Protein 1O7X (pdb70)

B-factor: mean 37.7, std 13.88, range [11.15, 89.69]

Nearest PDB structures (foldseek):
  1o7x-assembly2_D  TM=1.003E+00  e=9.735E-52  Saccharolobus solfataricus
  6abw-assembly1_A  TM=9.895E-01  e=2.760E-38  Metallosphaera sedula DSM 5348
  1vgm-assembly1_B  TM=9.823E-01  e=1.022E-37  Sulfurisphaera tokodaii
  2r26-assembly1_A  TM=9.446E-01  e=8.176E-34  Thermoplasma acidophilum
  3hwk-assembly3_F  TM=9.204E-01  e=9.097E-23  Mycobacterium tuberculosis H37Rv

Sequence (1468 aa):
VVSKGLENVIIKVTNLTFIDGEKGILRYRGYNIEDLVNYGSYEETIYLMLYGKLPTKKELNDLKAKLNEEYEVPQEVLDTIYLMPKEADAIGLLEVGTAALASIDKNFKWKENDKEKAISIIAKMATLVANVYRRKEGNKPRIPEPSDSFAKSFLLASFAREPTTDEINAMDKALILYTDHEVPASTTAALVAASTLSDMYSSLTAALAALKGPLHGGAAEEAFKQFIEIGDPNRVQNWFNDKVVNQKNRLMGFGHRVYKTYDPRAKIFKKLALTLIERNADARRYFEIAQKLEELGIKQFSSKGIYPNTDFYSGIVFYALGFPVYMFTALFALSRTLGWLAHIIEYVEEQHRLIRPRALYVGPEYQVVSKGLENVIIKVTNLTFIDGEKGILRYRGYNIEDLVNYGSYEETIYLMLYGKLPTKKELNDLKAKLNEEYEVPQEVLDTIYLMPKEADAIGLLEVGTAALASIDKNFKWKENDKEKAISIIAKMATLVANVYRRKEGNKPRIPEPSDSFAKSFLLASFAREPTTDEINAMDKALILYTDHEVPASTTAALVAASTLSDMYSSLTAALAALKGPLHGGAAEEAFKQFIEIGDPNRVQNWFNDKVVNQKNRLMGFGHRVYKTYDPRAKIFKKLALTLIERNADARRYFEIAQKLEELGIKQFSSKGIYPNTDFYSGIVFYALGFPVYMFTALFALSRTLGWLAHIIEYVEEQHRLIRPRALYVGPEYVVSKGLENVIIKVTNLTFIDGEKGILRYRGYNIEDLVNYGSYEETIYLMLYGKLPTKKELNDLKAKLNEEYEVPQEVLDTIYLMPKEADAIGLLEVGTAALASIDKNFKWKENDKEKAISIIAKMATLVANVYRRKEGNKPRIPEPSDSFAKSFLLASFAREPTTDEINAMDKALILYTDHEVPASTTAALVAASTLSDMYSSLTAALAALKGPLHGGAAEEAFKQFIEIGDPNRVQNWFNDKVVNQKNRLMGFGHRVYKTYDPRAKIFKKLALTLIERNADARRYFEIAQKLEELGIKQFSSKGIYPNTDFYSGIVFYALGFPVYMFTALFALSRTLGWLAHIIEYVEEQHRLIRPRALYVGPEYQEYVVVSKGLENVIIKVTNLTFIDGEKGILRYRGYNIEDLVNYGSYEETIYLMLYGKLPTKKELNDLKAKLNEEYEVPQEVLDTIYLMPKEADAIGLLEVGTAALASIDKNFKWKENDKEKAISIIAKMATLVANVYRRKEGNKPRIPEPSDSFAKSFLLASFAREPTTDEINAMDKALILYTDHEVPASTTAALVAASTLSDMYSSLTAALAALKGPLHGGAAEEAFKQFIEIGDPNRVQNWFNDKVVNQKNRLMGFGHRVYKTYDPRAKIFKKLALTLIERNADARRYFEIAQKLEELGIKQFSSKGIYPNTDFYSGIVFYALGFPVYMFTALFALSRTLGWLAHIIEYVEEQHRLIRPRALYVGPE

Structure (mmCIF, N/CA/C/O backbone):
data_1O7X
#
_entry.id   1O7X
#
_cell.length_a   77.340
_cell.length_b   97.860
_cell.length_c   119.330
_cell.angle_alpha   90.00
_cell.angle_beta   107.60
_cell.angle_gamma   90.00
#
_symmetry.space_group_name_H-M   'P 1 21 1'
#
loop_
_atom_site.group_PDB
_atom_site.id
_atom_site.type_symbol
_atom_site.label_atom_id
_atom_site.label_alt_id
_atom_site.label_comp_id
_atom_site.label_asym_id
_atom_site.label_entity_id
_atom_site.label_seq_id
_atom_site.pdbx_PDB_ins_code
_atom_site.Cartn_x
_atom_site.Cartn_y
_atom_site.Cartn_z
_atom_site.occupancy
_atom_site.B_iso_or_equiv
_atom_site.auth_seq_id
_atom_site.auth_comp_id
_atom_site.auth_asym_id
_atom_site.auth_atom_id
_atom_site.pdbx_PDB_model_num
ATOM 1 N N . VAL A 1 3 ? 7.541 -5.683 31.770 1.00 24.95 3 VAL A N 1
ATOM 2 C CA . VAL A 1 3 ? 6.666 -4.459 31.624 1.00 27.87 3 VAL A CA 1
ATOM 3 C C . VAL A 1 3 ? 5.875 -4.225 32.912 1.00 27.61 3 VAL A C 1
ATOM 4 O O . VAL A 1 3 ? 5.816 -3.107 33.429 1.00 29.51 3 VAL A O 1
ATOM 8 N N . VAL A 1 4 ? 5.313 -5.267 33.503 1.00 25.81 4 VAL A N 1
ATOM 9 C CA . VAL A 1 4 ? 4.613 -5.198 34.771 1.00 25.95 4 VAL A CA 1
ATOM 10 C C . VAL A 1 4 ? 5.621 -5.100 35.904 1.00 25.85 4 VAL A C 1
ATOM 11 O O . VAL A 1 4 ? 6.623 -5.839 35.959 1.00 25.92 4 VAL A O 1
ATOM 15 N N . SER A 1 5 ? 5.368 -4.304 36.922 1.00 26.13 5 SER A N 1
ATOM 16 C CA . SER A 1 5 ? 6.245 -4.248 38.097 1.00 25.66 5 SER A CA 1
ATOM 17 C C . SER A 1 5 ? 5.670 -5.109 39.215 1.00 27.71 5 SER A C 1
ATOM 18 O O . SER A 1 5 ? 5.143 -4.681 40.247 1.00 28.35 5 SER A O 1
ATOM 21 N N . LYS A 1 6 ? 5.723 -6.418 39.002 1.00 29.46 6 LYS A N 1
ATOM 22 C CA . LYS A 1 6 ? 5.269 -7.445 39.911 1.00 30.98 6 LYS A CA 1
ATOM 23 C C . LYS A 1 6 ? 5.551 -7.052 41.346 1.00 31.74 6 LYS A C 1
ATOM 24 O O . LYS A 1 6 ? 6.657 -6.624 41.696 1.00 33.45 6 LYS A O 1
ATOM 30 N N . GLY A 1 7 ? 4.551 -7.060 42.218 1.00 31.62 7 GLY A N 1
ATOM 31 C CA . GLY A 1 7 ? 4.691 -6.689 43.603 1.00 29.52 7 GLY A CA 1
ATOM 32 C C . GLY A 1 7 ? 5.123 -5.259 43.823 1.00 29.38 7 GLY A C 1
ATOM 33 O O . GLY A 1 7 ? 5.323 -4.851 44.978 1.00 30.42 7 GLY A O 1
ATOM 34 N N . LEU A 1 8 ? 5.348 -4.427 42.827 1.00 28.97 8 LEU A N 1
ATOM 35 C CA . LEU A 1 8 ? 5.854 -3.086 42.930 1.00 29.87 8 LEU A CA 1
ATOM 36 C C . LEU A 1 8 ? 7.257 -3.114 43.535 1.00 30.46 8 LEU A C 1
ATOM 37 O O . LEU A 1 8 ? 7.740 -2.087 43.991 1.00 30.81 8 LEU A O 1
ATOM 42 N N . GLU A 1 9 ? 7.968 -4.224 43.448 1.00 32.78 9 GLU A N 1
ATOM 43 C CA . GLU A 1 9 ? 9.261 -4.374 44.088 1.00 34.93 9 GLU A CA 1
ATOM 44 C C . GLU A 1 9 ? 10.292 -3.296 43.837 1.00 35.11 9 GLU A C 1
ATOM 45 O O . GLU A 1 9 ? 10.678 -2.613 44.810 1.00 36.89 9 GLU A O 1
ATOM 51 N N . ASN A 1 10 ? 10.720 -3.040 42.619 1.00 34.34 10 ASN A N 1
ATOM 52 C CA . ASN A 1 10 ? 11.761 -2.014 42.504 1.00 34.73 10 ASN A CA 1
ATOM 53 C C . ASN A 1 10 ? 11.200 -0.629 42.312 1.00 33.34 10 ASN A C 1
ATOM 54 O O . ASN A 1 10 ? 11.923 0.204 41.769 1.00 32.73 10 ASN A O 1
ATOM 59 N N . VAL A 1 11 ? 9.983 -0.332 42.759 1.00 31.32 11 VAL A N 1
ATOM 60 C CA . VAL A 1 11 ? 9.382 0.979 42.570 1.00 28.07 11 VAL A CA 1
ATOM 61 C C . VAL A 1 11 ? 9.549 1.936 43.728 1.00 27.49 11 VAL A C 1
ATOM 62 O O . VAL A 1 11 ? 9.190 1.641 44.870 1.00 27.68 11 VAL A O 1
ATOM 66 N N . ILE A 1 12 ? 10.026 3.136 43.394 1.00 27.06 12 ILE A N 1
ATOM 67 C CA . ILE A 1 12 ? 10.160 4.113 44.491 1.00 26.73 12 ILE A CA 1
ATOM 68 C C . ILE A 1 12 ? 8.856 4.920 44.511 1.00 25.44 12 ILE A C 1
ATOM 69 O O . ILE A 1 12 ? 8.581 5.778 43.676 1.00 23.73 12 ILE A O 1
ATOM 74 N N . ILE A 1 13 ? 8.070 4.592 45.527 1.00 24.21 13 ILE A N 1
ATOM 75 C CA . ILE A 1 13 ? 6.784 5.207 45.764 1.00 24.53 13 ILE A CA 1
ATOM 76 C C . ILE A 1 13 ? 6.927 6.600 46.342 1.00 26.17 13 ILE A C 1
ATOM 77 O O . ILE A 1 13 ? 6.029 7.428 46.190 1.00 26.55 13 ILE A O 1
ATOM 82 N N . LYS A 1 14 ? 7.992 6.840 47.096 1.00 28.34 14 LYS A N 1
ATOM 83 C CA . LYS A 1 14 ? 8.236 8.131 47.718 1.00 28.54 14 LYS A CA 1
ATOM 84 C C . LYS A 1 14 ? 9.671 8.269 48.227 1.00 29.63 14 LYS A C 1
ATOM 85 O O . LYS A 1 14 ? 10.378 7.256 48.374 1.00 29.62 14 LYS A O 1
ATOM 91 N N . VAL A 1 15 ? 10.061 9.516 48.508 1.00 29.93 15 VAL A N 1
ATOM 92 C CA . VAL A 1 15 ? 11.350 9.695 49.190 1.00 30.92 15 VAL A CA 1
ATOM 93 C C . VAL A 1 15 ? 11.004 9.905 50.662 1.00 32.34 15 VAL A C 1
ATOM 94 O O . VAL A 1 15 ? 9.819 10.185 50.909 1.00 32.31 15 VAL A O 1
ATOM 98 N N . THR A 1 16 ? 11.949 9.750 51.587 1.00 33.52 16 THR A N 1
ATOM 99 C CA . THR A 1 16 ? 11.568 9.948 52.998 1.00 34.00 16 THR A CA 1
ATOM 100 C C . THR A 1 16 ? 12.716 10.379 53.895 1.00 35.03 16 THR A C 1
ATOM 101 O O . THR A 1 16 ? 13.886 10.019 53.717 1.00 35.50 16 THR A O 1
ATOM 105 N N . ASN A 1 17 ? 12.382 11.143 54.933 1.00 35.87 17 ASN A N 1
ATOM 106 C CA . ASN A 1 17 ? 13.376 11.534 55.919 1.00 36.57 17 ASN A CA 1
ATOM 107 C C . ASN A 1 17 ? 13.104 10.731 57.196 1.00 36.24 17 ASN A C 1
ATOM 108 O O . ASN A 1 17 ? 13.784 10.937 58.201 1.00 35.95 17 ASN A O 1
ATOM 113 N N . LEU A 1 18 ? 12.140 9.811 57.139 1.00 35.43 18 LEU A N 1
ATOM 114 C CA . LEU A 1 18 ? 11.850 9.091 58.365 1.00 35.61 18 LEU A CA 1
ATOM 115 C C . LEU A 1 18 ? 12.782 7.939 58.683 1.00 35.41 18 LEU A C 1
ATOM 116 O O . LEU A 1 18 ? 13.187 7.894 59.860 1.00 36.52 18 LEU A O 1
ATOM 121 N N . THR A 1 19 ? 12.984 6.918 57.877 1.00 34.82 19 THR A N 1
ATOM 122 C CA . THR A 1 19 ? 13.700 5.765 58.431 1.00 35.05 19 THR A CA 1
ATOM 123 C C . THR A 1 19 ? 14.797 5.318 57.500 1.00 36.17 19 THR A C 1
ATOM 124 O O . THR A 1 19 ? 14.585 5.220 56.295 1.00 36.14 19 THR A O 1
ATOM 128 N N . PHE A 1 20 ? 15.966 5.090 58.081 1.00 37.34 20 PHE A N 1
ATOM 129 C CA . PHE A 1 20 ? 17.111 4.656 57.275 1.00 37.87 20 PHE A CA 1
ATOM 130 C C . PHE A 1 20 ? 17.595 3.298 57.762 1.00 36.95 20 PHE A C 1
ATOM 131 O O . PHE A 1 20 ? 17.728 3.039 58.958 1.00 36.13 20 PHE A O 1
ATOM 139 N N . ILE A 1 21 ? 17.768 2.377 56.827 1.00 37.20 21 ILE A N 1
ATOM 140 C CA . ILE A 1 21 ? 18.176 1.018 57.120 1.00 37.78 21 ILE A CA 1
ATOM 141 C C . ILE A 1 21 ? 19.428 0.662 56.336 1.00 38.84 21 ILE A C 1
ATOM 142 O O . ILE A 1 21 ? 19.519 1.052 55.190 1.00 38.79 21 ILE A O 1
ATOM 147 N N . ASP A 1 22 ? 20.346 -0.032 56.990 1.00 41.13 22 ASP A N 1
ATOM 148 C CA . ASP A 1 22 ? 21.572 -0.497 56.340 1.00 43.71 22 ASP A CA 1
ATOM 149 C C . ASP A 1 22 ? 21.587 -2.012 56.541 1.00 44.56 22 ASP A C 1
ATOM 150 O O . ASP A 1 22 ? 21.746 -2.385 57.700 1.00 44.73 22 ASP A O 1
ATOM 155 N N . GLY A 1 23 ? 21.275 -2.826 55.549 1.00 46.20 23 GLY A N 1
ATOM 156 C CA . GLY A 1 23 ? 21.118 -4.244 55.753 1.00 49.57 23 GLY A CA 1
ATOM 157 C C . GLY A 1 23 ? 22.355 -5.119 55.813 1.00 52.27 23 GLY A C 1
ATOM 158 O O . GLY A 1 23 ? 22.257 -6.334 56.051 1.00 51.71 23 GLY A O 1
ATOM 159 N N . GLU A 1 24 ? 23.521 -4.531 55.568 1.00 54.32 24 GLU A N 1
ATOM 160 C CA . GLU A 1 24 ? 24.804 -5.201 55.623 1.00 55.67 24 GLU A CA 1
ATOM 161 C C . GLU A 1 24 ? 25.414 -4.999 57.012 1.00 54.98 24 GLU A C 1
ATOM 162 O O . GLU A 1 24 ? 25.893 -5.896 57.679 1.00 55.24 24 GLU A O 1
ATOM 168 N N . LYS A 1 25 ? 25.333 -3.759 57.459 1.00 54.69 25 LYS A N 1
ATOM 169 C CA . LYS A 1 25 ? 25.853 -3.333 58.735 1.00 54.94 25 LYS A CA 1
ATOM 170 C C . LYS A 1 25 ? 24.843 -3.500 59.859 1.00 54.31 25 LYS A C 1
ATOM 171 O O . LYS A 1 25 ? 25.181 -3.371 61.041 1.00 55.25 25 LYS A O 1
ATOM 177 N N . GLY A 1 26 ? 23.580 -3.710 59.503 1.00 52.48 26 GLY A N 1
ATOM 178 C CA . GLY A 1 26 ? 22.538 -3.818 60.519 1.00 50.13 26 GLY A CA 1
ATOM 179 C C . GLY A 1 26 ? 22.321 -2.487 61.222 1.00 48.52 26 GLY A C 1
ATOM 180 O O . GLY A 1 26 ? 22.248 -2.476 62.449 1.00 49.09 26 GLY A O 1
ATOM 181 N N . ILE A 1 27 ? 22.189 -1.382 60.498 1.00 46.54 27 ILE A N 1
ATOM 182 C CA . ILE A 1 27 ? 21.940 -0.084 61.116 1.00 44.81 27 ILE A CA 1
ATOM 183 C C . ILE A 1 27 ? 20.496 0.398 60.904 1.00 42.22 27 ILE A C 1
ATOM 184 O O . ILE A 1 27 ? 20.060 0.630 59.778 1.00 40.71 27 ILE A O 1
ATOM 189 N N . LEU A 1 28 ? 19.770 0.620 61.986 1.00 39.70 28 LEU A N 1
ATOM 190 C CA . LEU A 1 28 ? 18.419 1.143 61.890 1.00 37.97 28 LEU A CA 1
ATOM 191 C C . LEU A 1 28 ? 18.344 2.520 62.525 1.00 37.26 28 LEU A C 1
ATOM 192 O O . LEU A 1 28 ? 18.534 2.668 63.740 1.00 38.24 28 LEU A O 1
ATOM 197 N N . ARG A 1 29 ? 18.072 3.565 61.749 1.00 36.62 29 ARG A N 1
ATOM 198 C CA . ARG A 1 29 ? 17.965 4.885 62.388 1.00 36.74 29 ARG A CA 1
ATOM 199 C C . ARG A 1 29 ? 16.657 5.563 62.009 1.00 35.46 29 ARG A C 1
ATOM 200 O O . ARG A 1 29 ? 16.092 5.375 60.932 1.00 35.99 29 ARG A O 1
ATOM 208 N N . TYR A 1 30 ? 16.167 6.402 62.895 1.00 34.45 30 TYR A N 1
ATOM 209 C CA . TYR A 1 30 ? 14.957 7.175 62.699 1.00 33.70 30 TYR A CA 1
ATOM 210 C C . TYR A 1 30 ? 15.363 8.650 62.686 1.00 35.55 30 TYR A C 1
ATOM 211 O O . TYR A 1 30 ? 15.751 9.191 63.710 1.00 35.91 30 TYR A O 1
ATOM 220 N N . ARG A 1 31 ? 15.253 9.293 61.534 1.00 37.46 31 ARG A N 1
ATOM 221 C CA . 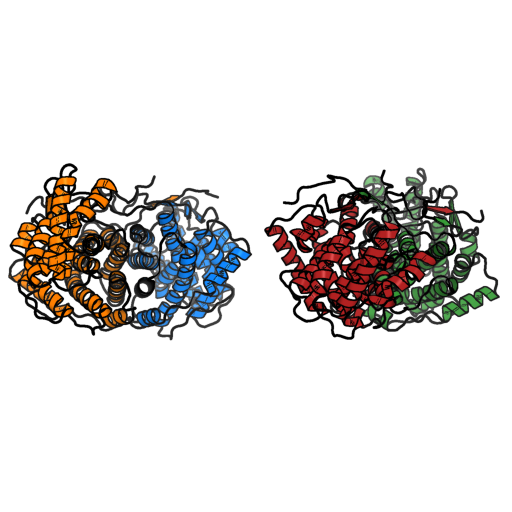ARG A 1 31 ? 15.602 10.687 61.351 1.00 38.49 31 ARG A CA 1
ATOM 222 C C . ARG A 1 31 ? 17.079 10.929 61.640 1.00 39.82 31 ARG A C 1
ATOM 223 O O . ARG A 1 31 ? 17.342 11.967 62.235 1.00 41.38 31 ARG A O 1
ATOM 231 N N . GLY A 1 32 ? 17.976 10.005 61.345 1.00 41.17 32 GLY A N 1
ATOM 232 C CA . GLY A 1 32 ? 19.376 10.129 61.686 1.00 42.27 32 GLY A CA 1
ATOM 233 C C . GLY A 1 32 ? 19.790 9.539 63.035 1.00 42.78 32 GLY A C 1
ATOM 234 O O . GLY A 1 32 ? 20.965 9.185 63.221 1.00 41.82 32 GLY A O 1
ATOM 235 N N . TYR A 1 33 ? 18.866 9.384 63.979 1.00 42.79 33 TYR A N 1
ATOM 236 C CA . TYR A 1 33 ? 19.153 8.849 65.296 1.00 43.16 33 TYR A CA 1
ATOM 237 C C . TYR A 1 33 ? 19.148 7.343 65.375 1.00 43.69 33 TYR A C 1
ATOM 238 O O . TYR A 1 33 ? 18.159 6.795 64.917 1.00 44.68 33 TYR A O 1
ATOM 247 N N . ASN A 1 34 ? 20.135 6.661 65.932 1.00 45.23 34 ASN A N 1
ATOM 248 C CA . ASN A 1 34 ? 20.130 5.211 66.018 1.00 46.64 34 ASN A CA 1
ATOM 249 C C . ASN A 1 34 ? 19.079 4.694 66.993 1.00 46.88 34 ASN A C 1
ATOM 250 O O . ASN A 1 34 ? 18.792 5.380 67.978 1.00 46.77 34 ASN A O 1
ATOM 255 N N . ILE A 1 35 ? 18.583 3.476 66.728 1.00 47.11 35 ILE A N 1
ATOM 256 C CA . ILE A 1 35 ? 17.555 2.944 67.617 1.00 47.97 35 ILE A CA 1
ATOM 257 C C . ILE A 1 35 ? 18.119 2.905 69.038 1.00 47.71 35 ILE A C 1
ATOM 258 O O . ILE A 1 35 ? 17.434 3.375 69.942 1.00 47.08 35 ILE A O 1
ATOM 263 N N . GLU A 1 36 ? 19.325 2.352 69.135 1.00 47.97 36 GLU A N 1
ATOM 264 C CA . GLU A 1 36 ? 20.037 2.258 70.406 1.00 47.46 36 GLU A CA 1
ATOM 265 C C . GLU A 1 36 ? 19.968 3.554 71.206 1.00 46.35 36 GLU A C 1
ATOM 266 O O . GLU A 1 36 ? 19.558 3.507 72.372 1.00 45.61 36 GLU A O 1
ATOM 272 N N . ASP A 1 37 ? 20.281 4.710 70.611 1.00 45.12 37 ASP A N 1
ATOM 273 C CA . ASP A 1 37 ? 20.194 5.931 71.414 1.00 45.87 37 ASP A CA 1
ATOM 274 C C . ASP A 1 37 ? 18.784 6.153 71.921 1.00 46.80 37 ASP A C 1
ATOM 275 O O . ASP A 1 37 ? 18.633 6.414 73.125 1.00 48.09 37 ASP A O 1
ATOM 280 N N . LEU A 1 38 ? 17.735 5.982 71.113 1.00 46.73 38 LEU A N 1
ATOM 281 C CA . LEU A 1 38 ? 16.369 6.173 71.597 1.00 44.36 38 LEU A CA 1
ATOM 282 C C . LEU A 1 38 ? 15.898 5.110 72.572 1.00 43.11 38 LEU A C 1
ATOM 283 O O . LEU A 1 38 ? 15.314 5.455 73.620 1.00 42.15 38 LEU A O 1
ATOM 288 N N . VAL A 1 39 ? 16.146 3.821 72.367 1.00 42.95 39 VAL A N 1
ATOM 289 C CA . VAL A 1 39 ? 15.649 2.876 73.398 1.00 44.82 39 VAL A CA 1
ATOM 290 C C . VAL A 1 39 ? 16.441 3.070 74.687 1.00 46.73 39 VAL A C 1
ATOM 291 O O . VAL A 1 39 ? 15.885 3.098 75.793 1.00 46.27 39 VAL A O 1
ATOM 295 N N . ASN A 1 40 ? 17.746 3.300 74.594 1.00 49.10 40 ASN A N 1
ATOM 296 C CA . ASN A 1 40 ? 18.584 3.578 75.731 1.00 51.37 40 ASN A CA 1
ATOM 297 C C . ASN A 1 40 ? 18.160 4.807 76.549 1.00 52.17 40 ASN A C 1
ATOM 298 O O . ASN A 1 40 ? 18.126 4.757 77.778 1.00 52.84 40 ASN A O 1
ATOM 303 N N . TYR A 1 41 ? 17.948 5.943 75.884 1.00 52.42 41 TYR A N 1
ATOM 304 C CA . TYR A 1 41 ? 17.700 7.190 76.549 1.00 53.47 41 TYR A CA 1
ATOM 305 C C . TYR A 1 41 ? 16.349 7.856 76.557 1.00 53.89 41 TYR A C 1
ATOM 306 O O . TYR A 1 41 ? 16.090 8.572 77.545 1.00 54.16 41 TYR A O 1
ATOM 315 N N . GLY A 1 42 ? 15.530 7.770 75.513 1.00 53.84 42 GLY A N 1
ATOM 316 C CA . GLY A 1 42 ? 14.230 8.449 75.562 1.00 52.37 42 GLY A CA 1
ATOM 317 C C . GLY A 1 42 ? 13.092 7.448 75.701 1.00 51.79 42 GLY A C 1
ATOM 318 O O . GLY A 1 42 ? 13.277 6.255 75.917 1.00 51.69 42 GLY A O 1
ATOM 319 N N . SER A 1 43 ? 11.876 7.948 75.563 1.00 51.68 43 SER A N 1
ATOM 320 C CA . SER A 1 43 ? 10.651 7.186 75.575 1.00 51.00 43 SER A CA 1
ATOM 321 C C . SER A 1 43 ? 9.941 7.111 74.215 1.00 50.64 43 SER A C 1
ATOM 322 O O . SER A 1 43 ? 10.304 7.776 73.232 1.00 50.78 43 SER A O 1
ATOM 325 N N . TYR A 1 44 ? 8.794 6.410 74.230 1.00 48.55 44 TYR A N 1
ATOM 326 C CA . TYR A 1 44 ? 7.937 6.361 73.053 1.00 46.81 44 TYR A CA 1
ATOM 327 C C . TYR A 1 44 ? 7.446 7.772 72.721 1.00 45.32 44 TYR A C 1
ATOM 328 O O . TYR A 1 44 ? 7.454 8.170 71.564 1.00 45.12 44 TYR A O 1
ATOM 337 N N . GLU A 1 45 ? 7.085 8.563 73.710 1.00 44.46 45 GLU A N 1
ATOM 338 C CA . GLU A 1 45 ? 6.645 9.934 73.558 1.00 44.29 45 GLU A CA 1
ATOM 339 C C . GLU A 1 45 ? 7.657 10.804 72.817 1.00 45.09 45 GLU A C 1
ATOM 340 O O . GLU A 1 45 ? 7.317 11.637 71.964 1.00 45.85 45 GLU A O 1
ATOM 346 N N . GLU A 1 46 ? 8.939 10.619 73.111 1.00 45.70 46 GLU A N 1
ATOM 347 C CA . GLU A 1 46 ? 9.995 11.390 72.485 1.00 47.04 46 GLU A CA 1
ATOM 348 C C . GLU A 1 46 ? 10.102 10.968 71.024 1.00 46.16 46 GLU A C 1
ATOM 349 O O . GLU A 1 46 ? 10.343 11.790 70.150 1.00 45.95 46 GLU A O 1
ATOM 355 N N . THR A 1 47 ? 9.855 9.686 70.751 1.00 45.14 47 THR A N 1
ATOM 356 C CA . THR A 1 47 ? 9.841 9.161 69.390 1.00 42.70 47 THR A CA 1
ATOM 357 C C . THR A 1 47 ? 8.616 9.677 68.643 1.00 41.04 47 THR A C 1
ATOM 358 O O . THR A 1 47 ? 8.646 9.884 67.416 1.00 41.55 47 THR A O 1
ATOM 362 N N . ILE A 1 48 ? 7.523 9.918 69.364 1.00 38.45 48 ILE A N 1
ATOM 363 C CA . ILE A 1 48 ? 6.358 10.486 68.686 1.00 37.72 48 ILE A CA 1
ATOM 364 C C . ILE A 1 48 ? 6.773 11.877 68.207 1.00 38.19 48 ILE A C 1
ATOM 365 O O . ILE A 1 48 ? 6.828 12.093 66.997 1.00 39.16 48 ILE A O 1
ATOM 370 N N . TYR A 1 49 ? 7.208 12.737 69.119 1.00 38.40 49 TYR A N 1
ATOM 371 C CA . TYR A 1 49 ? 7.677 14.072 68.799 1.00 38.28 49 TYR A CA 1
ATOM 372 C C . TYR A 1 49 ? 8.662 14.139 67.638 1.00 37.55 49 TYR A C 1
ATOM 373 O O . TYR A 1 49 ? 8.483 14.978 66.749 1.00 37.67 49 TYR A O 1
ATOM 382 N N . LEU A 1 50 ? 9.719 13.347 67.652 1.00 36.18 50 LEU A N 1
ATOM 383 C CA . LEU A 1 50 ? 10.743 13.310 66.626 1.00 36.08 50 LEU A CA 1
ATOM 384 C C . LEU A 1 50 ? 10.221 12.909 65.254 1.00 36.56 50 LEU A C 1
ATOM 385 O O . LEU A 1 50 ? 10.544 13.414 64.176 1.00 36.70 50 LEU A O 1
ATOM 390 N N . MET A 1 51 ? 9.393 11.861 65.264 1.00 36.89 51 MET A N 1
ATOM 391 C CA . MET A 1 51 ? 8.850 11.351 64.003 1.00 35.93 51 MET A CA 1
ATOM 392 C C . MET A 1 51 ? 7.975 12.439 63.395 1.00 35.55 51 MET A C 1
ATOM 393 O O . MET A 1 51 ? 8.168 12.798 62.239 1.00 34.68 51 MET A O 1
ATOM 398 N N . LEU A 1 52 ? 7.074 13.026 64.176 1.00 35.12 52 LEU A N 1
ATOM 399 C CA . LEU A 1 52 ? 6.175 14.038 63.686 1.00 36.34 52 LEU A CA 1
ATOM 400 C C . LEU A 1 52 ? 6.741 15.427 63.476 1.00 38.89 52 LEU A C 1
ATOM 401 O O . LEU A 1 52 ? 6.435 16.048 62.448 1.00 39.15 52 LEU A O 1
ATOM 406 N N . TYR A 1 53 ? 7.486 15.987 64.425 1.00 41.32 53 TYR A N 1
ATOM 407 C CA . TYR A 1 53 ? 7.986 17.348 64.282 1.00 43.30 53 TYR A CA 1
ATOM 408 C C . TYR A 1 53 ? 9.366 17.436 63.643 1.00 45.23 53 TYR A C 1
ATOM 409 O O . TYR A 1 53 ? 9.796 18.565 63.376 1.00 46.08 53 TYR A O 1
ATOM 418 N N . GLY A 1 54 ? 10.062 16.334 63.423 1.00 47.11 54 GLY A N 1
ATOM 419 C CA . GLY A 1 54 ? 11.359 16.316 62.803 1.00 49.68 54 GLY A CA 1
ATOM 420 C C . GLY A 1 54 ? 12.596 16.535 63.632 1.00 52.00 54 GLY A C 1
ATOM 421 O O . GLY A 1 54 ? 13.696 16.657 63.068 1.00 52.55 54 GLY A O 1
ATOM 422 N N . LYS A 1 55 ? 12.487 16.610 64.955 1.00 54.20 55 LYS A N 1
ATOM 423 C CA . LYS A 1 55 ? 13.650 16.823 65.813 1.00 55.61 55 LYS A CA 1
ATOM 424 C C . LYS A 1 55 ? 13.360 16.416 67.258 1.00 55.48 55 LYS A C 1
ATOM 425 O O . LYS A 1 55 ? 12.215 16.153 67.618 1.00 55.27 55 LYS A O 1
ATOM 431 N N . LEU A 1 56 ? 14.406 16.418 68.076 1.00 55.73 56 LEU A N 1
ATOM 432 C CA . LEU A 1 56 ? 14.249 16.062 69.485 1.00 55.97 56 LEU A CA 1
ATOM 433 C C . LEU A 1 56 ? 13.581 17.173 70.287 1.00 55.95 56 LEU A C 1
ATOM 434 O O . LEU A 1 56 ? 13.823 18.370 70.130 1.00 56.33 56 LEU A O 1
ATOM 439 N N . PRO A 1 57 ? 12.674 16.748 71.160 1.00 55.50 57 PRO A N 1
ATOM 440 C CA . PRO A 1 57 ? 11.934 17.658 71.995 1.00 55.92 57 PRO A CA 1
ATOM 441 C C . PRO A 1 57 ? 12.766 18.347 73.058 1.00 57.01 57 PRO A C 1
ATOM 442 O O . PRO A 1 57 ? 13.434 17.708 73.877 1.00 57.15 57 PRO A O 1
ATOM 446 N N . THR A 1 58 ? 12.634 19.667 73.158 1.00 58.46 58 THR A N 1
ATOM 447 C CA . THR A 1 58 ? 13.214 20.349 74.331 1.00 59.57 58 THR A CA 1
ATOM 448 C C . THR A 1 58 ? 12.376 19.830 75.499 1.00 61.01 58 THR A C 1
ATOM 449 O O . THR A 1 58 ? 11.188 19.567 75.298 1.00 61.69 58 THR A O 1
ATOM 453 N N . LYS A 1 59 ? 12.880 19.778 76.709 1.00 62.88 59 LYS A N 1
ATOM 454 C CA . LYS A 1 59 ? 12.111 19.317 77.847 1.00 64.31 59 LYS A CA 1
ATOM 455 C C . LYS A 1 59 ? 10.669 19.772 77.959 1.00 64.51 59 LYS A C 1
ATOM 456 O O . LYS A 1 59 ? 9.875 18.941 78.448 1.00 64.82 59 LYS A O 1
ATOM 462 N N . LYS A 1 60 ? 10.255 20.985 77.610 1.00 64.73 60 LYS A N 1
ATOM 463 C CA . LYS A 1 60 ? 8.850 21.370 77.776 1.00 64.98 60 LYS A CA 1
ATOM 464 C C . LYS A 1 60 ? 8.002 21.013 76.562 1.00 64.56 60 LYS A C 1
ATOM 465 O O . LYS A 1 60 ? 6.788 20.841 76.647 1.00 64.30 60 LYS A O 1
ATOM 471 N N . GLU A 1 61 ? 8.669 20.906 75.411 1.00 63.93 61 GLU A N 1
ATOM 472 C CA . GLU A 1 61 ? 8.010 20.525 74.165 1.00 62.44 61 GLU A CA 1
ATOM 473 C C . GLU A 1 61 ? 7.469 19.109 74.377 1.00 62.30 61 GLU A C 1
ATOM 474 O O . GLU A 1 61 ? 6.289 18.829 74.164 1.00 62.77 61 GLU A O 1
ATOM 480 N N . LEU A 1 62 ? 8.347 18.258 74.926 1.00 60.95 62 LEU A N 1
ATOM 481 C CA . LEU A 1 62 ? 7.928 16.905 75.241 1.00 60.26 62 LEU A CA 1
ATOM 482 C C . LEU A 1 62 ? 6.817 16.904 76.279 1.00 60.31 62 LEU A C 1
ATOM 483 O O . LEU A 1 62 ? 5.931 16.040 76.229 1.00 61.16 62 LEU A O 1
ATOM 488 N N . ASN A 1 63 ? 6.840 17.879 77.238 1.00 58.43 63 ASN A N 1
ATOM 489 C CA . ASN A 1 63 ? 5.800 17.834 78.288 1.00 57.69 63 ASN A CA 1
ATOM 490 C C . ASN A 1 63 ? 4.463 18.265 77.718 1.00 55.38 63 ASN A C 1
ATOM 491 O O . ASN A 1 63 ? 3.467 17.703 78.163 1.00 53.59 63 ASN A O 1
ATOM 496 N N . ASP A 1 64 ? 4.417 19.198 76.786 1.00 57.72 64 ASP A N 1
ATOM 497 C CA . ASP A 1 64 ? 3.138 19.597 76.214 1.00 57.25 64 ASP A CA 1
ATOM 498 C C . ASP A 1 64 ? 2.587 18.400 75.431 1.00 55.82 64 ASP A C 1
ATOM 499 O O . ASP A 1 64 ? 1.465 17.981 75.717 1.00 56.14 64 ASP A O 1
ATOM 504 N N . LEU A 1 65 ? 3.388 17.820 74.536 1.00 53.15 65 LEU A N 1
ATOM 505 C CA . LEU A 1 65 ? 2.929 16.645 73.799 1.00 51.90 65 LEU A CA 1
ATOM 506 C C . LEU A 1 65 ? 2.290 15.657 74.768 1.00 51.57 65 LEU A C 1
ATOM 507 O O . LEU A 1 65 ? 1.135 15.256 74.636 1.00 50.92 65 LEU A O 1
ATOM 512 N N . LYS A 1 66 ? 3.011 15.310 75.822 1.00 52.08 66 LYS A N 1
ATOM 513 C CA . LYS A 1 66 ? 2.559 14.394 76.856 1.00 52.81 66 LYS A CA 1
ATOM 514 C C . LYS A 1 66 ? 1.169 14.747 77.360 1.00 52.02 66 LYS A C 1
ATOM 515 O O . LYS A 1 66 ? 0.307 13.887 77.491 1.00 51.47 66 LYS A O 1
ATOM 521 N N . ALA A 1 67 ? 0.968 16.029 77.648 1.00 51.71 67 ALA A N 1
ATOM 522 C CA . ALA A 1 67 ? -0.309 16.545 78.102 1.00 51.46 67 ALA A CA 1
ATOM 523 C C . ALA A 1 67 ? -1.339 16.328 76.991 1.00 51.25 67 ALA A C 1
ATOM 524 O O . ALA A 1 67 ? -2.404 15.758 77.215 1.00 51.12 67 ALA A O 1
ATOM 526 N N . LYS A 1 68 ? -0.964 16.723 75.778 1.00 51.55 68 LYS A N 1
ATOM 527 C CA . LYS A 1 68 ? -1.858 16.486 74.645 1.00 52.59 68 LYS A CA 1
ATOM 528 C C . LYS A 1 68 ? -2.253 15.017 74.654 1.00 51.57 68 LYS A C 1
ATOM 529 O O . LYS A 1 68 ? -3.454 14.765 74.850 1.00 51.86 68 LYS A O 1
ATOM 535 N N . LEU A 1 69 ? -1.344 14.049 74.581 1.00 50.10 69 LEU A N 1
ATOM 536 C CA . LEU A 1 69 ? -1.749 12.647 74.665 1.00 48.74 69 LEU A CA 1
ATOM 537 C C . LEU A 1 69 ? -2.795 12.445 75.752 1.00 49.64 69 LEU A C 1
ATOM 538 O O . LEU A 1 69 ? -3.929 12.093 75.431 1.00 50.73 69 LEU A O 1
ATOM 543 N N . ASN A 1 70 ? -2.475 12.720 77.007 1.00 50.79 70 ASN A N 1
ATOM 544 C CA . ASN A 1 70 ? -3.349 12.575 78.158 1.00 51.08 70 ASN A CA 1
ATOM 545 C C . ASN A 1 70 ? -4.773 13.106 78.042 1.00 50.46 70 ASN A C 1
ATOM 546 O O . ASN A 1 70 ? -5.679 12.565 78.685 1.00 50.30 70 ASN A O 1
ATOM 551 N N . GLU A 1 71 ? -5.019 14.146 77.263 1.00 49.52 71 GLU A N 1
ATOM 552 C CA . GLU A 1 71 ? -6.306 14.726 77.006 1.00 49.25 71 GLU A CA 1
ATOM 553 C C . GLU A 1 71 ? -7.118 13.970 75.959 1.00 48.31 71 GLU A C 1
ATOM 554 O O . GLU A 1 71 ? -8.245 14.367 75.663 1.00 48.04 71 GLU A O 1
ATOM 560 N N . GLU A 1 72 ? -6.536 12.969 75.313 1.00 46.94 72 GLU A N 1
ATOM 561 C CA . GLU A 1 72 ? -7.130 12.328 74.160 1.00 45.93 72 GLU A CA 1
ATOM 562 C C . GLU A 1 72 ? -7.377 10.837 74.187 1.00 45.24 72 GLU A C 1
ATOM 563 O O . GLU A 1 72 ? -7.567 10.262 73.104 1.00 44.02 72 GLU A O 1
ATOM 569 N N . TYR A 1 73 ? -7.431 10.168 75.328 1.00 45.24 73 TYR A N 1
ATOM 570 C CA . TYR A 1 73 ? -7.663 8.729 75.347 1.00 45.32 73 TYR A CA 1
ATOM 571 C C . TYR A 1 73 ? -9.130 8.361 75.183 1.00 46.25 73 TYR A C 1
ATOM 572 O O . TYR A 1 73 ? -9.450 7.317 74.606 1.00 45.76 73 TYR A O 1
ATOM 581 N N . GLU A 1 74 ? -10.008 9.192 75.728 1.00 48.40 74 GLU A N 1
ATOM 582 C CA . GLU A 1 74 ? -11.440 8.919 75.660 1.00 50.21 74 GLU A CA 1
ATOM 583 C C . GLU A 1 74 ? -11.869 8.746 74.206 1.00 49.13 74 GLU A C 1
ATOM 584 O O . GLU A 1 74 ? -11.398 9.467 73.336 1.00 48.74 74 GLU A O 1
ATOM 590 N N . VAL A 1 75 ? -12.666 7.717 73.972 1.00 48.13 75 VAL A N 1
ATOM 591 C CA . VAL A 1 75 ? -13.274 7.449 72.689 1.00 47.84 75 VAL A CA 1
ATOM 592 C C . VAL A 1 75 ? -14.793 7.408 72.897 1.00 47.54 75 VAL A C 1
ATOM 593 O O . VAL A 1 75 ? -15.274 6.866 73.897 1.00 47.65 75 VAL A O 1
ATOM 597 N N . PRO A 1 76 ? -15.552 7.979 71.973 1.00 46.91 76 PRO A N 1
ATOM 598 C CA . PRO A 1 76 ? -17.006 7.950 72.057 1.00 46.27 76 PRO A CA 1
ATOM 599 C C . PRO A 1 76 ? -17.479 6.544 72.394 1.00 46.10 76 PRO A C 1
ATOM 600 O O . PRO A 1 76 ? -16.888 5.564 71.926 1.00 45.40 76 PRO A O 1
ATOM 604 N N . GLN A 1 77 ? -18.549 6.383 73.175 1.00 46.03 77 GLN A N 1
ATOM 605 C CA . GLN A 1 77 ? -19.026 5.056 73.551 1.00 46.31 77 GLN A CA 1
ATOM 606 C C . GLN A 1 77 ? -19.511 4.196 72.394 1.00 44.95 77 GLN A C 1
ATOM 607 O O . GLN A 1 77 ? -19.467 2.958 72.484 1.00 44.56 77 GLN A O 1
ATOM 613 N N . GLU A 1 78 ? -19.883 4.794 71.279 1.00 43.28 78 GLU A N 1
ATOM 614 C CA . GLU A 1 78 ? -20.359 4.098 70.092 1.00 42.01 78 GLU A CA 1
ATOM 615 C C . GLU A 1 78 ? -19.244 3.246 69.507 1.00 39.71 78 GLU A C 1
ATOM 616 O O . GLU A 1 78 ? -19.521 2.104 69.156 1.00 39.28 78 GLU A O 1
ATOM 622 N N . VAL A 1 79 ? -18.032 3.778 69.458 1.00 37.89 79 VAL A N 1
ATOM 623 C CA . VAL A 1 79 ? -16.922 2.963 68.983 1.00 36.91 79 VAL A CA 1
ATOM 624 C C . VAL A 1 79 ? -16.785 1.723 69.877 1.00 36.42 79 VAL A C 1
ATOM 625 O O . VAL A 1 79 ? -16.745 0.594 69.360 1.00 36.20 79 VAL A O 1
ATOM 629 N N . LEU A 1 80 ? -16.772 1.925 71.195 1.00 34.88 80 LEU A N 1
ATOM 630 C CA . LEU A 1 80 ? -16.643 0.769 72.067 1.00 35.39 80 LEU A CA 1
ATOM 631 C C . LEU A 1 80 ? -17.849 -0.136 71.900 1.00 36.45 80 LEU A C 1
ATOM 632 O O . LEU A 1 80 ? -17.600 -1.343 71.815 1.00 37.96 80 LEU A O 1
ATOM 637 N N . ASP A 1 81 ? -19.077 0.377 71.784 1.00 36.31 81 ASP A N 1
ATOM 638 C CA . ASP A 1 81 ? -20.229 -0.496 71.604 1.00 35.68 81 ASP A CA 1
ATOM 639 C C . ASP A 1 81 ? -20.102 -1.332 70.346 1.00 34.87 81 ASP A C 1
ATOM 640 O O . ASP A 1 81 ? -20.448 -2.505 70.278 1.00 36.69 81 ASP A O 1
ATOM 645 N N . THR A 1 82 ? -19.617 -0.728 69.288 1.00 33.44 82 THR A N 1
ATOM 646 C CA . THR A 1 82 ? -19.369 -1.376 68.010 1.00 32.31 82 THR A CA 1
ATOM 647 C C . THR A 1 82 ? -18.422 -2.553 68.181 1.00 32.21 82 THR A C 1
ATOM 648 O O . THR A 1 82 ? -18.655 -3.645 67.656 1.00 31.92 82 THR A O 1
ATOM 652 N N . ILE A 1 83 ? -17.326 -2.335 68.915 1.00 32.13 83 ILE A N 1
ATOM 653 C CA . ILE A 1 83 ? -16.303 -3.354 69.151 1.00 31.66 83 ILE A CA 1
ATOM 654 C C . ILE A 1 83 ? -16.945 -4.445 69.998 1.00 31.65 83 ILE A C 1
ATOM 655 O O . ILE A 1 83 ? -16.760 -5.635 69.757 1.00 32.03 83 ILE A O 1
ATOM 660 N N . TYR A 1 84 ? -17.759 -4.041 70.967 1.00 31.59 84 TYR A N 1
ATOM 661 C CA . TYR A 1 84 ? -18.414 -5.053 71.785 1.00 33.23 84 TYR A CA 1
ATOM 662 C C . TYR A 1 84 ? -19.569 -5.713 71.034 1.00 34.04 84 TYR A C 1
ATOM 663 O O . TYR A 1 84 ? -19.911 -6.820 71.505 1.00 36.08 84 TYR A O 1
ATOM 672 N N . LEU A 1 85 ? -20.070 -5.228 69.899 1.00 31.98 85 LEU A N 1
ATOM 673 C CA . LEU A 1 85 ? -21.067 -5.936 69.136 1.00 32.44 85 LEU A CA 1
ATOM 674 C C . LEU A 1 85 ? -20.491 -7.063 68.277 1.00 33.20 85 LEU A C 1
ATOM 675 O O . LEU A 1 85 ? -21.251 -7.966 67.888 1.00 34.99 85 LEU A O 1
ATOM 680 N N . MET A 1 86 ? -19.207 -7.049 67.927 1.00 31.81 86 MET A N 1
ATOM 681 C CA . MET A 1 86 ? -18.619 -8.132 67.138 1.00 30.31 86 MET A CA 1
ATOM 682 C C . MET A 1 86 ? -18.302 -9.368 67.977 1.00 30.41 86 MET A C 1
ATOM 683 O O . MET A 1 86 ? -18.188 -9.361 69.216 1.00 31.33 86 MET A O 1
ATOM 688 N N . PRO A 1 87 ? -18.176 -10.526 67.328 1.00 29.38 87 PRO A N 1
ATOM 689 C CA . PRO A 1 87 ? -17.860 -11.767 67.992 1.00 28.77 87 PRO A CA 1
ATOM 690 C C . PRO A 1 87 ? -16.559 -11.672 68.766 1.00 29.95 87 PRO A C 1
ATOM 691 O O . PRO A 1 87 ? -15.521 -11.314 68.177 1.00 29.73 87 PRO A O 1
ATOM 695 N N . LYS A 1 88 ? -16.553 -12.192 69.995 1.00 29.99 88 LYS A N 1
ATOM 696 C CA . LYS A 1 88 ? -15.310 -12.201 70.766 1.00 31.10 88 LYS A CA 1
ATOM 697 C C . LYS A 1 88 ? -14.220 -12.978 70.045 1.00 31.91 88 LYS A C 1
ATOM 698 O O . LYS A 1 88 ? -13.041 -12.647 70.175 1.00 32.10 88 LYS A O 1
ATOM 704 N N . GLU A 1 89 ? -14.560 -13.962 69.238 1.00 32.70 89 GLU A N 1
ATOM 705 C CA . GLU A 1 89 ? -13.608 -14.738 68.478 1.00 34.65 89 GLU A CA 1
ATOM 706 C C . GLU A 1 89 ? -13.150 -14.047 67.199 1.00 34.47 89 GLU A C 1
ATOM 707 O O . GLU A 1 89 ? -12.452 -14.697 66.410 1.00 33.75 89 GLU A O 1
ATOM 713 N N . ALA A 1 90 ? -13.527 -12.792 66.932 1.00 34.05 90 ALA A N 1
ATOM 714 C CA . ALA A 1 90 ? -13.038 -12.146 65.717 1.00 33.60 90 ALA A CA 1
ATOM 715 C C . ALA A 1 90 ? -11.512 -11.959 65.818 1.00 32.71 90 ALA A C 1
ATOM 716 O O . ALA A 1 90 ? -10.965 -11.780 66.896 1.00 33.53 90 ALA A O 1
ATOM 718 N N . ASP A 1 91 ? -10.827 -11.917 64.688 1.00 31.47 91 ASP A N 1
ATOM 719 C CA . ASP A 1 91 ? -9.415 -11.600 64.693 1.00 31.41 91 ASP A CA 1
ATOM 720 C C . ASP A 1 91 ? -9.320 -10.169 65.252 1.00 29.41 91 ASP A C 1
ATOM 721 O O . ASP A 1 91 ? -10.229 -9.350 65.085 1.00 28.67 91 ASP A O 1
ATOM 726 N N . ALA A 1 92 ? -8.177 -9.869 65.863 1.00 26.68 92 ALA A N 1
ATOM 727 C CA . ALA A 1 92 ? -7.970 -8.624 66.569 1.00 24.60 92 ALA A CA 1
ATOM 728 C C . ALA A 1 92 ? -7.728 -7.463 65.622 1.00 23.50 92 ALA A C 1
ATOM 729 O O . ALA A 1 92 ? -8.153 -6.311 65.898 1.00 23.64 92 ALA A O 1
ATOM 731 N N . ILE A 1 93 ? -7.105 -7.779 64.497 1.00 21.59 93 ILE A N 1
ATOM 732 C CA . ILE A 1 93 ? -6.876 -6.713 63.499 1.00 21.91 93 ILE A CA 1
ATOM 733 C C . ILE A 1 93 ? -8.214 -6.278 62.905 1.00 22.32 93 ILE A C 1
ATOM 734 O O . ILE A 1 93 ? -8.431 -5.098 62.645 1.00 21.99 93 ILE A O 1
ATOM 739 N N . GLY A 1 94 ? -9.131 -7.235 62.754 1.00 23.15 94 GLY A N 1
ATOM 740 C CA . GLY A 1 94 ? -10.467 -7.075 62.237 1.00 23.18 94 GLY A CA 1
ATOM 741 C C . GLY A 1 94 ? -11.234 -6.111 63.134 1.00 24.26 94 GLY A C 1
ATOM 742 O O . GLY A 1 94 ? -11.877 -5.153 62.693 1.00 23.63 94 GLY A O 1
ATOM 743 N N . LEU A 1 95 ? -11.118 -6.390 64.437 1.00 25.26 95 LEU A N 1
ATOM 744 C CA . LEU A 1 95 ? -11.805 -5.546 65.422 1.00 25.82 95 LEU A CA 1
ATOM 745 C C . LEU A 1 95 ? -11.193 -4.162 65.337 1.00 27.26 95 LEU A C 1
ATOM 746 O O . LEU A 1 95 ? -11.946 -3.215 65.456 1.00 29.42 95 LEU A O 1
ATOM 751 N N . LEU A 1 96 ? -9.880 -4.017 65.139 1.00 28.09 96 LEU A N 1
ATOM 752 C CA . LEU A 1 96 ? -9.258 -2.706 65.040 1.00 27.20 96 LEU A CA 1
ATOM 753 C C . LEU A 1 96 ? -9.846 -1.973 63.843 1.00 27.00 96 LEU A C 1
ATOM 754 O O . LEU A 1 96 ? -10.415 -0.896 64.023 1.00 26.72 96 LEU A O 1
ATOM 759 N N . GLU A 1 97 ? -9.819 -2.565 62.666 1.00 27.66 97 GLU A N 1
ATOM 760 C CA . GLU A 1 97 ? -10.464 -2.073 61.449 1.00 28.28 97 GLU A CA 1
ATOM 761 C C . GLU A 1 97 ? -11.865 -1.515 61.716 1.00 28.50 97 GLU A C 1
ATOM 762 O O . GLU A 1 97 ? -12.275 -0.396 61.333 1.00 29.00 97 GLU A O 1
ATOM 768 N N . VAL A 1 98 ? -12.697 -2.276 62.432 1.00 26.63 98 VAL A N 1
ATOM 769 C CA . VAL A 1 98 ? -14.029 -1.795 62.768 1.00 27.02 98 VAL A CA 1
ATOM 770 C C . VAL A 1 98 ? -13.968 -0.507 63.577 1.00 27.41 98 VAL A C 1
ATOM 771 O O . VAL A 1 98 ? -14.764 0.411 63.413 1.00 26.81 98 VAL A O 1
ATOM 775 N N . GLY A 1 99 ? -13.101 -0.454 64.593 1.00 28.22 99 GLY A N 1
ATOM 776 C CA . GLY A 1 99 ? -12.936 0.688 65.469 1.00 27.88 99 GLY A CA 1
ATOM 777 C C . GLY A 1 99 ? -12.389 1.911 64.741 1.00 28.75 99 GLY A C 1
ATOM 778 O O . GLY A 1 99 ? -12.816 3.035 65.044 1.00 29.06 99 GLY A O 1
ATOM 779 N N . THR A 1 100 ? -11.469 1.723 63.789 1.00 27.99 100 THR A N 1
ATOM 780 C CA . THR A 1 100 ? -10.932 2.892 63.090 1.00 28.83 100 THR A CA 1
ATOM 781 C C . THR A 1 100 ? -11.939 3.424 62.081 1.00 28.80 100 THR A C 1
ATOM 782 O O . THR A 1 100 ? -12.066 4.632 61.883 1.00 28.57 100 THR A O 1
ATOM 786 N N . ALA A 1 101 ? -12.678 2.505 61.445 1.00 27.29 101 ALA A N 1
ATOM 787 C CA . ALA A 1 101 ? -13.782 2.887 60.581 1.00 25.66 101 ALA A CA 1
ATOM 788 C C . ALA A 1 101 ? -14.841 3.597 61.426 1.00 25.24 101 ALA A C 1
ATOM 789 O O . ALA A 1 101 ? -15.362 4.656 61.023 1.00 25.08 101 ALA A O 1
ATOM 791 N N . ALA A 1 102 ? -15.150 3.059 62.616 1.00 24.38 102 ALA A N 1
ATOM 792 C CA . ALA A 1 102 ? -16.178 3.785 63.399 1.00 24.87 102 ALA A CA 1
ATOM 793 C C . ALA A 1 102 ? -15.674 5.195 63.641 1.00 24.56 102 ALA A C 1
ATOM 794 O O . ALA A 1 102 ? -16.296 6.122 63.126 1.00 22.30 102 ALA A O 1
ATOM 796 N N . LEU A 1 103 ? -14.482 5.410 64.184 1.00 27.38 103 LEU A N 1
ATOM 797 C CA . LEU A 1 103 ? -13.926 6.758 64.352 1.00 28.84 103 LEU A CA 1
ATOM 798 C C . LEU A 1 103 ? -13.836 7.619 63.095 1.00 29.56 103 LEU A C 1
ATOM 799 O O . LEU A 1 103 ? -14.053 8.845 63.108 1.00 28.61 103 LEU A O 1
ATOM 804 N N . ALA A 1 104 ? -13.554 7.045 61.933 1.00 31.58 104 ALA A N 1
ATOM 805 C CA . ALA A 1 104 ? -13.459 7.812 60.698 1.00 34.13 104 ALA A CA 1
ATOM 806 C C . ALA A 1 104 ? -14.793 8.466 60.348 1.00 36.50 104 ALA A C 1
ATOM 807 O O . ALA A 1 104 ? -14.838 9.609 59.899 1.00 37.17 104 ALA A O 1
ATOM 809 N N . SER A 1 105 ? -15.889 7.743 60.552 1.00 39.49 105 SER A N 1
ATOM 810 C CA . SER A 1 105 ? -17.192 8.275 60.184 1.00 42.19 105 SER A CA 1
ATOM 811 C C . SER A 1 105 ? -17.756 9.170 61.261 1.00 44.23 105 SER A C 1
ATOM 812 O O . SER A 1 105 ? -18.576 10.014 60.892 1.00 46.37 105 SER A O 1
ATOM 815 N N . ILE A 1 106 ? -17.303 9.156 62.486 1.00 46.80 106 ILE A N 1
ATOM 816 C CA . ILE A 1 106 ? -17.780 10.071 63.515 1.00 49.68 106 ILE A CA 1
ATOM 817 C C . ILE A 1 106 ? -17.057 11.408 63.426 1.00 53.05 106 ILE A C 1
ATOM 818 O O . ILE A 1 106 ? -17.528 12.443 63.884 1.00 53.97 106 ILE A O 1
ATOM 823 N N . ASP A 1 107 ? -15.871 11.422 62.838 1.00 57.62 107 ASP A N 1
ATOM 824 C CA . ASP A 1 107 ? -15.013 12.594 62.727 1.00 61.34 107 ASP A CA 1
ATOM 825 C C . ASP A 1 107 ? -15.301 13.525 61.584 1.00 64.00 107 ASP A C 1
ATOM 826 O O . ASP A 1 107 ? -14.371 14.027 60.924 1.00 65.46 107 ASP A O 1
ATOM 831 N N . LYS A 1 108 ? -16.523 13.977 61.332 1.00 66.99 108 LYS A N 1
ATOM 832 C CA . LYS A 1 108 ? -16.844 14.889 60.237 1.00 69.47 108 LYS A CA 1
ATOM 833 C C . LYS A 1 108 ? -16.102 16.216 60.134 1.00 69.95 108 LYS A C 1
ATOM 834 O O . LYS A 1 108 ? -16.413 16.981 59.202 1.00 70.59 108 LYS A O 1
ATOM 840 N N . ASN A 1 109 ? -15.190 16.601 61.011 1.00 69.84 109 ASN A N 1
ATOM 841 C CA . ASN A 1 109 ? -14.478 17.870 60.970 1.00 69.30 109 ASN A CA 1
ATOM 842 C C . ASN A 1 109 ? -12.992 17.713 60.680 1.00 67.70 109 ASN A C 1
ATOM 843 O O . ASN A 1 109 ? -12.139 18.092 61.497 1.00 68.18 109 ASN A O 1
ATOM 848 N N . PHE A 1 110 ? -12.606 17.123 59.541 1.00 64.60 110 PHE A N 1
ATOM 849 C CA . PHE A 1 110 ? -11.183 16.927 59.284 1.00 61.24 110 PHE A CA 1
ATOM 850 C C . PHE A 1 110 ? -10.728 17.602 57.998 1.00 59.27 110 PHE A C 1
ATOM 851 O O . PHE A 1 110 ? -11.414 17.556 56.986 1.00 59.20 110 PHE A O 1
ATOM 859 N N . LYS A 1 111 ? -9.540 18.193 58.025 1.00 56.83 111 LYS A N 1
ATOM 860 C CA . LYS A 1 111 ? -8.997 18.887 56.873 1.00 55.19 111 LYS A CA 1
ATOM 861 C C . LYS A 1 111 ? -7.497 18.703 56.729 1.00 52.35 111 LYS A C 1
ATOM 862 O O . LYS A 1 111 ? -6.776 19.258 57.568 1.00 53.81 111 LYS A O 1
ATOM 868 N N . TRP A 1 112 ? -6.974 18.021 55.723 1.00 48.25 112 TRP A N 1
ATOM 869 C CA . TRP A 1 112 ? -5.526 17.941 55.576 1.00 44.87 112 TRP A CA 1
ATOM 870 C C . TRP A 1 112 ? -4.911 19.336 55.645 1.00 46.12 112 TRP A C 1
ATOM 871 O O . TRP A 1 112 ? -5.534 20.352 55.344 1.00 46.48 112 TRP A O 1
ATOM 882 N N . LYS A 1 113 ? -3.640 19.382 56.008 1.00 47.66 113 LYS A N 1
ATOM 883 C CA . LYS A 1 113 ? -2.856 20.589 56.032 1.00 49.81 113 LYS A CA 1
ATOM 884 C C . LYS A 1 113 ? -3.478 21.717 56.840 1.00 51.49 113 LYS A C 1
ATOM 885 O O . LYS A 1 113 ? -3.593 22.848 56.357 1.00 53.84 113 LYS A O 1
ATOM 891 N N . GLU A 1 114 ? -3.931 21.461 58.043 1.00 51.95 114 GLU A N 1
ATOM 892 C CA . GLU A 1 114 ? -4.449 22.458 58.951 1.00 52.39 114 GLU A CA 1
ATOM 893 C C . GLU A 1 114 ? -3.595 22.170 60.211 1.00 52.06 114 GLU A C 1
ATOM 894 O O . GLU A 1 114 ? -2.613 22.849 60.473 1.00 52.89 114 GLU A O 1
ATOM 900 N N . ASN A 1 115 ? -3.852 20.993 60.782 1.00 50.61 115 ASN A N 1
ATOM 901 C CA . ASN A 1 115 ? -3.117 20.581 61.968 1.00 49.43 115 ASN A CA 1
ATOM 902 C C . ASN A 1 115 ? -2.811 19.095 62.035 1.00 48.00 115 ASN A C 1
ATOM 903 O O . ASN A 1 115 ? -3.065 18.420 63.038 1.00 47.79 115 ASN A O 1
ATOM 908 N N . ASP A 1 116 ? -2.169 18.541 61.013 1.00 46.14 116 ASP A N 1
ATOM 909 C CA . ASP A 1 116 ? -1.818 17.138 60.908 1.00 43.85 116 ASP A CA 1
ATOM 910 C C . ASP A 1 116 ? -1.158 16.569 62.148 1.00 43.78 116 ASP A C 1
ATOM 911 O O . ASP A 1 116 ? -1.629 15.580 62.719 1.00 42.48 116 ASP A O 1
ATOM 916 N N . LYS A 1 117 ? -0.059 17.162 62.593 1.00 44.68 117 LYS A N 1
ATOM 917 C CA . LYS A 1 117 ? 0.695 16.733 63.762 1.00 44.92 117 LYS A CA 1
ATOM 918 C C . LYS A 1 117 ? -0.137 16.600 65.024 1.00 44.70 117 LYS A C 1
ATOM 919 O O . LYS A 1 117 ? -0.069 15.595 65.732 1.00 43.41 117 LYS A O 1
ATOM 925 N N . GLU A 1 118 ? -0.964 17.613 65.301 1.00 45.44 118 GLU A N 1
ATOM 926 C CA . GLU A 1 118 ? -1.814 17.568 66.484 1.00 46.61 118 GLU A CA 1
ATOM 927 C C . GLU A 1 118 ? -2.854 16.460 66.344 1.00 44.70 118 GLU A C 1
ATOM 928 O O . GLU A 1 118 ? -3.178 15.715 67.265 1.00 44.10 118 GLU A O 1
ATOM 934 N N . LYS A 1 119 ? -3.373 16.327 65.125 1.00 42.81 119 LYS A N 1
ATOM 935 C CA . LYS A 1 119 ? -4.368 15.315 64.802 1.00 40.66 119 LYS A CA 1
ATOM 936 C C . LYS A 1 119 ? -3.731 13.948 64.935 1.00 38.91 119 LYS A C 1
ATOM 937 O O . LYS A 1 119 ? -4.369 13.085 65.533 1.00 38.47 119 LYS A O 1
ATOM 943 N N . ALA A 1 120 ? -2.508 13.743 64.452 1.00 37.55 120 ALA A N 1
ATOM 944 C CA . ALA A 1 120 ? -1.842 12.444 64.581 1.00 35.57 120 ALA A CA 1
ATOM 945 C C . ALA A 1 120 ? -1.626 12.099 66.043 1.00 35.38 120 ALA A C 1
ATOM 946 O O . ALA A 1 120 ? -1.891 10.996 66.517 1.00 35.37 120 ALA A O 1
ATOM 948 N N . ILE A 1 121 ? -1.254 13.081 66.855 1.00 36.37 121 ILE A N 1
ATOM 949 C CA . ILE A 1 121 ? -1.109 12.906 68.303 1.00 36.59 121 ILE A CA 1
ATOM 950 C C . ILE A 1 121 ? -2.427 12.413 68.907 1.00 35.28 121 ILE A C 1
ATOM 951 O O . ILE A 1 121 ? -2.407 11.493 69.731 1.00 34.38 121 ILE A O 1
ATOM 956 N N . SER A 1 122 ? -3.543 13.014 68.479 1.00 34.20 122 SER A N 1
ATOM 957 C CA . SER A 1 122 ? -4.824 12.596 69.029 1.00 34.96 122 SER A CA 1
ATOM 958 C C . SER A 1 122 ? -5.187 11.185 68.602 1.00 34.41 122 SER A C 1
ATOM 959 O O . SER A 1 122 ? -5.835 10.472 69.371 1.00 35.52 122 SER A O 1
ATOM 962 N N . ILE A 1 123 ? -4.726 10.734 67.449 1.00 33.44 123 ILE A N 1
ATOM 963 C CA . ILE A 1 123 ? -4.982 9.403 66.943 1.00 31.89 123 ILE A CA 1
ATOM 964 C C . ILE A 1 123 ? -4.163 8.352 67.654 1.00 31.74 123 ILE A C 1
ATOM 965 O O . ILE A 1 123 ? -4.690 7.275 67.960 1.00 33.42 123 ILE A O 1
ATOM 970 N N . ILE A 1 124 ? -2.910 8.647 67.956 1.00 31.04 124 ILE A N 1
ATOM 971 C CA . ILE A 1 124 ? -2.031 7.705 68.662 1.00 28.83 124 ILE A CA 1
ATOM 972 C C . ILE A 1 124 ? -2.647 7.286 69.978 1.00 28.78 124 ILE A C 1
ATOM 973 O O . ILE A 1 124 ? -2.728 6.104 70.312 1.00 29.52 124 ILE A O 1
ATOM 978 N N . ALA A 1 125 ? -3.160 8.247 70.738 1.00 29.08 125 ALA A N 1
ATOM 979 C CA . ALA A 1 125 ? -3.810 8.015 72.017 1.00 28.48 125 ALA A CA 1
ATOM 980 C C . ALA A 1 125 ? -5.100 7.213 71.873 1.00 28.14 125 ALA A C 1
ATOM 981 O O . ALA A 1 125 ? -5.371 6.291 72.653 1.00 27.05 125 ALA A O 1
ATOM 983 N N . LYS A 1 126 ? -5.905 7.510 70.841 1.00 28.49 126 LYS A N 1
ATOM 984 C CA . LYS A 1 126 ? -7.126 6.705 70.687 1.00 29.08 126 LYS A CA 1
ATOM 985 C C . LYS A 1 126 ? -6.769 5.299 70.250 1.00 30.12 126 LYS A C 1
ATOM 986 O O . LYS A 1 126 ? -7.501 4.370 70.636 1.00 30.80 126 LYS A O 1
ATOM 992 N N . MET A 1 127 ? -5.668 5.086 69.526 1.00 29.95 127 MET A N 1
ATOM 993 C CA . MET A 1 127 ? -5.272 3.737 69.168 1.00 31.03 127 MET A CA 1
ATOM 994 C C . MET A 1 127 ? -4.941 2.933 70.428 1.00 31.36 127 MET A C 1
ATOM 995 O O . MET A 1 127 ? -5.405 1.801 70.599 1.00 30.98 127 MET A O 1
ATOM 1000 N N . ALA A 1 128 ? -4.237 3.543 71.389 1.00 31.14 128 ALA A N 1
ATOM 1001 C CA . ALA A 1 128 ? -4.009 2.843 72.652 1.00 31.30 128 ALA A CA 1
ATOM 1002 C C . ALA A 1 128 ? -5.320 2.367 73.263 1.00 30.17 128 ALA A C 1
ATOM 1003 O O . ALA A 1 128 ? -5.399 1.232 73.758 1.00 30.25 128 ALA A O 1
ATOM 1005 N N . THR A 1 129 ? -6.344 3.206 73.293 1.00 29.72 129 THR A N 1
ATOM 1006 C CA . THR A 1 129 ? -7.661 2.825 73.820 1.00 29.53 129 THR A CA 1
ATOM 1007 C C . THR A 1 129 ? -8.266 1.672 73.010 1.00 28.36 129 THR A C 1
ATOM 1008 O O . THR A 1 129 ? -8.716 0.664 73.565 1.00 26.86 129 THR A O 1
ATOM 1012 N N . LEU A 1 130 ? -8.198 1.786 71.678 1.00 27.19 130 LEU A N 1
ATOM 1013 C CA . LEU A 1 130 ? -8.708 0.749 70.801 1.00 27.45 130 LEU A CA 1
ATOM 1014 C C . LEU A 1 130 ? -8.050 -0.577 71.150 1.00 27.98 130 LEU A C 1
ATOM 1015 O O . LEU A 1 130 ? -8.692 -1.540 71.600 1.00 28.30 130 LEU A O 1
ATOM 1020 N N . VAL A 1 131 ? -6.727 -0.623 71.020 1.00 27.55 131 VAL A N 1
ATOM 1021 C CA . VAL A 1 131 ? -5.948 -1.812 71.329 1.00 26.45 131 VAL A CA 1
ATOM 1022 C C . VAL A 1 131 ? -6.227 -2.352 72.716 1.00 27.86 131 VAL A C 1
ATOM 1023 O O . VAL A 1 131 ? -6.466 -3.560 72.938 1.00 29.01 131 VAL A O 1
ATOM 1027 N N . ALA A 1 132 ? -6.269 -1.460 73.712 1.00 27.85 132 ALA A N 1
ATOM 1028 C CA . ALA A 1 132 ? -6.553 -1.943 75.068 1.00 27.79 132 ALA A CA 1
ATOM 1029 C C . ALA A 1 132 ? -7.896 -2.650 75.079 1.00 27.64 132 ALA A C 1
ATOM 1030 O O . ALA A 1 132 ? -7.972 -3.777 75.573 1.00 26.51 132 ALA A O 1
ATOM 1032 N N . ASN A 1 133 ? -8.929 -2.015 74.496 1.00 28.00 133 ASN A N 1
ATOM 1033 C CA . ASN A 1 133 ? -10.281 -2.581 74.505 1.00 26.95 133 ASN A CA 1
ATOM 1034 C C . ASN A 1 133 ? -10.581 -3.706 73.556 1.00 25.90 133 ASN A C 1
ATOM 1035 O O . ASN A 1 133 ? -11.490 -4.499 73.815 1.00 24.57 133 ASN A O 1
ATOM 1040 N N . VAL A 1 134 ? -9.783 -3.888 72.512 1.00 26.14 134 VAL A N 1
ATOM 1041 C CA . VAL A 1 134 ? -9.972 -5.060 71.638 1.00 26.85 134 VAL A CA 1
ATOM 1042 C C . VAL A 1 134 ? -9.542 -6.258 72.493 1.00 28.76 134 VAL A C 1
ATOM 1043 O O . VAL A 1 134 ? -10.163 -7.318 72.440 1.00 30.01 134 VAL A O 1
ATOM 1047 N N . TYR A 1 135 ? -8.469 -6.064 73.275 1.00 28.75 135 TYR A N 1
ATOM 1048 C CA . TYR A 1 135 ? -8.028 -7.078 74.198 1.00 30.01 135 TYR A CA 1
ATOM 1049 C C . TYR A 1 135 ? -9.080 -7.406 75.254 1.00 31.23 135 TYR A C 1
ATOM 1050 O O . TYR A 1 135 ? -9.400 -8.585 75.450 1.00 30.91 135 TYR A O 1
ATOM 1059 N N . ARG A 1 136 ? -9.614 -6.372 75.935 1.00 31.77 136 ARG A N 1
ATOM 1060 C CA . ARG A 1 136 ? -10.608 -6.660 76.963 1.00 32.04 136 ARG A CA 1
ATOM 1061 C C . ARG A 1 136 ? -11.789 -7.439 76.418 1.00 31.98 136 ARG A C 1
ATOM 1062 O O . ARG A 1 136 ? -12.245 -8.377 77.044 1.00 32.02 136 ARG A O 1
ATOM 1070 N N . ARG A 1 137 ? -12.263 -7.104 75.234 1.00 33.47 137 ARG A N 1
ATOM 1071 C CA . ARG A 1 137 ? -13.428 -7.728 74.628 1.00 33.56 137 ARG A CA 1
ATOM 1072 C C . ARG A 1 137 ? -13.164 -9.156 74.218 1.00 33.31 137 ARG A C 1
ATOM 1073 O O . ARG A 1 137 ? -14.109 -9.945 74.144 1.00 34.69 137 ARG A O 1
ATOM 1081 N N . LYS A 1 138 ? -11.923 -9.502 73.911 1.00 32.86 138 LYS A N 1
ATOM 1082 C CA . LYS A 1 138 ? -11.589 -10.851 73.484 1.00 31.91 138 LYS A CA 1
ATOM 1083 C C . LYS A 1 138 ? -11.381 -11.766 74.689 1.00 31.96 138 LYS A C 1
ATOM 1084 O O . LYS A 1 138 ? -11.290 -12.985 74.536 1.00 33.33 138 LYS A O 1
ATOM 1090 N N . GLU A 1 139 ? -11.198 -11.210 75.860 1.00 31.06 139 GLU A N 1
ATOM 1091 C CA . GLU A 1 139 ? -11.062 -11.903 77.114 1.00 32.24 139 GLU A CA 1
ATOM 1092 C C . GLU A 1 139 ? -12.387 -11.817 77.893 1.00 33.73 139 GLU A C 1
ATOM 1093 O O . GLU A 1 139 ? -12.525 -12.341 79.009 1.00 34.12 139 GLU A O 1
ATOM 1099 N N . GLY A 1 140 ? -13.352 -11.095 77.316 1.00 33.54 140 GLY A N 1
ATOM 1100 C CA . GLY A 1 140 ? -14.656 -10.871 77.887 1.00 33.65 140 GLY A CA 1
ATOM 1101 C C . GLY A 1 140 ? -14.798 -9.849 79.003 1.00 33.68 140 GLY A C 1
ATOM 1102 O O . GLY A 1 140 ? -15.837 -9.826 79.683 1.00 33.99 140 GLY A O 1
ATOM 1103 N N . ASN A 1 141 ? -13.846 -8.964 79.254 1.00 33.77 141 ASN A N 1
ATOM 1104 C CA . ASN A 1 141 ? -13.967 -8.017 80.337 1.00 35.61 141 ASN A CA 1
ATOM 1105 C C . ASN A 1 141 ? -14.741 -6.764 79.950 1.00 37.86 141 ASN A C 1
ATOM 1106 O O . ASN A 1 141 ? -14.910 -6.545 78.755 1.00 39.04 141 ASN A O 1
ATOM 1111 N N . LYS A 1 142 ? -15.168 -5.948 80.912 1.00 40.69 142 LYS A N 1
ATOM 1112 C CA . LYS A 1 142 ? -15.796 -4.673 80.585 1.00 43.07 142 LYS A CA 1
ATOM 1113 C C . LYS A 1 142 ? -14.694 -3.750 80.036 1.00 42.63 142 LYS A C 1
ATOM 1114 O O . LYS A 1 142 ? -13.520 -3.913 80.363 1.00 41.97 142 LYS A O 1
ATOM 1120 N N . PRO A 1 143 ? -15.091 -2.757 79.259 1.00 42.50 143 PRO A N 1
ATOM 1121 C CA . PRO A 1 143 ? -14.170 -1.829 78.655 1.00 43.08 143 PRO A CA 1
ATOM 1122 C C . PRO A 1 143 ? -13.500 -0.899 79.651 1.00 43.78 143 PRO A C 1
ATOM 1123 O O . PRO A 1 143 ? -14.141 -0.485 80.611 1.00 44.10 143 PRO A O 1
ATOM 1127 N N . ARG A 1 144 ? -12.242 -0.568 79.383 1.00 43.96 144 ARG A N 1
ATOM 1128 C CA . ARG A 1 144 ? -11.479 0.339 80.218 1.00 44.60 144 ARG A CA 1
ATOM 1129 C C . ARG A 1 144 ? -10.697 1.315 79.350 1.00 44.29 144 ARG A C 1
ATOM 1130 O O . ARG A 1 144 ? -9.999 0.988 78.392 1.00 44.14 144 ARG A O 1
ATOM 1138 N N . ILE A 1 145 ? -10.830 2.593 79.688 1.00 43.88 145 ILE A N 1
ATOM 1139 C CA . ILE A 1 145 ? -10.177 3.696 78.995 1.00 42.44 145 ILE A CA 1
ATOM 1140 C C . ILE A 1 145 ? -8.929 4.153 79.741 1.00 41.96 145 ILE A C 1
ATOM 1141 O O . ILE A 1 145 ? -8.959 4.363 80.946 1.00 40.95 145 ILE A O 1
ATOM 1146 N N . PRO A 1 146 ? -7.829 4.357 79.033 1.00 42.15 146 PRO A N 1
ATOM 1147 C CA . PRO A 1 146 ? -6.595 4.825 79.606 1.00 42.83 146 PRO A CA 1
ATOM 1148 C C . PRO A 1 146 ? -6.779 6.151 80.319 1.00 44.43 146 PRO A C 1
ATOM 1149 O O . PRO A 1 146 ? -7.368 7.068 79.738 1.00 45.53 146 PRO A O 1
ATOM 1153 N N . GLU A 1 147 ? -6.238 6.258 81.531 1.00 46.03 147 GLU A N 1
ATOM 1154 C CA . GLU A 1 147 ? -6.282 7.527 82.248 1.00 46.36 147 GLU A CA 1
ATOM 1155 C C . GLU A 1 147 ? -4.925 8.222 82.108 1.00 46.01 147 GLU A C 1
ATOM 1156 O O . GLU A 1 147 ? -3.901 7.583 81.870 1.00 45.67 147 GLU A O 1
ATOM 1162 N N . PRO A 1 148 ? -4.960 9.524 82.314 1.00 46.14 148 PRO A N 1
ATOM 1163 C CA . PRO A 1 148 ? -3.747 10.319 82.263 1.00 46.51 148 PRO A CA 1
ATOM 1164 C C . PRO A 1 148 ? -2.755 9.752 83.272 1.00 47.47 148 PRO A C 1
ATOM 1165 O O . PRO A 1 148 ? -3.105 9.310 84.363 1.00 47.58 148 PRO A O 1
ATOM 1169 N N . SER A 1 149 ? -1.488 9.720 82.885 1.00 48.11 149 SER A N 1
ATOM 1170 C CA . SER A 1 149 ? -0.393 9.239 83.696 1.00 47.86 149 SER A CA 1
ATOM 1171 C C . SER A 1 149 ? 0.908 9.858 83.174 1.00 48.84 149 SER A C 1
ATOM 1172 O O . SER A 1 149 ? 0.937 10.625 82.215 1.00 47.11 149 SER A O 1
ATOM 1175 N N . ASP A 1 150 ? 1.989 9.476 83.851 1.00 51.10 150 ASP A N 1
ATOM 1176 C CA . ASP A 1 150 ? 3.342 9.920 83.577 1.00 52.67 150 ASP A CA 1
ATOM 1177 C C . ASP A 1 150 ? 3.812 9.362 82.241 1.00 52.04 150 ASP A C 1
ATOM 1178 O O . ASP A 1 150 ? 4.683 10.018 81.654 1.00 52.96 150 ASP A O 1
ATOM 1183 N N . SER A 1 151 ? 3.275 8.238 81.770 1.00 50.54 151 SER A N 1
ATOM 1184 C CA . SER A 1 151 ? 3.674 7.767 80.447 1.00 48.89 151 SER A CA 1
ATOM 1185 C C . SER A 1 151 ? 2.504 7.115 79.719 1.00 48.20 151 SER A C 1
ATOM 1186 O O . SER A 1 151 ? 1.450 6.808 80.276 1.00 48.30 151 SER A O 1
ATOM 1189 N N . PHE A 1 152 ? 2.726 6.892 78.426 1.00 47.73 152 PHE A N 1
ATOM 1190 C CA . PHE A 1 152 ? 1.758 6.216 77.541 1.00 45.44 152 PHE A CA 1
ATOM 1191 C C . PHE A 1 152 ? 1.845 4.720 77.789 1.00 44.33 152 PHE A C 1
ATOM 1192 O O . PHE A 1 152 ? 0.807 4.083 77.965 1.00 43.57 152 PHE A O 1
ATOM 1200 N N . ALA A 1 153 ? 3.039 4.141 77.925 1.00 44.35 153 ALA A N 1
ATOM 1201 C CA . ALA A 1 153 ? 3.118 2.712 78.255 1.00 44.42 153 ALA A CA 1
ATOM 1202 C C . ALA A 1 153 ? 2.352 2.418 79.546 1.00 45.01 153 ALA A C 1
ATOM 1203 O O . ALA A 1 153 ? 1.485 1.524 79.628 1.00 46.03 153 ALA A O 1
ATOM 1205 N N . LYS A 1 154 ? 2.605 3.203 80.600 1.00 43.68 154 LYS A N 1
ATOM 1206 C CA . LYS A 1 154 ? 1.885 3.028 81.864 1.00 42.32 154 LYS A CA 1
ATOM 1207 C C . LYS A 1 154 ? 0.398 3.130 81.541 1.00 40.99 154 LYS A C 1
ATOM 1208 O O . LYS A 1 154 ? -0.352 2.191 81.751 1.00 41.09 154 LYS A O 1
ATOM 1214 N N . SER A 1 155 ? -0.049 4.198 80.906 1.00 39.75 155 SER A N 1
ATOM 1215 C CA . SER A 1 155 ? -1.454 4.328 80.570 1.00 40.10 155 SER A CA 1
ATOM 1216 C C . SER A 1 155 ? -2.067 3.100 79.919 1.00 39.78 155 SER A C 1
ATOM 1217 O O . SER A 1 155 ? -3.117 2.624 80.364 1.00 39.54 155 SER A O 1
ATOM 1220 N N . PHE A 1 156 ? -1.431 2.566 78.882 1.00 39.56 156 PHE A N 1
ATOM 1221 C CA . PHE A 1 156 ? -1.907 1.421 78.129 1.00 37.99 156 PHE A CA 1
ATOM 1222 C C . PHE A 1 156 ? -1.962 0.156 78.959 1.00 37.86 156 PHE A C 1
ATOM 1223 O O . PHE A 1 156 ? -2.984 -0.518 78.936 1.00 38.00 156 PHE A O 1
ATOM 1231 N N . LEU A 1 157 ? -0.912 -0.156 79.709 1.00 38.50 157 LEU A N 1
ATOM 1232 C CA . LEU A 1 157 ? -0.927 -1.381 80.521 1.00 38.66 157 LEU A CA 1
ATOM 1233 C C . LEU A 1 157 ? -2.030 -1.380 81.566 1.00 39.20 157 LEU A C 1
ATOM 1234 O O . LEU A 1 157 ? -2.686 -2.404 81.796 1.00 38.93 157 LEU A O 1
ATOM 1239 N N . LEU A 1 158 ? -2.275 -0.233 82.193 1.00 40.15 158 LEU A N 1
ATOM 1240 C CA . LEU A 1 158 ? -3.303 -0.062 83.210 1.00 41.14 158 LEU A CA 1
ATOM 1241 C C . LEU A 1 158 ? -4.691 -0.327 82.632 1.00 40.46 158 LEU A C 1
ATOM 1242 O O . LEU A 1 158 ? -5.558 -1.004 83.170 1.00 39.37 158 LEU A O 1
ATOM 1247 N N . ALA A 1 159 ? -4.902 0.191 81.425 1.00 40.53 159 ALA A N 1
ATOM 1248 C CA . ALA A 1 159 ? -6.165 0.052 80.718 1.00 39.68 159 ALA A CA 1
ATOM 1249 C C . ALA A 1 159 ? -6.367 -1.420 80.391 1.00 40.15 159 ALA A C 1
ATOM 1250 O O . ALA A 1 159 ? -7.445 -1.981 80.594 1.00 39.98 159 ALA A O 1
ATOM 1252 N N . SER A 1 160 ? -5.296 -2.038 79.904 1.00 40.14 160 SER A N 1
ATOM 1253 C CA . SER A 1 160 ? -5.325 -3.435 79.522 1.00 41.21 160 SER A CA 1
ATOM 1254 C C . SER A 1 160 ? -5.621 -4.399 80.652 1.00 42.82 160 SER A C 1
ATOM 1255 O O . SER A 1 160 ? -6.559 -5.194 80.614 1.00 43.01 160 SER A O 1
ATOM 1258 N N . PHE A 1 161 ? -4.759 -4.360 81.665 1.00 44.55 161 PHE A N 1
ATOM 1259 C CA . PHE A 1 161 ? -4.891 -5.302 82.767 1.00 46.12 161 PHE A CA 1
ATOM 1260 C C . PHE A 1 161 ? -5.667 -4.762 83.947 1.00 48.00 161 PHE A C 1
ATOM 1261 O O . PHE A 1 161 ? -6.298 -5.581 84.634 1.00 48.75 161 PHE A O 1
ATOM 1269 N N . ALA A 1 162 ? -5.620 -3.454 84.205 1.00 49.18 162 ALA A N 1
ATOM 1270 C CA . ALA A 1 162 ? -6.332 -2.930 85.379 1.00 51.03 162 ALA A CA 1
ATOM 1271 C C . ALA A 1 162 ? -5.650 -3.543 86.603 1.00 52.68 162 ALA A C 1
ATOM 1272 O O . ALA A 1 162 ? -6.195 -4.157 87.509 1.00 53.10 162 ALA A O 1
ATOM 1274 N N . ARG A 1 163 ? -4.340 -3.424 86.563 1.00 54.59 163 ARG A N 1
ATOM 1275 C CA . ARG A 1 163 ? -3.331 -3.910 87.491 1.00 56.02 163 ARG A CA 1
ATOM 1276 C C . ARG A 1 163 ? -2.165 -2.940 87.336 1.00 56.62 163 ARG A C 1
ATOM 1277 O O . ARG A 1 163 ? -1.797 -2.674 86.182 1.00 57.34 163 ARG A O 1
ATOM 1285 N N . GLU A 1 164 ? -1.672 -2.327 88.395 1.00 57.50 164 GLU A N 1
ATOM 1286 C CA . GLU A 1 164 ? -0.569 -1.369 88.234 1.00 58.70 164 GLU A CA 1
ATOM 1287 C C . GLU A 1 164 ? 0.692 -2.098 87.787 1.00 57.35 164 GLU A C 1
ATOM 1288 O O . GLU A 1 164 ? 1.140 -3.046 88.422 1.00 57.10 164 GLU A O 1
ATOM 1294 N N . PRO A 1 165 ? 1.259 -1.672 86.669 1.00 56.26 165 PRO A N 1
ATOM 1295 C CA . PRO A 1 165 ? 2.463 -2.269 86.117 1.00 55.42 165 PRO A CA 1
ATOM 1296 C C . PRO A 1 165 ? 3.691 -1.883 86.918 1.00 54.33 165 PRO A C 1
ATOM 1297 O O . PRO A 1 165 ? 3.566 -1.039 87.798 1.00 54.29 165 PRO A O 1
ATOM 1301 N N . THR A 1 166 ? 4.839 -2.468 86.622 1.00 54.14 166 THR A N 1
ATOM 1302 C CA . THR A 1 166 ? 6.084 -2.172 87.306 1.00 54.17 166 THR A CA 1
ATOM 1303 C C . THR A 1 166 ? 7.066 -1.474 86.370 1.00 53.80 166 THR A C 1
ATOM 1304 O O . THR A 1 166 ? 7.001 -1.683 85.164 1.00 55.18 166 THR A O 1
ATOM 1308 N N . THR A 1 167 ? 8.072 -0.815 86.908 1.00 53.03 167 THR A N 1
ATOM 1309 C CA . THR A 1 167 ? 9.103 -0.195 86.088 1.00 52.91 167 THR A CA 1
ATOM 1310 C C . THR A 1 167 ? 9.554 -1.069 84.927 1.00 53.28 167 THR A C 1
ATOM 1311 O O . THR A 1 167 ? 9.528 -0.627 83.770 1.00 54.22 167 THR A O 1
ATOM 1315 N N . ASP A 1 168 ? 9.967 -2.304 85.192 1.00 52.45 168 ASP A N 1
ATOM 1316 C CA . ASP A 1 168 ? 10.416 -3.208 84.140 1.00 51.91 168 ASP A CA 1
ATOM 1317 C C . ASP A 1 168 ? 9.354 -3.330 83.055 1.00 50.03 168 ASP A C 1
ATOM 1318 O O . ASP A 1 168 ? 9.672 -3.202 81.876 1.00 49.66 168 ASP A O 1
ATOM 1323 N N . GLU A 1 169 ? 8.118 -3.592 83.459 1.00 47.71 169 GLU A N 1
ATOM 1324 C CA . GLU A 1 169 ? 6.978 -3.694 82.570 1.00 45.86 169 GLU A CA 1
ATOM 1325 C C . GLU A 1 169 ? 6.750 -2.427 81.753 1.00 45.56 169 GLU A C 1
ATOM 1326 O O . GLU A 1 169 ? 6.880 -2.435 80.514 1.00 45.83 169 GLU A O 1
ATOM 1332 N N . ILE A 1 170 ? 6.576 -1.287 82.434 1.00 43.61 170 ILE A N 1
ATOM 1333 C CA . ILE A 1 170 ? 6.376 -0.016 81.757 1.00 42.07 170 ILE A CA 1
ATOM 1334 C C . ILE A 1 170 ? 7.490 0.233 80.760 1.00 42.35 170 ILE A C 1
ATOM 1335 O O . ILE A 1 170 ? 7.267 0.786 79.692 1.00 44.00 170 ILE A O 1
ATOM 1340 N N . ASN A 1 171 ? 8.701 -0.111 81.145 1.00 42.34 171 ASN A N 1
ATOM 1341 C CA . ASN A 1 171 ? 9.867 0.038 80.312 1.00 42.01 171 ASN A CA 1
ATOM 1342 C C . ASN A 1 171 ? 9.817 -0.863 79.086 1.00 41.56 171 ASN A C 1
ATOM 1343 O O . ASN A 1 171 ? 10.195 -0.446 77.985 1.00 41.10 171 ASN A O 1
ATOM 1348 N N . ALA A 1 172 ? 9.415 -2.120 79.291 1.00 40.84 172 ALA A N 1
ATOM 1349 C CA . ALA A 1 172 ? 9.403 -3.077 78.176 1.00 41.36 172 ALA A CA 1
ATOM 1350 C C . ALA A 1 172 ? 8.323 -2.673 77.178 1.00 41.28 172 ALA A C 1
ATOM 1351 O O . ALA A 1 172 ? 8.631 -2.573 75.987 1.00 40.76 172 ALA A O 1
ATOM 1353 N N . MET A 1 173 ? 7.125 -2.327 77.633 1.00 41.54 173 MET A N 1
ATOM 1354 C CA . MET A 1 173 ? 6.087 -1.857 76.733 1.00 42.21 173 MET A CA 1
ATOM 1355 C C . MET A 1 173 ? 6.570 -0.619 75.972 1.00 42.36 173 MET A C 1
ATOM 1356 O O . MET A 1 173 ? 6.515 -0.612 74.736 1.00 43.22 173 MET A O 1
ATOM 1361 N N . ASP A 1 174 ? 7.013 0.411 76.681 1.00 41.28 174 ASP A N 1
ATOM 1362 C CA . ASP A 1 174 ? 7.515 1.647 76.112 1.00 40.56 174 ASP A CA 1
ATOM 1363 C C . ASP A 1 174 ? 8.654 1.481 75.116 1.00 39.53 174 ASP A C 1
ATOM 1364 O O . ASP A 1 174 ? 8.724 2.244 74.145 1.00 38.41 174 ASP A O 1
ATOM 1369 N N . LYS A 1 175 ? 9.567 0.534 75.308 1.00 39.56 175 LYS A N 1
ATOM 1370 C CA . LYS A 1 175 ? 10.675 0.342 74.369 1.00 39.91 175 LYS A CA 1
ATOM 1371 C C . LYS A 1 175 ? 10.204 -0.401 73.115 1.00 38.35 175 LYS A C 1
ATOM 1372 O O . LYS A 1 175 ? 10.650 -0.149 71.993 1.00 37.28 175 LYS A O 1
ATOM 1378 N N . ALA A 1 176 ? 9.232 -1.288 73.364 1.00 36.29 176 ALA A N 1
ATOM 1379 C CA . ALA A 1 176 ? 8.579 -2.039 72.309 1.00 33.97 176 ALA A CA 1
ATOM 1380 C C . ALA A 1 176 ? 8.010 -1.078 71.255 1.00 32.32 176 ALA A C 1
ATOM 1381 O O . ALA A 1 176 ? 8.213 -1.293 70.065 1.00 30.64 176 ALA A O 1
ATOM 1383 N N . LEU A 1 177 ? 7.338 -0.044 71.735 1.00 31.19 177 LEU A N 1
ATOM 1384 C CA . LEU A 1 177 ? 6.699 0.970 70.926 1.00 31.99 177 LEU A CA 1
ATOM 1385 C C . LEU A 1 177 ? 7.684 1.714 70.041 1.00 34.82 177 LEU A C 1
ATOM 1386 O O . LEU A 1 177 ? 7.439 1.864 68.832 1.00 35.49 177 LEU A O 1
ATOM 1391 N N . ILE A 1 178 ? 8.809 2.154 70.616 1.00 35.97 178 ILE A N 1
ATOM 1392 C CA . ILE A 1 178 ? 9.870 2.780 69.849 1.00 36.34 178 ILE A CA 1
ATOM 1393 C C . ILE A 1 178 ? 10.410 1.793 68.816 1.00 36.27 178 ILE A C 1
ATOM 1394 O O . ILE A 1 178 ? 10.672 2.176 67.669 1.00 37.04 178 ILE A O 1
ATOM 1399 N N . LEU A 1 179 ? 10.646 0.548 69.234 1.00 35.90 179 LEU A N 1
ATOM 1400 C CA . LEU A 1 179 ? 11.244 -0.403 68.303 1.00 36.44 179 LEU A CA 1
ATOM 1401 C C . LEU A 1 179 ? 10.405 -0.758 67.087 1.00 36.49 179 LEU A C 1
ATOM 1402 O O . LEU A 1 179 ? 11.042 -1.085 66.079 1.00 36.38 179 LEU A O 1
ATOM 1407 N N . TYR A 1 180 ? 9.072 -0.723 67.108 1.00 35.11 180 TYR A N 1
ATOM 1408 C CA . TYR A 1 180 ? 8.296 -1.151 65.961 1.00 33.87 180 TYR A CA 1
ATOM 1409 C C . TYR A 1 180 ? 7.717 0.009 65.151 1.00 34.58 180 TYR A C 1
ATOM 1410 O O . TYR A 1 180 ? 6.961 -0.189 64.191 1.00 35.12 180 TYR A O 1
ATOM 1419 N N . THR A 1 181 ? 8.073 1.221 65.539 1.00 33.37 181 THR A N 1
ATOM 1420 C CA . THR A 1 181 ? 7.566 2.438 64.939 1.00 32.66 181 THR A CA 1
ATOM 1421 C C . THR A 1 181 ? 7.589 2.490 63.425 1.00 33.64 181 THR A C 1
ATOM 1422 O O . THR A 1 181 ? 6.567 2.916 62.848 1.00 34.70 181 THR A O 1
ATOM 1426 N N . ASP A 1 182 ? 8.681 2.157 62.756 1.00 32.83 182 ASP A N 1
ATOM 1427 C CA . ASP A 1 182 ? 8.751 2.168 61.314 1.00 32.96 182 ASP A CA 1
ATOM 1428 C C . ASP A 1 182 ? 9.779 1.178 60.784 1.00 34.62 182 ASP A C 1
ATOM 1429 O O . ASP A 1 182 ? 10.754 0.799 61.458 1.00 36.58 182 ASP A O 1
ATOM 1434 N N . HIS A 1 183 ? 9.556 0.746 59.546 1.00 34.22 183 HIS A N 1
ATOM 1435 C CA . HIS A 1 183 ? 10.446 -0.186 58.887 1.00 33.70 183 HIS A CA 1
ATOM 1436 C C . HIS A 1 183 ? 9.957 -0.481 57.481 1.00 34.58 183 HIS A C 1
ATOM 1437 O O . HIS A 1 183 ? 8.974 -1.189 57.212 1.00 36.30 183 HIS A O 1
ATOM 1444 N N . GLU A 1 184 ? 10.673 0.060 56.491 1.00 33.83 184 GLU A N 1
ATOM 1445 C CA . GLU A 1 184 ? 10.369 -0.185 55.080 1.00 31.90 184 GLU A CA 1
ATOM 1446 C C . GLU A 1 184 ? 9.010 0.354 54.691 1.00 31.46 184 GLU A C 1
ATOM 1447 O O . GLU A 1 184 ? 8.404 1.184 55.353 1.00 32.34 184 GLU A O 1
ATOM 1453 N N . VAL A 1 185 ? 8.478 -0.057 53.550 1.00 31.59 185 VAL A N 1
ATOM 1454 C CA . VAL A 1 185 ? 7.132 0.310 53.129 1.00 28.85 185 VAL A CA 1
ATOM 1455 C C . VAL A 1 185 ? 6.391 -0.974 52.792 1.00 26.41 185 VAL A C 1
ATOM 1456 O O . VAL A 1 185 ? 6.392 -1.367 51.632 1.00 27.64 185 VAL A O 1
ATOM 1460 N N . PRO A 1 186 ? 5.883 -1.685 53.771 1.00 24.63 186 PRO A N 1
ATOM 1461 C CA . PRO A 1 186 ? 5.147 -2.923 53.500 1.00 24.46 186 PRO A CA 1
ATOM 1462 C C . PRO A 1 186 ? 3.739 -2.609 53.016 1.00 24.64 186 PRO A C 1
ATOM 1463 O O . PRO A 1 186 ? 3.354 -1.439 52.847 1.00 23.73 186 PRO A O 1
ATOM 1467 N N . ALA A 1 187 ? 2.867 -3.618 52.857 1.00 24.26 187 ALA A N 1
ATOM 1468 C CA . ALA A 1 187 ? 1.517 -3.475 52.333 1.00 20.77 187 ALA A CA 1
ATOM 1469 C C . ALA A 1 187 ? 0.661 -2.540 53.181 1.00 21.06 187 ALA A C 1
ATOM 1470 O O . ALA A 1 187 ? -0.110 -1.746 52.608 1.00 20.10 187 ALA A O 1
ATOM 1472 N N . SER A 1 188 ? 0.852 -2.571 54.496 1.00 20.95 188 SER A N 1
ATOM 1473 C CA . SER A 1 188 ? 0.101 -1.655 55.343 1.00 22.25 188 SER A CA 1
ATOM 1474 C C . SER A 1 188 ? 0.405 -0.186 55.095 1.00 23.05 188 SER A C 1
ATOM 1475 O O . SER A 1 188 ? -0.521 0.616 55.014 1.00 24.99 188 SER A O 1
ATOM 1478 N N . THR A 1 189 ? 1.648 0.252 54.967 1.00 24.15 189 THR A N 1
ATOM 1479 C CA . THR A 1 189 ? 2.004 1.650 54.779 1.00 24.08 189 THR A CA 1
ATOM 1480 C C . THR A 1 189 ? 1.566 2.061 53.380 1.00 23.71 189 THR A C 1
ATOM 1481 O O . THR A 1 189 ? 1.103 3.176 53.157 1.00 23.88 189 THR A O 1
ATOM 1485 N N . THR A 1 190 ? 1.807 1.165 52.424 1.00 23.63 190 THR A N 1
ATOM 1486 C CA . THR A 1 190 ? 1.452 1.413 51.033 1.00 23.45 190 THR A CA 1
ATOM 1487 C C . THR A 1 190 ? -0.052 1.669 50.952 1.00 23.08 190 THR A C 1
ATOM 1488 O O . THR A 1 190 ? -0.410 2.677 50.344 1.00 23.11 190 THR A O 1
ATOM 1492 N N . ALA A 1 191 ? -0.834 0.815 51.645 1.00 22.51 191 ALA A N 1
ATOM 1493 C CA . ALA A 1 191 ? -2.277 1.021 51.583 1.00 22.22 191 ALA A CA 1
ATOM 1494 C C . ALA A 1 191 ? -2.582 2.318 52.306 1.00 20.81 191 ALA A C 1
ATOM 1495 O O . ALA A 1 191 ? -3.358 3.035 51.657 1.00 22.35 191 ALA A O 1
ATOM 1497 N N . ALA A 1 192 ? -1.932 2.655 53.392 1.00 19.47 192 ALA A N 1
ATOM 1498 C CA . ALA A 1 192 ? -2.148 3.993 53.948 1.00 18.97 192 ALA A CA 1
ATOM 1499 C C . ALA A 1 192 ? -1.803 5.091 52.955 1.00 18.96 192 ALA A C 1
ATOM 1500 O O . ALA A 1 192 ? -2.551 6.075 52.899 1.00 18.29 192 ALA A O 1
ATOM 1502 N N . LEU A 1 193 ? -0.747 4.983 52.148 1.00 19.74 193 LEU A N 1
ATOM 1503 C CA . LEU A 1 193 ? -0.417 6.037 51.211 1.00 22.56 193 LEU A CA 1
ATOM 1504 C C . LEU A 1 193 ? -1.443 6.225 50.111 1.00 24.05 193 LEU A C 1
ATOM 1505 O O . LEU A 1 193 ? -1.757 7.371 49.751 1.00 24.32 193 LEU A O 1
ATOM 1510 N N . VAL A 1 194 ? -1.872 5.065 49.583 1.00 24.72 194 VAL A N 1
ATOM 1511 C CA . VAL A 1 194 ? -2.903 5.070 48.549 1.00 23.37 194 VAL A CA 1
ATOM 1512 C C . VAL A 1 194 ? -4.140 5.773 49.088 1.00 22.86 194 VAL A C 1
ATOM 1513 O O . VAL A 1 194 ? -4.631 6.655 48.384 1.00 23.62 194 VAL A O 1
ATOM 1517 N N . ALA A 1 195 ? -4.615 5.477 50.284 1.00 22.15 195 ALA A N 1
ATOM 1518 C CA . ALA A 1 195 ? -5.816 6.163 50.779 1.00 23.52 195 ALA A CA 1
ATOM 1519 C C . ALA A 1 195 ? -5.592 7.657 50.925 1.00 23.87 195 ALA A C 1
ATOM 1520 O O . ALA A 1 195 ? -6.307 8.489 50.376 1.00 25.80 195 ALA A O 1
ATOM 1522 N N . ALA A 1 196 ? -4.548 8.046 51.627 1.00 24.33 196 ALA A N 1
ATOM 1523 C CA . ALA A 1 196 ? -4.179 9.442 51.832 1.00 23.37 196 ALA A CA 1
ATOM 1524 C C . ALA A 1 196 ? -3.931 10.124 50.499 1.00 23.16 196 ALA A C 1
ATOM 1525 O O . ALA A 1 196 ? -4.261 11.310 50.372 1.00 23.84 196 ALA A O 1
ATOM 1527 N N . SER A 1 197 ? -3.439 9.479 49.443 1.00 22.70 197 SER A N 1
ATOM 1528 C CA . SER A 1 197 ? -3.273 10.183 48.179 1.00 22.88 197 SER A CA 1
ATOM 1529 C C . SER A 1 197 ? -4.572 10.775 47.661 1.00 23.70 197 SER A C 1
ATOM 1530 O O . SER A 1 197 ? -4.488 11.710 46.868 1.00 25.55 197 SER A O 1
ATOM 1533 N N . THR A 1 198 ? -5.767 10.302 47.995 1.00 23.43 198 THR A N 1
ATOM 1534 C CA . THR A 1 198 ? -7.014 10.880 47.518 1.00 22.98 198 THR A CA 1
ATOM 1535 C C . THR A 1 198 ? -7.522 11.944 48.479 1.00 23.21 198 THR A C 1
ATOM 1536 O O . THR A 1 198 ? -8.624 12.455 48.324 1.00 24.49 198 THR A O 1
ATOM 1540 N N . LEU A 1 199 ? -6.813 12.140 49.562 1.00 22.28 199 LEU A N 1
ATOM 1541 C CA . LEU A 1 199 ? -7.041 13.032 50.659 1.00 21.89 199 LEU A CA 1
ATOM 1542 C C . LEU A 1 199 ? -8.135 12.532 51.597 1.00 22.35 199 LEU A C 1
ATOM 1543 O O . LEU A 1 199 ? -8.842 13.310 52.237 1.00 22.81 199 LEU A O 1
ATOM 1548 N N . SER A 1 200 ? -8.241 11.214 51.703 1.00 21.59 200 SER A N 1
ATOM 1549 C CA . SER A 1 200 ? -9.211 10.619 52.617 1.00 22.76 200 SER A CA 1
ATOM 1550 C C . SER A 1 200 ? -8.739 10.977 54.026 1.00 23.80 200 SER A C 1
ATOM 1551 O O . SER A 1 200 ? -7.620 11.475 54.220 1.00 24.90 200 SER A O 1
ATOM 1554 N N . ASP A 1 201 ? -9.516 10.682 55.066 1.00 23.37 201 ASP A N 1
ATOM 1555 C CA . ASP A 1 201 ? -9.054 11.087 56.391 1.00 23.15 201 ASP A CA 1
ATOM 1556 C C . ASP A 1 201 ? -7.990 10.160 56.948 1.00 24.32 201 ASP A C 1
ATOM 1557 O O . ASP A 1 201 ? -7.656 9.107 56.393 1.00 23.44 201 ASP A O 1
ATOM 1562 N N . MET A 1 202 ? -7.420 10.496 58.109 1.00 26.33 202 MET A N 1
ATOM 1563 C CA . MET A 1 202 ? -6.328 9.747 58.715 1.00 26.97 202 MET A CA 1
ATOM 1564 C C . MET A 1 202 ? -6.857 8.450 59.285 1.00 27.62 202 MET A C 1
ATOM 1565 O O . MET A 1 202 ? -6.208 7.405 59.113 1.00 28.93 202 MET A O 1
ATOM 1570 N N . TYR A 1 203 ? -8.052 8.502 59.878 1.00 27.97 203 TYR A N 1
ATOM 1571 C CA . TYR A 1 203 ? -8.643 7.267 60.419 1.00 26.71 203 TYR A CA 1
ATOM 1572 C C . TYR A 1 203 ? -8.939 6.302 59.277 1.00 26.29 203 TYR A C 1
ATOM 1573 O O . TYR A 1 203 ? -8.657 5.107 59.364 1.00 26.51 203 TYR A O 1
ATOM 1582 N N . SER A 1 204 ? -9.404 6.846 58.145 1.00 25.08 204 SER A N 1
ATOM 1583 C CA . SER A 1 204 ? -9.605 5.976 56.988 1.00 24.41 204 SER A CA 1
ATOM 1584 C C . SER A 1 204 ? -8.305 5.393 56.459 1.00 25.23 204 SER A C 1
ATOM 1585 O O . SER A 1 204 ? -8.243 4.215 56.077 1.00 25.62 204 SER A O 1
ATOM 1588 N N . SER A 1 205 ? -7.197 6.152 56.447 1.00 24.79 205 SER A N 1
ATOM 1589 C CA . SER A 1 205 ? -5.933 5.604 55.943 1.00 23.30 205 SER A CA 1
ATOM 1590 C C . SER A 1 205 ? -5.447 4.486 56.856 1.00 22.14 205 SER A C 1
ATOM 1591 O O . SER A 1 205 ? -4.917 3.447 56.472 1.00 18.10 205 SER A O 1
ATOM 1594 N N . LEU A 1 206 ? -5.661 4.713 58.157 1.00 23.27 206 LEU A N 1
ATOM 1595 C CA . LEU A 1 206 ? -5.312 3.656 59.112 1.00 25.86 206 LEU A CA 1
ATOM 1596 C C . LEU A 1 206 ? -6.155 2.415 58.814 1.00 25.66 206 LEU A C 1
ATOM 1597 O O . LEU A 1 206 ? -5.629 1.304 58.689 1.00 26.25 206 LEU A O 1
ATOM 1602 N N . THR A 1 207 ? -7.457 2.550 58.544 1.00 24.60 207 THR A N 1
ATOM 1603 C CA . THR A 1 207 ? -8.331 1.428 58.245 1.00 22.28 207 THR A CA 1
ATOM 1604 C C . THR A 1 207 ? -7.711 0.698 57.068 1.00 21.12 207 THR A C 1
ATOM 1605 O O . THR A 1 207 ? -7.545 -0.524 57.132 1.00 21.77 207 THR A O 1
ATOM 1609 N N . ALA A 1 208 ? -7.310 1.408 56.020 1.00 19.73 208 ALA A N 1
ATOM 1610 C CA . ALA A 1 208 ? -6.661 0.786 54.875 1.00 19.88 208 ALA A CA 1
ATOM 1611 C C . ALA A 1 208 ? -5.421 -0.030 55.267 1.00 21.44 208 ALA A C 1
ATOM 1612 O O . ALA A 1 208 ? -5.268 -1.182 54.796 1.00 22.25 208 ALA A O 1
ATOM 1614 N N . ALA A 1 209 ? -4.507 0.532 56.066 1.00 20.94 209 ALA A N 1
ATOM 1615 C CA . ALA A 1 209 ? -3.314 -0.131 56.549 1.00 20.90 209 ALA A CA 1
ATOM 1616 C C . ALA A 1 209 ? -3.640 -1.391 57.351 1.00 20.80 209 ALA A C 1
ATOM 1617 O O . ALA A 1 209 ? -3.028 -2.441 57.173 1.00 20.19 209 ALA A O 1
ATOM 1619 N N . LEU A 1 210 ? -4.617 -1.248 58.232 1.00 21.26 210 LEU A N 1
ATOM 1620 C CA . LEU A 1 210 ? -5.079 -2.363 59.043 1.00 22.82 210 LEU A CA 1
ATOM 1621 C C . LEU A 1 210 ? -5.745 -3.460 58.220 1.00 23.35 210 LEU A C 1
ATOM 1622 O O . LEU A 1 210 ? -5.604 -4.649 58.551 1.00 25.09 210 LEU A O 1
ATOM 1627 N N . ALA A 1 211 ? -6.388 -3.148 57.104 1.00 22.55 211 ALA A N 1
ATOM 1628 C CA . ALA A 1 211 ? -6.993 -4.194 56.293 1.00 21.37 211 ALA A CA 1
ATOM 1629 C C . ALA A 1 211 ? -5.926 -5.014 55.598 1.00 21.57 211 ALA A C 1
ATOM 1630 O O . ALA A 1 211 ? -6.082 -6.211 55.409 1.00 20.82 211 ALA A O 1
ATOM 1632 N N . ALA A 1 212 ? -4.858 -4.340 55.185 1.00 23.19 212 ALA A N 1
ATOM 1633 C CA . ALA A 1 212 ? -3.776 -5.019 54.483 1.00 24.60 212 ALA A CA 1
ATOM 1634 C C . ALA A 1 212 ? -2.969 -5.820 55.499 1.00 25.14 212 ALA A C 1
ATOM 1635 O O . ALA A 1 212 ? -2.605 -6.942 55.166 1.00 24.44 212 ALA A O 1
ATOM 1637 N N . LEU A 1 213 ? -2.872 -5.322 56.730 1.00 25.86 213 LEU A N 1
ATOM 1638 C CA . LEU A 1 213 ? -2.088 -5.976 57.769 1.00 26.20 213 LEU A CA 1
ATOM 1639 C C . LEU A 1 213 ? -2.623 -7.331 58.177 1.00 27.35 213 LEU A C 1
ATOM 1640 O O . LEU A 1 213 ? -1.910 -8.219 58.655 1.00 29.59 213 LEU A O 1
ATOM 1645 N N . LYS A 1 214 ? -3.930 -7.450 58.005 1.00 26.77 214 LYS A N 1
ATOM 1646 C CA . LYS A 1 214 ? -4.628 -8.665 58.395 1.00 25.65 214 LYS A CA 1
ATOM 1647 C C . LYS A 1 214 ? -4.236 -9.807 57.500 1.00 26.19 214 LYS A C 1
ATOM 1648 O O . LYS A 1 214 ? -4.271 -10.947 57.986 1.00 28.54 214 LYS A O 1
ATOM 1654 N N . GLY A 1 215 ? -3.843 -9.639 56.249 1.00 26.14 215 GLY A N 1
ATOM 1655 C CA . GLY A 1 215 ? -3.481 -10.834 55.461 1.00 27.68 215 GLY A CA 1
ATOM 1656 C C . GLY A 1 215 ? -2.413 -11.620 56.197 1.00 28.64 215 GLY A C 1
ATOM 1657 O O . GLY A 1 215 ? -1.501 -11.069 56.815 1.00 29.14 215 GLY A O 1
ATOM 1658 N N . PRO A 1 216 ? -2.428 -12.941 56.107 1.00 29.63 216 PRO A N 1
ATOM 1659 C CA . PRO A 1 216 ? -1.411 -13.789 56.709 1.00 30.09 216 PRO A CA 1
ATOM 1660 C C . PRO A 1 216 ? -0.019 -13.573 56.149 1.00 30.05 216 PRO A C 1
ATOM 1661 O O . PRO A 1 216 ? 0.949 -14.003 56.777 1.00 33.19 216 PRO A O 1
ATOM 1665 N N . LEU A 1 217 ? 0.186 -12.943 55.014 1.00 28.91 217 LEU A N 1
ATOM 1666 C CA . LEU A 1 217 ? 1.443 -12.597 54.418 1.00 27.64 217 LEU A CA 1
ATOM 1667 C C . LEU A 1 217 ? 1.962 -11.249 54.908 1.00 28.20 217 LEU A C 1
ATOM 1668 O O . LEU A 1 217 ? 2.884 -10.674 54.326 1.00 30.27 217 LEU A O 1
ATOM 1673 N N . HIS A 1 218 ? 1.454 -10.650 55.953 1.00 28.81 218 HIS A N 1
ATOM 1674 C CA . HIS A 1 218 ? 1.918 -9.372 56.468 1.00 30.36 218 HIS A CA 1
ATOM 1675 C C . HIS A 1 218 ? 1.771 -9.469 57.985 1.00 31.64 218 HIS A C 1
ATOM 1676 O O . HIS A 1 218 ? 2.758 -9.415 58.714 1.00 33.57 218 HIS A O 1
ATOM 1683 N N . GLY A 1 219 ? 0.539 -9.710 58.443 1.00 32.23 219 GLY A N 1
ATOM 1684 C CA . GLY A 1 219 ? 0.356 -9.866 59.895 1.00 31.79 219 GLY A CA 1
ATOM 1685 C C . GLY A 1 219 ? 0.767 -11.293 60.271 1.00 30.57 219 GLY A C 1
ATOM 1686 O O . GLY A 1 219 ? 1.059 -12.107 59.404 1.00 30.12 219 GLY A O 1
ATOM 1687 N N . GLY A 1 220 ? 0.754 -11.574 61.564 1.00 30.57 220 GLY A N 1
ATOM 1688 C CA . GLY A 1 220 ? 1.030 -12.861 62.129 1.00 31.35 220 GLY A CA 1
ATOM 1689 C C . GLY A 1 220 ? 2.436 -13.363 62.292 1.00 32.00 220 GLY A C 1
ATOM 1690 O O . GLY A 1 220 ? 2.603 -14.419 62.889 1.00 32.56 220 GLY A O 1
ATOM 1691 N N . ALA A 1 221 ? 3.465 -12.647 61.895 1.00 33.54 221 ALA A N 1
ATOM 1692 C CA . ALA A 1 221 ? 4.868 -12.956 62.013 1.00 33.35 221 ALA A CA 1
ATOM 1693 C C . ALA A 1 221 ? 5.301 -13.341 63.422 1.00 33.65 221 ALA A C 1
ATOM 1694 O O . ALA A 1 221 ? 5.592 -14.508 63.718 1.00 34.41 221 ALA A O 1
ATOM 1696 N N . ALA A 1 222 ? 5.217 -12.416 64.370 1.00 32.89 222 ALA A N 1
ATOM 1697 C CA . ALA A 1 222 ? 5.584 -12.730 65.739 1.00 33.34 222 ALA A CA 1
ATOM 1698 C C . ALA A 1 222 ? 4.823 -13.952 66.232 1.00 35.09 222 ALA A C 1
ATOM 1699 O O . ALA A 1 222 ? 5.424 -14.793 66.918 1.00 36.42 222 ALA A O 1
ATOM 1701 N N . GLU A 1 223 ? 3.565 -14.171 65.867 1.00 36.30 223 GLU A N 1
ATOM 1702 C CA . GLU A 1 223 ? 2.782 -15.320 66.266 1.00 36.69 223 GLU A CA 1
ATOM 1703 C C . GLU A 1 223 ? 3.272 -16.645 65.706 1.00 36.84 223 GLU A C 1
ATOM 1704 O O . GLU A 1 223 ? 3.003 -17.710 66.252 1.00 37.09 223 GLU A O 1
ATOM 1710 N N . GLU A 1 224 ? 3.937 -16.625 64.566 1.00 37.89 224 GLU A N 1
ATOM 1711 C CA . GLU A 1 224 ? 4.450 -17.834 63.936 1.00 38.30 224 GLU A CA 1
ATOM 1712 C C . GLU A 1 224 ? 5.767 -18.218 64.612 1.00 38.34 224 GLU A C 1
ATOM 1713 O O . GLU A 1 224 ? 6.059 -19.408 64.747 1.00 38.13 224 GLU A O 1
ATOM 1719 N N . ALA A 1 225 ? 6.537 -17.215 65.040 1.00 38.03 225 ALA A N 1
ATOM 1720 C CA . ALA A 1 225 ? 7.799 -17.522 65.710 1.00 38.33 225 ALA A CA 1
ATOM 1721 C C . ALA A 1 225 ? 7.487 -18.204 67.041 1.00 38.47 225 ALA A C 1
ATOM 1722 O O . ALA A 1 225 ? 7.822 -19.378 67.225 1.00 38.94 225 ALA A O 1
ATOM 1724 N N . PHE A 1 226 ? 6.787 -17.509 67.913 1.00 37.98 226 PHE A N 1
ATOM 1725 C CA . PHE A 1 226 ? 6.380 -17.951 69.232 1.00 38.39 226 PHE A CA 1
ATOM 1726 C C . PHE A 1 226 ? 5.660 -19.290 69.278 1.00 39.18 226 PHE A C 1
ATOM 1727 O O . PHE A 1 226 ? 5.953 -20.174 70.101 1.00 40.11 226 PHE A O 1
ATOM 1735 N N . LYS A 1 227 ? 4.780 -19.534 68.318 1.00 39.20 227 LYS A N 1
ATOM 1736 C CA . LYS A 1 227 ? 4.085 -20.795 68.170 1.00 39.93 227 LYS A CA 1
ATOM 1737 C C . LYS A 1 227 ? 5.034 -21.981 68.094 1.00 39.55 227 LYS A C 1
ATOM 1738 O O . LYS A 1 227 ? 4.692 -23.073 68.542 1.00 39.84 227 LYS A O 1
ATOM 1744 N N . GLN A 1 228 ? 6.201 -21.813 67.500 1.00 39.53 228 GLN A N 1
ATOM 1745 C CA . GLN A 1 228 ? 7.192 -22.860 67.380 1.00 39.72 228 GLN A CA 1
ATOM 1746 C C . GLN A 1 228 ? 7.663 -23.278 68.775 1.00 40.50 228 GLN A C 1
ATOM 1747 O O . GLN A 1 228 ? 7.581 -24.464 69.116 1.00 41.42 228 GLN A O 1
ATOM 1753 N N . PHE A 1 229 ? 7.998 -22.285 69.594 1.00 40.02 229 PHE A N 1
ATOM 1754 C CA . PHE A 1 229 ? 8.429 -22.549 70.954 1.00 40.96 229 PHE A CA 1
ATOM 1755 C C . PHE A 1 229 ? 7.349 -23.324 71.711 1.00 43.03 229 PHE A C 1
ATOM 1756 O O . PHE A 1 229 ? 7.679 -24.270 72.431 1.00 43.26 229 PHE A O 1
ATOM 1764 N N . ILE A 1 230 ? 6.073 -22.957 71.566 1.00 45.10 230 ILE A N 1
ATOM 1765 C CA . ILE A 1 230 ? 4.999 -23.668 72.244 1.00 47.01 230 ILE A CA 1
ATOM 1766 C C . ILE A 1 230 ? 4.916 -25.114 71.763 1.00 48.58 230 ILE A C 1
ATOM 1767 O O . ILE A 1 230 ? 4.631 -26.035 72.541 1.00 49.00 230 ILE A O 1
ATOM 1772 N N . GLU A 1 231 ? 5.177 -25.370 70.488 1.00 49.65 231 GLU A N 1
ATOM 1773 C CA . GLU A 1 231 ? 5.191 -26.713 69.937 1.00 51.82 231 GLU A CA 1
ATOM 1774 C C . GLU A 1 231 ? 6.264 -27.570 70.618 1.00 53.24 231 GLU A C 1
ATOM 1775 O O . GLU A 1 231 ? 6.084 -28.769 70.859 1.00 53.37 231 GLU A O 1
ATOM 1781 N N . ILE A 1 232 ? 7.429 -26.951 70.838 1.00 53.82 232 ILE A N 1
ATOM 1782 C CA . ILE A 1 232 ? 8.534 -27.638 71.490 1.00 54.22 232 ILE A CA 1
ATOM 1783 C C . ILE A 1 232 ? 8.073 -28.024 72.893 1.00 54.82 232 ILE A C 1
ATOM 1784 O O . ILE A 1 232 ? 8.124 -29.184 73.306 1.00 55.24 232 ILE A O 1
ATOM 1789 N N . GLY A 1 233 ? 7.625 -27.017 73.630 1.00 54.72 233 GLY A N 1
ATOM 1790 C CA . GLY A 1 233 ? 7.136 -27.238 74.977 1.00 55.98 233 GLY A CA 1
ATOM 1791 C C . GLY A 1 233 ? 8.240 -27.097 76.001 1.00 57.00 233 GLY A C 1
ATOM 1792 O O . GLY A 1 233 ? 8.246 -26.170 76.812 1.00 57.80 233 GLY A O 1
ATOM 1793 N N . ASP A 1 234 ? 9.171 -28.041 75.971 1.00 58.33 234 ASP A N 1
ATOM 1794 C CA . ASP A 1 234 ? 10.279 -27.984 76.937 1.00 59.32 234 ASP A CA 1
ATOM 1795 C C . ASP A 1 234 ? 11.613 -27.956 76.215 1.00 58.57 234 ASP A C 1
ATOM 1796 O O . ASP A 1 234 ? 11.816 -28.536 75.152 1.00 56.75 234 ASP A O 1
ATOM 1801 N N . PRO A 1 235 ? 12.575 -27.256 76.817 1.00 59.13 235 PRO A N 1
ATOM 1802 C CA . PRO A 1 235 ? 13.920 -27.084 76.317 1.00 60.87 235 PRO A CA 1
ATOM 1803 C C . PRO A 1 235 ? 14.695 -28.346 75.995 1.00 62.58 235 PRO A C 1
ATOM 1804 O O . PRO A 1 235 ? 15.605 -28.337 75.167 1.00 62.03 235 PRO A O 1
ATOM 1808 N N . ASN A 1 236 ? 14.345 -29.474 76.605 1.00 64.98 236 ASN A N 1
ATOM 1809 C CA . ASN A 1 236 ? 14.982 -30.751 76.378 1.00 67.26 236 ASN A CA 1
ATOM 1810 C C . ASN A 1 236 ? 14.610 -31.377 75.048 1.00 68.39 236 ASN A C 1
ATOM 1811 O O . ASN A 1 236 ? 15.247 -32.369 74.662 1.00 69.05 236 ASN A O 1
ATOM 1816 N N . ARG A 1 237 ? 13.637 -30.821 74.330 1.00 69.11 237 ARG A N 1
ATOM 1817 C CA . ARG A 1 237 ? 13.265 -31.341 73.023 1.00 69.65 237 ARG A CA 1
ATOM 1818 C C . ARG A 1 237 ? 13.784 -30.473 71.882 1.00 69.17 237 ARG A C 1
ATOM 1819 O O . ARG A 1 237 ? 13.672 -30.907 70.724 1.00 69.69 237 ARG A O 1
ATOM 1827 N N . VAL A 1 238 ? 14.359 -29.298 72.141 1.00 67.90 238 VAL A N 1
ATOM 1828 C CA . VAL A 1 238 ? 14.854 -28.448 71.058 1.00 66.72 238 VAL A CA 1
ATOM 1829 C C . VAL A 1 238 ? 15.627 -29.250 70.013 1.00 66.94 238 VAL A C 1
ATOM 1830 O O . VAL A 1 238 ? 15.181 -29.300 68.861 1.00 66.71 238 VAL A O 1
ATOM 1834 N N . GLN A 1 239 ? 16.754 -29.860 70.374 1.00 67.33 239 GLN A N 1
ATOM 1835 C CA . GLN A 1 239 ? 17.526 -30.593 69.377 1.00 67.77 239 GLN A CA 1
ATOM 1836 C C . GLN A 1 239 ? 16.721 -31.588 68.566 1.00 67.32 239 GLN A C 1
ATOM 1837 O O . GLN A 1 239 ? 16.840 -31.557 67.335 1.00 66.48 239 GLN A O 1
ATOM 1843 N N . ASN A 1 240 ? 15.890 -32.425 69.169 1.00 67.55 240 ASN A N 1
ATOM 1844 C CA . ASN A 1 240 ? 15.073 -33.344 68.382 1.00 67.82 240 ASN A CA 1
ATOM 1845 C C . ASN A 1 240 ? 14.195 -32.537 67.431 1.00 67.16 240 ASN A C 1
ATOM 1846 O O . ASN A 1 240 ? 14.317 -32.765 66.227 1.00 67.64 240 ASN A O 1
ATOM 1851 N N . TRP A 1 241 ? 13.389 -31.595 67.913 1.00 65.58 241 TRP A N 1
ATOM 1852 C CA . TRP A 1 241 ? 12.561 -30.809 66.992 1.00 64.35 241 TRP A CA 1
ATOM 1853 C C . TRP A 1 241 ? 13.444 -30.147 65.949 1.00 65.38 241 TRP A C 1
ATOM 1854 O O . TRP A 1 241 ? 13.202 -30.371 64.759 1.00 65.89 241 TRP A O 1
ATOM 1865 N N . PHE A 1 242 ? 14.493 -29.411 66.308 1.00 66.40 242 PHE A N 1
ATOM 1866 C CA . PHE A 1 242 ? 15.396 -28.797 65.362 1.00 67.76 242 PHE A CA 1
ATOM 1867 C C . PHE A 1 242 ? 15.909 -29.763 64.291 1.00 69.52 242 PHE A C 1
ATOM 1868 O O . PHE A 1 242 ? 16.012 -29.470 63.099 1.00 69.64 242 PHE A O 1
ATOM 1876 N N . ASN A 1 243 ? 16.360 -30.917 64.747 1.00 71.41 243 ASN A N 1
ATOM 1877 C CA . ASN A 1 243 ? 16.888 -31.998 63.933 1.00 73.45 243 ASN A CA 1
ATOM 1878 C C . ASN A 1 243 ? 15.809 -32.611 63.051 1.00 74.03 243 ASN A C 1
ATOM 1879 O O . ASN A 1 243 ? 16.007 -33.055 61.922 1.00 73.42 243 ASN A O 1
ATOM 1884 N N . ASP A 1 244 ? 14.601 -32.635 63.597 1.00 75.38 244 ASP A N 1
ATOM 1885 C CA . ASP A 1 244 ? 13.396 -33.158 62.996 1.00 76.48 244 ASP A CA 1
ATOM 1886 C C . ASP A 1 244 ? 12.829 -32.306 61.866 1.00 76.92 244 ASP A C 1
ATOM 1887 O O . ASP A 1 244 ? 12.848 -32.654 60.695 1.00 76.50 244 ASP A O 1
ATOM 1892 N N . LYS A 1 245 ? 12.255 -31.181 62.270 1.00 77.96 245 LYS A N 1
ATOM 1893 C CA . LYS A 1 245 ? 11.611 -30.220 61.413 1.00 79.02 245 LYS A CA 1
ATOM 1894 C C . LYS A 1 245 ? 12.573 -29.509 60.476 1.00 79.71 245 LYS A C 1
ATOM 1895 O O . LYS A 1 245 ? 12.346 -29.493 59.272 1.00 79.29 245 LYS A O 1
ATOM 1901 N N . VAL A 1 246 ? 13.610 -28.883 61.021 1.00 80.85 246 VAL A N 1
ATOM 1902 C CA . VAL A 1 246 ? 14.503 -28.063 60.216 1.00 81.74 246 VAL A CA 1
ATOM 1903 C C . VAL A 1 246 ? 15.613 -28.793 59.488 1.00 82.37 246 VAL A C 1
ATOM 1904 O O . VAL A 1 246 ? 15.648 -28.740 58.255 1.00 82.09 246 VAL A O 1
ATOM 1908 N N . VAL A 1 247 ? 16.549 -29.414 60.188 1.00 83.37 247 VAL A N 1
ATOM 1909 C CA . VAL A 1 247 ? 17.678 -30.100 59.580 1.00 84.02 247 VAL A CA 1
ATOM 1910 C C . VAL A 1 247 ? 17.345 -30.881 58.319 1.00 84.37 247 VAL A C 1
ATOM 1911 O O . VAL A 1 247 ? 17.649 -30.463 57.201 1.00 84.31 247 VAL A O 1
ATOM 1915 N N . ASN A 1 248 ? 16.791 -32.068 58.520 1.00 84.95 248 ASN A N 1
ATOM 1916 C CA . ASN A 1 248 ? 16.521 -32.989 57.427 1.00 85.97 248 ASN A CA 1
ATOM 1917 C C . ASN A 1 248 ? 15.230 -32.728 56.684 1.00 86.19 248 ASN A C 1
ATOM 1918 O O . ASN A 1 248 ? 15.196 -32.903 55.461 1.00 87.23 248 ASN A O 1
ATOM 1923 N N . GLN A 1 249 ? 14.182 -32.266 57.354 1.00 85.49 249 GLN A N 1
ATOM 1924 C CA . GLN A 1 249 ? 12.902 -31.971 56.717 1.00 84.95 249 GLN A CA 1
ATOM 1925 C C . GLN A 1 249 ? 12.846 -30.572 56.125 1.00 84.81 249 GLN A C 1
ATOM 1926 O O . GLN A 1 249 ? 11.800 -30.014 55.786 1.00 84.34 249 GLN A O 1
ATOM 1932 N N . LYS A 1 250 ? 13.990 -29.917 56.016 1.00 84.79 250 LYS A N 1
ATOM 1933 C CA . LYS A 1 250 ? 14.240 -28.596 55.505 1.00 84.66 250 LYS A CA 1
ATOM 1934 C C . LYS A 1 250 ? 13.135 -27.581 55.739 1.00 83.72 250 LYS A C 1
ATOM 1935 O O . LYS A 1 250 ? 12.783 -26.856 54.810 1.00 84.26 250 LYS A O 1
ATOM 1941 N N . ASN A 1 251 ? 12.629 -27.461 56.962 1.00 82.37 251 ASN A N 1
ATOM 1942 C CA . ASN A 1 251 ? 11.586 -26.507 57.294 1.00 80.41 251 ASN A CA 1
ATOM 1943 C C . ASN A 1 251 ? 12.172 -25.098 57.423 1.00 79.73 251 ASN A C 1
ATOM 1944 O O . ASN A 1 251 ? 13.379 -24.877 57.555 1.00 79.66 251 ASN A O 1
ATOM 1949 N N . ARG A 1 252 ? 11.253 -24.136 57.358 1.00 78.48 252 ARG A N 1
ATOM 1950 C CA . ARG A 1 252 ? 11.617 -22.730 57.451 1.00 76.49 252 ARG A CA 1
ATOM 1951 C C . ARG A 1 252 ? 11.637 -22.276 58.907 1.00 73.99 252 ARG A C 1
ATOM 1952 O O . ARG A 1 252 ? 10.561 -22.207 59.501 1.00 73.88 252 ARG A O 1
ATOM 1960 N N . LEU A 1 253 ? 12.822 -21.998 59.448 1.00 70.36 253 LEU A N 1
ATOM 1961 C CA . LEU A 1 253 ? 12.874 -21.485 60.813 1.00 66.80 253 LEU A CA 1
ATOM 1962 C C . LEU A 1 253 ? 12.135 -20.149 60.814 1.00 64.12 253 LEU A C 1
ATOM 1963 O O . LEU A 1 253 ? 12.428 -19.278 60.002 1.00 63.33 253 LEU A O 1
ATOM 1968 N N . MET A 1 254 ? 11.156 -19.997 61.692 1.00 61.95 254 MET A N 1
ATOM 1969 C CA . MET A 1 254 ? 10.390 -18.764 61.752 1.00 59.65 254 MET A CA 1
ATOM 1970 C C . MET A 1 254 ? 10.987 -17.864 62.835 1.00 56.90 254 MET A C 1
ATOM 1971 O O . MET A 1 254 ? 11.187 -18.248 63.971 1.00 55.50 254 MET A O 1
ATOM 1976 N N . GLY A 1 255 ? 11.190 -16.620 62.437 1.00 54.85 255 GLY A N 1
ATOM 1977 C CA . GLY A 1 255 ? 11.767 -15.602 63.291 1.00 53.43 255 GLY A CA 1
ATOM 1978 C C . GLY A 1 255 ? 13.178 -15.321 62.777 1.00 52.45 255 GLY A C 1
ATOM 1979 O O . GLY A 1 255 ? 13.909 -14.525 63.354 1.00 53.04 255 GLY A O 1
ATOM 1980 N N . PHE A 1 256 ? 13.553 -16.009 61.715 1.00 51.93 256 PHE A N 1
ATOM 1981 C CA . PHE A 1 256 ? 14.852 -15.887 61.096 1.00 52.40 256 PHE A CA 1
ATOM 1982 C C . PHE A 1 256 ? 14.668 -15.529 59.617 1.00 51.99 256 PHE A C 1
ATOM 1983 O O . PHE A 1 256 ? 13.782 -16.068 58.968 1.00 50.86 256 PHE A O 1
ATOM 1991 N N . GLY A 1 257 ? 15.584 -14.698 59.136 1.00 51.93 257 GLY A N 1
ATOM 1992 C CA . GLY A 1 257 ? 15.518 -14.318 57.727 1.00 51.82 257 GLY A CA 1
ATOM 1993 C C . GLY A 1 257 ? 15.028 -12.877 57.567 1.00 51.12 257 GLY A C 1
ATOM 1994 O O . GLY A 1 257 ? 14.237 -12.413 58.383 1.00 50.15 257 GLY A O 1
ATOM 1995 N N . HIS A 1 258 ? 15.570 -12.214 56.542 1.00 50.36 258 HIS A N 1
ATOM 1996 C CA . HIS A 1 258 ? 15.193 -10.847 56.264 1.00 50.80 258 HIS A CA 1
ATOM 1997 C C . HIS A 1 258 ? 15.475 -10.426 54.826 1.00 52.14 258 HIS A C 1
ATOM 1998 O O . HIS A 1 258 ? 16.440 -10.792 54.160 1.00 53.07 258 HIS A O 1
ATOM 2005 N N . ARG A 1 259 ? 14.572 -9.586 54.333 1.00 53.43 259 ARG A N 1
ATOM 2006 C CA . ARG A 1 259 ? 14.647 -9.026 52.990 1.00 54.54 259 ARG A CA 1
ATOM 2007 C C . ARG A 1 259 ? 15.850 -8.095 52.836 1.00 53.61 259 ARG A C 1
ATOM 2008 O O . ARG A 1 259 ? 16.613 -8.022 51.874 1.00 53.02 259 ARG A O 1
ATOM 2016 N N . VAL A 1 260 ? 16.011 -7.275 53.874 1.00 52.50 260 VAL A N 1
ATOM 2017 C CA . VAL A 1 260 ? 17.025 -6.226 53.941 1.00 50.55 260 VAL A CA 1
ATOM 2018 C C . VAL A 1 260 ? 18.188 -6.576 54.844 1.00 49.14 260 VAL A C 1
ATOM 2019 O O . VAL A 1 260 ? 19.342 -6.512 54.370 1.00 49.89 260 VAL A O 1
ATOM 2023 N N . TYR A 1 261 ? 17.998 -6.996 56.081 1.00 46.64 261 TYR A N 1
ATOM 2024 C CA . TYR A 1 261 ? 19.108 -7.337 56.953 1.00 45.40 261 TYR A CA 1
ATOM 2025 C C . TYR A 1 261 ? 19.778 -8.669 56.658 1.00 47.80 261 TYR A C 1
ATOM 2026 O O . TYR A 1 261 ? 19.091 -9.683 56.779 1.00 48.43 261 TYR A O 1
ATOM 2035 N N . LYS A 1 262 ? 21.071 -8.696 56.314 1.00 50.65 262 LYS A N 1
ATOM 2036 C CA . LYS A 1 262 ? 21.742 -9.983 56.090 1.00 52.89 262 LYS A CA 1
ATOM 2037 C C . LYS A 1 262 ? 22.741 -10.241 57.219 1.00 53.19 262 LYS A C 1
ATOM 2038 O O . LYS A 1 262 ? 23.684 -11.005 57.166 1.00 53.89 262 LYS A O 1
ATOM 2044 N N . THR A 1 263 ? 22.530 -9.516 58.286 1.00 53.12 263 THR A N 1
ATOM 2045 C CA . THR A 1 263 ? 23.199 -9.586 59.564 1.00 53.26 263 THR A CA 1
ATOM 2046 C C . THR A 1 263 ? 22.032 -9.846 60.538 1.00 53.40 263 THR A C 1
ATOM 2047 O O . THR A 1 263 ? 20.933 -10.164 60.046 1.00 53.99 263 THR A O 1
ATOM 2051 N N . TYR A 1 264 ? 22.280 -9.808 61.821 1.00 51.86 264 TYR A N 1
ATOM 2052 C CA . TYR A 1 264 ? 21.239 -10.030 62.825 1.00 50.72 264 TYR A CA 1
ATOM 2053 C C . TYR A 1 264 ? 20.465 -8.726 62.913 1.00 49.89 264 TYR A C 1
ATOM 2054 O O . TYR A 1 264 ? 21.064 -7.660 62.792 1.00 50.35 264 TYR A O 1
ATOM 2063 N N . ASP A 1 265 ? 19.156 -8.803 63.088 1.00 48.59 265 ASP A N 1
ATOM 2064 C CA . ASP A 1 265 ? 18.328 -7.595 63.177 1.00 45.25 265 ASP A CA 1
ATOM 2065 C C . ASP A 1 265 ? 18.703 -6.819 64.430 1.00 43.49 265 ASP A C 1
ATOM 2066 O O . ASP A 1 265 ? 18.593 -7.291 65.558 1.00 42.62 265 ASP A O 1
ATOM 2071 N N . PRO A 1 266 ? 19.051 -5.548 64.243 1.00 42.10 266 PRO A N 1
ATOM 2072 C CA . PRO A 1 266 ? 19.326 -4.644 65.340 1.00 41.32 266 PRO A CA 1
ATOM 2073 C C . PRO A 1 266 ? 18.224 -4.656 66.383 1.00 42.15 266 PRO A C 1
ATOM 2074 O O . PRO A 1 266 ? 18.493 -4.797 67.584 1.00 43.33 266 PRO A O 1
ATOM 2078 N N . ARG A 1 267 ? 16.946 -4.573 65.959 1.00 40.81 267 ARG A N 1
ATOM 2079 C CA . ARG A 1 267 ? 15.926 -4.551 67.018 1.00 40.52 267 ARG A CA 1
ATOM 2080 C C . ARG A 1 267 ? 15.651 -5.908 67.627 1.00 41.21 267 ARG A C 1
ATOM 2081 O O . ARG A 1 267 ? 14.980 -6.065 68.664 1.00 40.87 267 ARG A O 1
ATOM 2089 N N . ALA A 1 268 ? 16.226 -6.995 67.116 1.00 41.56 268 ALA A N 1
ATOM 2090 C CA . ALA A 1 268 ? 16.088 -8.332 67.675 1.00 41.94 268 ALA A CA 1
ATOM 2091 C C . ALA A 1 268 ? 17.041 -8.367 68.875 1.00 43.66 268 ALA A C 1
ATOM 2092 O O . ALA A 1 268 ? 16.777 -8.801 69.994 1.00 45.01 268 ALA A O 1
ATOM 2094 N N . LYS A 1 269 ? 18.209 -7.763 68.641 1.00 44.28 269 LYS A N 1
ATOM 2095 C CA . LYS A 1 269 ? 19.253 -7.646 69.658 1.00 43.69 269 LYS A CA 1
ATOM 2096 C C . LYS A 1 269 ? 18.638 -6.967 70.852 1.00 41.10 269 LYS A C 1
ATOM 2097 O O . LYS A 1 269 ? 18.665 -7.594 71.904 1.00 41.99 269 LYS A O 1
ATOM 2103 N N . ILE A 1 270 ? 18.005 -5.815 70.743 1.00 39.36 270 ILE A N 1
ATOM 2104 C CA . ILE A 1 270 ? 17.336 -5.146 71.872 1.00 36.12 270 ILE A CA 1
ATOM 2105 C C . ILE A 1 270 ? 16.150 -5.948 72.375 1.00 35.97 270 ILE A C 1
ATOM 2106 O O . ILE A 1 270 ? 15.884 -6.017 73.583 1.00 35.87 270 ILE A O 1
ATOM 2111 N N . PHE A 1 271 ? 15.407 -6.629 71.498 1.00 35.53 271 PHE A N 1
ATOM 2112 C CA . PHE A 1 271 ? 14.254 -7.379 71.965 1.00 36.40 271 PHE A CA 1
ATOM 2113 C C . PHE A 1 271 ? 14.686 -8.461 72.943 1.00 36.47 271 PHE A C 1
ATOM 2114 O O . PHE A 1 271 ? 14.007 -8.606 73.961 1.00 35.24 271 PHE A O 1
ATOM 2122 N N . LYS A 1 272 ? 15.769 -9.158 72.631 1.00 37.91 272 LYS A N 1
ATOM 2123 C CA . LYS A 1 272 ? 16.215 -10.211 73.540 1.00 40.68 272 LYS A CA 1
ATOM 2124 C C . LYS A 1 272 ? 16.520 -9.684 74.937 1.00 42.50 272 LYS A C 1
ATOM 2125 O O . LYS A 1 272 ? 16.041 -10.237 75.944 1.00 42.15 272 LYS A O 1
ATOM 2131 N N . LYS A 1 273 ? 17.275 -8.582 74.991 1.00 44.38 273 LYS A N 1
ATOM 2132 C CA . LYS A 1 273 ? 17.565 -7.916 76.254 1.00 46.45 273 LYS A CA 1
ATOM 2133 C C . LYS A 1 273 ? 16.269 -7.685 77.029 1.00 46.64 273 LYS A C 1
ATOM 2134 O O . LYS A 1 273 ? 16.146 -8.217 78.137 1.00 47.39 273 LYS A O 1
ATOM 2140 N N . LEU A 1 274 ? 15.304 -6.960 76.460 1.00 46.74 274 LEU A N 1
ATOM 2141 C CA . LEU A 1 274 ? 14.039 -6.732 77.144 1.00 47.16 274 LEU A CA 1
ATOM 2142 C C . LEU A 1 274 ? 13.431 -8.013 77.715 1.00 47.43 274 LEU A C 1
ATOM 2143 O O . LEU A 1 274 ? 12.882 -7.948 78.817 1.00 46.82 274 LEU A O 1
ATOM 2148 N N . ALA A 1 275 ? 13.493 -9.157 77.042 1.00 48.15 275 ALA A N 1
ATOM 2149 C CA . ALA A 1 275 ? 12.924 -10.394 77.546 1.00 49.48 275 ALA A CA 1
ATOM 2150 C C . ALA A 1 275 ? 13.676 -10.924 78.761 1.00 51.15 275 ALA A C 1
ATOM 2151 O O . ALA A 1 275 ? 13.059 -11.438 79.703 1.00 49.89 275 ALA A O 1
ATOM 2153 N N . LEU A 1 276 ? 15.006 -10.736 78.779 1.00 53.56 276 LEU A N 1
ATOM 2154 C CA . LEU A 1 276 ? 15.809 -11.156 79.919 1.00 55.69 276 LEU A CA 1
ATOM 2155 C C . LEU A 1 276 ? 15.293 -10.390 81.138 1.00 57.22 276 LEU A C 1
ATOM 2156 O O . LEU A 1 276 ? 15.095 -10.958 82.206 1.00 57.98 276 LEU A O 1
ATOM 2161 N N . THR A 1 277 ? 15.048 -9.104 80.927 1.00 58.47 277 THR A N 1
ATOM 2162 C CA . THR A 1 277 ? 14.551 -8.199 81.944 1.00 59.74 277 THR A CA 1
ATOM 2163 C C . THR A 1 277 ? 13.272 -8.607 82.632 1.00 61.01 277 THR A C 1
ATOM 2164 O O . THR A 1 277 ? 13.117 -8.149 83.780 1.00 61.26 277 THR A O 1
ATOM 2168 N N . LEU A 1 278 ? 12.364 -9.386 82.045 1.00 62.57 278 LEU A N 1
ATOM 2169 C CA . LEU A 1 278 ? 11.127 -9.710 82.747 1.00 64.83 278 LEU A CA 1
ATOM 2170 C C . LEU A 1 278 ? 10.806 -11.185 82.951 1.00 66.70 278 LEU A C 1
ATOM 2171 O O . LEU A 1 278 ? 9.784 -11.487 83.598 1.00 66.43 278 LEU A O 1
ATOM 2176 N N . ILE A 1 279 ? 11.614 -12.126 82.475 1.00 69.04 279 ILE A N 1
ATOM 2177 C CA . ILE A 1 279 ? 11.313 -13.541 82.652 1.00 71.47 279 ILE A CA 1
ATOM 2178 C C . ILE A 1 279 ? 11.443 -14.093 84.059 1.00 73.60 279 ILE A C 1
ATOM 2179 O O . ILE A 1 279 ? 10.799 -15.105 84.386 1.00 73.61 279 ILE A O 1
ATOM 2184 N N . GLU A 1 280 ? 12.177 -13.462 84.963 1.00 76.35 280 GLU A N 1
ATOM 2185 C CA . GLU A 1 280 ? 12.224 -13.877 86.365 1.00 78.76 280 GLU A CA 1
ATOM 2186 C C . GLU A 1 280 ? 10.790 -14.112 86.854 1.00 79.81 280 GLU A C 1
ATOM 2187 O O . GLU A 1 280 ? 10.395 -15.196 87.263 1.00 79.97 280 GLU A O 1
ATOM 2193 N N . ARG A 1 281 ? 10.009 -13.035 86.775 1.00 80.75 281 ARG A N 1
ATOM 2194 C CA . ARG A 1 281 ? 8.608 -13.020 87.142 1.00 81.07 281 ARG A CA 1
ATOM 2195 C C . ARG A 1 281 ? 7.830 -14.174 86.512 1.00 79.71 281 ARG A C 1
ATOM 2196 O O . ARG A 1 281 ? 7.095 -14.869 87.217 1.00 79.89 281 ARG A O 1
ATOM 2204 N N . ASN A 1 282 ? 7.952 -14.321 85.197 1.00 77.99 282 ASN A N 1
ATOM 2205 C CA . ASN A 1 282 ? 7.161 -15.311 84.487 1.00 76.15 282 ASN A CA 1
ATOM 2206 C C . ASN A 1 282 ? 7.878 -16.601 84.159 1.00 74.52 282 ASN A C 1
ATOM 2207 O O . ASN A 1 282 ? 8.677 -16.728 83.233 1.00 73.52 282 ASN A O 1
ATOM 2212 N N . ALA A 1 283 ? 7.519 -17.625 84.935 1.00 72.74 283 ALA A N 1
ATOM 2213 C CA . ALA A 1 283 ? 8.074 -18.962 84.798 1.00 71.27 283 ALA A CA 1
ATOM 2214 C C . ALA A 1 283 ? 7.699 -19.558 83.452 1.00 70.32 283 ALA A C 1
ATOM 2215 O O . ALA A 1 283 ? 8.491 -20.282 82.841 1.00 70.55 283 ALA A O 1
ATOM 2217 N N . ASP A 1 284 ? 6.507 -19.210 82.969 1.00 68.93 284 ASP A N 1
ATOM 2218 C CA . ASP A 1 284 ? 6.104 -19.652 81.636 1.00 67.94 284 ASP A CA 1
ATOM 2219 C C . ASP A 1 284 ? 6.932 -18.929 80.576 1.00 66.50 284 ASP A C 1
ATOM 2220 O O . ASP A 1 284 ? 7.302 -19.559 79.585 1.00 65.68 284 ASP A O 1
ATOM 2225 N N . ALA A 1 285 ? 7.246 -17.649 80.781 1.00 65.09 285 ALA A N 1
ATOM 2226 C CA . ALA A 1 285 ? 8.057 -16.880 79.852 1.00 63.89 285 ALA A CA 1
ATOM 2227 C C . ALA A 1 285 ? 9.467 -17.448 79.690 1.00 63.56 285 ALA A C 1
ATOM 2228 O O . ALA A 1 285 ? 9.928 -17.755 78.595 1.00 62.95 285 ALA A O 1
ATOM 2230 N N . ARG A 1 286 ? 10.149 -17.648 80.812 1.00 63.16 286 ARG A N 1
ATOM 2231 C CA . ARG A 1 286 ? 11.490 -18.198 80.900 1.00 62.56 286 ARG A CA 1
ATOM 2232 C C . ARG A 1 286 ? 11.585 -19.543 80.198 1.00 61.06 286 ARG A C 1
ATOM 2233 O O . ARG A 1 286 ? 12.555 -19.824 79.495 1.00 61.66 286 ARG A O 1
ATOM 2241 N N . ARG A 1 287 ? 10.583 -20.391 80.377 1.00 59.38 287 ARG A N 1
ATOM 2242 C CA . ARG A 1 287 ? 10.560 -21.689 79.695 1.00 56.82 287 ARG A CA 1
ATOM 2243 C C . ARG A 1 287 ? 10.597 -21.387 78.200 1.00 55.04 287 ARG A C 1
ATOM 2244 O O . ARG A 1 287 ? 11.494 -21.915 77.536 1.00 54.87 287 ARG A O 1
ATOM 2252 N N . TYR A 1 288 ? 9.736 -20.492 77.704 1.00 52.46 288 TYR A N 1
ATOM 2253 C CA . TYR A 1 288 ? 9.736 -20.165 76.283 1.00 51.12 288 TYR A CA 1
ATOM 2254 C C . TYR A 1 288 ? 10.998 -19.437 75.842 1.00 50.55 288 TYR A C 1
ATOM 2255 O O . TYR A 1 288 ? 11.509 -19.698 74.751 1.00 49.46 288 TYR A O 1
ATOM 2264 N N . PHE A 1 289 ? 11.539 -18.573 76.696 1.00 50.60 289 PHE A N 1
ATOM 2265 C CA . PHE A 1 289 ? 12.784 -17.874 76.468 1.00 50.99 289 PHE A CA 1
ATOM 2266 C C . PHE A 1 289 ? 13.959 -18.854 76.387 1.00 50.52 289 PHE A C 1
ATOM 2267 O O . PHE A 1 289 ? 14.936 -18.591 75.672 1.00 50.29 289 PHE A O 1
ATOM 2275 N N . GLU A 1 290 ? 13.859 -19.961 77.113 1.00 50.04 290 GLU A N 1
ATOM 2276 C CA . GLU A 1 290 ? 14.932 -20.946 77.053 1.00 51.32 290 GLU A CA 1
ATOM 2277 C C . GLU A 1 290 ? 14.839 -21.768 75.782 1.00 50.70 290 GLU A C 1
ATOM 2278 O O . GLU A 1 290 ? 15.880 -22.088 75.220 1.00 51.11 290 GLU A O 1
ATOM 2284 N N . ILE A 1 291 ? 13.647 -22.040 75.286 1.00 50.26 291 ILE A N 1
ATOM 2285 C CA . ILE A 1 291 ? 13.469 -22.725 74.008 1.00 49.91 291 ILE A CA 1
ATOM 2286 C C . ILE A 1 291 ? 14.011 -21.810 72.908 1.00 51.23 291 ILE A C 1
ATOM 2287 O O . ILE A 1 291 ? 14.753 -22.207 72.011 1.00 50.96 291 ILE A O 1
ATOM 2292 N N . ALA A 1 292 ? 13.577 -20.552 72.982 1.00 52.67 292 ALA A N 1
ATOM 2293 C CA . ALA A 1 292 ? 14.001 -19.552 72.005 1.00 54.14 292 ALA A CA 1
ATOM 2294 C C . ALA A 1 292 ? 15.523 -19.454 71.961 1.00 55.69 292 ALA A C 1
ATOM 2295 O O . ALA A 1 292 ? 16.156 -19.766 70.934 1.00 55.63 292 ALA A O 1
ATOM 2297 N N . GLN A 1 293 ? 16.172 -19.109 73.071 1.00 57.04 293 GLN A N 1
ATOM 2298 C CA . GLN A 1 293 ? 17.631 -18.976 73.109 1.00 58.75 293 GLN A CA 1
ATOM 2299 C C . GLN A 1 293 ? 18.395 -20.196 72.607 1.00 58.10 293 GLN A C 1
ATOM 2300 O O . GLN A 1 293 ? 19.460 -19.994 72.003 1.00 58.02 293 GLN A O 1
ATOM 2306 N N . LYS A 1 294 ? 17.918 -21.419 72.817 1.00 57.00 294 LYS A N 1
ATOM 2307 C CA . LYS A 1 294 ? 18.591 -22.607 72.326 1.00 56.17 294 LYS A CA 1
ATOM 2308 C C . LYS A 1 294 ? 18.334 -22.759 70.835 1.00 55.95 294 LYS A C 1
ATOM 2309 O O . LYS A 1 294 ? 19.233 -23.088 70.067 1.00 56.21 294 LYS A O 1
ATOM 2315 N N . LEU A 1 295 ? 17.113 -22.451 70.395 1.00 55.79 295 LEU A N 1
ATOM 2316 C CA . LEU A 1 295 ? 16.762 -22.527 68.972 1.00 54.64 295 LEU A CA 1
ATOM 2317 C C . LEU A 1 295 ? 17.559 -21.497 68.184 1.00 54.41 295 LEU A C 1
ATOM 2318 O O . LEU A 1 295 ? 18.090 -21.824 67.113 1.00 54.12 295 LEU A O 1
ATOM 2323 N N . GLU A 1 296 ? 17.758 -20.284 68.696 1.00 54.07 296 GLU A N 1
ATOM 2324 C CA . GLU A 1 296 ? 18.565 -19.290 67.991 1.00 54.55 296 GLU A CA 1
ATOM 2325 C C . GLU A 1 296 ? 19.982 -19.804 67.758 1.00 56.63 296 GLU A C 1
ATOM 2326 O O . GLU A 1 296 ? 20.599 -19.569 66.726 1.00 57.00 296 GLU A O 1
ATOM 2332 N N . GLU A 1 297 ? 20.524 -20.445 68.789 1.00 58.99 297 GLU A N 1
ATOM 2333 C CA . GLU A 1 297 ? 21.855 -21.039 68.784 1.00 60.44 297 GLU A CA 1
ATOM 2334 C C . GLU A 1 297 ? 22.002 -22.016 67.634 1.00 60.00 297 GLU A C 1
ATOM 2335 O O . GLU A 1 297 ? 22.856 -21.807 66.779 1.00 59.82 297 GLU A O 1
ATOM 2341 N N . LEU A 1 298 ? 21.158 -23.039 67.569 1.00 60.23 298 LEU A N 1
ATOM 2342 C CA . LEU A 1 298 ? 21.255 -23.989 66.470 1.00 61.63 298 LEU A CA 1
ATOM 2343 C C . LEU A 1 298 ? 20.994 -23.312 65.130 1.00 62.36 298 LEU A C 1
ATOM 2344 O O . LEU A 1 298 ? 21.714 -23.521 64.150 1.00 62.55 298 LEU A O 1
ATOM 2349 N N . GLY A 1 299 ? 19.955 -22.479 65.092 1.00 62.75 299 GLY A N 1
ATOM 2350 C CA . GLY A 1 299 ? 19.587 -21.764 63.877 1.00 62.91 299 GLY A CA 1
ATOM 2351 C C . GLY A 1 299 ? 20.748 -20.949 63.340 1.00 63.20 299 GLY A C 1
ATOM 2352 O O . GLY A 1 299 ? 21.122 -21.095 62.179 1.00 63.04 299 GLY A O 1
ATOM 2353 N N . ILE A 1 300 ? 21.342 -20.118 64.201 1.00 63.81 300 ILE A N 1
ATOM 2354 C CA . ILE A 1 300 ? 22.483 -19.298 63.808 1.00 64.75 300 ILE A CA 1
ATOM 2355 C C . ILE A 1 300 ? 23.576 -20.206 63.258 1.00 65.62 300 ILE A C 1
ATOM 2356 O O . ILE A 1 300 ? 24.184 -19.865 62.244 1.00 65.57 300 ILE A O 1
ATOM 2361 N N . LYS A 1 301 ? 23.799 -21.348 63.910 1.00 66.46 301 LYS A N 1
ATOM 2362 C CA . LYS A 1 301 ? 24.802 -22.297 63.452 1.00 67.22 301 LYS A CA 1
ATOM 2363 C C . LYS A 1 301 ? 24.460 -22.805 62.060 1.00 67.32 301 LYS A C 1
ATOM 2364 O O . LYS A 1 301 ? 25.309 -22.903 61.170 1.00 68.02 301 LYS A O 1
ATOM 2370 N N . GLN A 1 302 ? 23.188 -23.091 61.828 1.00 67.47 302 GLN A N 1
ATOM 2371 C CA . GLN A 1 302 ? 22.724 -23.604 60.555 1.00 67.01 302 GLN A CA 1
ATOM 2372 C C . GLN A 1 302 ? 22.662 -22.626 59.396 1.00 66.47 302 GLN A C 1
ATOM 2373 O O . GLN A 1 302 ? 23.003 -23.007 58.272 1.00 67.04 302 GLN A O 1
ATOM 2379 N N . PHE A 1 303 ? 22.196 -21.405 59.621 1.00 65.61 303 PHE A N 1
ATOM 2380 C CA . PHE A 1 303 ? 22.003 -20.430 58.563 1.00 65.21 303 PHE A CA 1
ATOM 2381 C C . PHE A 1 303 ? 22.795 -19.140 58.556 1.00 65.37 303 PHE A C 1
ATOM 2382 O O . PHE A 1 303 ? 22.461 -18.294 57.708 1.00 65.26 303 PHE A O 1
ATOM 2390 N N . SER A 1 304 ? 23.778 -18.917 59.420 1.00 65.61 304 SER A N 1
ATOM 2391 C CA . SER A 1 304 ? 24.499 -17.642 59.432 1.00 65.76 304 SER A CA 1
ATOM 2392 C C . SER A 1 304 ? 25.240 -17.408 58.126 1.00 65.81 304 SER A C 1
ATOM 2393 O O . SER A 1 304 ? 25.283 -16.312 57.574 1.00 65.91 304 SER A O 1
ATOM 2396 N N . SER A 1 305 ? 25.803 -18.456 57.546 1.00 66.30 305 SER A N 1
ATOM 2397 C CA . SER A 1 305 ? 26.532 -18.421 56.290 1.00 66.68 305 SER A CA 1
ATOM 2398 C C . SER A 1 305 ? 25.664 -17.980 55.130 1.00 66.73 305 SER A C 1
ATOM 2399 O O . SER A 1 305 ? 26.098 -17.240 54.231 1.00 67.78 305 SER A O 1
ATOM 2402 N N . LYS A 1 306 ? 24.374 -18.316 55.156 1.00 65.75 306 LYS A N 1
ATOM 2403 C CA . LYS A 1 306 ? 23.419 -17.886 54.143 1.00 64.25 306 LYS A CA 1
ATOM 2404 C C . LYS A 1 306 ? 23.026 -16.423 54.350 1.00 62.57 306 LYS A C 1
ATOM 2405 O O . LYS A 1 306 ? 22.316 -15.855 53.520 1.00 62.70 306 LYS A O 1
ATOM 2411 N N . GLY A 1 307 ? 23.431 -15.840 55.473 1.00 60.20 307 GLY A N 1
ATOM 2412 C CA . GLY A 1 307 ? 23.089 -14.465 55.800 1.00 57.80 307 GLY A CA 1
ATOM 2413 C C . GLY A 1 307 ? 21.656 -14.485 56.339 1.00 56.08 307 GLY A C 1
ATOM 2414 O O . GLY A 1 307 ? 20.839 -13.652 55.981 1.00 56.55 307 GLY A O 1
ATOM 2415 N N . ILE A 1 308 ? 21.374 -15.494 57.154 1.00 53.65 308 ILE A N 1
ATOM 2416 C CA . ILE A 1 308 ? 20.074 -15.702 57.762 1.00 51.56 308 ILE A CA 1
ATOM 2417 C C . ILE A 1 308 ? 20.229 -15.783 59.280 1.00 49.91 308 ILE A C 1
ATOM 2418 O O . ILE A 1 308 ? 20.652 -16.769 59.862 1.00 48.85 308 ILE A O 1
ATOM 2423 N N . TYR A 1 309 ? 19.969 -14.662 59.925 1.00 49.22 309 TYR A N 1
ATOM 2424 C CA . TYR A 1 309 ? 20.098 -14.466 61.353 1.00 49.19 309 TYR A CA 1
ATOM 2425 C C . TYR A 1 309 ? 18.763 -14.090 61.973 1.00 48.05 309 TYR A C 1
ATOM 2426 O O . TYR A 1 309 ? 17.865 -13.610 61.273 1.00 50.14 309 TYR A O 1
ATOM 2435 N N . PRO A 1 310 ? 18.593 -14.274 63.268 1.00 46.30 310 PRO A N 1
ATOM 2436 C CA . PRO A 1 310 ? 17.362 -13.926 63.943 1.00 45.21 310 PRO A CA 1
ATOM 2437 C C . PRO A 1 310 ? 16.861 -12.535 63.573 1.00 43.59 310 PRO A C 1
ATOM 2438 O O . PRO A 1 310 ? 17.669 -11.605 63.644 1.00 43.90 310 PRO A O 1
ATOM 2442 N N . ASN A 1 311 ? 15.575 -12.405 63.242 1.00 40.54 311 ASN A N 1
ATOM 2443 C CA . ASN A 1 311 ? 14.964 -11.107 62.987 1.00 38.90 311 ASN A CA 1
ATOM 2444 C C . ASN A 1 311 ? 14.107 -10.628 64.158 1.00 38.14 311 ASN A C 1
ATOM 2445 O O . ASN A 1 311 ? 13.838 -11.397 65.095 1.00 38.53 311 ASN A O 1
ATOM 2450 N N . THR A 1 312 ? 13.633 -9.389 64.163 1.00 37.03 312 THR A N 1
ATOM 2451 C CA . THR A 1 312 ? 12.860 -8.849 65.259 1.00 37.96 312 THR A CA 1
ATOM 2452 C C . THR A 1 312 ? 11.606 -9.547 65.771 1.00 38.55 312 THR A C 1
ATOM 2453 O O . THR A 1 312 ? 11.149 -9.268 66.897 1.00 37.89 312 THR A O 1
ATOM 2457 N N . ASP A 1 313 ? 11.016 -10.464 65.021 1.00 38.78 313 ASP A N 1
ATOM 2458 C CA . ASP A 1 313 ? 9.829 -11.196 65.412 1.00 38.88 313 ASP A CA 1
ATOM 2459 C C . ASP A 1 313 ? 10.099 -12.444 66.238 1.00 39.09 313 ASP A C 1
ATOM 2460 O O . ASP A 1 313 ? 9.170 -13.100 66.722 1.00 37.42 313 ASP A O 1
ATOM 2465 N N . PHE A 1 314 ? 11.395 -12.785 66.345 1.00 39.93 314 PHE A N 1
ATOM 2466 C CA . PHE A 1 314 ? 11.817 -13.972 67.087 1.00 38.56 314 PHE A CA 1
ATOM 2467 C C . PHE A 1 314 ? 11.740 -13.718 68.580 1.00 38.77 314 PHE A C 1
ATOM 2468 O O . PHE A 1 314 ? 11.365 -14.667 69.268 1.00 39.68 314 PHE A O 1
ATOM 2476 N N . TYR A 1 315 ? 11.965 -12.492 69.039 1.00 39.40 315 TYR A N 1
ATOM 2477 C CA . TYR A 1 315 ? 11.905 -12.235 70.474 1.00 40.46 315 TYR A CA 1
ATOM 2478 C C . TYR A 1 315 ? 10.704 -11.454 70.962 1.00 40.86 315 TYR A C 1
ATOM 2479 O O . TYR A 1 315 ? 10.187 -11.719 72.068 1.00 41.57 315 TYR A O 1
ATOM 2488 N N . SER A 1 316 ? 10.190 -10.516 70.171 1.00 40.45 316 SER A N 1
ATOM 2489 C CA . SER A 1 316 ? 9.056 -9.678 70.548 1.00 39.94 316 SER A CA 1
ATOM 2490 C C . SER A 1 316 ? 7.903 -10.423 71.186 1.00 39.56 316 SER A C 1
ATOM 2491 O O . SER A 1 316 ? 7.367 -10.001 72.217 1.00 40.15 316 SER A O 1
ATOM 2494 N N . GLY A 1 317 ? 7.493 -11.549 70.619 1.00 39.33 317 GLY A N 1
ATOM 2495 C CA . GLY A 1 317 ? 6.418 -12.348 71.207 1.00 38.90 317 GLY A CA 1
ATOM 2496 C C . GLY A 1 317 ? 6.726 -12.586 72.683 1.00 38.58 317 GLY A C 1
ATOM 2497 O O . GLY A 1 317 ? 5.855 -12.293 73.505 1.00 38.48 317 GLY A O 1
ATOM 2498 N N . ILE A 1 318 ? 7.937 -13.033 73.025 1.00 38.25 318 ILE A N 1
ATOM 2499 C CA . ILE A 1 318 ? 8.271 -13.249 74.438 1.00 37.86 318 ILE A CA 1
ATOM 2500 C C . ILE A 1 318 ? 8.084 -12.006 75.281 1.00 37.59 318 ILE A C 1
ATOM 2501 O O . ILE A 1 318 ? 7.496 -12.076 76.375 1.00 37.25 318 ILE A O 1
ATOM 2506 N N . VAL A 1 319 ? 8.495 -10.818 74.840 1.00 37.63 319 VAL A N 1
ATOM 2507 C CA . VAL A 1 319 ? 8.252 -9.630 75.675 1.00 37.73 319 VAL A CA 1
ATOM 2508 C C . VAL A 1 319 ? 6.758 -9.445 75.924 1.00 38.83 319 VAL A C 1
ATOM 2509 O O . VAL A 1 319 ? 6.279 -9.244 77.056 1.00 39.65 319 VAL A O 1
ATOM 2513 N N . PHE A 1 320 ? 5.979 -9.514 74.831 1.00 37.77 320 PHE A N 1
ATOM 2514 C CA . PHE A 1 320 ? 4.530 -9.294 74.930 1.00 36.14 320 PHE A CA 1
ATOM 2515 C C . PHE A 1 320 ? 3.916 -10.356 75.827 1.00 35.41 320 PHE A C 1
ATOM 2516 O O . PHE A 1 320 ? 3.108 -9.990 76.669 1.00 33.99 320 PHE A O 1
ATOM 2524 N N . TYR A 1 321 ? 4.313 -11.616 75.647 1.00 35.76 321 TYR A N 1
ATOM 2525 C CA . TYR A 1 321 ? 3.824 -12.715 76.468 1.00 35.71 321 TYR A CA 1
ATOM 2526 C C . TYR A 1 321 ? 4.217 -12.474 77.928 1.00 34.92 321 TYR A C 1
ATOM 2527 O O . TYR A 1 321 ? 3.396 -12.536 78.832 1.00 34.13 321 TYR A O 1
ATOM 2536 N N . ALA A 1 322 ? 5.458 -12.050 78.154 1.00 34.80 322 ALA A N 1
ATOM 2537 C CA . ALA A 1 322 ? 5.923 -11.731 79.495 1.00 34.28 322 ALA A CA 1
ATOM 2538 C C . ALA A 1 322 ? 5.139 -10.568 80.084 1.00 34.09 322 ALA A C 1
ATOM 2539 O O . ALA A 1 322 ? 4.899 -10.581 81.301 1.00 35.09 322 ALA A O 1
ATOM 2541 N N . LEU A 1 323 ? 4.686 -9.578 79.327 1.00 33.28 323 LEU A N 1
ATOM 2542 C CA . LEU A 1 323 ? 3.919 -8.485 79.918 1.00 32.77 323 LEU A CA 1
ATOM 2543 C C . LEU A 1 323 ? 2.513 -8.970 80.272 1.00 31.97 323 LEU A C 1
ATOM 2544 O O . LEU A 1 323 ? 1.838 -8.305 81.068 1.00 33.16 323 LEU A O 1
ATOM 2549 N N . GLY A 1 324 ? 2.054 -10.103 79.753 1.00 30.90 324 GLY A N 1
ATOM 2550 C CA . GLY A 1 324 ? 0.725 -10.610 80.053 1.00 30.33 324 GLY A CA 1
ATOM 2551 C C . GLY A 1 324 ? -0.236 -10.753 78.878 1.00 30.35 324 GLY A C 1
ATOM 2552 O O . GLY A 1 324 ? -1.370 -11.202 79.072 1.00 30.99 324 GLY A O 1
ATOM 2553 N N . PHE A 1 325 ? 0.144 -10.403 77.655 1.00 29.32 325 PHE A N 1
ATOM 2554 C CA . PHE A 1 325 ? -0.687 -10.489 76.487 1.00 28.34 325 PHE A CA 1
ATOM 2555 C C . PHE A 1 325 ? -0.663 -11.871 75.844 1.00 28.81 325 PHE A C 1
ATOM 2556 O O . PHE A 1 325 ? 0.378 -12.499 75.658 1.00 30.12 325 PHE A O 1
ATOM 2564 N N . PRO A 1 326 ? -1.832 -12.338 75.443 1.00 28.09 326 PRO A N 1
ATOM 2565 C CA . PRO A 1 326 ? -1.953 -13.616 74.775 1.00 29.00 326 PRO A CA 1
ATOM 2566 C C . PRO A 1 326 ? -1.411 -13.508 73.358 1.00 30.14 326 PRO A C 1
ATOM 2567 O O . PRO A 1 326 ? -1.270 -12.420 72.783 1.00 29.89 326 PRO A O 1
ATOM 2571 N N . VAL A 1 327 ? -1.146 -14.660 72.736 1.00 30.28 327 VAL A N 1
ATOM 2572 C CA . VAL A 1 327 ? -0.614 -14.699 71.396 1.00 30.70 327 VAL A CA 1
ATOM 2573 C C . VAL A 1 327 ? -1.445 -13.916 70.387 1.00 30.75 327 VAL A C 1
ATOM 2574 O O . VAL A 1 327 ? -0.894 -13.303 69.459 1.00 31.68 327 VAL A O 1
ATOM 2578 N N . TYR A 1 328 ? -2.767 -13.946 70.513 1.00 28.70 328 TYR A N 1
ATOM 2579 C CA . TYR A 1 328 ? -3.658 -13.260 69.595 1.00 26.65 328 TYR A CA 1
ATOM 2580 C C . TYR A 1 328 ? -3.479 -11.757 69.649 1.00 25.52 328 TYR A C 1
ATOM 2581 O O . TYR A 1 328 ? -3.896 -11.115 68.682 1.00 27.38 328 TYR A O 1
ATOM 2590 N N . MET A 1 329 ? -2.901 -11.111 70.632 1.00 24.25 329 MET A N 1
ATOM 2591 C CA . MET A 1 329 ? -2.719 -9.676 70.586 1.00 24.37 329 MET A CA 1
ATOM 2592 C C . MET A 1 329 ? -1.462 -9.254 69.826 1.00 24.12 329 MET A C 1
ATOM 2593 O O . MET A 1 329 ? -1.388 -8.067 69.486 1.00 25.43 329 MET A O 1
ATOM 2598 N N . PHE A 1 330 ? -0.508 -10.107 69.531 1.00 21.72 330 PHE A N 1
ATOM 2599 C CA . PHE A 1 330 ? 0.743 -9.797 68.900 1.00 21.94 330 PHE A CA 1
ATOM 2600 C C . PHE A 1 330 ? 0.782 -8.835 67.743 1.00 22.16 330 PHE A C 1
ATOM 2601 O O . PHE A 1 330 ? 1.335 -7.733 67.901 1.00 23.14 330 PHE A O 1
ATOM 2609 N N . THR A 1 331 ? 0.210 -9.102 66.589 1.00 23.01 331 THR A N 1
ATOM 2610 C CA . THR A 1 331 ? 0.060 -8.154 65.490 1.00 22.99 331 THR A CA 1
ATOM 2611 C C . THR A 1 331 ? -0.639 -6.883 65.957 1.00 23.12 331 THR A C 1
ATOM 2612 O O . THR A 1 331 ? -0.335 -5.804 65.439 1.00 23.33 331 THR A O 1
ATOM 2616 N N . ALA A 1 332 ? -1.574 -6.955 66.897 1.00 23.79 332 ALA A N 1
ATOM 2617 C CA . ALA A 1 332 ? -2.243 -5.748 67.371 1.00 25.91 332 ALA A CA 1
ATOM 2618 C C . ALA A 1 332 ? -1.264 -4.842 68.106 1.00 26.58 332 ALA A C 1
ATOM 2619 O O . ALA A 1 332 ? -1.333 -3.629 67.979 1.00 26.98 332 ALA A O 1
ATOM 2621 N N . LEU A 1 333 ? -0.372 -5.457 68.878 1.00 27.17 333 LEU A N 1
ATOM 2622 C CA . LEU A 1 333 ? 0.659 -4.770 69.639 1.00 28.10 333 LEU A CA 1
ATOM 2623 C C . LEU A 1 333 ? 1.595 -4.120 68.615 1.00 29.19 333 LEU A C 1
ATOM 2624 O O . LEU A 1 333 ? 1.955 -2.939 68.777 1.00 29.01 333 LEU A O 1
ATOM 2629 N N . PHE A 1 334 ? 1.910 -4.862 67.541 1.00 27.90 334 PHE A N 1
ATOM 2630 C CA . PHE A 1 334 ? 2.720 -4.262 66.486 1.00 28.13 334 PHE A CA 1
ATOM 2631 C C . PHE A 1 334 ? 1.993 -3.062 65.875 1.00 28.92 334 PHE A C 1
ATOM 2632 O O . PHE A 1 334 ? 2.590 -2.002 65.684 1.00 28.91 334 PHE A O 1
ATOM 2640 N N . ALA A 1 335 ? 0.705 -3.171 65.538 1.00 29.42 335 ALA A N 1
ATOM 2641 C CA . ALA A 1 335 ? -0.104 -2.121 64.945 1.00 27.91 335 ALA A CA 1
ATOM 2642 C C . ALA A 1 335 ? -0.135 -0.864 65.817 1.00 27.75 335 ALA A C 1
ATOM 2643 O O . ALA A 1 335 ? -0.067 0.264 65.347 1.00 26.65 335 ALA A O 1
ATOM 2645 N N . LEU A 1 336 ? -0.227 -1.062 67.129 1.00 28.36 336 LEU A N 1
ATOM 2646 C CA . LEU A 1 336 ? -0.187 0.020 68.105 1.00 28.10 336 LEU A CA 1
ATOM 2647 C C . LEU A 1 336 ? 1.113 0.802 67.911 1.00 27.38 336 LEU A C 1
ATOM 2648 O O . LEU A 1 336 ? 1.132 2.011 67.701 1.00 26.79 336 LEU A O 1
ATOM 2653 N N . SER A 1 337 ? 2.200 0.029 67.914 1.00 26.53 337 SER A N 1
ATOM 2654 C CA . SER A 1 337 ? 3.516 0.608 67.687 1.00 26.78 337 SER A CA 1
ATOM 2655 C C . SER A 1 337 ? 3.617 1.285 66.329 1.00 26.94 337 SER A C 1
ATOM 2656 O O . SER A 1 337 ? 3.722 2.521 66.322 1.00 27.31 337 SER A O 1
ATOM 2659 N N . ARG A 1 338 ? 3.441 0.543 65.229 1.00 26.27 338 ARG A N 1
ATOM 2660 C CA . ARG A 1 338 ? 3.520 1.054 63.863 1.00 24.56 338 ARG A CA 1
ATOM 2661 C C . ARG A 1 338 ? 2.503 2.117 63.482 1.00 24.25 338 ARG A C 1
ATOM 2662 O O . ARG A 1 338 ? 2.743 2.834 62.480 1.00 24.00 338 ARG A O 1
ATOM 2670 N N . THR A 1 339 ? 1.456 2.394 64.252 1.00 23.24 339 THR A N 1
ATOM 2671 C CA . THR A 1 339 ? 0.529 3.473 63.948 1.00 23.67 339 THR A CA 1
ATOM 2672 C C . THR A 1 339 ? 1.324 4.772 63.771 1.00 25.04 339 THR A C 1
ATOM 2673 O O . THR A 1 339 ? 1.034 5.499 62.814 1.00 26.75 339 THR A O 1
ATOM 2677 N N . LEU A 1 340 ? 2.288 5.084 64.613 1.00 26.19 340 LEU A N 1
ATOM 2678 C CA . LEU A 1 340 ? 3.191 6.213 64.512 1.00 27.51 340 LEU A CA 1
ATOM 2679 C C . LEU A 1 340 ? 3.831 6.374 63.129 1.00 26.25 340 LEU A C 1
ATOM 2680 O O . LEU A 1 340 ? 3.725 7.398 62.475 1.00 24.61 340 LEU A O 1
ATOM 2685 N N . GLY A 1 341 ? 4.442 5.287 62.680 1.00 26.15 341 GLY A N 1
ATOM 2686 C CA . GLY A 1 341 ? 5.076 5.236 61.377 1.00 27.04 341 GLY A CA 1
ATOM 2687 C C . GLY A 1 341 ? 4.083 5.525 60.256 1.00 27.07 341 GLY A C 1
ATOM 2688 O O . GLY A 1 341 ? 4.485 6.097 59.242 1.00 26.31 341 GLY A O 1
ATOM 2689 N N . TRP A 1 342 ? 2.858 5.014 60.402 1.00 26.49 342 TRP A N 1
ATOM 2690 C CA . TRP A 1 342 ? 1.795 5.195 59.415 1.00 24.82 342 TRP A CA 1
ATOM 2691 C C . TRP A 1 342 ? 1.471 6.682 59.354 1.00 25.96 342 TRP A C 1
ATOM 2692 O O . TRP A 1 342 ? 1.658 7.346 58.320 1.00 26.52 342 TRP A O 1
ATOM 2703 N N . LEU A 1 343 ? 1.081 7.284 60.482 1.00 26.29 343 LEU A N 1
ATOM 2704 C CA . LEU A 1 343 ? 0.811 8.728 60.480 1.00 27.14 343 LEU A CA 1
ATOM 2705 C C . LEU A 1 343 ? 1.938 9.590 59.932 1.00 28.06 343 LEU A C 1
ATOM 2706 O O . LEU A 1 343 ? 1.730 10.436 59.041 1.00 27.83 343 LEU A O 1
ATOM 2711 N N . ALA A 1 344 ? 3.185 9.404 60.353 1.00 28.65 344 ALA A N 1
ATOM 2712 C CA . ALA A 1 344 ? 4.290 10.193 59.833 1.00 29.22 344 ALA A CA 1
ATOM 2713 C C . ALA A 1 344 ? 4.487 10.042 58.328 1.00 29.33 344 ALA A C 1
ATOM 2714 O O . ALA A 1 344 ? 4.889 10.981 57.629 1.00 29.72 344 ALA A O 1
ATOM 2716 N N . HIS A 1 345 ? 4.223 8.858 57.806 1.00 29.56 345 HIS A N 1
ATOM 2717 C CA . HIS A 1 345 ? 4.389 8.582 56.378 1.00 29.49 345 HIS A CA 1
ATOM 2718 C C . HIS A 1 345 ? 3.331 9.248 55.515 1.00 29.04 345 HIS A C 1
ATOM 2719 O O . HIS A 1 345 ? 3.688 9.893 54.515 1.00 29.59 345 HIS A O 1
ATOM 2726 N N . ILE A 1 346 ? 2.072 9.149 55.937 1.00 28.18 346 ILE A N 1
ATOM 2727 C CA . ILE A 1 346 ? 1.016 9.815 55.153 1.00 28.06 346 ILE A CA 1
ATOM 2728 C C . ILE A 1 346 ? 1.162 11.321 55.325 1.00 28.96 346 ILE A C 1
ATOM 2729 O O . ILE A 1 346 ? 1.010 12.043 54.336 1.00 29.78 346 ILE A O 1
ATOM 2734 N N . ILE A 1 347 ? 1.547 11.785 56.523 1.00 29.55 347 ILE A N 1
ATOM 2735 C CA . ILE A 1 347 ? 1.720 13.215 56.687 1.00 31.03 347 ILE A CA 1
ATOM 2736 C C . ILE A 1 347 ? 2.874 13.700 55.807 1.00 31.82 347 ILE A C 1
ATOM 2737 O O . ILE A 1 347 ? 2.736 14.689 55.075 1.00 32.20 347 ILE A O 1
ATOM 2742 N N . GLU A 1 348 ? 3.995 12.977 55.813 1.00 31.48 348 GLU A N 1
ATOM 2743 C CA . GLU A 1 348 ? 5.130 13.387 54.985 1.00 30.93 348 GLU A CA 1
ATOM 2744 C C . GLU A 1 348 ? 4.701 13.451 53.523 1.00 29.61 348 GLU A C 1
ATOM 2745 O O . GLU A 1 348 ? 5.095 14.342 52.788 1.00 27.99 348 GLU A O 1
ATOM 2751 N N . TYR A 1 349 ? 3.936 12.436 53.117 1.00 28.80 349 TYR A N 1
ATOM 2752 C CA . TYR A 1 349 ? 3.397 12.316 51.771 1.00 27.04 349 TYR A CA 1
ATOM 2753 C C . TYR A 1 349 ? 2.457 13.446 51.390 1.00 26.91 349 TYR A C 1
ATOM 2754 O O . TYR A 1 349 ? 2.712 14.118 50.398 1.00 26.00 349 TYR A O 1
ATOM 2763 N N . VAL A 1 350 ? 1.416 13.730 52.153 1.00 27.94 350 VAL A N 1
ATOM 2764 C CA . VAL A 1 350 ? 0.508 14.816 51.810 1.00 30.11 350 VAL A CA 1
ATOM 2765 C C . VAL A 1 350 ? 1.175 16.182 51.863 1.00 32.47 350 VAL A C 1
ATOM 2766 O O . VAL A 1 350 ? 0.880 17.025 51.006 1.00 32.33 350 VAL A O 1
ATOM 2770 N N . GLU A 1 351 ? 2.047 16.496 52.819 1.00 35.79 351 GLU A N 1
ATOM 2771 C CA . GLU A 1 351 ? 2.606 17.835 52.911 1.00 38.99 351 GLU A CA 1
ATOM 2772 C C . GLU A 1 351 ? 3.729 18.170 51.936 1.00 40.80 351 GLU A C 1
ATOM 2773 O O . GLU A 1 351 ? 3.879 19.353 51.588 1.00 41.19 351 GLU A O 1
ATOM 2779 N N . GLU A 1 352 ? 4.508 17.182 51.489 1.00 41.70 352 GLU A N 1
ATOM 2780 C CA . GLU A 1 352 ? 5.607 17.454 50.598 1.00 42.69 352 GLU A CA 1
ATOM 2781 C C . GLU A 1 352 ? 5.578 16.787 49.244 1.00 42.76 352 GLU A C 1
ATOM 2782 O O . GLU A 1 352 ? 6.127 17.371 48.288 1.00 45.52 352 GLU A O 1
ATOM 2788 N N . GLN A 1 353 ? 5.111 15.560 49.148 1.00 40.93 353 GLN A N 1
ATOM 2789 C CA . GLN A 1 353 ? 5.151 14.838 47.875 1.00 39.45 353 GLN A CA 1
ATOM 2790 C C . GLN A 1 353 ? 3.780 14.497 47.305 1.00 39.21 353 GLN A C 1
ATOM 2791 O O . GLN A 1 353 ? 3.649 13.506 46.573 1.00 38.45 353 GLN A O 1
ATOM 2797 N N . HIS A 1 354 ? 2.731 15.233 47.678 1.00 38.83 354 HIS A N 1
ATOM 2798 C CA . HIS A 1 354 ? 1.390 14.870 47.292 1.00 39.27 354 HIS A CA 1
ATOM 2799 C C . HIS A 1 354 ? 1.150 14.502 45.826 1.00 39.50 354 HIS A C 1
ATOM 2800 O O . HIS A 1 354 ? 1.140 15.372 44.972 1.00 39.53 354 HIS A O 1
ATOM 2807 N N . ARG A 1 355 ? 0.822 13.244 45.552 1.00 39.95 355 ARG A N 1
ATOM 2808 C CA . ARG A 1 355 ? 0.299 12.867 44.263 1.00 40.57 355 ARG A CA 1
ATOM 2809 C C . ARG A 1 355 ? -0.749 11.762 44.469 1.00 38.17 355 ARG A C 1
ATOM 2810 O O . ARG A 1 355 ? -0.658 10.938 45.373 1.00 38.42 355 ARG A O 1
ATOM 2818 N N . LEU A 1 356 ? -1.800 11.845 43.671 1.00 34.67 356 LEU A N 1
ATOM 2819 C CA . LEU A 1 356 ? -2.868 10.843 43.676 1.00 31.48 356 LEU A CA 1
ATOM 2820 C C . LEU A 1 356 ? -2.336 9.585 42.989 1.00 30.66 356 LEU A C 1
ATOM 2821 O O . LEU A 1 356 ? -1.606 9.640 41.994 1.00 30.33 356 LEU A O 1
ATOM 2826 N N . ILE A 1 357 ? -2.672 8.424 43.530 1.00 29.21 357 ILE A N 1
ATOM 2827 C CA . ILE A 1 357 ? -2.157 7.181 42.953 1.00 28.83 357 ILE A CA 1
ATOM 2828 C C . ILE A 1 357 ? -3.094 6.546 41.962 1.00 30.36 357 ILE A C 1
ATOM 2829 O O . ILE A 1 357 ? -4.215 6.162 42.285 1.00 31.97 357 ILE A O 1
ATOM 2834 N N . ARG A 1 358 ? -2.657 6.439 40.718 1.00 31.35 358 ARG A N 1
ATOM 2835 C CA . ARG A 1 358 ? -3.369 5.823 39.623 1.00 31.84 358 ARG A CA 1
ATOM 2836 C C . ARG A 1 358 ? -2.390 5.032 38.742 1.00 28.85 358 ARG A C 1
ATOM 2837 O O . ARG A 1 358 ? -1.884 5.493 37.738 1.00 28.27 358 ARG A O 1
ATOM 2845 N N . PRO A 1 359 ? -2.114 3.808 39.155 1.00 27.16 359 PRO A N 1
ATOM 2846 C CA . PRO A 1 359 ? -1.224 2.945 38.390 1.00 25.91 359 PRO A CA 1
ATOM 2847 C C . PRO A 1 359 ? -1.974 2.498 37.133 1.00 24.60 359 PRO A C 1
ATOM 2848 O O . PRO A 1 359 ? -3.147 2.834 36.988 1.00 24.99 359 PRO A O 1
ATOM 2852 N N . ARG A 1 360 ? -1.337 1.719 36.280 1.00 22.16 360 ARG A N 1
ATOM 2853 C CA . ARG A 1 360 ? -1.902 1.128 35.110 1.00 19.34 360 ARG A CA 1
ATOM 2854 C C . ARG A 1 360 ? -2.128 -0.378 35.259 1.00 20.15 360 ARG A C 1
ATOM 2855 O O . ARG A 1 360 ? -1.479 -1.005 36.085 1.00 20.51 360 ARG A O 1
ATOM 2863 N N . ALA A 1 361 ? -3.077 -0.898 34.487 1.00 19.67 361 ALA A N 1
ATOM 2864 C CA . ALA A 1 361 ? -3.242 -2.328 34.321 1.00 19.16 361 ALA A CA 1
ATOM 2865 C C . ALA A 1 361 ? -2.955 -2.481 32.835 1.00 19.86 361 ALA A C 1
ATOM 2866 O O . ALA A 1 361 ? -2.987 -1.497 32.116 1.00 19.59 361 ALA A O 1
ATOM 2868 N N . LEU A 1 362 ? -2.437 -3.612 32.419 1.00 22.84 362 LEU A N 1
ATOM 2869 C CA . LEU A 1 362 ? -2.109 -3.799 31.002 1.00 23.49 362 LEU A CA 1
ATOM 2870 C C . LEU A 1 362 ? -3.176 -4.805 30.593 1.00 25.19 362 LEU A C 1
ATOM 2871 O O . LEU A 1 362 ? -3.341 -5.763 31.349 1.00 26.09 362 LEU A O 1
ATOM 2876 N N . TYR A 1 363 ? -3.975 -4.452 29.610 1.00 26.98 363 TYR A N 1
ATOM 2877 C CA . TYR A 1 363 ? -5.057 -5.311 29.177 1.00 28.66 363 TYR A CA 1
ATOM 2878 C C . TYR A 1 363 ? -4.586 -6.356 28.178 1.00 28.48 363 TYR A C 1
ATOM 2879 O O . TYR A 1 363 ? -4.208 -6.042 27.069 1.00 29.62 363 TYR A O 1
ATOM 2888 N N . VAL A 1 364 ? -4.531 -7.587 28.584 1.00 30.02 364 VAL A N 1
ATOM 2889 C CA . VAL A 1 364 ? -4.195 -8.734 27.720 1.00 31.77 364 VAL A CA 1
ATOM 2890 C C . VAL A 1 364 ? -5.580 -9.316 27.533 1.00 35.87 364 VAL A C 1
ATOM 2891 O O . VAL A 1 364 ? -6.475 -8.505 27.942 1.00 38.53 364 VAL A O 1
ATOM 2895 N N . GLY A 1 365 ? -5.956 -10.496 27.095 1.00 37.59 365 GLY A N 1
ATOM 2896 C CA . GLY A 1 365 ? -7.437 -10.697 27.091 1.00 40.27 365 GLY A CA 1
ATOM 2897 C C . GLY A 1 365 ? -8.088 -10.322 25.770 1.00 41.56 365 GLY A C 1
ATOM 2898 O O . GLY A 1 365 ? -7.627 -9.441 25.062 1.00 40.53 365 GLY A O 1
ATOM 2899 N N . PRO A 1 366 ? -9.177 -11.006 25.440 1.00 44.33 366 PRO A N 1
ATOM 2900 C CA . PRO A 1 366 ? -9.910 -10.920 24.192 1.00 45.81 366 PRO A CA 1
ATOM 2901 C C . PRO A 1 366 ? -10.061 -9.532 23.616 1.00 46.88 366 PRO A C 1
ATOM 2902 O O . PRO A 1 366 ? -10.437 -8.578 24.272 1.00 46.90 366 PRO A O 1
ATOM 2906 N N . GLU A 1 367 ? -9.727 -9.415 22.340 1.00 49.47 367 GLU A N 1
ATOM 2907 C CA . GLU A 1 367 ? -9.781 -8.114 21.666 1.00 52.00 367 GLU A CA 1
ATOM 2908 C C . GLU A 1 367 ? -11.236 -7.683 21.539 1.00 53.41 367 GLU A C 1
ATOM 2909 O O . GLU A 1 367 ? -11.617 -6.580 21.934 1.00 53.95 367 GLU A O 1
ATOM 2915 N N . TYR A 1 368 ? -12.065 -8.591 21.056 1.00 54.77 368 TYR A N 1
ATOM 2916 C CA . TYR A 1 368 ? -13.489 -8.371 20.904 1.00 57.19 368 TYR A CA 1
ATOM 2917 C C . TYR A 1 368 ? -14.196 -9.720 20.863 1.00 57.40 368 TYR A C 1
ATOM 2918 O O . TYR A 1 368 ? -14.126 -10.386 19.832 1.00 58.57 368 TYR A O 1
ATOM 2927 N N . GLN A 1 369 ? -14.814 -10.140 21.955 1.00 57.40 369 GLN A N 1
ATOM 2928 C CA . GLN A 1 369 ? -15.548 -11.394 21.995 1.00 56.99 369 GLN A CA 1
ATOM 2929 C C . GLN A 1 369 ? -16.948 -11.033 21.484 1.00 56.38 369 GLN A C 1
ATOM 2930 O O . GLN A 1 369 ? -17.228 -9.870 21.201 1.00 55.53 369 GLN A O 1
ATOM 2936 N N . VAL B 1 3 ? 14.841 7.693 42.464 1.00 36.82 3 VAL B N 1
ATOM 2937 C CA . VAL B 1 3 ? 13.927 8.763 42.004 1.00 37.69 3 VAL B CA 1
ATOM 2938 C C . VAL B 1 3 ? 12.464 8.364 41.857 1.00 36.77 3 VAL B C 1
ATOM 2939 O O . VAL B 1 3 ? 12.076 7.626 40.969 1.00 38.08 3 VAL B O 1
ATOM 2943 N N . VAL B 1 4 ? 11.610 8.955 42.662 1.00 36.01 4 VAL B N 1
ATOM 2944 C CA . VAL B 1 4 ? 10.201 8.698 42.732 1.00 33.97 4 VAL B CA 1
ATOM 2945 C C . VAL B 1 4 ? 9.445 8.631 41.423 1.00 33.20 4 VAL B C 1
ATOM 2946 O O . VAL B 1 4 ? 9.332 9.587 40.666 1.00 31.42 4 VAL B O 1
ATOM 2950 N N . SER B 1 5 ? 8.779 7.477 41.323 1.00 33.64 5 SER B N 1
ATOM 2951 C CA . SER B 1 5 ? 7.791 7.315 40.235 1.00 33.98 5 SER B CA 1
ATOM 2952 C C . SER B 1 5 ? 6.465 7.841 40.783 1.00 32.42 5 SER B C 1
ATOM 2953 O O . SER B 1 5 ? 5.662 7.186 41.407 1.00 31.36 5 SER B O 1
ATOM 2956 N N . LYS B 1 6 ? 6.268 9.137 40.598 1.00 32.67 6 LYS B N 1
ATOM 2957 C CA . LYS B 1 6 ? 5.149 9.929 41.027 1.00 33.18 6 LYS B CA 1
ATOM 2958 C C . LYS B 1 6 ? 3.779 9.445 40.557 1.00 31.44 6 LYS B C 1
ATOM 2959 O O . LYS B 1 6 ? 3.464 9.161 39.412 1.00 30.24 6 LYS B O 1
ATOM 2965 N N . GLY B 1 7 ? 2.927 9.233 41.539 1.00 29.76 7 GLY B N 1
ATOM 2966 C CA . GLY B 1 7 ? 1.607 8.719 41.551 1.00 28.61 7 GLY B CA 1
ATOM 2967 C C . GLY B 1 7 ? 1.436 7.314 41.008 1.00 28.01 7 GLY B C 1
ATOM 2968 O O . GLY B 1 7 ? 0.288 6.888 40.803 1.00 27.56 7 GLY B O 1
ATOM 2969 N N . LEU B 1 8 ? 2.522 6.617 40.677 1.00 26.48 8 LEU B N 1
ATOM 2970 C CA . LEU B 1 8 ? 2.481 5.317 40.030 1.00 25.95 8 LEU B CA 1
ATOM 2971 C C . LEU B 1 8 ? 1.894 5.372 38.613 1.00 25.61 8 LEU B C 1
ATOM 2972 O O . LEU B 1 8 ? 1.580 4.393 37.948 1.00 24.36 8 LEU B O 1
ATOM 2977 N N . GLU B 1 9 ? 1.921 6.546 37.980 1.00 25.99 9 GLU B N 1
ATOM 2978 C CA . GLU B 1 9 ? 1.245 6.864 36.759 1.00 28.18 9 GLU B CA 1
ATOM 2979 C C . GLU B 1 9 ? 1.739 6.013 35.609 1.00 29.46 9 GLU B C 1
ATOM 2980 O O . GLU B 1 9 ? 0.959 5.475 34.816 1.00 29.96 9 GLU B O 1
ATOM 2986 N N . ASN B 1 10 ? 3.071 5.927 35.575 1.00 29.61 10 ASN B N 1
ATOM 2987 C CA . ASN B 1 10 ? 3.733 5.127 34.556 1.00 29.02 10 ASN B CA 1
ATOM 2988 C C . ASN B 1 10 ? 4.137 3.773 35.090 1.00 27.06 10 ASN B C 1
ATOM 2989 O O . ASN B 1 10 ? 5.179 3.274 34.676 1.00 28.78 10 ASN B O 1
ATOM 2994 N N . VAL B 1 11 ? 3.383 3.134 35.970 1.00 24.36 11 VAL B N 1
ATOM 2995 C CA . VAL B 1 11 ? 3.731 1.841 36.521 1.00 22.20 11 VAL B CA 1
ATOM 2996 C C . VAL B 1 11 ? 2.596 0.863 36.304 1.00 22.34 11 VAL B C 1
ATOM 2997 O O . VAL B 1 11 ? 1.460 1.185 36.652 1.00 24.73 11 VAL B O 1
ATOM 3001 N N . ILE B 1 12 ? 2.859 -0.309 35.768 1.00 21.27 12 ILE B N 1
ATOM 3002 C CA . ILE B 1 12 ? 1.793 -1.278 35.538 1.00 20.06 12 ILE B CA 1
ATOM 3003 C C . ILE B 1 12 ? 1.778 -2.202 36.742 1.00 20.31 12 ILE B C 1
ATOM 3004 O O . ILE B 1 12 ? 2.760 -2.877 37.021 1.00 21.52 12 ILE B O 1
ATOM 3009 N N . ILE B 1 13 ? 0.659 -2.187 37.465 1.00 19.17 13 ILE B N 1
ATOM 3010 C CA . ILE B 1 13 ? 0.502 -2.991 38.655 1.00 17.04 13 ILE B CA 1
ATOM 3011 C C . ILE B 1 13 ? 0.050 -4.390 38.342 1.00 17.58 13 ILE B C 1
ATOM 3012 O O . ILE B 1 13 ? 0.187 -5.260 39.215 1.00 19.96 13 ILE B O 1
ATOM 3017 N N . LYS B 1 14 ? -0.557 -4.644 37.192 1.00 17.65 14 LYS B N 1
ATOM 3018 C CA . LYS B 1 14 ? -1.121 -5.941 36.909 1.00 18.10 14 LYS B CA 1
ATOM 3019 C C . LYS B 1 14 ? -1.542 -6.063 35.452 1.00 19.42 14 LYS B C 1
ATOM 3020 O O . LYS B 1 14 ? -1.734 -5.041 34.799 1.00 21.06 14 LYS B O 1
ATOM 3026 N N . VAL B 1 15 ? -1.662 -7.293 34.975 1.00 20.18 15 VAL B N 1
ATOM 3027 C CA . VAL B 1 15 ? -2.284 -7.520 33.689 1.00 21.23 15 VAL B CA 1
ATOM 3028 C C . VAL B 1 15 ? -3.755 -7.807 34.015 1.00 21.46 15 VAL B C 1
ATOM 3029 O O . VAL B 1 15 ? -4.049 -8.327 35.095 1.00 22.00 15 VAL B O 1
ATOM 3033 N N . THR B 1 16 ? -4.650 -7.544 33.098 1.00 22.55 16 THR B N 1
ATOM 3034 C CA . THR B 1 16 ? -6.055 -7.845 33.357 1.00 23.71 16 THR B CA 1
ATOM 3035 C C . THR B 1 16 ? -6.695 -8.316 32.065 1.00 25.41 16 THR B C 1
ATOM 3036 O O . THR B 1 16 ? -6.387 -7.877 30.949 1.00 24.93 16 THR B O 1
ATOM 3040 N N . ASN B 1 17 ? -7.596 -9.270 32.306 1.00 27.25 17 ASN B N 1
ATOM 3041 C CA . ASN B 1 17 ? -8.404 -9.799 31.196 1.00 28.08 17 ASN B CA 1
ATOM 3042 C C . ASN B 1 17 ? -9.785 -9.133 31.262 1.00 27.86 17 ASN B C 1
ATOM 3043 O O . ASN B 1 17 ? -10.585 -9.338 30.366 1.00 29.27 17 ASN B O 1
ATOM 3048 N N . LEU B 1 18 ? -10.028 -8.339 32.291 1.00 25.66 18 LEU B N 1
ATOM 3049 C CA . LEU B 1 18 ? -11.272 -7.717 32.607 1.00 24.51 18 LEU B CA 1
ATOM 3050 C C . LEU B 1 18 ? -11.767 -6.554 31.779 1.00 24.92 18 LEU B C 1
ATOM 3051 O O . LEU B 1 18 ? -12.865 -6.670 31.230 1.00 23.98 18 LEU B O 1
ATOM 3056 N N . THR B 1 19 ? -11.102 -5.406 31.749 1.00 24.79 19 THR B N 1
ATOM 3057 C CA . THR B 1 19 ? -11.673 -4.246 31.064 1.00 23.05 19 THR B CA 1
ATOM 3058 C C . THR B 1 19 ? -10.706 -3.629 30.077 1.00 24.68 19 THR B C 1
ATOM 3059 O O . THR B 1 19 ? -9.500 -3.520 30.319 1.00 25.73 19 THR B O 1
ATOM 3063 N N . PHE B 1 20 ? -11.252 -3.222 28.940 1.00 25.14 20 PHE B N 1
ATOM 3064 C CA . PHE B 1 20 ? -10.502 -2.637 27.863 1.00 25.24 20 PHE B CA 1
ATOM 3065 C C . PHE B 1 20 ? -11.211 -1.355 27.459 1.00 26.87 20 PHE B C 1
ATOM 3066 O O . PHE B 1 20 ? -12.424 -1.341 27.313 1.00 28.87 20 PHE B O 1
ATOM 3074 N N . ILE B 1 21 ? -10.527 -0.239 27.366 1.00 27.32 21 ILE B N 1
ATOM 3075 C CA . ILE B 1 21 ? -11.001 1.056 26.996 1.00 27.50 21 ILE B CA 1
ATOM 3076 C C . ILE B 1 21 ? -10.194 1.558 25.797 1.00 28.24 21 ILE B C 1
ATOM 3077 O O . ILE B 1 21 ? -8.972 1.551 25.823 1.00 26.96 21 ILE B O 1
ATOM 3082 N N . ASP B 1 22 ? -10.890 2.029 24.781 1.00 29.22 22 ASP B N 1
ATOM 3083 C CA . ASP B 1 22 ? -10.275 2.608 23.597 1.00 31.98 22 ASP B CA 1
ATOM 3084 C C . ASP B 1 22 ? -10.665 4.081 23.581 1.00 34.56 22 ASP B C 1
ATOM 3085 O O . ASP B 1 22 ? -11.747 4.412 23.083 1.00 37.05 22 ASP B O 1
ATOM 3090 N N . GLY B 1 23 ? -9.842 4.989 24.082 1.00 35.74 23 GLY B N 1
ATOM 3091 C CA . GLY B 1 23 ? -10.176 6.378 24.205 1.00 36.62 23 GLY B CA 1
ATOM 3092 C C . GLY B 1 23 ? -10.179 7.168 22.919 1.00 38.63 23 GLY B C 1
ATOM 3093 O O . GLY B 1 23 ? -10.580 8.338 22.937 1.00 38.62 23 GLY B O 1
ATOM 3094 N N . GLU B 1 24 ? -9.653 6.594 21.851 1.00 41.12 24 GLU B N 1
ATOM 3095 C CA . GLU B 1 24 ? -9.582 7.275 20.558 1.00 44.10 24 GLU B CA 1
ATOM 3096 C C . GLU B 1 24 ? -10.975 7.161 19.927 1.00 44.15 24 GLU B C 1
ATOM 3097 O O . GLU B 1 24 ? -11.613 8.072 19.440 1.00 44.29 24 GLU B O 1
ATOM 3103 N N . LYS B 1 25 ? -11.461 5.937 20.014 1.00 44.70 25 LYS B N 1
ATOM 3104 C CA . LYS B 1 25 ? -12.729 5.514 19.481 1.00 45.16 25 LYS B CA 1
ATOM 3105 C C . LYS B 1 25 ? -13.874 5.806 20.434 1.00 43.72 25 LYS B C 1
ATOM 3106 O O . LYS B 1 25 ? -14.935 6.263 20.006 1.00 44.05 25 LYS B O 1
ATOM 3112 N N . GLY B 1 26 ? -13.657 5.571 21.721 1.00 41.56 26 GLY B N 1
ATOM 3113 C CA . GLY B 1 26 ? -14.706 5.798 22.710 1.00 39.58 26 GLY B CA 1
ATOM 3114 C C . GLY B 1 26 ? -15.421 4.454 22.876 1.00 39.17 26 GLY B C 1
ATOM 3115 O O . GLY B 1 26 ? -16.636 4.300 22.809 1.00 38.94 26 GLY B O 1
ATOM 3116 N N . ILE B 1 27 ? -14.585 3.438 23.062 1.00 38.11 27 ILE B N 1
ATOM 3117 C CA . ILE B 1 27 ? -15.100 2.087 23.231 1.00 37.70 27 ILE B CA 1
ATOM 3118 C C . ILE B 1 27 ? -14.734 1.520 24.592 1.00 36.25 27 ILE B C 1
ATOM 3119 O O . ILE B 1 27 ? -13.557 1.531 24.934 1.00 37.13 27 ILE B O 1
ATOM 3124 N N . LEU B 1 28 ? -15.716 0.976 25.304 1.00 33.84 28 LEU B N 1
ATOM 3125 C CA . LEU B 1 28 ? -15.453 0.353 26.587 1.00 31.18 28 LEU B CA 1
ATOM 3126 C C . LEU B 1 28 ? -15.867 -1.098 26.497 1.00 30.46 28 LEU B C 1
ATOM 3127 O O . LEU B 1 28 ? -17.001 -1.397 26.133 1.00 32.40 28 LEU B O 1
ATOM 3132 N N . ARG B 1 29 ? -14.990 -2.044 26.789 1.00 29.71 29 ARG B N 1
ATOM 3133 C CA . ARG B 1 29 ? -15.355 -3.455 26.770 1.00 27.83 29 ARG B CA 1
ATOM 3134 C C . ARG B 1 29 ? -15.015 -4.146 28.084 1.00 26.67 29 ARG B C 1
ATOM 3135 O O . ARG B 1 29 ? -14.084 -3.748 28.779 1.00 26.59 29 ARG B O 1
ATOM 3143 N N . TYR B 1 30 ? -15.802 -5.144 28.439 1.00 24.47 30 TYR B N 1
ATOM 3144 C CA . TYR B 1 30 ? -15.672 -5.987 29.604 1.00 22.62 30 TYR B CA 1
ATOM 3145 C C . TYR B 1 30 ? -15.440 -7.420 29.133 1.00 23.53 30 TYR B C 1
ATOM 3146 O O . TYR B 1 30 ? -16.360 -7.971 28.519 1.00 25.15 30 TYR B O 1
ATOM 3155 N N . ARG B 1 31 ? -14.235 -7.972 29.257 1.00 23.50 31 ARG B N 1
ATOM 3156 C CA . ARG B 1 31 ? -13.878 -9.268 28.711 1.00 22.37 31 ARG B CA 1
ATOM 3157 C C . ARG B 1 31 ? -14.096 -9.363 27.205 1.00 22.43 31 ARG B C 1
ATOM 3158 O O . ARG B 1 31 ? -14.471 -10.468 26.792 1.00 23.38 31 ARG B O 1
ATOM 3166 N N . GLY B 1 32 ? -14.010 -8.310 26.416 1.00 22.56 32 GLY B N 1
ATOM 3167 C CA . GLY B 1 32 ? -14.240 -8.383 24.988 1.00 23.52 32 GLY B CA 1
ATOM 3168 C C . GLY B 1 32 ? -15.583 -7.920 24.447 1.00 25.00 32 GLY B C 1
ATOM 3169 O O . GLY B 1 32 ? -15.726 -7.509 23.284 1.00 24.38 32 GLY B O 1
ATOM 3170 N N . TYR B 1 33 ? -16.617 -7.953 25.277 1.00 25.37 33 TYR B N 1
ATOM 3171 C CA . TYR B 1 33 ? -17.950 -7.530 24.930 1.00 25.34 33 TYR B CA 1
ATOM 3172 C C . TYR B 1 33 ? -18.134 -6.043 24.957 1.00 26.84 33 TYR B C 1
ATOM 3173 O O . TYR B 1 33 ? -17.881 -5.528 26.051 1.00 28.65 33 TYR B O 1
ATOM 3182 N N . ASN B 1 34 ? -18.616 -5.302 23.979 1.00 29.92 34 ASN B N 1
ATOM 3183 C CA . ASN B 1 34 ? -18.912 -3.886 24.180 1.00 32.57 34 ASN B CA 1
ATOM 3184 C C . ASN B 1 34 ? -20.002 -3.656 25.230 1.00 32.59 34 ASN B C 1
ATOM 3185 O O . ASN B 1 34 ? -20.984 -4.415 25.322 1.00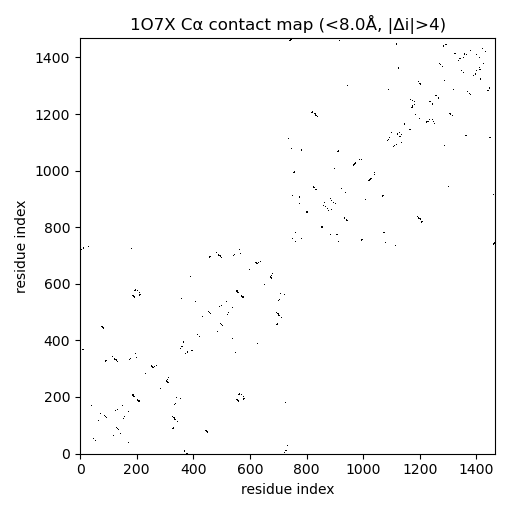 30.57 34 ASN B O 1
ATOM 3190 N N . ILE B 1 35 ? -19.852 -2.539 25.982 1.00 32.20 35 ILE B N 1
ATOM 3191 C CA . ILE B 1 35 ? -20.839 -2.226 26.992 1.00 32.19 35 ILE B CA 1
ATOM 3192 C C . ILE B 1 35 ? -22.246 -2.096 26.369 1.00 30.54 35 ILE B C 1
ATOM 3193 O O . ILE B 1 35 ? -23.188 -2.483 27.052 1.00 29.94 35 ILE B O 1
ATOM 3198 N N . GLU B 1 36 ? -22.345 -1.466 25.221 1.00 29.46 36 GLU B N 1
ATOM 3199 C CA . GLU B 1 36 ? -23.604 -1.292 24.512 1.00 30.17 36 GLU B CA 1
ATOM 3200 C C . GLU B 1 36 ? -24.311 -2.617 24.295 1.00 28.14 36 GLU B C 1
ATOM 3201 O O . GLU B 1 36 ? -25.512 -2.570 24.525 1.00 28.12 36 GLU B O 1
ATOM 3207 N N . ASP B 1 37 ? -23.652 -3.711 23.974 1.00 26.90 37 ASP B N 1
ATOM 3208 C CA . ASP B 1 37 ? -24.289 -5.001 23.851 1.00 27.32 37 ASP B CA 1
ATOM 3209 C C . ASP B 1 37 ? -24.810 -5.461 25.214 1.00 27.86 37 ASP B C 1
ATOM 3210 O O . ASP B 1 37 ? -25.866 -6.075 25.322 1.00 28.36 37 ASP B O 1
ATOM 3215 N N . LEU B 1 38 ? -24.022 -5.271 26.271 1.00 27.74 38 LEU B N 1
ATOM 3216 C CA . LEU B 1 38 ? -24.414 -5.658 27.616 1.00 26.47 38 LEU B CA 1
ATOM 3217 C C . LEU B 1 38 ? -25.666 -4.906 28.068 1.00 26.75 38 LEU B C 1
ATOM 3218 O O . LEU B 1 38 ? -26.611 -5.510 28.587 1.00 25.24 38 LEU B O 1
ATOM 3223 N N . VAL B 1 39 ? -25.692 -3.573 27.863 1.00 26.86 39 VAL B N 1
ATOM 3224 C CA . VAL B 1 39 ? -26.854 -2.803 28.261 1.00 27.60 39 VAL B CA 1
ATOM 3225 C C . VAL B 1 39 ? -28.028 -3.065 27.311 1.00 27.65 39 VAL B C 1
ATOM 3226 O O . VAL B 1 39 ? -29.166 -3.120 27.772 1.00 28.12 39 VAL B O 1
ATOM 3230 N N . ASN B 1 40 ? -27.775 -3.275 26.030 1.00 27.17 40 ASN B N 1
ATOM 3231 C CA . ASN B 1 40 ? -28.836 -3.502 25.072 1.00 27.10 40 ASN B CA 1
ATOM 3232 C C . ASN B 1 40 ? -29.517 -4.859 25.218 1.00 27.15 40 ASN B C 1
ATOM 3233 O O . ASN B 1 40 ? -30.707 -5.024 24.881 1.00 28.79 40 ASN B O 1
ATOM 3238 N N . TYR B 1 41 ? -28.804 -5.901 25.607 1.00 25.40 41 TYR B N 1
ATOM 3239 C CA . TYR B 1 41 ? -29.385 -7.229 25.684 1.00 23.34 41 TYR B CA 1
ATOM 3240 C C . TYR B 1 41 ? -29.362 -7.844 27.056 1.00 23.94 41 TYR B C 1
ATOM 3241 O O . TYR B 1 41 ? -30.071 -8.832 27.248 1.00 24.99 41 TYR B O 1
ATOM 3250 N N . GLY B 1 42 ? -28.461 -7.384 27.922 1.00 24.67 42 GLY B N 1
ATOM 3251 C CA . GLY B 1 42 ? -28.271 -8.036 29.198 1.00 25.51 42 GLY B CA 1
ATOM 3252 C C . GLY B 1 42 ? -28.795 -7.264 30.400 1.00 26.44 42 GLY B C 1
ATOM 3253 O O . GLY B 1 42 ? -29.543 -6.306 30.303 1.00 28.22 42 GLY B O 1
ATOM 3254 N N . SER B 1 43 ? -28.356 -7.695 31.563 1.00 25.61 43 SER B N 1
ATOM 3255 C CA . SER B 1 43 ? -28.670 -7.169 32.854 1.00 24.85 43 SER B CA 1
ATOM 3256 C C . SER B 1 43 ? -27.440 -7.201 33.761 1.00 25.24 43 SER B C 1
ATOM 3257 O O . SER B 1 43 ? -26.431 -7.802 33.366 1.00 24.73 43 SER B O 1
ATOM 3260 N N . TYR B 1 44 ? -27.580 -6.603 34.949 1.00 24.30 44 TYR B N 1
ATOM 3261 C CA . TYR B 1 44 ? -26.498 -6.627 35.910 1.00 24.54 44 TYR B CA 1
ATOM 3262 C C . TYR B 1 44 ? -26.087 -8.064 36.228 1.00 25.28 44 TYR B C 1
ATOM 3263 O O . TYR B 1 44 ? -24.888 -8.398 36.208 1.00 25.66 44 TYR B O 1
ATOM 3272 N N . GLU B 1 45 ? -27.054 -8.930 36.491 1.00 24.86 45 GLU B N 1
ATOM 3273 C CA . GLU B 1 45 ? -26.780 -10.331 36.779 1.00 24.81 45 GLU B CA 1
ATOM 3274 C C . GLU B 1 45 ? -25.892 -10.960 35.721 1.00 24.50 45 GLU B C 1
ATOM 3275 O O . GLU B 1 45 ? -24.898 -11.600 36.055 1.00 25.66 45 GLU B O 1
ATOM 3281 N N . GLU B 1 46 ? -26.202 -10.856 34.446 1.00 24.40 46 GLU B N 1
ATOM 3282 C CA . GLU B 1 46 ? -25.343 -11.463 33.422 1.00 25.63 46 GLU B CA 1
ATOM 3283 C C . GLU B 1 46 ? -23.960 -10.831 33.402 1.00 25.29 46 GLU B C 1
ATOM 3284 O O . GLU B 1 46 ? -22.991 -11.526 33.119 1.00 25.74 46 GLU B O 1
ATOM 3290 N N . THR B 1 47 ? -23.800 -9.543 33.684 1.00 25.35 47 THR B N 1
ATOM 3291 C CA . THR B 1 47 ? -22.529 -8.869 33.793 1.00 24.29 47 THR B CA 1
ATOM 3292 C C . THR B 1 47 ? -21.740 -9.410 35.000 1.00 23.40 47 THR B C 1
ATOM 3293 O O . THR B 1 47 ? -20.528 -9.569 34.946 1.00 22.67 47 THR B O 1
ATOM 3297 N N . ILE B 1 48 ? -22.385 -9.712 36.109 1.00 22.74 48 ILE B N 1
ATOM 3298 C CA . ILE B 1 48 ? -21.701 -10.270 37.265 1.00 22.99 48 ILE B CA 1
ATOM 3299 C C . ILE B 1 48 ? -21.077 -11.606 36.859 1.00 24.69 48 ILE B C 1
ATOM 3300 O O . ILE B 1 48 ? -19.974 -11.958 37.256 1.00 25.67 48 ILE B O 1
ATOM 3305 N N . TYR B 1 49 ? -21.872 -12.424 36.177 1.00 25.66 49 TYR B N 1
ATOM 3306 C CA . TYR B 1 49 ? -21.461 -13.757 35.794 1.00 25.62 49 TYR B CA 1
ATOM 3307 C C . TYR B 1 49 ? -20.239 -13.585 34.883 1.00 27.33 49 TYR B C 1
ATOM 3308 O O . TYR B 1 49 ? -19.203 -14.209 35.149 1.00 27.30 49 TYR B O 1
ATOM 3317 N N . LEU B 1 50 ? -20.388 -12.764 33.839 1.00 26.79 50 LEU B N 1
ATOM 3318 C CA . LEU B 1 50 ? -19.267 -12.532 32.929 1.00 26.95 50 LEU B CA 1
ATOM 3319 C C . LEU B 1 50 ? -17.954 -12.192 33.648 1.00 26.84 50 LEU B C 1
ATOM 3320 O O . LEU B 1 50 ? -16.930 -12.797 33.379 1.00 25.62 50 LEU B O 1
ATOM 3325 N N . MET B 1 51 ? -17.996 -11.154 34.467 1.00 28.03 51 MET B N 1
ATOM 3326 C CA . MET B 1 51 ? -16.854 -10.630 35.197 1.00 28.79 51 MET B CA 1
ATOM 3327 C C . MET B 1 51 ? -16.219 -11.736 36.025 1.00 29.74 51 MET B C 1
ATOM 3328 O O . MET B 1 51 ? -15.054 -12.064 35.802 1.00 30.47 51 MET B O 1
ATOM 3333 N N . LEU B 1 52 ? -16.968 -12.351 36.927 1.00 29.83 52 LEU B N 1
ATOM 3334 C CA . LEU B 1 52 ? -16.436 -13.420 37.754 1.00 30.35 52 LEU B CA 1
ATOM 3335 C C . LEU B 1 52 ? -16.014 -14.677 37.016 1.00 31.41 52 LEU B C 1
ATOM 3336 O O . LEU B 1 52 ? -14.925 -15.202 37.273 1.00 32.74 52 LEU B O 1
ATOM 3341 N N . TYR B 1 53 ? -16.811 -15.247 36.143 1.00 32.85 53 TYR B N 1
ATOM 3342 C CA . TYR B 1 53 ? -16.538 -16.536 35.534 1.00 32.48 53 TYR B CA 1
ATOM 3343 C C . TYR B 1 53 ? -15.973 -16.462 34.135 1.00 32.71 53 TYR B C 1
ATOM 3344 O O . TYR B 1 53 ? -15.738 -17.559 33.632 1.00 33.95 53 TYR B O 1
ATOM 3353 N N . GLY B 1 54 ? -15.833 -15.344 33.454 1.00 33.71 54 GLY B N 1
ATOM 3354 C CA . GLY B 1 54 ? -15.231 -15.296 32.151 1.00 35.30 54 GLY B CA 1
ATOM 3355 C C . GLY B 1 54 ? -16.034 -15.469 30.899 1.00 38.02 54 GLY B C 1
ATOM 3356 O O . GLY B 1 54 ? -15.657 -14.969 29.818 1.00 40.30 54 GLY B O 1
ATOM 3357 N N . LYS B 1 55 ? -17.158 -16.166 30.957 1.00 38.11 55 LYS B N 1
ATOM 3358 C CA . LYS B 1 55 ? -17.983 -16.359 29.764 1.00 37.14 55 LYS B CA 1
ATOM 3359 C C . LYS B 1 55 ? -19.418 -15.928 30.049 1.00 34.54 55 LYS B C 1
ATOM 3360 O O . LYS B 1 55 ? -19.769 -15.826 31.226 1.00 32.68 55 LYS B O 1
ATOM 3366 N N . LEU B 1 56 ? -20.165 -15.688 28.980 1.00 32.56 56 LEU B N 1
ATOM 3367 C CA . LEU B 1 56 ? -21.592 -15.356 29.103 1.00 30.20 56 LEU B CA 1
ATOM 3368 C C . LEU B 1 56 ? -22.259 -16.623 29.633 1.00 30.42 56 LEU B C 1
ATOM 3369 O O . LEU B 1 56 ? -21.875 -17.721 29.220 1.00 30.83 56 LEU B O 1
ATOM 3374 N N . PRO B 1 57 ? -23.167 -16.513 30.591 1.00 30.28 57 PRO B N 1
ATOM 3375 C CA . PRO B 1 57 ? -23.792 -17.663 31.189 1.00 31.13 57 PRO B CA 1
ATOM 3376 C C . PRO B 1 57 ? -24.898 -18.285 30.373 1.00 34.49 57 PRO B C 1
ATOM 3377 O O . PRO B 1 57 ? -25.604 -17.615 29.616 1.00 35.54 57 PRO B O 1
ATOM 3381 N N . THR B 1 58 ? -25.121 -19.572 30.642 1.00 37.34 58 THR B N 1
ATOM 3382 C CA . THR B 1 58 ? -26.289 -20.208 30.007 1.00 39.33 58 THR B CA 1
ATOM 3383 C C . THR B 1 58 ? -27.482 -19.712 30.810 1.00 40.04 58 THR B C 1
ATOM 3384 O O . THR B 1 58 ? -27.355 -19.089 31.854 1.00 39.22 58 THR B O 1
ATOM 3388 N N . LYS B 1 59 ? -28.658 -20.060 30.341 1.00 42.58 59 LYS B N 1
ATOM 3389 C CA . LYS B 1 59 ? -29.933 -19.691 30.955 1.00 43.48 59 LYS B CA 1
ATOM 3390 C C . LYS B 1 59 ? -30.000 -20.284 32.342 1.00 43.07 59 LYS B C 1
ATOM 3391 O O . LYS B 1 59 ? -30.404 -19.624 33.289 1.00 43.37 59 LYS B O 1
ATOM 3397 N N . LYS B 1 60 ? -29.546 -21.519 32.494 1.00 43.66 60 LYS B N 1
ATOM 3398 C CA . LYS B 1 60 ? -29.503 -22.263 33.744 1.00 43.20 60 LYS B CA 1
ATOM 3399 C C . LYS B 1 60 ? -28.346 -21.806 34.624 1.00 41.15 60 LYS B C 1
ATOM 3400 O O . LYS B 1 60 ? -28.470 -21.902 35.838 1.00 40.46 60 LYS B O 1
ATOM 3406 N N . GLU B 1 61 ? -27.264 -21.348 34.014 1.00 40.23 61 GLU B N 1
ATOM 3407 C CA . GLU B 1 61 ? -26.144 -20.786 34.757 1.00 39.03 61 GLU B CA 1
ATOM 3408 C C . GLU B 1 61 ? -26.541 -19.437 35.347 1.00 38.98 61 GLU B C 1
ATOM 3409 O O . GLU B 1 61 ? -26.295 -19.241 36.541 1.00 40.34 61 GLU B O 1
ATOM 3415 N N . LEU B 1 62 ? -27.230 -18.588 34.596 1.00 38.72 62 LEU B N 1
ATOM 3416 C CA . LEU B 1 62 ? -27.695 -17.303 35.114 1.00 39.28 62 LEU B CA 1
ATOM 3417 C C . LEU B 1 62 ? -28.731 -17.490 36.211 1.00 40.36 62 LEU B C 1
ATOM 3418 O O . LEU B 1 62 ? -28.702 -16.894 37.287 1.00 39.51 62 LEU B O 1
ATOM 3423 N N . ASN B 1 63 ? -29.657 -18.374 36.000 1.00 44.08 63 ASN B N 1
ATOM 3424 C CA . ASN B 1 63 ? -30.667 -18.749 37.012 1.00 45.69 63 ASN B CA 1
ATOM 3425 C C . ASN B 1 63 ? -29.968 -19.091 38.308 1.00 42.37 63 ASN B C 1
ATOM 3426 O O . ASN B 1 63 ? -30.341 -18.556 39.327 1.00 40.75 63 ASN B O 1
ATOM 3431 N N . ASP B 1 64 ? -28.935 -19.973 38.264 1.00 42.72 64 ASP B N 1
ATOM 3432 C CA . ASP B 1 64 ? -28.193 -20.330 39.455 1.00 42.70 64 ASP B CA 1
ATOM 3433 C C . ASP B 1 64 ? -27.556 -19.125 40.153 1.00 40.82 64 ASP B C 1
ATOM 3434 O O . ASP B 1 64 ? -27.658 -19.141 41.381 1.00 39.87 64 ASP B O 1
ATOM 3439 N N . LEU B 1 65 ? -26.950 -18.189 39.423 1.00 37.99 65 LEU B N 1
ATOM 3440 C CA . LEU B 1 65 ? -26.415 -16.992 40.066 1.00 36.70 65 LEU B CA 1
ATOM 3441 C C . LEU B 1 65 ? -27.532 -16.260 40.814 1.00 36.34 65 LEU B C 1
ATOM 3442 O O . LEU B 1 65 ? -27.413 -15.891 41.992 1.00 35.22 65 LEU B O 1
ATOM 3447 N N . LYS B 1 66 ? -28.624 -15.997 40.084 1.00 35.92 66 LYS B N 1
ATOM 3448 C CA . LYS B 1 66 ? -29.795 -15.326 40.623 1.00 34.46 66 LYS B CA 1
ATOM 3449 C C . LYS B 1 66 ? -30.307 -15.996 41.888 1.00 34.59 66 LYS B C 1
ATOM 3450 O O . LYS B 1 66 ? -30.749 -15.282 42.799 1.00 35.53 66 LYS B O 1
ATOM 3456 N N . ALA B 1 67 ? -30.247 -17.320 41.986 1.00 34.51 67 ALA B N 1
ATOM 3457 C CA . ALA B 1 67 ? -30.701 -17.987 43.206 1.00 34.80 67 ALA B CA 1
ATOM 3458 C C . ALA B 1 67 ? -29.699 -17.747 44.328 1.00 35.45 67 ALA B C 1
ATOM 3459 O O . ALA B 1 67 ? -30.134 -17.468 45.447 1.00 36.32 67 ALA B O 1
ATOM 3461 N N . LYS B 1 68 ? -28.396 -17.757 44.065 1.00 37.17 68 LYS B N 1
ATOM 3462 C CA . LYS B 1 68 ? -27.423 -17.432 45.116 1.00 38.15 68 LYS B CA 1
ATOM 3463 C C . LYS B 1 68 ? -27.660 -15.999 45.597 1.00 36.72 68 LYS B C 1
ATOM 3464 O O . LYS B 1 68 ? -27.854 -15.804 46.799 1.00 35.14 68 LYS B O 1
ATOM 3470 N N . LEU B 1 69 ? -27.746 -15.054 44.652 1.00 36.08 69 LEU B N 1
ATOM 3471 C CA . LEU B 1 69 ? -28.034 -13.682 45.072 1.00 36.53 69 LEU B CA 1
ATOM 3472 C C . LEU B 1 69 ? -29.270 -13.619 45.979 1.00 37.04 69 LEU B C 1
ATOM 3473 O O . LEU B 1 69 ? -29.216 -12.979 47.041 1.00 35.96 69 LEU B O 1
ATOM 3478 N N . ASN B 1 70 ? -30.363 -14.300 45.586 1.00 37.49 70 ASN B N 1
ATOM 3479 C CA . ASN B 1 70 ? -31.579 -14.229 46.396 1.00 38.41 70 ASN B CA 1
ATOM 3480 C C . ASN B 1 70 ? -31.386 -14.797 47.791 1.00 37.81 70 ASN B C 1
ATOM 3481 O O . ASN B 1 70 ? -31.892 -14.221 48.754 1.00 36.57 70 ASN B O 1
ATOM 3486 N N . GLU B 1 71 ? -30.550 -15.811 47.917 1.00 38.73 71 GLU B N 1
ATOM 3487 C CA . GLU B 1 71 ? -30.216 -16.425 49.193 1.00 39.50 71 GLU B CA 1
ATOM 3488 C C . GLU B 1 71 ? -29.241 -15.592 50.019 1.00 39.04 71 GLU B C 1
ATOM 3489 O O . GLU B 1 71 ? -29.137 -15.828 51.227 1.00 38.35 71 GLU B O 1
ATOM 3495 N N . GLU B 1 72 ? -28.541 -14.603 49.456 1.00 39.51 72 GLU B N 1
ATOM 3496 C CA . GLU B 1 72 ? -27.535 -13.863 50.209 1.00 39.25 72 GLU B CA 1
ATOM 3497 C C . GLU B 1 72 ? -27.768 -12.437 50.653 1.00 37.94 72 GLU B C 1
ATOM 3498 O O . GLU B 1 72 ? -26.827 -11.921 51.288 1.00 37.57 72 GLU B O 1
ATOM 3504 N N . TYR B 1 73 ? -28.899 -11.778 50.455 1.00 36.51 73 TYR B N 1
ATOM 3505 C CA . TYR B 1 73 ? -29.035 -10.402 50.910 1.00 35.85 73 TYR B CA 1
ATOM 3506 C C . TYR B 1 73 ? -28.888 -10.191 52.408 1.00 36.34 73 TYR B C 1
ATOM 3507 O O . TYR B 1 73 ? -28.452 -9.123 52.856 1.00 35.81 73 TYR B O 1
ATOM 3516 N N . GLU B 1 74 ? -29.345 -11.118 53.230 1.00 37.94 74 GLU B N 1
ATOM 3517 C CA . GLU B 1 74 ? -29.296 -10.976 54.666 1.00 39.20 74 GLU B CA 1
ATOM 3518 C C . GLU B 1 74 ? -27.915 -10.744 55.258 1.00 38.37 74 GLU B C 1
ATOM 3519 O O . GLU B 1 74 ? -26.899 -11.303 54.861 1.00 38.65 74 GLU B O 1
ATOM 3525 N N . VAL B 1 75 ? -27.941 -9.946 56.322 1.00 36.28 75 VAL B N 1
ATOM 3526 C CA . VAL B 1 75 ? -26.751 -9.622 57.062 1.00 34.96 75 VAL B CA 1
ATOM 3527 C C . VAL B 1 75 ? -27.016 -9.791 58.559 1.00 35.06 75 VAL B C 1
ATOM 3528 O O . VAL B 1 75 ? -28.089 -9.430 59.033 1.00 36.35 75 VAL B O 1
ATOM 3532 N N . PRO B 1 76 ? -26.038 -10.277 59.305 1.00 33.79 76 PRO B N 1
ATOM 3533 C CA . PRO B 1 76 ? -26.175 -10.384 60.726 1.00 32.99 76 PRO B CA 1
ATOM 3534 C C . PRO B 1 76 ? -26.710 -9.067 61.255 1.00 34.17 76 PRO B C 1
ATOM 3535 O O . PRO B 1 76 ? -26.330 -7.978 60.833 1.00 34.29 76 PRO B O 1
ATOM 3539 N N . GLN B 1 77 ? -27.592 -9.112 62.254 1.00 35.98 77 GLN B N 1
ATOM 3540 C CA . GLN B 1 77 ? -28.200 -7.936 62.857 1.00 35.56 77 GLN B CA 1
ATOM 3541 C C . GLN B 1 77 ? -27.150 -6.970 63.350 1.00 35.25 77 GLN B C 1
ATOM 3542 O O . GLN B 1 77 ? -27.306 -5.765 63.187 1.00 35.11 77 GLN B O 1
ATOM 3548 N N . GLU B 1 78 ? -26.048 -7.484 63.877 1.00 36.01 78 GLU B N 1
ATOM 3549 C CA . GLU B 1 78 ? -24.957 -6.668 64.409 1.00 36.06 78 GLU B CA 1
ATOM 3550 C C . GLU B 1 78 ? -24.391 -5.716 63.368 1.00 34.62 78 GLU B C 1
ATOM 3551 O O . GLU B 1 78 ? -24.031 -4.588 63.709 1.00 33.51 78 GLU B O 1
ATOM 3557 N N . VAL B 1 79 ? -24.370 -6.137 62.103 1.00 33.64 79 VAL B N 1
ATOM 3558 C CA . VAL B 1 79 ? -23.926 -5.229 61.049 1.00 33.39 79 VAL B CA 1
ATOM 3559 C C . VAL B 1 79 ? -24.938 -4.100 60.921 1.00 33.44 79 VAL B C 1
ATOM 3560 O O . VAL B 1 79 ? -24.482 -2.975 60.736 1.00 34.77 79 VAL B O 1
ATOM 3564 N N . LEU B 1 80 ? -26.242 -4.301 61.083 1.00 33.56 80 LEU B N 1
ATOM 3565 C CA . LEU B 1 80 ? -27.155 -3.171 60.948 1.00 34.11 80 LEU B CA 1
ATOM 3566 C C . LEU B 1 80 ? -27.115 -2.316 62.202 1.00 35.36 80 LEU B C 1
ATOM 3567 O O . LEU B 1 80 ? -27.046 -1.077 62.108 1.00 36.13 80 LEU B O 1
ATOM 3572 N N . ASP B 1 81 ? -26.980 -2.943 63.363 1.00 35.76 81 ASP B N 1
ATOM 3573 C CA . ASP B 1 81 ? -26.883 -2.191 64.600 1.00 37.04 81 ASP B CA 1
ATOM 3574 C C . ASP B 1 81 ? -25.711 -1.232 64.625 1.00 37.38 81 ASP B C 1
ATOM 3575 O O . ASP B 1 81 ? -25.850 -0.086 65.081 1.00 38.49 81 ASP B O 1
ATOM 3580 N N . THR B 1 82 ? -24.529 -1.592 64.138 1.00 37.08 82 THR B N 1
ATOM 3581 C CA . THR B 1 82 ? -23.351 -0.753 64.122 1.00 36.40 82 THR B CA 1
ATOM 3582 C C . THR B 1 82 ? -23.543 0.494 63.271 1.00 36.52 82 THR B C 1
ATOM 3583 O O . THR B 1 82 ? -23.008 1.560 63.574 1.00 36.49 82 THR B O 1
ATOM 3587 N N . ILE B 1 83 ? -24.233 0.303 62.141 1.00 35.60 83 ILE B N 1
ATOM 3588 C CA . ILE B 1 83 ? -24.448 1.393 61.188 1.00 34.64 83 ILE B CA 1
ATOM 3589 C C . ILE B 1 83 ? -25.331 2.445 61.830 1.00 34.40 83 ILE B C 1
ATOM 3590 O O . ILE B 1 83 ? -25.145 3.641 61.687 1.00 32.59 83 ILE B O 1
ATOM 3595 N N . TYR B 1 84 ? -26.311 1.958 62.593 1.00 35.71 84 TYR B N 1
ATOM 3596 C CA . TYR B 1 84 ? -27.283 2.748 63.320 1.00 35.47 84 TYR B CA 1
ATOM 3597 C C . TYR B 1 84 ? -26.703 3.340 64.603 1.00 36.39 84 TYR B C 1
ATOM 3598 O O . TYR B 1 84 ? -27.324 4.283 65.112 1.00 37.90 84 TYR B O 1
ATOM 3607 N N . LEU B 1 85 ? -25.562 2.848 65.085 1.00 35.46 85 LEU B N 1
ATOM 3608 C CA . LEU B 1 85 ? -24.902 3.494 66.213 1.00 34.86 85 LEU B CA 1
ATOM 3609 C C . LEU B 1 85 ? -24.161 4.728 65.695 1.00 34.78 85 LEU B C 1
ATOM 3610 O O . LEU B 1 85 ? -24.030 5.685 66.452 1.00 34.76 85 LEU B O 1
ATOM 3615 N N . MET B 1 86 ? -23.685 4.738 64.450 1.00 35.31 86 MET B N 1
ATOM 3616 C CA . MET B 1 86 ? -22.986 5.905 63.934 1.00 36.82 86 MET B CA 1
ATOM 3617 C C . MET B 1 86 ? -23.954 7.062 63.711 1.00 38.47 86 MET B C 1
ATOM 3618 O O . MET B 1 86 ? -25.173 6.928 63.532 1.00 39.51 86 MET B O 1
ATOM 3623 N N . PRO B 1 87 ? -23.387 8.258 63.705 1.00 39.13 87 PRO B N 1
ATOM 3624 C CA . PRO B 1 87 ? -24.189 9.452 63.517 1.00 38.65 87 PRO B CA 1
ATOM 3625 C C . PRO B 1 87 ? -24.878 9.378 62.178 1.00 38.29 87 PRO B C 1
ATOM 3626 O O . PRO B 1 87 ? -24.335 9.015 61.147 1.00 38.77 87 PRO B O 1
ATOM 3630 N N . LYS B 1 88 ? -26.106 9.849 62.177 1.00 38.47 88 LYS B N 1
ATOM 3631 C CA . LYS B 1 88 ? -26.982 10.001 61.019 1.00 37.28 88 LYS B CA 1
ATOM 3632 C C . LYS B 1 88 ? -26.294 10.939 60.059 1.00 36.98 88 LYS B C 1
ATOM 3633 O O . LYS B 1 88 ? -26.271 10.701 58.852 1.00 38.19 88 LYS B O 1
ATOM 3639 N N . GLU B 1 89 ? -25.637 11.974 60.566 1.00 36.35 89 GLU B N 1
ATOM 3640 C CA . GLU B 1 89 ? -24.925 12.940 59.757 1.00 36.64 89 GLU B CA 1
ATOM 3641 C C . GLU B 1 89 ? -23.660 12.451 59.076 1.00 35.80 89 GLU B C 1
ATOM 3642 O O . GLU B 1 89 ? -23.102 13.175 58.234 1.00 37.14 89 GLU B O 1
ATOM 3648 N N . ALA B 1 90 ? -23.145 11.279 59.394 1.00 33.43 90 ALA B N 1
ATOM 3649 C CA . ALA B 1 90 ? -21.936 10.751 58.814 1.00 31.93 90 ALA B CA 1
ATOM 3650 C C . ALA B 1 90 ? -21.990 10.541 57.303 1.00 31.23 90 ALA B C 1
ATOM 3651 O O . ALA B 1 90 ? -22.943 10.183 56.639 1.00 31.17 90 ALA B O 1
ATOM 3653 N N . ASP B 1 91 ? -20.846 10.719 56.660 1.00 29.77 91 ASP B N 1
ATOM 3654 C CA . ASP B 1 91 ? -20.593 10.512 55.259 1.00 26.99 91 ASP B CA 1
ATOM 3655 C C . ASP B 1 91 ? -21.030 9.100 54.880 1.00 25.75 91 ASP B C 1
ATOM 3656 O O . ASP B 1 91 ? -20.745 8.156 55.615 1.00 25.59 91 ASP B O 1
ATOM 3661 N N . ALA B 1 92 ? -21.670 8.964 53.715 1.00 23.50 92 ALA B N 1
ATOM 3662 C CA . ALA B 1 92 ? -22.184 7.668 53.293 1.00 21.40 92 ALA B CA 1
ATOM 3663 C C . ALA B 1 92 ? -21.055 6.672 53.112 1.00 20.19 92 ALA B C 1
ATOM 3664 O O . ALA B 1 92 ? -21.177 5.538 53.567 1.00 19.94 92 ALA B O 1
ATOM 3666 N N . ILE B 1 93 ? -19.967 7.091 52.483 1.00 20.77 93 ILE B N 1
ATOM 3667 C CA . ILE B 1 93 ? -18.826 6.208 52.304 1.00 20.77 93 ILE B CA 1
ATOM 3668 C C . ILE B 1 93 ? -18.203 5.818 53.635 1.00 21.58 93 ILE B C 1
ATOM 3669 O O . ILE B 1 93 ? -17.992 4.631 53.886 1.00 21.75 93 ILE B O 1
ATOM 3674 N N . GLY B 1 94 ? -18.143 6.716 54.597 1.00 22.54 94 GLY B N 1
ATOM 3675 C CA . GLY B 1 94 ? -17.670 6.373 55.930 1.00 25.18 94 GLY B CA 1
ATOM 3676 C C . GLY B 1 94 ? -18.529 5.271 56.537 1.00 26.87 94 GLY B C 1
ATOM 3677 O O . GLY B 1 94 ? -17.947 4.340 57.118 1.00 28.65 94 GLY B O 1
ATOM 3678 N N . LEU B 1 95 ? -19.864 5.337 56.426 1.00 26.95 95 LEU B N 1
ATOM 3679 C CA . LEU B 1 95 ? -20.720 4.291 56.975 1.00 26.19 95 LEU B CA 1
ATOM 3680 C C . LEU B 1 95 ? -20.543 2.980 56.231 1.00 25.10 95 LEU B C 1
ATOM 3681 O O . LEU B 1 95 ? -20.615 1.906 56.832 1.00 26.32 95 LEU B O 1
ATOM 3686 N N . LEU B 1 96 ? -20.234 3.031 54.948 1.00 24.36 96 LEU B N 1
ATOM 3687 C CA . LEU B 1 96 ? -20.012 1.802 54.175 1.00 24.74 96 LEU B CA 1
ATOM 3688 C C . LEU B 1 96 ? -18.776 1.080 54.691 1.00 25.04 96 LEU B C 1
ATOM 3689 O O . LEU B 1 96 ? -18.773 -0.135 54.902 1.00 24.69 96 LEU B O 1
ATOM 3694 N N . GLU B 1 97 ? -17.775 1.877 55.042 1.00 26.00 97 GLU B N 1
ATOM 3695 C CA . GLU B 1 97 ? -16.512 1.474 55.627 1.00 26.05 97 GLU B CA 1
ATOM 3696 C C . GLU B 1 97 ? -16.701 0.626 56.877 1.00 26.03 97 GLU B C 1
ATOM 3697 O O . GLU B 1 97 ? -16.198 -0.504 56.980 1.00 25.35 97 GLU B O 1
ATOM 3703 N N . VAL B 1 98 ? -17.463 1.211 57.810 1.00 25.19 98 VAL B N 1
ATOM 3704 C CA . VAL B 1 98 ? -17.786 0.559 59.066 1.00 25.52 98 VAL B CA 1
ATOM 3705 C C . VAL B 1 98 ? -18.534 -0.750 58.792 1.00 23.73 98 VAL B C 1
ATOM 3706 O O . VAL B 1 98 ? -18.169 -1.794 59.334 1.00 23.12 98 VAL B O 1
ATOM 3710 N N . GLY B 1 99 ? -19.531 -0.661 57.913 1.00 21.40 99 GLY B N 1
ATOM 3711 C CA . GLY B 1 99 ? -20.275 -1.869 57.593 1.00 21.81 99 GLY B CA 1
ATOM 3712 C C . GLY B 1 99 ? -19.442 -2.998 57.009 1.00 21.14 99 GLY B C 1
ATOM 3713 O O . GLY B 1 99 ? -19.709 -4.162 57.324 1.00 19.44 99 GLY B O 1
ATOM 3714 N N . THR B 1 100 ? -18.496 -2.661 56.123 1.00 21.25 100 THR B N 1
ATOM 3715 C CA . THR B 1 100 ? -17.659 -3.679 55.501 1.00 22.02 100 THR B CA 1
ATOM 3716 C C . THR B 1 100 ? -16.601 -4.183 56.473 1.00 23.41 100 THR B C 1
ATOM 3717 O O . THR B 1 100 ? -16.321 -5.375 56.502 1.00 21.89 100 THR B O 1
ATOM 3721 N N . ALA B 1 101 ? -16.082 -3.281 57.324 1.00 25.11 101 ALA B N 1
ATOM 3722 C CA . ALA B 1 101 ? -15.105 -3.700 58.329 1.00 26.59 101 ALA B CA 1
ATOM 3723 C C . ALA B 1 101 ? -15.731 -4.676 59.320 1.00 27.35 101 ALA B C 1
ATOM 3724 O O . ALA B 1 101 ? -15.100 -5.615 59.797 1.00 27.31 101 ALA B O 1
ATOM 3726 N N . ALA B 1 102 ? -16.988 -4.434 59.679 1.00 28.57 102 ALA B N 1
ATOM 3727 C CA . ALA B 1 102 ? -17.762 -5.277 60.583 1.00 27.84 102 ALA B CA 1
ATOM 3728 C C . ALA B 1 102 ? -17.912 -6.669 59.971 1.00 27.43 102 ALA B C 1
ATOM 3729 O O . ALA B 1 102 ? -17.501 -7.642 60.602 1.00 27.16 102 ALA B O 1
ATOM 3731 N N . LEU B 1 103 ? -18.334 -6.736 58.714 1.00 26.99 103 LEU B N 1
ATOM 3732 C CA . LEU B 1 103 ? -18.456 -7.989 57.994 1.00 27.00 103 LEU B CA 1
ATOM 3733 C C . LEU B 1 103 ? -17.154 -8.767 58.003 1.00 27.31 103 LEU B C 1
ATOM 3734 O O . LEU B 1 103 ? -17.177 -9.957 58.279 1.00 27.10 103 LEU B O 1
ATOM 3739 N N . ALA B 1 104 ? -16.038 -8.121 57.721 1.00 29.73 104 ALA B N 1
ATOM 3740 C CA . ALA B 1 104 ? -14.709 -8.698 57.705 1.00 32.57 104 ALA B CA 1
ATOM 3741 C C . ALA B 1 104 ? -14.463 -9.540 58.961 1.00 34.40 104 ALA B C 1
ATOM 3742 O O . ALA B 1 104 ? -14.264 -10.742 59.028 1.00 34.84 104 ALA B O 1
ATOM 3744 N N . SER B 1 105 ? -14.608 -8.864 60.068 1.00 35.64 105 SER B N 1
ATOM 3745 C CA . SER B 1 105 ? -14.526 -9.331 61.422 1.00 37.99 105 SER B CA 1
ATOM 3746 C C . SER B 1 105 ? -15.478 -10.442 61.791 1.00 40.49 105 SER B C 1
ATOM 3747 O O . SER B 1 105 ? -15.180 -11.276 62.664 1.00 42.10 105 SER B O 1
ATOM 3750 N N . ILE B 1 106 ? -16.634 -10.612 61.175 1.00 42.69 106 ILE B N 1
ATOM 3751 C CA . ILE B 1 106 ? -17.608 -11.648 61.511 1.00 44.38 106 ILE B CA 1
ATOM 3752 C C . ILE B 1 106 ? -17.394 -12.893 60.675 1.00 46.38 106 ILE B C 1
ATOM 3753 O O . ILE B 1 106 ? -17.796 -14.006 60.990 1.00 45.97 106 ILE B O 1
ATOM 3758 N N . ASP B 1 107 ? -16.694 -12.721 59.556 1.00 49.74 107 ASP B N 1
ATOM 3759 C CA . ASP B 1 107 ? -16.478 -13.785 58.587 1.00 52.63 107 ASP B CA 1
ATOM 3760 C C . ASP B 1 107 ? -15.279 -14.667 58.821 1.00 55.02 107 ASP B C 1
ATOM 3761 O O . ASP B 1 107 ? -14.661 -15.284 57.943 1.00 56.25 107 ASP B O 1
ATOM 3766 N N . LYS B 1 108 ? -14.902 -14.818 60.075 1.00 57.62 108 LYS B N 1
ATOM 3767 C CA . LYS B 1 108 ? -13.806 -15.697 60.506 1.00 60.91 108 LYS B CA 1
ATOM 3768 C C . LYS B 1 108 ? -13.949 -17.005 59.729 1.00 62.00 108 LYS B C 1
ATOM 3769 O O . LYS B 1 108 ? -15.062 -17.503 59.482 1.00 62.12 108 LYS B O 1
ATOM 3775 N N . ASN B 1 109 ? -12.840 -17.560 59.253 1.00 62.25 109 ASN B N 1
ATOM 3776 C CA . ASN B 1 109 ? -12.807 -18.795 58.485 1.00 62.04 109 ASN B CA 1
ATOM 3777 C C . ASN B 1 109 ? -13.138 -18.593 57.007 1.00 59.92 109 ASN B C 1
ATOM 3778 O O . ASN B 1 109 ? -14.006 -19.263 56.444 1.00 60.31 109 ASN B O 1
ATOM 3783 N N . PHE B 1 110 ? -12.410 -17.680 56.366 1.00 56.74 110 PHE B N 1
ATOM 3784 C CA . PHE B 1 110 ? -12.480 -17.459 54.928 1.00 52.98 110 PHE B CA 1
ATOM 3785 C C . PHE B 1 110 ? -11.165 -17.993 54.345 1.00 51.95 110 PHE B C 1
ATOM 3786 O O . PHE B 1 110 ? -10.127 -17.820 54.998 1.00 51.46 110 PHE B O 1
ATOM 3794 N N . LYS B 1 111 ? -11.226 -18.563 53.140 1.00 50.63 111 LYS B N 1
ATOM 3795 C CA . LYS B 1 111 ? -9.951 -19.060 52.607 1.00 49.69 111 LYS B CA 1
ATOM 3796 C C . LYS B 1 111 ? -9.815 -18.813 51.122 1.00 46.60 111 LYS B C 1
ATOM 3797 O O . LYS B 1 111 ? -10.537 -19.380 50.326 1.00 47.26 111 LYS B O 1
ATOM 3803 N N . TRP B 1 112 ? -8.881 -17.956 50.752 1.00 43.74 112 TRP B N 1
ATOM 3804 C CA . TRP B 1 112 ? -8.551 -17.639 49.379 1.00 41.15 112 TRP B CA 1
ATOM 3805 C C . TRP B 1 112 ? -8.433 -18.930 48.586 1.00 42.15 112 TRP B C 1
ATOM 3806 O O . TRP B 1 112 ? -8.093 -19.963 49.143 1.00 42.81 112 TRP B O 1
ATOM 3817 N N . LYS B 1 113 ? -8.933 -18.935 47.366 1.00 43.80 113 LYS B N 1
ATOM 3818 C CA . LYS B 1 113 ? -8.958 -20.011 46.424 1.00 44.59 113 LYS B CA 1
ATOM 3819 C C . LYS B 1 113 ? -9.871 -21.192 46.729 1.00 44.86 113 LYS B C 1
ATOM 3820 O O . LYS B 1 113 ? -9.878 -22.101 45.879 1.00 45.39 113 LYS B O 1
ATOM 3826 N N . GLU B 1 114 ? -10.639 -21.231 47.801 1.00 44.83 114 GLU B N 1
ATOM 3827 C CA . GLU B 1 114 ? -11.567 -22.318 48.058 1.00 45.82 114 GLU B CA 1
ATOM 3828 C C . GLU B 1 114 ? -12.769 -22.226 47.102 1.00 45.63 114 GLU B C 1
ATOM 3829 O O . GLU B 1 114 ? -13.039 -23.080 46.255 1.00 45.70 114 GLU B O 1
ATOM 3835 N N . ASN B 1 115 ? -13.518 -21.136 47.206 1.00 44.17 115 ASN B N 1
ATOM 3836 C CA . ASN B 1 115 ? -14.633 -20.848 46.328 1.00 43.05 115 ASN B CA 1
ATOM 3837 C C . ASN B 1 115 ? -14.816 -19.333 46.276 1.00 41.26 115 ASN B C 1
ATOM 3838 O O . ASN B 1 115 ? -15.798 -18.793 46.779 1.00 40.31 115 ASN B O 1
ATOM 3843 N N . ASP B 1 116 ? -13.847 -18.670 45.654 1.00 38.97 116 ASP B N 1
ATOM 3844 C CA . ASP B 1 116 ? -13.830 -17.230 45.541 1.00 36.64 116 ASP B CA 1
ATOM 3845 C C . ASP B 1 116 ? -15.014 -16.608 44.840 1.00 36.12 116 ASP B C 1
ATOM 3846 O O . ASP B 1 116 ? -15.546 -15.631 45.354 1.00 35.98 116 ASP B O 1
ATOM 3851 N N . LYS B 1 117 ? -15.400 -17.133 43.697 1.00 36.23 117 LYS B N 1
ATOM 3852 C CA . LYS B 1 117 ? -16.504 -16.594 42.909 1.00 36.22 117 LYS B CA 1
ATOM 3853 C C . LYS B 1 117 ? -17.807 -16.596 43.676 1.00 36.33 117 LYS B C 1
ATOM 3854 O O . LYS B 1 117 ? -18.451 -15.532 43.758 1.00 34.72 117 LYS B O 1
ATOM 3860 N N . GLU B 1 118 ? -18.153 -17.725 44.302 1.00 36.89 118 GLU B N 1
ATOM 3861 C CA . GLU B 1 118 ? -19.392 -17.769 45.082 1.00 37.30 118 GLU B CA 1
ATOM 3862 C C . GLU B 1 118 ? -19.308 -16.703 46.164 1.00 34.78 118 GLU B C 1
ATOM 3863 O O . GLU B 1 118 ? -20.161 -15.830 46.247 1.00 36.49 118 GLU B O 1
ATOM 3869 N N . LYS B 1 119 ? -18.217 -16.660 46.904 1.00 31.38 119 LYS B N 1
ATOM 3870 C CA . LYS B 1 119 ? -17.992 -15.678 47.948 1.00 28.83 119 LYS B CA 1
ATOM 3871 C C . LYS B 1 119 ? -18.307 -14.264 47.486 1.00 28.62 119 LYS B C 1
ATOM 3872 O O . LYS B 1 119 ? -18.969 -13.483 48.169 1.00 29.49 119 LYS B O 1
ATOM 3878 N N . ALA B 1 120 ? -17.778 -13.876 46.338 1.00 27.80 120 ALA B N 1
ATOM 3879 C CA . ALA B 1 120 ? -17.966 -12.576 45.723 1.00 27.67 120 ALA B CA 1
ATOM 3880 C C . ALA B 1 120 ? -19.439 -12.244 45.452 1.00 27.03 120 ALA B C 1
ATOM 3881 O O . ALA B 1 120 ? -19.929 -11.153 45.759 1.00 24.97 120 ALA B O 1
ATOM 3883 N N . ILE B 1 121 ? -20.171 -13.246 44.936 1.00 26.18 121 ILE B N 1
ATOM 3884 C CA . ILE B 1 121 ? -21.593 -13.211 44.686 1.00 23.69 121 ILE B CA 1
ATOM 3885 C C . ILE B 1 121 ? -22.309 -12.896 45.997 1.00 23.54 121 ILE B C 1
ATOM 3886 O O . ILE B 1 121 ? -23.108 -11.954 46.077 1.00 24.25 121 ILE B O 1
ATOM 3891 N N . SER B 1 122 ? -21.948 -13.580 47.075 1.00 22.63 122 SER B N 1
ATOM 3892 C CA . SER B 1 122 ? -22.587 -13.274 48.354 1.00 23.21 122 SER B CA 1
ATOM 3893 C C . SER B 1 122 ? -22.220 -11.887 48.837 1.00 22.46 122 SER B C 1
ATOM 3894 O O . SER B 1 122 ? -23.014 -11.241 49.531 1.00 23.09 122 SER B O 1
ATOM 3897 N N . ILE B 1 123 ? -21.060 -11.357 48.462 1.00 22.63 123 ILE B N 1
ATOM 3898 C CA . ILE B 1 123 ? -20.672 -10.015 48.902 1.00 22.28 123 ILE B CA 1
ATOM 3899 C C . ILE B 1 123 ? -21.433 -8.962 48.122 1.00 21.39 123 ILE B C 1
ATOM 3900 O O . ILE B 1 123 ? -21.730 -7.924 48.686 1.00 20.78 123 ILE B O 1
ATOM 3905 N N . ILE B 1 124 ? -21.653 -9.193 46.838 1.00 21.92 124 ILE B N 1
ATOM 3906 C CA . ILE B 1 124 ? -22.431 -8.262 46.016 1.00 23.85 124 ILE B CA 1
ATOM 3907 C C . ILE B 1 124 ? -23.840 -8.114 46.607 1.00 25.97 124 ILE B C 1
ATOM 3908 O O . ILE B 1 124 ? -24.353 -7.011 46.815 1.00 26.68 124 ILE B O 1
ATOM 3913 N N . ALA B 1 125 ? -24.466 -9.266 46.917 1.00 25.80 125 ALA B N 1
ATOM 3914 C CA . ALA B 1 125 ? -25.786 -9.286 47.524 1.00 24.88 125 ALA B CA 1
ATOM 3915 C C . ALA B 1 125 ? -25.763 -8.502 48.829 1.00 24.46 125 ALA B C 1
ATOM 3916 O O . ALA B 1 125 ? -26.570 -7.590 49.011 1.00 23.73 125 ALA B O 1
ATOM 3918 N N . LYS B 1 126 ? -24.751 -8.757 49.678 1.00 25.41 126 LYS B N 1
ATOM 3919 C CA . LYS B 1 126 ? -24.683 -7.957 50.912 1.00 25.09 126 LYS B CA 1
ATOM 3920 C C . LYS B 1 126 ? -24.297 -6.520 50.657 1.00 25.07 126 LYS B C 1
ATOM 3921 O O . LYS B 1 126 ? -24.727 -5.699 51.485 1.00 25.59 126 LYS B O 1
ATOM 3927 N N . MET B 1 127 ? -23.621 -6.154 49.566 1.00 25.66 127 MET B N 1
ATOM 3928 C CA . MET B 1 127 ? -23.318 -4.747 49.323 1.00 26.80 127 MET B CA 1
ATOM 3929 C C . MET B 1 127 ? -24.608 -3.963 49.101 1.00 27.06 127 MET B C 1
ATOM 3930 O O . MET B 1 127 ? -24.764 -2.888 49.675 1.00 27.33 127 MET B O 1
ATOM 3935 N N . ALA B 1 128 ? -25.547 -4.538 48.352 1.00 26.82 128 ALA B N 1
ATOM 3936 C CA . ALA B 1 128 ? -26.876 -3.989 48.158 1.00 26.18 128 ALA B CA 1
ATOM 3937 C C . ALA B 1 128 ? -27.579 -3.681 49.478 1.00 26.11 128 ALA B C 1
ATOM 3938 O O . ALA B 1 128 ? -28.165 -2.621 49.721 1.00 26.18 128 ALA B O 1
ATOM 3940 N N . THR B 1 129 ? -27.526 -4.626 50.415 1.00 25.54 129 THR B N 1
ATOM 3941 C CA . THR B 1 129 ? -28.118 -4.470 51.722 1.00 25.25 129 THR B CA 1
ATOM 3942 C C . THR B 1 129 ? -27.491 -3.305 52.462 1.00 26.36 129 THR B C 1
ATOM 3943 O O . THR B 1 129 ? -28.261 -2.535 53.062 1.00 28.61 129 THR B O 1
ATOM 3947 N N . LEU B 1 130 ? -26.172 -3.124 52.425 1.00 26.55 130 LEU B N 1
ATOM 3948 C CA . LEU B 1 130 ? -25.632 -2.006 53.213 1.00 26.31 130 LEU B CA 1
ATOM 3949 C C . LEU B 1 130 ? -25.968 -0.649 52.605 1.00 25.06 130 LEU B C 1
ATOM 3950 O O . LEU B 1 130 ? -26.221 0.302 53.346 1.00 25.42 130 LEU B O 1
ATOM 3955 N N . VAL B 1 131 ? -25.904 -0.547 51.290 1.00 23.50 131 VAL B N 1
ATOM 3956 C CA . VAL B 1 131 ? -26.124 0.721 50.583 1.00 23.67 131 VAL B CA 1
ATOM 3957 C C . VAL B 1 131 ? -27.562 1.181 50.799 1.00 23.40 131 VAL B C 1
ATOM 3958 O O . VAL B 1 131 ? -27.848 2.316 51.197 1.00 22.61 131 VAL B O 1
ATOM 3962 N N . ALA B 1 132 ? -28.489 0.255 50.599 1.00 23.27 132 ALA B N 1
ATOM 3963 C CA . ALA B 1 132 ? -29.897 0.488 50.918 1.00 24.50 132 ALA B CA 1
ATOM 3964 C C . ALA B 1 132 ? -30.029 1.069 52.334 1.00 22.99 132 ALA B C 1
ATOM 3965 O O . ALA B 1 132 ? -30.481 2.188 52.552 1.00 23.09 132 ALA B O 1
ATOM 3967 N N . ASN B 1 133 ? -29.629 0.361 53.367 1.00 21.56 133 ASN B N 1
ATOM 3968 C CA . ASN B 1 133 ? -29.643 0.779 54.748 1.00 22.07 133 ASN B CA 1
ATOM 3969 C C . ASN B 1 133 ? -28.759 1.951 55.149 1.00 22.42 133 ASN B C 1
ATOM 3970 O O . ASN B 1 133 ? -29.011 2.605 56.185 1.00 20.09 133 ASN B O 1
ATOM 3975 N N . VAL B 1 134 ? -27.719 2.301 54.376 1.00 22.01 134 VAL B N 1
ATOM 3976 C CA . VAL B 1 134 ? -26.910 3.480 54.646 1.00 23.11 134 VAL B CA 1
ATOM 3977 C C . VAL B 1 134 ? -27.800 4.696 54.339 1.00 24.70 134 VAL B C 1
ATOM 3978 O O . VAL B 1 134 ? -27.868 5.674 55.084 1.00 23.86 134 VAL B O 1
ATOM 3982 N N . TYR B 1 135 ? -28.523 4.601 53.232 1.00 26.69 135 TYR B N 1
ATOM 3983 C CA . TYR B 1 135 ? -29.494 5.593 52.825 1.00 28.86 135 TYR B CA 1
ATOM 3984 C C . TYR B 1 135 ? -30.594 5.746 53.870 1.00 30.45 135 TYR B C 1
ATOM 3985 O O . TYR B 1 135 ? -30.843 6.838 54.386 1.00 30.46 135 TYR B O 1
ATOM 3994 N N . ARG B 1 136 ? -31.237 4.619 54.163 1.00 31.58 136 ARG B N 1
ATOM 3995 C CA . ARG B 1 136 ? -32.310 4.587 55.144 1.00 33.74 136 ARG B CA 1
ATOM 3996 C C . ARG B 1 136 ? -31.872 5.188 56.478 1.00 33.84 136 ARG B C 1
ATOM 3997 O O . ARG B 1 136 ? -32.576 6.014 57.060 1.00 34.27 136 ARG B O 1
ATOM 4005 N N . ARG B 1 137 ? -30.700 4.767 56.952 1.00 33.31 137 ARG B N 1
ATOM 4006 C CA . ARG B 1 137 ? -30.214 5.258 58.235 1.00 32.70 137 ARG B CA 1
ATOM 4007 C C . ARG B 1 137 ? -30.020 6.752 58.197 1.00 32.48 137 ARG B C 1
ATOM 4008 O O . ARG B 1 137 ? -30.438 7.385 59.178 1.00 31.99 137 ARG B O 1
ATOM 4016 N N . LYS B 1 138 ? -29.497 7.362 57.142 1.00 32.62 138 LYS B N 1
ATOM 4017 C CA . LYS B 1 138 ? -29.361 8.816 57.094 1.00 33.53 138 LYS B CA 1
ATOM 4018 C C . LYS B 1 138 ? -30.694 9.547 56.919 1.00 34.07 138 LYS B C 1
ATOM 4019 O O . LYS B 1 138 ? -30.767 10.767 57.057 1.00 33.60 138 LYS B O 1
ATOM 4025 N N . GLU B 1 139 ? -31.764 8.853 56.546 1.00 35.31 139 GLU B N 1
ATOM 4026 C CA . GLU B 1 139 ? -33.068 9.477 56.366 1.00 37.10 139 GLU B CA 1
ATOM 4027 C C . GLU B 1 139 ? -33.943 9.212 57.603 1.00 37.07 139 GLU B C 1
ATOM 4028 O O . GLU B 1 139 ? -35.132 9.551 57.645 1.00 37.51 139 GLU B O 1
ATOM 4034 N N . GLY B 1 140 ? -33.355 8.591 58.614 1.00 35.17 140 GLY B N 1
ATOM 4035 C CA . GLY B 1 140 ? -34.017 8.270 59.839 1.00 35.57 140 GLY B CA 1
ATOM 4036 C C . GLY B 1 140 ? -34.899 7.042 59.867 1.00 36.05 140 GLY B C 1
ATOM 4037 O O . GLY B 1 140 ? -35.526 6.751 60.893 1.00 36.75 140 GLY B O 1
ATOM 4038 N N . ASN B 1 141 ? -34.963 6.261 58.804 1.00 36.39 141 ASN B N 1
ATOM 4039 C CA . ASN B 1 141 ? -35.816 5.094 58.740 1.00 36.45 141 ASN B CA 1
ATOM 4040 C C . ASN B 1 141 ? -35.231 3.836 59.343 1.00 36.75 141 ASN B C 1
ATOM 4041 O O . ASN B 1 141 ? -34.051 3.697 59.573 1.00 36.77 141 ASN B O 1
ATOM 4046 N N . LYS B 1 142 ? -36.108 2.894 59.640 1.00 37.47 142 LYS B N 1
ATOM 4047 C CA . LYS B 1 142 ? -35.762 1.607 60.213 1.00 37.70 142 LYS B CA 1
ATOM 4048 C C . LYS B 1 142 ? -35.178 0.792 59.079 1.00 37.71 142 LYS B C 1
ATOM 4049 O O . LYS B 1 142 ? -35.359 1.152 57.912 1.00 37.88 142 LYS B O 1
ATOM 4055 N N . PRO B 1 143 ? -34.358 -0.200 59.395 1.00 37.75 143 PRO B N 1
ATOM 4056 C CA . PRO B 1 143 ? -33.714 -1.018 58.392 1.00 37.67 143 PRO B CA 1
ATOM 4057 C C . PRO B 1 143 ? -34.734 -1.659 57.468 1.00 37.40 143 PRO B C 1
ATOM 4058 O O . PRO B 1 143 ? -35.901 -1.759 57.813 1.00 39.09 143 PRO B O 1
ATOM 4062 N N . ARG B 1 144 ? -34.270 -2.175 56.357 1.00 36.74 144 ARG B N 1
ATOM 4063 C CA . ARG B 1 144 ? -35.115 -2.952 55.450 1.00 36.76 144 ARG B CA 1
ATOM 4064 C C . ARG B 1 144 ? -34.111 -3.771 54.651 1.00 35.47 144 ARG B C 1
ATOM 4065 O O . ARG B 1 144 ? -33.106 -3.262 54.169 1.00 36.13 144 ARG B O 1
ATOM 4073 N N . ILE B 1 145 ? -34.349 -5.059 54.553 1.00 34.34 145 ILE B N 1
ATOM 4074 C CA . ILE B 1 145 ? -33.484 -5.982 53.848 1.00 33.59 145 ILE B CA 1
ATOM 4075 C C . ILE B 1 145 ? -34.075 -6.417 52.519 1.00 33.19 145 ILE B C 1
ATOM 4076 O O . ILE B 1 145 ? -35.177 -6.940 52.433 1.00 33.99 145 ILE B O 1
ATOM 4081 N N . PRO B 1 146 ? -33.300 -6.258 51.455 1.00 32.26 146 PRO B N 1
ATOM 4082 C CA . PRO B 1 146 ? -33.728 -6.681 50.149 1.00 32.23 146 PRO B CA 1
ATOM 4083 C C . PRO B 1 146 ? -34.342 -8.068 50.225 1.00 32.73 146 PRO B C 1
ATOM 4084 O O . PRO B 1 146 ? -33.793 -8.945 50.875 1.00 32.99 146 PRO B O 1
ATOM 4088 N N . GLU B 1 147 ? -35.505 -8.256 49.607 1.00 34.18 147 GLU B N 1
ATOM 4089 C CA . GLU B 1 147 ? -36.069 -9.595 49.489 1.00 35.47 147 GLU B CA 1
ATOM 4090 C C . GLU B 1 147 ? -35.984 -10.120 48.064 1.00 33.14 147 GLU B C 1
ATOM 4091 O O . GLU B 1 147 ? -35.800 -9.413 47.078 1.00 32.93 147 GLU B O 1
ATOM 4097 N N . PRO B 1 148 ? -36.047 -11.428 47.933 1.00 31.94 148 PRO B N 1
ATOM 4098 C CA . PRO B 1 148 ? -35.950 -12.107 46.653 1.00 31.79 148 PRO B CA 1
ATOM 4099 C C . PRO B 1 148 ? -36.864 -11.448 45.645 1.00 32.01 148 PRO B C 1
ATOM 4100 O O . PRO B 1 148 ? -37.953 -10.999 46.032 1.00 33.04 148 PRO B O 1
ATOM 4104 N N . SER B 1 149 ? -36.424 -11.405 44.385 1.00 30.69 149 SER B N 1
ATOM 4105 C CA . SER B 1 149 ? -37.244 -10.760 43.348 1.00 28.93 149 SER B CA 1
ATOM 4106 C C . SER B 1 149 ? -36.730 -11.197 41.992 1.00 29.80 149 SER B C 1
ATOM 4107 O O . SER B 1 149 ? -35.754 -11.955 41.935 1.00 29.80 149 SER B O 1
ATOM 4110 N N . ASP B 1 150 ? -37.338 -10.739 40.914 1.00 31.38 150 ASP B N 1
ATOM 4111 C CA . ASP B 1 150 ? -36.896 -11.067 39.563 1.00 33.66 150 ASP B CA 1
ATOM 4112 C C . ASP B 1 150 ? -35.551 -10.432 39.212 1.00 31.80 150 ASP B C 1
ATOM 4113 O O . ASP B 1 150 ? -34.936 -10.791 38.202 1.00 31.28 150 ASP B O 1
ATOM 4118 N N . SER B 1 151 ? -35.110 -9.421 39.962 1.00 29.41 151 SER B N 1
ATOM 4119 C CA . SER B 1 151 ? -33.830 -8.833 39.646 1.00 28.60 151 SER B CA 1
ATOM 4120 C C . SER B 1 151 ? -33.256 -8.150 40.869 1.00 27.65 151 SER B C 1
ATOM 4121 O O . SER B 1 151 ? -33.881 -7.921 41.886 1.00 28.66 151 SER B O 1
ATOM 4124 N N . PHE B 1 152 ? -31.976 -7.905 40.736 1.00 26.53 152 PHE B N 1
ATOM 4125 C CA . PHE B 1 152 ? -31.129 -7.209 41.704 1.00 23.22 152 PHE B CA 1
ATOM 4126 C C . PHE B 1 152 ? -31.501 -5.732 41.674 1.00 20.65 152 PHE B C 1
ATOM 4127 O O . PHE B 1 152 ? -31.721 -5.145 42.750 1.00 20.78 152 PHE B O 1
ATOM 4135 N N . ALA B 1 153 ? -31.678 -5.053 40.556 1.00 18.60 153 ALA B N 1
ATOM 4136 C CA . ALA B 1 153 ? -32.122 -3.665 40.584 1.00 20.31 153 ALA B CA 1
ATOM 4137 C C . ALA B 1 153 ? -33.450 -3.525 41.344 1.00 22.39 153 ALA B C 1
ATOM 4138 O O . ALA B 1 153 ? -33.626 -2.595 42.146 1.00 21.72 153 ALA B O 1
ATOM 4140 N N . LYS B 1 154 ? -34.407 -4.435 41.093 1.00 23.46 154 LYS B N 1
ATOM 4141 C CA . LYS B 1 154 ? -35.682 -4.390 41.768 1.00 24.97 154 LYS B CA 1
ATOM 4142 C C . LYS B 1 154 ? -35.624 -4.568 43.284 1.00 24.54 154 LYS B C 1
ATOM 4143 O O . LYS B 1 154 ? -36.338 -3.845 44.015 1.00 24.31 154 LYS B O 1
ATOM 4149 N N . SER B 1 155 ? -34.853 -5.561 43.738 1.00 22.58 155 SER B N 1
ATOM 4150 C CA . SER B 1 155 ? -34.732 -5.805 45.167 1.00 21.54 155 SER B CA 1
ATOM 4151 C C . SER B 1 155 ? -34.095 -4.619 45.889 1.00 21.98 155 SER B C 1
ATOM 4152 O O . SER B 1 155 ? -34.559 -4.189 46.955 1.00 22.88 155 SER B O 1
ATOM 4155 N N . PHE B 1 156 ? -33.056 -4.058 45.267 1.00 20.78 156 PHE B N 1
ATOM 4156 C CA . PHE B 1 156 ? -32.387 -2.902 45.859 1.00 19.42 156 PHE B CA 1
ATOM 4157 C C . PHE B 1 156 ? -33.349 -1.715 45.935 1.00 19.30 156 PHE B C 1
ATOM 4158 O O . PHE B 1 156 ? -33.421 -1.063 46.995 1.00 18.86 156 PHE B O 1
ATOM 4166 N N . LEU B 1 157 ? -34.057 -1.417 44.840 1.00 18.18 157 LEU B N 1
ATOM 4167 C CA . LEU B 1 157 ? -34.994 -0.302 44.842 1.00 19.61 157 LEU B CA 1
ATOM 4168 C C . LEU B 1 157 ? -36.143 -0.552 45.825 1.00 22.59 157 LEU B C 1
ATOM 4169 O O . LEU B 1 157 ? -36.598 0.292 46.630 1.00 22.97 157 LEU B O 1
ATOM 4174 N N . LEU B 1 158 ? -36.613 -1.810 45.851 1.00 23.70 158 LEU B N 1
ATOM 4175 C CA . LEU B 1 158 ? -37.669 -2.171 46.791 1.00 25.02 158 LEU B CA 1
ATOM 4176 C C . LEU B 1 158 ? -37.236 -1.872 48.222 1.00 25.03 158 LEU B C 1
ATOM 4177 O O . LEU B 1 158 ? -37.886 -1.184 49.007 1.00 24.97 158 LEU B O 1
ATOM 4182 N N . ALA B 1 159 ? -36.071 -2.382 48.603 1.00 26.07 159 ALA B N 1
ATOM 4183 C CA . ALA B 1 159 ? -35.498 -2.207 49.932 1.00 25.02 159 ALA B CA 1
ATOM 4184 C C . ALA B 1 159 ? -35.194 -0.758 50.275 1.00 24.73 159 ALA B C 1
ATOM 4185 O O . ALA B 1 159 ? -35.321 -0.410 51.451 1.00 23.78 159 ALA B O 1
ATOM 4187 N N . SER B 1 160 ? -34.816 0.064 49.295 1.00 24.68 160 SER B N 1
ATOM 4188 C CA . SER B 1 160 ? -34.484 1.448 49.525 1.00 26.48 160 SER B CA 1
ATOM 4189 C C . SER B 1 160 ? -35.659 2.349 49.861 1.00 26.98 160 SER B C 1
ATOM 4190 O O . SER B 1 160 ? -35.727 3.082 50.819 1.00 26.90 160 SER B O 1
ATOM 4193 N N . PHE B 1 161 ? -36.580 2.404 48.910 1.00 28.85 161 PHE B N 1
ATOM 4194 C CA . PHE B 1 161 ? -37.764 3.228 48.915 1.00 28.61 161 PHE B CA 1
ATOM 4195 C C . PHE B 1 161 ? -39.051 2.602 49.399 1.00 30.42 161 PHE B C 1
ATOM 4196 O O . PHE B 1 161 ? -40.028 3.306 49.695 1.00 30.64 161 PHE B O 1
ATOM 4204 N N . ALA B 1 162 ? -39.127 1.271 49.402 1.00 32.37 162 ALA B N 1
ATOM 4205 C CA . ALA B 1 162 ? -40.382 0.655 49.861 1.00 34.85 162 ALA B CA 1
ATOM 4206 C C . ALA B 1 162 ? -41.547 1.117 48.984 1.00 35.30 162 ALA B C 1
ATOM 4207 O O . ALA B 1 162 ? -42.613 1.400 49.514 1.00 37.15 162 ALA B O 1
ATOM 4209 N N . ARG B 1 163 ? -41.369 1.261 47.700 1.00 35.56 163 ARG B N 1
ATOM 4210 C CA . ARG B 1 163 ? -42.403 1.614 46.758 1.00 37.50 163 ARG B CA 1
ATOM 4211 C C . ARG B 1 163 ? -42.122 0.707 45.553 1.00 37.21 163 ARG B C 1
ATOM 4212 O O . ARG B 1 163 ? -40.976 0.296 45.375 1.00 37.66 163 ARG B O 1
ATOM 4220 N N . GLU B 1 164 ? -43.158 0.281 44.868 1.00 37.72 164 GLU B N 1
ATOM 4221 C CA . GLU B 1 164 ? -42.977 -0.622 43.733 1.00 37.11 164 GLU B CA 1
ATOM 4222 C C . GLU B 1 164 ? -42.422 0.222 42.587 1.00 35.99 164 GLU B C 1
ATOM 4223 O O . GLU B 1 164 ? -43.139 1.118 42.134 1.00 37.74 164 GLU B O 1
ATOM 4229 N N . PRO B 1 165 ? -41.184 -0.053 42.200 1.00 32.73 165 PRO B N 1
ATOM 4230 C CA . PRO B 1 165 ? -40.544 0.674 41.133 1.00 31.20 165 PRO B CA 1
ATOM 4231 C C . PRO B 1 165 ? -41.165 0.357 39.773 1.00 29.83 165 PRO B C 1
ATOM 4232 O O . PRO B 1 165 ? -41.684 -0.744 39.536 1.00 30.40 165 PRO B O 1
ATOM 4236 N N . THR B 1 166 ? -41.112 1.345 38.895 1.00 26.44 166 THR B N 1
ATOM 4237 C CA . THR B 1 166 ? -41.612 1.168 37.553 1.00 25.37 166 THR B CA 1
ATOM 4238 C C . THR B 1 166 ? -40.539 0.454 36.739 1.00 26.40 166 THR B C 1
ATOM 4239 O O . THR B 1 166 ? -39.412 0.317 37.170 1.00 25.92 166 THR B O 1
ATOM 4243 N N . THR B 1 167 ? -40.935 -0.065 35.584 1.00 27.78 167 THR B N 1
ATOM 4244 C CA . THR B 1 167 ? -40.055 -0.810 34.694 1.00 27.72 167 THR B CA 1
ATOM 4245 C C . THR B 1 167 ? -38.842 0.024 34.323 1.00 29.14 167 THR B C 1
ATOM 4246 O O . THR B 1 167 ? -37.684 -0.381 34.504 1.00 30.67 167 THR B O 1
ATOM 4250 N N . ASP B 1 168 ? -39.092 1.253 33.881 1.00 28.14 168 ASP B N 1
ATOM 4251 C CA . ASP B 1 168 ? -38.078 2.221 33.596 1.00 27.30 168 ASP B CA 1
ATOM 4252 C C . ASP B 1 168 ? -37.142 2.404 34.791 1.00 28.48 168 ASP B C 1
ATOM 4253 O O . ASP B 1 168 ? -35.950 2.631 34.582 1.00 30.89 168 ASP B O 1
ATOM 4258 N N . GLU B 1 169 ? -37.648 2.373 36.012 1.00 27.52 169 GLU B N 1
ATOM 4259 C CA . GLU B 1 169 ? -36.800 2.545 37.177 1.00 27.02 169 GLU B CA 1
ATOM 4260 C C . GLU B 1 169 ? -35.914 1.316 37.354 1.00 27.01 169 GLU B C 1
ATOM 4261 O O . GLU B 1 169 ? -34.709 1.510 37.492 1.00 28.22 169 GLU B O 1
ATOM 4267 N N . ILE B 1 170 ? -36.474 0.125 37.243 1.00 26.06 170 ILE B N 1
ATOM 4268 C CA . ILE B 1 170 ? -35.686 -1.101 37.352 1.00 25.73 170 ILE B CA 1
ATOM 4269 C C . ILE B 1 170 ? -34.574 -1.080 36.307 1.00 25.69 170 ILE B C 1
ATOM 4270 O O . ILE B 1 170 ? -33.405 -1.292 36.619 1.00 25.18 170 ILE B O 1
ATOM 4275 N N . ASN B 1 171 ? -34.893 -0.752 35.069 1.00 26.05 171 ASN B N 1
ATOM 4276 C CA . ASN B 1 171 ? -33.952 -0.662 33.976 1.00 27.02 171 ASN B CA 1
ATOM 4277 C C . ASN B 1 171 ? -32.853 0.377 34.239 1.00 25.97 171 ASN B C 1
ATOM 4278 O O . ASN B 1 171 ? -31.671 0.084 34.037 1.00 25.24 171 ASN B O 1
ATOM 4283 N N . ALA B 1 172 ? -33.209 1.570 34.704 1.00 24.16 172 ALA B N 1
ATOM 4284 C CA . ALA B 1 172 ? -32.262 2.645 34.928 1.00 23.79 172 ALA B CA 1
ATOM 4285 C C . ALA B 1 172 ? -31.183 2.207 35.939 1.00 24.19 172 ALA B C 1
ATOM 4286 O O . ALA B 1 172 ? -29.984 2.375 35.733 1.00 21.89 172 ALA B O 1
ATOM 4288 N N . MET B 1 173 ? -31.667 1.574 37.006 1.00 24.27 173 MET B N 1
ATOM 4289 C CA . MET B 1 173 ? -30.803 1.105 38.067 1.00 25.09 173 MET B CA 1
ATOM 4290 C C . MET B 1 173 ? -29.966 -0.092 37.619 1.00 24.74 173 MET B C 1
ATOM 4291 O O . MET B 1 173 ? -28.897 -0.301 38.200 1.00 25.06 173 MET B O 1
ATOM 4296 N N . ASP B 1 174 ? -30.426 -0.894 36.670 1.00 23.96 174 ASP B N 1
ATOM 4297 C CA . ASP B 1 174 ? -29.749 -2.119 36.242 1.00 21.10 174 ASP B CA 1
ATOM 4298 C C . ASP B 1 174 ? -28.621 -1.774 35.272 1.00 20.77 174 ASP B C 1
ATOM 4299 O O . ASP B 1 174 ? -27.538 -2.325 35.337 1.00 21.26 174 ASP B O 1
ATOM 4304 N N . LYS B 1 175 ? -28.882 -0.847 34.370 1.00 20.12 175 LYS B N 1
ATOM 4305 C CA . LYS B 1 175 ? -27.916 -0.366 33.417 1.00 19.51 175 LYS B CA 1
ATOM 4306 C C . LYS B 1 175 ? -26.854 0.443 34.182 1.00 19.59 175 LYS B C 1
ATOM 4307 O O . LYS B 1 175 ? -25.648 0.247 34.051 1.00 20.41 175 LYS B O 1
ATOM 4313 N N . ALA B 1 176 ? -27.284 1.294 35.088 1.00 19.01 176 ALA B N 1
ATOM 4314 C CA . ALA B 1 176 ? -26.459 2.053 35.982 1.00 18.72 176 ALA B CA 1
ATOM 4315 C C . ALA B 1 176 ? -25.373 1.139 36.582 1.00 18.76 176 ALA B C 1
ATOM 4316 O O . ALA B 1 176 ? -24.175 1.421 36.533 1.00 17.83 176 ALA B O 1
ATOM 4318 N N . LEU B 1 177 ? -25.835 0.036 37.138 1.00 17.91 177 LEU B N 1
ATOM 4319 C CA . LEU B 1 177 ? -24.941 -0.916 37.753 1.00 19.63 177 LEU B CA 1
ATOM 4320 C C . LEU B 1 177 ? -23.900 -1.438 36.780 1.00 21.03 177 LEU B C 1
ATOM 4321 O O . LEU B 1 177 ? -22.745 -1.503 37.173 1.00 21.49 177 LEU B O 1
ATOM 4326 N N . ILE B 1 178 ? -24.259 -1.767 35.554 1.00 22.07 178 ILE B N 1
ATOM 4327 C CA . ILE B 1 178 ? -23.353 -2.265 34.554 1.00 21.71 178 ILE B CA 1
ATOM 4328 C C . ILE B 1 178 ? -22.388 -1.194 34.071 1.00 22.47 178 ILE B C 1
ATOM 4329 O O . ILE B 1 178 ? -21.246 -1.500 33.813 1.00 23.85 178 ILE B O 1
ATOM 4334 N N . LEU B 1 179 ? -22.814 0.018 33.828 1.00 23.04 179 LEU B N 1
ATOM 4335 C CA . LEU B 1 179 ? -22.033 1.126 33.345 1.00 22.97 179 LEU B CA 1
ATOM 4336 C C . LEU B 1 179 ? -20.841 1.529 34.206 1.00 23.68 179 LEU B C 1
ATOM 4337 O O . LEU B 1 179 ? -19.801 1.969 33.695 1.00 25.41 179 LEU B O 1
ATOM 4342 N N . TYR B 1 180 ? -20.952 1.429 35.517 1.00 21.40 180 TYR B N 1
ATOM 4343 C CA . TYR B 1 180 ? -19.923 1.714 36.470 1.00 20.75 180 TYR B CA 1
ATOM 4344 C C . TYR B 1 180 ? -19.175 0.464 36.936 1.00 21.78 180 TYR B C 1
ATOM 4345 O O . TYR B 1 180 ? -18.485 0.566 37.965 1.00 21.89 180 TYR B O 1
ATOM 4354 N N . THR B 1 181 ? -19.308 -0.686 36.284 1.00 22.31 181 THR B N 1
ATOM 4355 C CA . THR B 1 181 ? -18.778 -1.902 36.902 1.00 24.64 181 THR B CA 1
ATOM 4356 C C . THR B 1 181 ? -17.253 -1.871 37.072 1.00 24.34 181 THR B C 1
ATOM 4357 O O . THR B 1 181 ? -16.727 -2.234 38.111 1.00 22.94 181 THR B O 1
ATOM 4361 N N . ASP B 1 182 ? -16.606 -1.426 36.020 1.00 24.89 182 ASP B N 1
ATOM 4362 C CA . ASP B 1 182 ? -15.172 -1.310 36.017 1.00 25.96 182 ASP B CA 1
ATOM 4363 C C . ASP B 1 182 ? -14.708 -0.232 35.068 1.00 27.69 182 ASP B C 1
ATOM 4364 O O . ASP B 1 182 ? -15.396 0.111 34.103 1.00 29.16 182 ASP B O 1
ATOM 4369 N N . HIS B 1 183 ? -13.573 0.343 35.418 1.00 29.30 183 HIS B N 1
ATOM 4370 C CA . HIS B 1 183 ? -12.933 1.356 34.578 1.00 30.13 183 HIS B CA 1
ATOM 4371 C C . HIS B 1 183 ? -11.570 1.679 35.157 1.00 31.16 183 HIS B C 1
ATOM 4372 O O . HIS B 1 183 ? -11.501 2.248 36.256 1.00 33.43 183 HIS B O 1
ATOM 4379 N N . GLU B 1 184 ? -10.499 1.340 34.462 1.00 31.92 184 GLU B N 1
ATOM 4380 C CA . GLU B 1 184 ? -9.162 1.700 34.964 1.00 32.40 184 GLU B CA 1
ATOM 4381 C C . GLU B 1 184 ? -8.833 1.121 36.313 1.00 32.22 184 GLU B C 1
ATOM 4382 O O . GLU B 1 184 ? -9.497 0.252 36.868 1.00 35.01 184 GLU B O 1
ATOM 4388 N N . VAL B 1 185 ? -7.776 1.563 36.968 1.00 32.09 185 VAL B N 1
ATOM 4389 C CA . VAL B 1 185 ? -7.377 1.100 38.289 1.00 31.21 185 VAL B CA 1
ATOM 4390 C C . VAL B 1 185 ? -7.172 2.375 39.094 1.00 30.62 185 VAL B C 1
ATOM 4391 O O . VAL B 1 185 ? -6.036 2.802 39.257 1.00 32.51 185 VAL B O 1
ATOM 4395 N N . PRO B 1 186 ? -8.214 3.046 39.549 1.00 29.43 186 PRO B N 1
ATOM 4396 C CA . PRO B 1 186 ? -8.058 4.239 40.392 1.00 27.40 186 PRO B CA 1
ATOM 4397 C C . PRO B 1 186 ? -7.529 3.855 41.756 1.00 25.08 186 PRO B C 1
ATOM 4398 O O . PRO B 1 186 ? -7.298 2.666 41.978 1.00 23.85 186 PRO B O 1
ATOM 4402 N N . ALA B 1 187 ? -7.534 4.740 42.741 1.00 25.22 187 ALA B N 1
ATOM 4403 C CA . ALA B 1 187 ? -6.998 4.420 44.058 1.00 24.75 187 ALA B CA 1
ATOM 4404 C C . ALA B 1 187 ? -7.829 3.407 44.819 1.00 25.10 187 ALA B C 1
ATOM 4405 O O . ALA B 1 187 ? -7.339 2.759 45.744 1.00 24.63 187 ALA B O 1
ATOM 4407 N N . SER B 1 188 ? -9.118 3.291 44.482 1.00 26.51 188 SER B N 1
ATOM 4408 C CA . SER B 1 188 ? -9.936 2.315 45.248 1.00 25.32 188 SER B CA 1
ATOM 4409 C C . SER B 1 188 ? -9.542 0.906 44.824 1.00 23.00 188 SER B C 1
ATOM 4410 O O . SER B 1 188 ? -9.368 0.008 45.664 1.00 22.91 188 SER B O 1
ATOM 4413 N N . THR B 1 189 ? -9.298 0.712 43.538 1.00 20.71 189 THR B N 1
ATOM 4414 C CA . THR B 1 189 ? -8.857 -0.615 43.113 1.00 22.80 189 THR B CA 1
ATOM 4415 C C . THR B 1 189 ? -7.439 -0.921 43.579 1.00 22.39 189 THR B C 1
ATOM 4416 O O . THR B 1 189 ? -7.178 -2.037 44.025 1.00 21.18 189 THR B O 1
ATOM 4420 N N . THR B 1 190 ? -6.566 0.083 43.527 1.00 23.19 190 THR B N 1
ATOM 4421 C CA . THR B 1 190 ? -5.183 -0.081 43.951 1.00 24.92 190 THR B CA 1
ATOM 4422 C C . THR B 1 190 ? -5.091 -0.547 45.395 1.00 24.74 190 THR B C 1
ATOM 4423 O O . THR B 1 190 ? -4.499 -1.577 45.733 1.00 25.36 190 THR B O 1
ATOM 4427 N N . ALA B 1 191 ? -5.795 0.170 46.258 1.00 23.64 191 ALA B N 1
ATOM 4428 C CA . ALA B 1 191 ? -5.799 -0.157 47.671 1.00 22.79 191 ALA B CA 1
ATOM 4429 C C . ALA B 1 191 ? -6.457 -1.490 47.886 1.00 23.36 191 ALA B C 1
ATOM 4430 O O . ALA B 1 191 ? -5.938 -2.245 48.716 1.00 25.10 191 ALA B O 1
ATOM 4432 N N . ALA B 1 192 ? -7.441 -1.908 47.099 1.00 23.60 192 ALA B N 1
ATOM 4433 C CA . ALA B 1 192 ? -8.019 -3.240 47.271 1.00 22.64 192 ALA B CA 1
ATOM 4434 C C . ALA B 1 192 ? -6.984 -4.303 46.923 1.00 22.12 192 ALA B C 1
ATOM 4435 O O . ALA B 1 192 ? -6.822 -5.342 47.560 1.00 20.78 192 ALA B O 1
ATOM 4437 N N . LEU B 1 193 ? -6.279 -4.065 45.822 1.00 22.02 193 LEU B N 1
ATOM 4438 C CA . LEU B 1 193 ? -5.203 -4.910 45.325 1.00 22.14 193 LEU B CA 1
ATOM 4439 C C . LEU B 1 193 ? -4.087 -5.030 46.367 1.00 22.70 193 LEU B C 1
ATOM 4440 O O . LEU B 1 193 ? -3.594 -6.101 46.756 1.00 21.31 193 LEU B O 1
ATOM 4445 N N . VAL B 1 194 ? -3.790 -3.861 46.968 1.00 23.21 194 VAL B N 1
ATOM 4446 C CA . VAL B 1 194 ? -2.779 -3.879 48.026 1.00 23.35 194 VAL B CA 1
ATOM 4447 C C . VAL B 1 194 ? -3.293 -4.733 49.160 1.00 24.54 194 VAL B C 1
ATOM 4448 O O . VAL B 1 194 ? -2.536 -5.615 49.579 1.00 26.55 194 VAL B O 1
ATOM 4452 N N . ALA B 1 195 ? -4.523 -4.572 49.642 1.00 25.30 195 ALA B N 1
ATOM 4453 C CA . ALA B 1 195 ? -4.928 -5.441 50.761 1.00 24.97 195 ALA B CA 1
ATOM 4454 C C . ALA B 1 195 ? -4.821 -6.912 50.392 1.00 24.78 195 ALA B C 1
ATOM 4455 O O . ALA B 1 195 ? -4.242 -7.733 51.091 1.00 24.53 195 ALA B O 1
ATOM 4457 N N . ALA B 1 196 ? -5.447 -7.302 49.293 1.00 25.47 196 ALA B N 1
ATOM 4458 C CA . ALA B 1 196 ? -5.507 -8.635 48.732 1.00 23.78 196 ALA B CA 1
ATOM 4459 C C . ALA B 1 196 ? -4.131 -9.247 48.495 1.00 25.52 196 ALA B C 1
ATOM 4460 O O . ALA B 1 196 ? -4.001 -10.479 48.636 1.00 25.74 196 ALA B O 1
ATOM 4462 N N . SER B 1 197 ? -3.064 -8.496 48.180 1.00 25.55 197 SER B N 1
ATOM 4463 C CA . SER B 1 197 ? -1.764 -9.120 48.009 1.00 26.24 197 SER B CA 1
ATOM 4464 C C . SER B 1 197 ? -1.215 -9.670 49.326 1.00 27.08 197 SER B C 1
ATOM 4465 O O . SER B 1 197 ? -0.314 -10.525 49.251 1.00 27.60 197 SER B O 1
ATOM 4468 N N . THR B 1 198 ? -1.713 -9.363 50.513 1.00 25.73 198 THR B N 1
ATOM 4469 C CA . THR B 1 198 ? -1.248 -9.932 51.764 1.00 25.68 198 THR B CA 1
ATOM 4470 C C . THR B 1 198 ? -2.096 -11.136 52.182 1.00 25.97 198 THR B C 1
ATOM 4471 O O . THR B 1 198 ? -2.072 -11.640 53.316 1.00 25.35 198 THR B O 1
ATOM 4475 N N . LEU B 1 199 ? -2.978 -11.497 51.265 1.00 25.50 199 LEU B N 1
ATOM 4476 C CA . LEU B 1 199 ? -4.012 -12.504 51.423 1.00 24.65 199 LEU B CA 1
ATOM 4477 C C . LEU B 1 199 ? -5.060 -12.118 52.464 1.00 24.66 199 LEU B C 1
ATOM 4478 O O . LEU B 1 199 ? -5.570 -12.968 53.194 1.00 25.51 199 LEU B O 1
ATOM 4483 N N . SER B 1 200 ? -5.422 -10.836 52.530 1.00 24.39 200 SER B N 1
ATOM 4484 C CA . SER B 1 200 ? -6.462 -10.393 53.455 1.00 23.84 200 SER B CA 1
ATOM 4485 C C . SER B 1 200 ? -7.811 -10.833 52.872 1.00 22.58 200 SER B C 1
ATOM 4486 O O . SER B 1 200 ? -7.918 -11.082 51.669 1.00 23.16 200 SER B O 1
ATOM 4489 N N . ASP B 1 201 ? -8.820 -10.869 53.708 1.00 21.60 201 ASP B N 1
ATOM 4490 C CA . ASP B 1 201 ? -10.166 -11.270 53.294 1.00 21.55 201 ASP B CA 1
ATOM 4491 C C . ASP B 1 201 ? -10.775 -10.292 52.303 1.00 22.32 201 ASP B C 1
ATOM 4492 O O . ASP B 1 201 ? -10.314 -9.146 52.207 1.00 22.82 201 ASP B O 1
ATOM 4497 N N . MET B 1 202 ? -11.850 -10.636 51.586 1.00 23.24 202 MET B N 1
ATOM 4498 C CA . MET B 1 202 ? -12.411 -9.708 50.586 1.00 23.57 202 MET B CA 1
ATOM 4499 C C . MET B 1 202 ? -13.123 -8.490 51.154 1.00 22.88 202 MET B C 1
ATOM 4500 O O . MET B 1 202 ? -13.193 -7.447 50.496 1.00 22.38 202 MET B O 1
ATOM 4505 N N . TYR B 1 203 ? -13.646 -8.563 52.364 1.00 22.73 203 TYR B N 1
ATOM 4506 C CA . TYR B 1 203 ? -14.321 -7.476 53.034 1.00 23.18 203 TYR B CA 1
ATOM 4507 C C . TYR B 1 203 ? -13.340 -6.385 53.439 1.00 23.13 203 TYR B C 1
ATOM 4508 O O . TYR B 1 203 ? -13.606 -5.185 53.383 1.00 23.41 203 TYR B O 1
ATOM 4517 N N . SER B 1 204 ? -12.165 -6.845 53.863 1.00 23.99 204 SER B N 1
ATOM 4518 C CA . SER B 1 204 ? -11.062 -5.960 54.249 1.00 23.08 204 SER B CA 1
ATOM 4519 C C . SER B 1 204 ? -10.555 -5.272 52.986 1.00 21.99 204 SER B C 1
ATOM 4520 O O . SER B 1 204 ? -10.403 -4.056 53.042 1.00 22.26 204 SER B O 1
ATOM 4523 N N . SER B 1 205 ? -10.432 -5.958 51.849 1.00 20.32 205 SER B N 1
ATOM 4524 C CA . SER B 1 205 ? -9.985 -5.257 50.658 1.00 21.45 205 SER B CA 1
ATOM 4525 C C . SER B 1 205 ? -11.061 -4.244 50.252 1.00 23.06 205 SER B C 1
ATOM 4526 O O . SER B 1 205 ? -10.704 -3.119 49.858 1.00 24.19 205 SER B O 1
ATOM 4529 N N . LEU B 1 206 ? -12.349 -4.616 50.336 1.00 22.10 206 LEU B N 1
ATOM 4530 C CA . LEU B 1 206 ? -13.365 -3.626 50.012 1.00 22.03 206 LEU B CA 1
ATOM 4531 C C . LEU B 1 206 ? -13.229 -2.467 51.003 1.00 20.57 206 LEU B C 1
ATOM 4532 O O . LEU B 1 206 ? -13.277 -1.317 50.566 1.00 20.80 206 LEU B O 1
ATOM 4537 N N . THR B 1 207 ? -13.051 -2.739 52.292 1.00 18.85 207 THR B N 1
ATOM 4538 C CA . THR B 1 207 ? -12.878 -1.645 53.237 1.00 17.29 207 THR B CA 1
ATOM 4539 C C . THR B 1 207 ? -11.806 -0.642 52.818 1.00 17.87 207 THR B C 1
ATOM 4540 O O . THR B 1 207 ? -11.989 0.582 52.876 1.00 16.30 207 THR B O 1
ATOM 4544 N N . ALA B 1 208 ? -10.650 -1.198 52.425 1.00 18.18 208 ALA B N 1
ATOM 4545 C CA . ALA B 1 208 ? -9.520 -0.390 51.997 1.00 18.49 208 ALA B CA 1
ATOM 4546 C C . ALA B 1 208 ? -9.882 0.343 50.707 1.00 18.67 208 ALA B C 1
ATOM 4547 O O . ALA B 1 208 ? -9.572 1.523 50.634 1.00 19.19 208 ALA B O 1
ATOM 4549 N N . ALA B 1 209 ? -10.606 -0.321 49.814 1.00 18.66 209 ALA B N 1
ATOM 4550 C CA . ALA B 1 209 ? -11.072 0.324 48.594 1.00 19.38 209 ALA B CA 1
ATOM 4551 C C . ALA B 1 209 ? -11.999 1.457 48.993 1.00 19.24 209 ALA B C 1
ATOM 4552 O O . ALA B 1 209 ? -11.805 2.566 48.513 1.00 21.45 209 ALA B O 1
ATOM 4554 N N . LEU B 1 210 ? -12.928 1.214 49.904 1.00 19.73 210 LEU B N 1
ATOM 4555 C CA . LEU B 1 210 ? -13.816 2.260 50.371 1.00 20.27 210 LEU B CA 1
ATOM 4556 C C . LEU B 1 210 ? -13.046 3.366 51.082 1.00 20.50 210 LEU B C 1
ATOM 4557 O O . LEU B 1 210 ? -13.338 4.550 50.891 1.00 20.31 210 LEU B O 1
ATOM 4562 N N . ALA B 1 211 ? -11.988 3.046 51.810 1.00 22.28 211 ALA B N 1
ATOM 4563 C CA . ALA B 1 211 ? -11.149 4.024 52.507 1.00 22.95 211 ALA B CA 1
ATOM 4564 C C . ALA B 1 211 ? -10.552 5.052 51.555 1.00 21.66 211 ALA B C 1
ATOM 4565 O O . ALA B 1 211 ? -10.574 6.252 51.815 1.00 21.72 211 ALA B O 1
ATOM 4567 N N . ALA B 1 212 ? -10.058 4.574 50.428 1.00 21.11 212 ALA B N 1
ATOM 4568 C CA . ALA B 1 212 ? -9.483 5.455 49.428 1.00 21.70 212 ALA B CA 1
ATOM 4569 C C . ALA B 1 212 ? -10.594 6.219 48.728 1.00 22.91 212 ALA B C 1
ATOM 4570 O O . ALA B 1 212 ? -10.335 7.364 48.398 1.00 22.77 212 ALA B O 1
ATOM 4572 N N . LEU B 1 213 ? -11.762 5.603 48.492 1.00 24.34 213 LEU B N 1
ATOM 4573 C CA . LEU B 1 213 ? -12.824 6.278 47.763 1.00 24.82 213 LEU B CA 1
ATOM 4574 C C . LEU B 1 213 ? -13.437 7.438 48.535 1.00 25.44 213 LEU B C 1
ATOM 4575 O O . LEU B 1 213 ? -13.926 8.405 47.923 1.00 27.97 213 LEU B O 1
ATOM 4580 N N . LYS B 1 214 ? -13.374 7.424 49.849 1.00 23.48 214 LYS B N 1
ATOM 4581 C CA . LYS B 1 214 ? -13.864 8.533 50.636 1.00 23.08 214 LYS B CA 1
ATOM 4582 C C . LYS B 1 214 ? -13.178 9.864 50.391 1.00 24.08 214 LYS B C 1
ATOM 4583 O O . LYS B 1 214 ? -13.789 10.924 50.615 1.00 25.86 214 LYS B O 1
ATOM 4589 N N . GLY B 1 215 ? -11.926 9.894 49.974 1.00 24.86 215 GLY B N 1
ATOM 4590 C CA . GLY B 1 215 ? -11.180 11.122 49.736 1.00 25.14 215 GLY B CA 1
ATOM 4591 C C . GLY B 1 215 ? -11.796 11.881 48.586 1.00 26.60 215 GLY B C 1
ATOM 4592 O O . GLY B 1 215 ? -12.186 11.304 47.555 1.00 28.58 215 GLY B O 1
ATOM 4593 N N . PRO B 1 216 ? -11.803 13.202 48.663 1.00 25.88 216 PRO B N 1
ATOM 4594 C CA . PRO B 1 216 ? -12.320 14.054 47.623 1.00 25.14 216 PRO B CA 1
ATOM 4595 C C . PRO B 1 216 ? -11.602 14.014 46.306 1.00 26.56 216 PRO B C 1
ATOM 4596 O O . PRO B 1 216 ? -12.129 14.614 45.344 1.00 30.60 216 PRO B O 1
ATOM 4600 N N . LEU B 1 217 ? -10.431 13.424 46.118 1.00 25.62 217 LEU B N 1
ATOM 4601 C CA . LEU B 1 217 ? -9.805 13.377 44.796 1.00 23.85 217 LEU B CA 1
ATOM 4602 C C . LEU B 1 217 ? -10.264 12.097 44.112 1.00 22.19 217 LEU B C 1
ATOM 4603 O O . LEU B 1 217 ? -9.975 11.797 42.953 1.00 23.00 217 LEU B O 1
ATOM 4608 N N . HIS B 1 218 ? -11.016 11.262 44.815 1.00 21.38 218 HIS B N 1
ATOM 4609 C CA . HIS B 1 218 ? -11.533 10.038 44.214 1.00 21.77 218 HIS B CA 1
ATOM 4610 C C . HIS B 1 218 ? -13.062 10.004 44.275 1.00 21.63 218 HIS B C 1
ATOM 4611 O O . HIS B 1 218 ? -13.655 9.799 43.214 1.00 21.34 218 HIS B O 1
ATOM 4618 N N . GLY B 1 219 ? -13.691 10.182 45.431 1.00 21.52 219 GLY B N 1
ATOM 4619 C CA . GLY B 1 219 ? -15.149 10.182 45.529 1.00 21.26 219 GLY B CA 1
ATOM 4620 C C . GLY B 1 219 ? -15.667 11.572 45.126 1.00 22.54 219 GLY B C 1
ATOM 4621 O O . GLY B 1 219 ? -14.822 12.443 44.814 1.00 24.18 219 GLY B O 1
ATOM 4622 N N . GLY B 1 220 ? -16.983 11.802 45.093 1.00 19.72 220 GLY B N 1
ATOM 4623 C CA . GLY B 1 220 ? -17.552 13.058 44.765 1.00 18.83 220 GLY B CA 1
ATOM 4624 C C . GLY B 1 220 ? -17.589 13.522 43.331 1.00 21.39 220 GLY B C 1
ATOM 4625 O O . GLY B 1 220 ? -18.176 14.589 43.052 1.00 22.81 220 GLY B O 1
ATOM 4626 N N . ALA B 1 221 ? -17.087 12.788 42.341 1.00 21.64 221 ALA B N 1
ATOM 4627 C CA . ALA B 1 221 ? -17.161 13.224 40.958 1.00 21.71 221 ALA B CA 1
ATOM 4628 C C . ALA B 1 221 ? -18.597 13.580 40.533 1.00 22.02 221 ALA B C 1
ATOM 4629 O O . ALA B 1 221 ? -18.825 14.676 40.007 1.00 20.87 221 ALA B O 1
ATOM 4631 N N . ALA B 1 222 ? -19.547 12.669 40.760 1.00 22.01 222 ALA B N 1
ATOM 4632 C CA . ALA B 1 222 ? -20.928 12.862 40.322 1.00 20.54 222 ALA B CA 1
ATOM 4633 C C . ALA B 1 222 ? -21.565 14.026 41.057 1.00 20.66 222 ALA B C 1
ATOM 4634 O O . ALA B 1 222 ? -22.170 14.919 40.459 1.00 21.94 222 ALA B O 1
ATOM 4636 N N . GLU B 1 223 ? -21.316 14.120 42.342 1.00 22.00 223 GLU B N 1
ATOM 4637 C CA . GLU B 1 223 ? -21.770 15.185 43.207 1.00 23.29 223 GLU B CA 1
ATOM 4638 C C . GLU B 1 223 ? -21.395 16.575 42.711 1.00 24.16 223 GLU B C 1
ATOM 4639 O O . GLU B 1 223 ? -22.196 17.481 42.531 1.00 21.86 223 GLU B O 1
ATOM 4645 N N . GLU B 1 224 ? -20.090 16.743 42.460 1.00 26.88 224 GLU B N 1
ATOM 4646 C CA . GLU B 1 224 ? -19.537 18.003 42.009 1.00 27.65 224 GLU B CA 1
ATOM 4647 C C . GLU B 1 224 ? -20.154 18.399 40.690 1.00 26.47 224 GLU B C 1
ATOM 4648 O O . GLU B 1 224 ? -20.625 19.530 40.616 1.00 26.16 224 GLU B O 1
ATOM 4654 N N . ALA B 1 225 ? -20.249 17.486 39.741 1.00 25.75 225 ALA B N 1
ATOM 4655 C CA . ALA B 1 225 ? -20.880 17.753 38.458 1.00 25.29 225 ALA B CA 1
ATOM 4656 C C . ALA B 1 225 ? -22.329 18.198 38.688 1.00 26.60 225 ALA B C 1
ATOM 4657 O O . ALA B 1 225 ? -22.748 19.269 38.250 1.00 25.56 225 ALA B O 1
ATOM 4659 N N . PHE B 1 226 ? -23.054 17.364 39.443 1.00 27.36 226 PHE B N 1
ATOM 4660 C CA . PHE B 1 226 ? -24.441 17.625 39.770 1.00 27.65 226 PHE B CA 1
ATOM 4661 C C . PHE B 1 226 ? -24.580 18.932 40.523 1.00 28.75 226 PHE B C 1
ATOM 4662 O O . PHE B 1 226 ? -25.525 19.684 40.269 1.00 30.24 226 PHE B O 1
ATOM 4670 N N . LYS B 1 227 ? -23.649 19.296 41.397 1.00 29.56 227 LYS B N 1
ATOM 4671 C CA . LYS B 1 227 ? -23.763 20.547 42.143 1.00 30.29 227 LYS B CA 1
ATOM 4672 C C . LYS B 1 227 ? -23.729 21.752 41.233 1.00 30.17 227 LYS B C 1
ATOM 4673 O O . LYS B 1 227 ? -24.308 22.789 41.584 1.00 31.71 227 LYS B O 1
ATOM 4679 N N . GLN B 1 228 ? -23.148 21.706 40.047 1.00 29.36 228 GLN B N 1
ATOM 4680 C CA . GLN B 1 228 ? -23.174 22.819 39.113 1.00 27.60 228 GLN B CA 1
ATOM 4681 C C . GLN B 1 228 ? -24.608 23.221 38.749 1.00 25.81 228 GLN B C 1
ATOM 4682 O O . GLN B 1 228 ? -24.916 24.403 38.597 1.00 24.74 228 GLN B O 1
ATOM 4688 N N . PHE B 1 229 ? -25.462 22.229 38.509 1.00 24.14 229 PHE B N 1
ATOM 4689 C CA . PHE B 1 229 ? -26.835 22.463 38.068 1.00 23.45 229 PHE B CA 1
ATOM 4690 C C . PHE B 1 229 ? -27.689 23.159 39.123 1.00 23.88 229 PHE B C 1
ATOM 4691 O O . PHE B 1 229 ? -28.480 24.047 38.822 1.00 23.62 229 PHE B O 1
ATOM 4699 N N . ILE B 1 230 ? -27.511 22.777 40.374 1.00 24.93 230 ILE B N 1
ATOM 4700 C CA . ILE B 1 230 ? -28.179 23.352 41.517 1.00 27.32 230 ILE B CA 1
ATOM 4701 C C . ILE B 1 230 ? -27.784 24.831 41.567 1.00 29.57 230 ILE B C 1
ATOM 4702 O O . ILE B 1 230 ? -28.607 25.759 41.642 1.00 30.86 230 ILE B O 1
ATOM 4707 N N . GLU B 1 231 ? -26.469 25.048 41.447 1.00 29.93 231 GLU B N 1
ATOM 4708 C CA . GLU B 1 231 ? -25.953 26.406 41.461 1.00 31.12 231 GLU B CA 1
ATOM 4709 C C . GLU B 1 231 ? -26.570 27.198 40.315 1.00 30.68 231 GLU B C 1
ATOM 4710 O O . GLU B 1 231 ? -26.873 28.356 40.590 1.00 31.33 231 GLU B O 1
ATOM 4716 N N . ILE B 1 232 ? -26.747 26.657 39.120 1.00 30.40 232 ILE B N 1
ATOM 4717 C CA . ILE B 1 232 ? -27.435 27.387 38.054 1.00 29.55 232 ILE B CA 1
ATOM 4718 C C . ILE B 1 232 ? -28.903 27.678 38.376 1.00 28.34 232 ILE B C 1
ATOM 4719 O O . ILE B 1 232 ? -29.402 28.770 38.105 1.00 24.60 232 ILE B O 1
ATOM 4724 N N . GLY B 1 233 ? -29.636 26.741 38.980 1.00 28.34 233 GLY B N 1
ATOM 4725 C CA . GLY B 1 233 ? -31.004 26.887 39.378 1.00 29.37 233 GLY B CA 1
ATOM 4726 C C . GLY B 1 233 ? -32.103 26.876 38.353 1.00 30.83 233 GLY B C 1
ATOM 4727 O O . GLY B 1 233 ? -33.077 26.131 38.421 1.00 31.24 233 GLY B O 1
ATOM 4728 N N . ASP B 1 234 ? -31.965 27.579 37.260 1.00 32.47 234 ASP B N 1
ATOM 4729 C CA . ASP B 1 234 ? -32.920 27.802 36.218 1.00 34.13 234 ASP B CA 1
ATOM 4730 C C . ASP B 1 234 ? -32.272 27.741 34.859 1.00 34.77 234 ASP B C 1
ATOM 4731 O O . ASP B 1 234 ? -31.319 28.457 34.584 1.00 34.06 234 ASP B O 1
ATOM 4736 N N . PRO B 1 235 ? -32.909 27.021 33.943 1.00 36.06 235 PRO B N 1
ATOM 4737 C CA . PRO B 1 235 ? -32.437 26.923 32.572 1.00 35.39 235 PRO B CA 1
ATOM 4738 C C . PRO B 1 235 ? -32.139 28.275 31.967 1.00 35.52 235 PRO B C 1
ATOM 4739 O O . PRO B 1 235 ? -31.167 28.397 31.217 1.00 35.71 235 PRO B O 1
ATOM 4743 N N . ASN B 1 236 ? -32.883 29.334 32.235 1.00 36.19 236 ASN B N 1
ATOM 4744 C CA . ASN B 1 236 ? -32.680 30.666 31.728 1.00 37.62 236 ASN B CA 1
ATOM 4745 C C . ASN B 1 236 ? -31.353 31.325 32.101 1.00 36.43 236 ASN B C 1
ATOM 4746 O O . ASN B 1 236 ? -31.052 32.366 31.524 1.00 35.55 236 ASN B O 1
ATOM 4751 N N . ARG B 1 237 ? -30.634 30.858 33.104 1.00 35.56 237 ARG B N 1
ATOM 4752 C CA . ARG B 1 237 ? -29.386 31.381 33.589 1.00 34.41 237 ARG B CA 1
ATOM 4753 C C . ARG B 1 237 ? -28.156 30.623 33.096 1.00 35.05 237 ARG B C 1
ATOM 4754 O O . ARG B 1 237 ? -27.036 30.961 33.499 1.00 36.52 237 ARG B O 1
ATOM 4762 N N . VAL B 1 238 ? -28.266 29.619 32.253 1.00 34.84 238 VAL B N 1
ATOM 4763 C CA . VAL B 1 238 ? -27.160 28.852 31.727 1.00 35.53 238 VAL B CA 1
ATOM 4764 C C . VAL B 1 238 ? -26.124 29.680 30.971 1.00 37.68 238 VAL B C 1
ATOM 4765 O O . VAL B 1 238 ? -24.913 29.579 31.243 1.00 37.38 238 VAL B O 1
ATOM 4769 N N . GLN B 1 239 ? -26.603 30.468 30.019 1.00 39.53 239 GLN B N 1
ATOM 4770 C CA . GLN B 1 239 ? -25.706 31.278 29.198 1.00 41.35 239 GLN B CA 1
ATOM 4771 C C . GLN B 1 239 ? -24.856 32.226 30.020 1.00 41.19 239 GLN B C 1
ATOM 4772 O O . GLN B 1 239 ? -23.622 32.238 29.898 1.00 40.59 239 GLN B O 1
ATOM 4778 N N . ASN B 1 240 ? -25.484 33.018 30.904 1.00 41.28 240 ASN B N 1
ATOM 4779 C CA . ASN B 1 240 ? -24.660 33.923 31.726 1.00 40.31 240 ASN B CA 1
ATOM 4780 C C . ASN B 1 240 ? -23.697 33.087 32.563 1.00 38.79 240 ASN B C 1
ATOM 4781 O O . ASN B 1 240 ? -22.523 33.430 32.605 1.00 39.17 240 ASN B O 1
ATOM 4786 N N . TRP B 1 241 ? -24.142 32.002 33.186 1.00 36.77 241 TRP B N 1
ATOM 4787 C CA . TRP B 1 241 ? -23.262 31.147 33.965 1.00 34.83 241 TRP B CA 1
ATOM 4788 C C . TRP B 1 241 ? -22.099 30.615 33.129 1.00 35.96 241 TRP B C 1
ATOM 4789 O O . TRP B 1 241 ? -20.952 30.605 33.586 1.00 36.90 241 TRP B O 1
ATOM 4800 N N . PHE B 1 242 ? -22.389 30.111 31.933 1.00 35.78 242 PHE B N 1
ATOM 4801 C CA . PHE B 1 242 ? -21.329 29.529 31.129 1.00 36.15 242 PHE B CA 1
ATOM 4802 C C . PHE B 1 242 ? -20.337 30.581 30.681 1.00 37.02 242 PHE B C 1
ATOM 4803 O O . PHE B 1 242 ? -19.135 30.405 30.883 1.00 37.49 242 PHE B O 1
ATOM 4811 N N . ASN B 1 243 ? -20.816 31.681 30.139 1.00 38.78 243 ASN B N 1
ATOM 4812 C CA . ASN B 1 243 ? -19.943 32.759 29.685 1.00 40.97 243 ASN B CA 1
ATOM 4813 C C . ASN B 1 243 ? -18.951 33.210 30.742 1.00 41.16 243 ASN B C 1
ATOM 4814 O O . ASN B 1 243 ? -17.754 33.313 30.503 1.00 41.44 243 ASN B O 1
ATOM 4819 N N . ASP B 1 244 ? -19.398 33.447 31.958 1.00 41.31 244 ASP B N 1
ATOM 4820 C CA . ASP B 1 244 ? -18.667 33.836 33.116 1.00 41.41 244 ASP B CA 1
ATOM 4821 C C . ASP B 1 244 ? -17.624 32.853 33.650 1.00 43.46 244 ASP B C 1
ATOM 4822 O O . ASP B 1 244 ? -16.430 33.073 33.783 1.00 42.19 244 ASP B O 1
ATOM 4827 N N . LYS B 1 245 ? -18.073 31.715 34.126 1.00 46.68 245 LYS B N 1
ATOM 4828 C CA . LYS B 1 245 ? -17.347 30.664 34.787 1.00 49.84 245 LYS B CA 1
ATOM 4829 C C . LYS B 1 245 ? -16.338 29.996 33.860 1.00 51.40 245 LYS B C 1
ATOM 4830 O O . LYS B 1 245 ? -15.150 29.918 34.149 1.00 50.28 245 LYS B O 1
ATOM 4836 N N . VAL B 1 246 ? -16.910 29.500 32.763 1.00 53.51 246 VAL B N 1
ATOM 4837 C CA . VAL B 1 246 ? -16.168 28.761 31.754 1.00 55.42 246 VAL B CA 1
ATOM 4838 C C . VAL B 1 246 ? -15.356 29.716 30.898 1.00 56.60 246 VAL B C 1
ATOM 4839 O O . VAL B 1 246 ? -14.196 29.966 31.206 1.00 57.46 246 VAL B O 1
ATOM 4843 N N . VAL B 1 247 ? -15.999 30.266 29.885 1.00 57.87 247 VAL B N 1
ATOM 4844 C CA . VAL B 1 247 ? -15.386 31.209 28.971 1.00 59.25 247 VAL B CA 1
ATOM 4845 C C . VAL B 1 247 ? -14.413 32.169 29.640 1.00 59.90 247 VAL B C 1
ATOM 4846 O O . VAL B 1 247 ? -13.217 31.861 29.699 1.00 61.15 247 VAL B O 1
ATOM 4850 N N . ASN B 1 248 ? -14.880 33.297 30.161 1.00 60.02 248 ASN B N 1
ATOM 4851 C CA . ASN B 1 248 ? -13.928 34.282 30.668 1.00 60.84 248 ASN B CA 1
ATOM 4852 C C . ASN B 1 248 ? -13.382 34.177 32.065 1.00 60.90 248 ASN B C 1
ATOM 4853 O O . ASN B 1 248 ? -12.394 34.891 32.335 1.00 61.58 248 ASN B O 1
ATOM 4858 N N . GLN B 1 249 ? -13.738 33.268 32.959 1.00 61.00 249 GLN B N 1
ATOM 4859 C CA . GLN B 1 249 ? -13.029 33.120 34.232 1.00 60.76 249 GLN B CA 1
ATOM 4860 C C . GLN B 1 249 ? -12.121 31.888 34.121 1.00 60.43 249 GLN B C 1
ATOM 4861 O O . GLN B 1 249 ? -11.370 31.484 34.991 1.00 59.56 249 GLN B O 1
ATOM 4867 N N . LYS B 1 250 ? -12.274 31.211 32.994 1.00 60.63 250 LYS B N 1
ATOM 4868 C CA . LYS B 1 250 ? -11.513 30.052 32.613 1.00 60.46 250 LYS B CA 1
ATOM 4869 C C . LYS B 1 250 ? -11.579 28.879 33.566 1.00 60.36 250 LYS B C 1
ATOM 4870 O O . LYS B 1 250 ? -10.520 28.303 33.851 1.00 61.36 250 LYS B O 1
ATOM 4876 N N . ASN B 1 251 ? -12.735 28.467 34.069 1.00 60.05 251 ASN B N 1
ATOM 4877 C CA . ASN B 1 251 ? -12.731 27.268 34.884 1.00 59.58 251 ASN B CA 1
ATOM 4878 C C . ASN B 1 251 ? -13.109 26.091 33.961 1.00 58.49 251 ASN B C 1
ATOM 4879 O O . ASN B 1 251 ? -13.473 26.155 32.807 1.00 57.93 251 ASN B O 1
ATOM 4884 N N . ARG B 1 252 ? -13.074 24.956 34.607 1.00 57.84 252 ARG B N 1
ATOM 4885 C CA . ARG B 1 252 ? -13.433 23.659 34.139 1.00 56.88 252 ARG B CA 1
ATOM 4886 C C . ARG B 1 252 ? -14.952 23.551 34.031 1.00 53.59 252 ARG B C 1
ATOM 4887 O O . ARG B 1 252 ? -15.686 24.192 34.764 1.00 53.86 252 ARG B O 1
ATOM 4895 N N . LEU B 1 253 ? -15.367 22.623 33.212 1.00 49.84 253 LEU B N 1
ATOM 4896 C CA . LEU B 1 253 ? -16.767 22.198 33.179 1.00 46.04 253 LEU B CA 1
ATOM 4897 C C . LEU B 1 253 ? -16.652 20.848 33.903 1.00 43.00 253 LEU B C 1
ATOM 4898 O O . LEU B 1 253 ? -15.964 19.999 33.333 1.00 41.51 253 LEU B O 1
ATOM 4903 N N . MET B 1 254 ? -17.101 20.728 35.144 1.00 40.78 254 MET B N 1
ATOM 4904 C CA . MET B 1 254 ? -17.021 19.462 35.860 1.00 39.08 254 MET B CA 1
ATOM 4905 C C . MET B 1 254 ? -17.971 18.491 35.134 1.00 36.37 254 MET B C 1
ATOM 4906 O O . MET B 1 254 ? -19.026 18.893 34.664 1.00 35.48 254 MET B O 1
ATOM 4911 N N . GLY B 1 255 ? -17.504 17.276 34.950 1.00 33.87 255 GLY B N 1
ATOM 4912 C CA . GLY B 1 255 ? -18.211 16.287 34.170 1.00 32.36 255 GLY B CA 1
ATOM 4913 C C . GLY B 1 255 ? -17.721 16.373 32.733 1.00 31.74 255 GLY B C 1
ATOM 4914 O O . GLY B 1 255 ? -18.147 15.530 31.938 1.00 33.30 255 GLY B O 1
ATOM 4915 N N . PHE B 1 256 ? -16.798 17.242 32.369 1.00 30.96 256 PHE B N 1
ATOM 4916 C CA . PHE B 1 256 ? -16.254 17.252 31.014 1.00 30.55 256 PHE B CA 1
ATOM 4917 C C . PHE B 1 256 ? -14.781 16.841 31.087 1.00 30.64 256 PHE B C 1
ATOM 4918 O O . PHE B 1 256 ? -14.142 16.996 32.122 1.00 31.17 256 PHE B O 1
ATOM 4926 N N . GLY B 1 257 ? -14.273 16.308 29.991 1.00 29.94 257 GLY B N 1
ATOM 4927 C CA . GLY B 1 257 ? -12.872 15.941 29.889 1.00 29.27 257 GLY B CA 1
ATOM 4928 C C . GLY B 1 257 ? -12.655 14.536 30.423 1.00 29.41 257 GLY B C 1
ATOM 4929 O O . GLY B 1 257 ? -13.532 13.958 31.058 1.00 30.63 257 GLY B O 1
ATOM 4930 N N . HIS B 1 258 ? -11.486 13.994 30.143 1.00 28.41 258 HIS B N 1
ATOM 4931 C CA . HIS B 1 258 ? -11.113 12.657 30.551 1.00 27.86 258 HIS B CA 1
ATOM 4932 C C . HIS B 1 258 ? -9.666 12.386 30.122 1.00 30.10 258 HIS B C 1
ATOM 4933 O O . HIS B 1 258 ? -9.195 12.668 29.027 1.00 29.70 258 HIS B O 1
ATOM 4940 N N . ARG B 1 259 ? -8.907 11.755 31.010 1.00 33.20 259 ARG B N 1
ATOM 4941 C CA . ARG B 1 259 ? -7.538 11.369 30.843 1.00 36.63 259 ARG B CA 1
ATOM 4942 C C . ARG B 1 259 ? -7.319 10.157 29.954 1.00 37.49 259 ARG B C 1
ATOM 4943 O O . ARG B 1 259 ? -6.176 9.718 29.755 1.00 39.03 259 ARG B O 1
ATOM 4951 N N . VAL B 1 260 ? -8.354 9.561 29.377 1.00 36.79 260 VAL B N 1
ATOM 4952 C CA . VAL B 1 260 ? -8.362 8.496 28.415 1.00 33.44 260 VAL B CA 1
ATOM 4953 C C . VAL B 1 260 ? -9.278 8.820 27.242 1.00 32.35 260 VAL B C 1
ATOM 4954 O O . VAL B 1 260 ? -8.882 8.656 26.093 1.00 32.33 260 VAL B O 1
ATOM 4958 N N . TYR B 1 261 ? -10.481 9.331 27.487 1.00 34.04 261 TYR B N 1
ATOM 4959 C CA . TYR B 1 261 ? -11.402 9.581 26.377 1.00 33.27 261 TYR B CA 1
ATOM 4960 C C . TYR B 1 261 ? -11.109 10.876 25.648 1.00 34.35 261 TYR B C 1
ATOM 4961 O O . TYR B 1 261 ? -10.977 11.899 26.289 1.00 35.26 261 TYR B O 1
ATOM 4970 N N . LYS B 1 262 ? -11.045 10.749 24.334 1.00 35.73 262 LYS B N 1
ATOM 4971 C CA . LYS B 1 262 ? -10.816 11.898 23.466 1.00 37.39 262 LYS B CA 1
ATOM 4972 C C . LYS B 1 262 ? -12.105 12.188 22.698 1.00 37.17 262 LYS B C 1
ATOM 4973 O O . LYS B 1 262 ? -12.274 13.084 21.870 1.00 37.52 262 LYS B O 1
ATOM 4979 N N . THR B 1 263 ? -13.086 11.355 23.007 1.00 36.39 263 THR B N 1
ATOM 4980 C CA . THR B 1 263 ? -14.411 11.400 22.422 1.00 35.82 263 THR B CA 1
ATOM 4981 C C . THR B 1 263 ? -15.446 11.193 23.519 1.00 34.74 263 THR B C 1
ATOM 4982 O O . THR B 1 263 ? -15.036 10.929 24.650 1.00 34.49 263 THR B O 1
ATOM 4986 N N . TYR B 1 264 ? -16.719 11.368 23.188 1.00 32.99 264 TYR B N 1
ATOM 4987 C CA . TYR B 1 264 ? -17.802 11.168 24.148 1.00 30.18 264 TYR B CA 1
ATOM 4988 C C . TYR B 1 264 ? -17.570 9.882 24.929 1.00 27.50 264 TYR B C 1
ATOM 4989 O O . TYR B 1 264 ? -17.074 8.922 24.351 1.00 26.97 264 TYR B O 1
ATOM 4998 N N . ASP B 1 265 ? -17.834 9.894 26.216 1.00 25.62 265 ASP B N 1
ATOM 4999 C CA . ASP B 1 265 ? -17.660 8.675 27.034 1.00 25.60 265 ASP B CA 1
ATOM 5000 C C . ASP B 1 265 ? -18.861 7.796 26.746 1.00 26.21 265 ASP B C 1
ATOM 5001 O O . ASP B 1 265 ? -20.028 8.160 26.897 1.00 24.76 265 ASP B O 1
ATOM 5006 N N . PRO B 1 266 ? -18.616 6.549 26.355 1.00 27.91 266 PRO B N 1
ATOM 5007 C CA . PRO B 1 266 ? -19.665 5.609 26.001 1.00 27.50 266 PRO B CA 1
ATOM 5008 C C . PRO B 1 266 ? -20.747 5.461 27.055 1.00 27.26 266 PRO B C 1
ATOM 5009 O O . PRO B 1 266 ? -21.921 5.213 26.784 1.00 27.38 266 PRO B O 1
ATOM 5013 N N . ARG B 1 267 ? -20.405 5.624 28.333 1.00 27.39 267 ARG B N 1
ATOM 5014 C CA . ARG B 1 267 ? -21.421 5.458 29.355 1.00 26.99 267 ARG B CA 1
ATOM 5015 C C . ARG B 1 267 ? -22.119 6.770 29.582 1.00 27.56 267 ARG B C 1
ATOM 5016 O O . ARG B 1 267 ? -23.200 6.748 30.175 1.00 29.24 267 ARG B O 1
ATOM 5024 N N . ALA B 1 268 ? -21.608 7.895 29.096 1.00 27.00 268 ALA B N 1
ATOM 5025 C CA . ALA B 1 268 ? -22.296 9.167 29.286 1.00 26.12 268 ALA B CA 1
ATOM 5026 C C . ALA B 1 268 ? -23.462 9.129 28.293 1.00 27.33 268 ALA B C 1
ATOM 5027 O O . ALA B 1 268 ? -24.507 9.732 28.521 1.00 29.65 268 ALA B O 1
ATOM 5029 N N . LYS B 1 269 ? -23.239 8.541 27.129 1.00 26.90 269 LYS B N 1
ATOM 5030 C CA . LYS B 1 269 ? -24.266 8.405 26.136 1.00 27.46 269 LYS B CA 1
ATOM 5031 C C . LYS B 1 269 ? -25.405 7.597 26.763 1.00 27.02 269 LYS B C 1
ATOM 5032 O O . LYS B 1 269 ? -26.539 8.034 26.806 1.00 27.20 269 LYS B O 1
ATOM 5038 N N . ILE B 1 270 ? -25.114 6.410 27.293 1.00 26.41 270 ILE B N 1
ATOM 5039 C CA . ILE B 1 270 ? -26.150 5.580 27.889 1.00 24.72 270 ILE B CA 1
ATOM 5040 C C . ILE B 1 270 ? -26.783 6.249 29.086 1.00 24.41 270 ILE B C 1
ATOM 5041 O O . ILE B 1 270 ? -28.029 6.217 29.167 1.00 26.09 270 ILE B O 1
ATOM 5046 N N . PHE B 1 271 ? -26.063 6.876 29.995 1.00 23.14 271 PHE B N 1
ATOM 5047 C CA . PHE B 1 271 ? -26.661 7.526 31.151 1.00 21.99 271 PHE B CA 1
ATOM 5048 C C . PHE B 1 271 ? -27.618 8.630 30.712 1.00 21.98 271 PHE B C 1
ATOM 5049 O O . PHE B 1 271 ? -28.650 8.774 31.368 1.00 19.72 271 PHE B O 1
ATOM 5057 N N . LYS B 1 272 ? -27.297 9.409 29.674 1.00 23.15 272 LYS B N 1
ATOM 5058 C CA . LYS B 1 272 ? -28.193 10.504 29.299 1.00 26.12 272 LYS B CA 1
ATOM 5059 C C . LYS B 1 272 ? -29.587 10.025 28.904 1.00 27.97 272 LYS B C 1
ATOM 5060 O O . LYS B 1 272 ? -30.601 10.564 29.325 1.00 29.31 272 LYS B O 1
ATOM 5066 N N . LYS B 1 273 ? -29.589 8.998 28.073 1.00 28.49 273 LYS B N 1
ATOM 5067 C CA . LYS B 1 273 ? -30.708 8.254 27.582 1.00 28.29 273 LYS B CA 1
ATOM 5068 C C . LYS B 1 273 ? -31.532 7.739 28.752 1.00 28.14 273 LYS B C 1
ATOM 5069 O O . LYS B 1 273 ? -32.770 7.811 28.686 1.00 29.49 273 LYS B O 1
ATOM 5075 N N . LEU B 1 274 ? -30.901 7.229 29.813 1.00 25.63 274 LEU B N 1
ATOM 5076 C CA . LEU B 1 274 ? -31.705 6.764 30.932 1.00 24.38 274 LEU B CA 1
ATOM 5077 C C . LEU B 1 274 ? -32.301 7.989 31.640 1.00 24.83 274 LEU B C 1
ATOM 5078 O O . LEU B 1 274 ? -33.365 7.859 32.269 1.00 26.12 274 LEU B O 1
ATOM 5083 N N . ALA B 1 275 ? -31.695 9.171 31.585 1.00 22.97 275 ALA B N 1
ATOM 5084 C CA . ALA B 1 275 ? -32.228 10.326 32.275 1.00 23.75 275 ALA B CA 1
ATOM 5085 C C . ALA B 1 275 ? -33.537 10.778 31.613 1.00 24.41 275 ALA B C 1
ATOM 5086 O O . ALA B 1 275 ? -34.542 11.123 32.244 1.00 22.47 275 ALA B O 1
ATOM 5088 N N . LEU B 1 276 ? -33.512 10.716 30.281 1.00 25.02 276 LEU B N 1
ATOM 5089 C CA . LEU B 1 276 ? -34.669 10.985 29.448 1.00 24.32 276 LEU B CA 1
ATOM 5090 C C . LEU B 1 276 ? -35.805 10.042 29.818 1.00 24.74 276 LEU B C 1
ATOM 5091 O O . LEU B 1 276 ? -36.950 10.485 29.889 1.00 24.81 276 LEU B O 1
ATOM 5096 N N . THR B 1 277 ? -35.535 8.779 30.139 1.00 25.29 277 THR B N 1
ATOM 5097 C CA . THR B 1 277 ? -36.600 7.862 30.494 1.00 26.79 277 THR B CA 1
ATOM 5098 C C . THR B 1 277 ? -37.138 8.184 31.872 1.00 28.28 277 THR B C 1
ATOM 5099 O O . THR B 1 277 ? -38.277 7.769 32.112 1.00 30.19 277 THR B O 1
ATOM 5103 N N . LEU B 1 278 ? -36.435 8.844 32.789 1.00 29.24 278 LEU B N 1
ATOM 5104 C CA . LEU B 1 278 ? -37.063 9.067 34.092 1.00 29.67 278 LEU B CA 1
ATOM 5105 C C . LEU B 1 278 ? -37.442 10.504 34.417 1.00 30.31 278 LEU B C 1
ATOM 5106 O O . LEU B 1 278 ? -38.170 10.688 35.400 1.00 28.87 278 LEU B O 1
ATOM 5111 N N . ILE B 1 279 ? -37.063 11.493 33.621 1.00 32.98 279 ILE B N 1
ATOM 5112 C CA . ILE B 1 279 ? -37.367 12.866 33.986 1.00 36.91 279 ILE B CA 1
ATOM 5113 C C . ILE B 1 279 ? -38.820 13.282 34.048 1.00 40.47 279 ILE B C 1
ATOM 5114 O O . ILE B 1 279 ? -39.146 14.157 34.857 1.00 40.21 279 ILE B O 1
ATOM 5119 N N . GLU B 1 280 ? -39.729 12.644 33.358 1.00 44.98 280 GLU B N 1
ATOM 5120 C CA . GLU B 1 280 ? -41.158 12.840 33.384 1.00 49.07 280 GLU B CA 1
ATOM 5121 C C . GLU B 1 280 ? -41.746 12.806 34.793 1.00 51.18 280 GLU B C 1
ATOM 5122 O O . GLU B 1 280 ? -42.650 13.593 35.077 1.00 52.58 280 GLU B O 1
ATOM 5128 N N . ARG B 1 281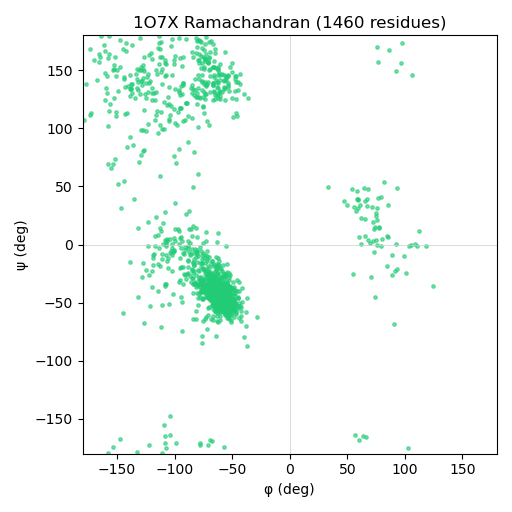 ? -41.252 11.950 35.679 1.00 52.27 281 ARG B N 1
ATOM 5129 C CA . ARG B 1 281 ? -41.724 11.794 37.015 1.00 53.58 281 ARG B CA 1
ATOM 5130 C C . ARG B 1 281 ? -41.144 12.752 38.046 1.00 54.41 281 ARG B C 1
ATOM 5131 O O . ARG B 1 281 ? -41.817 12.867 39.088 1.00 57.16 281 ARG B O 1
ATOM 5139 N N . ASN B 1 282 ? -39.934 13.277 37.935 1.00 53.00 282 ASN B N 1
ATOM 5140 C CA . ASN B 1 282 ? -39.451 14.154 39.023 1.00 50.29 282 ASN B CA 1
ATOM 5141 C C . ASN B 1 282 ? -39.245 15.517 38.387 1.00 48.27 282 ASN B C 1
ATOM 5142 O O . ASN B 1 282 ? -38.567 15.603 37.366 1.00 48.87 282 ASN B O 1
ATOM 5147 N N . ALA B 1 283 ? -39.856 16.566 38.908 1.00 45.52 283 ALA B N 1
ATOM 5148 C CA . ALA B 1 283 ? -39.779 17.908 38.367 1.00 43.68 283 ALA B CA 1
ATOM 5149 C C . ALA B 1 283 ? -38.458 18.604 38.621 1.00 42.39 283 ALA B C 1
ATOM 5150 O O . ALA B 1 283 ? -38.023 19.462 37.855 1.00 41.93 283 ALA B O 1
ATOM 5152 N N . ASP B 1 284 ? -37.833 18.238 39.733 1.00 41.30 284 ASP B N 1
ATOM 5153 C CA . ASP B 1 284 ? -36.485 18.742 40.023 1.00 40.06 284 ASP B CA 1
ATOM 5154 C C . ASP B 1 284 ? -35.540 18.078 39.024 1.00 38.90 284 ASP B C 1
ATOM 5155 O O . ASP B 1 284 ? -34.741 18.700 38.321 1.00 38.29 284 ASP B O 1
ATOM 5160 N N . ALA B 1 285 ? -35.724 16.751 38.915 1.00 37.40 285 ALA B N 1
ATOM 5161 C CA . ALA B 1 285 ? -34.903 15.973 37.988 1.00 36.00 285 ALA B CA 1
ATOM 5162 C C . ALA B 1 285 ? -35.022 16.573 36.604 1.00 36.30 285 ALA B C 1
ATOM 5163 O O . ALA B 1 285 ? -33.978 16.821 35.980 1.00 35.93 285 ALA B O 1
ATOM 5165 N N . ARG B 1 286 ? -36.240 16.898 36.147 1.00 36.68 286 ARG B N 1
ATOM 5166 C CA . ARG B 1 286 ? -36.396 17.509 34.831 1.00 36.85 286 ARG B CA 1
ATOM 5167 C C . ARG B 1 286 ? -35.778 18.902 34.801 1.00 35.24 286 ARG B C 1
ATOM 5168 O O . ARG B 1 286 ? -35.137 19.228 33.793 1.00 33.62 286 ARG B O 1
ATOM 5176 N N . ARG B 1 287 ? -35.900 19.687 35.864 1.00 33.96 287 ARG B N 1
ATOM 5177 C CA . ARG B 1 287 ? -35.272 21.013 35.862 1.00 33.83 287 ARG B CA 1
ATOM 5178 C C . ARG B 1 287 ? -33.764 20.897 35.666 1.00 33.26 287 ARG B C 1
ATOM 5179 O O . ARG B 1 287 ? -33.209 21.613 34.829 1.00 32.24 287 ARG B O 1
ATOM 5187 N N . TYR B 1 288 ? -33.104 19.958 36.362 1.00 33.01 288 TYR B N 1
ATOM 5188 C CA . TYR B 1 288 ? -31.667 19.790 36.169 1.00 32.85 288 TYR B CA 1
ATOM 5189 C C . TYR B 1 288 ? -31.268 19.206 34.821 1.00 30.64 288 TYR B C 1
ATOM 5190 O O . TYR B 1 288 ? -30.192 19.617 34.369 1.00 29.54 288 TYR B O 1
ATOM 5199 N N . PHE B 1 289 ? -32.062 18.337 34.208 1.00 29.40 289 PHE B N 1
ATOM 5200 C CA . PHE B 1 289 ? -31.761 17.804 32.883 1.00 28.64 289 PHE B CA 1
ATOM 5201 C C . PHE B 1 289 ? -31.761 18.878 31.799 1.00 28.88 289 PHE B C 1
ATOM 5202 O O . PHE B 1 289 ? -30.880 18.945 30.935 1.00 27.80 289 PHE B O 1
ATOM 5210 N N . GLU B 1 290 ? -32.742 19.785 31.841 1.00 30.22 290 GLU B N 1
ATOM 5211 C CA . GLU B 1 290 ? -32.775 20.886 30.894 1.00 32.27 290 GLU B CA 1
ATOM 5212 C C . GLU B 1 290 ? -31.553 21.789 31.140 1.00 30.44 290 GLU B C 1
ATOM 5213 O O . GLU B 1 290 ? -30.999 22.309 30.176 1.00 29.16 290 GLU B O 1
ATOM 5219 N N . ILE B 1 291 ? -31.205 22.021 32.412 1.00 28.95 291 ILE B N 1
ATOM 5220 C CA . ILE B 1 291 ? -30.030 22.838 32.701 1.00 27.54 291 ILE B CA 1
ATOM 5221 C C . ILE B 1 291 ? -28.797 22.122 32.163 1.00 28.64 291 ILE B C 1
ATOM 5222 O O . ILE B 1 291 ? -28.032 22.709 31.400 1.00 28.57 291 ILE B O 1
ATOM 5227 N N . ALA B 1 292 ? -28.637 20.857 32.566 1.00 29.18 292 ALA B N 1
ATOM 5228 C CA . ALA B 1 292 ? -27.496 20.050 32.124 1.00 28.78 292 ALA B CA 1
ATOM 5229 C C . ALA B 1 292 ? -27.414 19.933 30.620 1.00 30.56 292 ALA B C 1
ATOM 5230 O O . ALA B 1 292 ? -26.375 20.020 29.981 1.00 30.55 292 ALA B O 1
ATOM 5232 N N . GLN B 1 293 ? -28.549 19.694 29.952 1.00 33.81 293 GLN B N 1
ATOM 5233 C CA . GLN B 1 293 ? -28.576 19.609 28.494 1.00 35.02 293 GLN B CA 1
ATOM 5234 C C . GLN B 1 293 ? -28.216 20.920 27.800 1.00 33.07 293 GLN B C 1
ATOM 5235 O O . GLN B 1 293 ? -27.652 20.840 26.707 1.00 31.99 293 GLN B O 1
ATOM 5241 N N . LYS B 1 294 ? -28.456 22.089 28.362 1.00 32.46 294 LYS B N 1
ATOM 5242 C CA . LYS B 1 294 ? -28.092 23.360 27.766 1.00 33.33 294 LYS B CA 1
ATOM 5243 C C . LYS B 1 294 ? -26.579 23.584 27.897 1.00 32.53 294 LYS B C 1
ATOM 5244 O O . LYS B 1 294 ? -25.903 24.166 27.056 1.00 31.42 294 LYS B O 1
ATOM 5250 N N . LEU B 1 295 ? -26.047 23.109 29.011 1.00 32.12 295 LEU B N 1
ATOM 5251 C CA . LEU B 1 295 ? -24.634 23.224 29.300 1.00 33.56 295 LEU B CA 1
ATOM 5252 C C . LEU B 1 295 ? -23.812 22.386 28.329 1.00 34.51 295 LEU B C 1
ATOM 5253 O O . LEU B 1 295 ? -22.824 22.855 27.751 1.00 33.95 295 LEU B O 1
ATOM 5258 N N . GLU B 1 296 ? -24.215 21.140 28.127 1.00 35.57 296 GLU B N 1
ATOM 5259 C CA . GLU B 1 296 ? -23.560 20.214 27.226 1.00 37.59 296 GLU B CA 1
ATOM 5260 C C . GLU B 1 296 ? -23.429 20.748 25.800 1.00 38.22 296 GLU B C 1
ATOM 5261 O O . GLU B 1 296 ? -22.427 20.506 25.106 1.00 38.91 296 GLU B O 1
ATOM 5267 N N . GLU B 1 297 ? -24.463 21.420 25.303 1.00 38.08 297 GLU B N 1
ATOM 5268 C CA . GLU B 1 297 ? -24.364 21.997 23.957 1.00 38.24 297 GLU B CA 1
ATOM 5269 C C . GLU B 1 297 ? -23.328 23.112 24.015 1.00 36.39 297 GLU B C 1
ATOM 5270 O O . GLU B 1 297 ? -22.417 23.172 23.185 1.00 36.67 297 GLU B O 1
ATOM 5276 N N . LEU B 1 298 ? -23.372 23.964 25.038 1.00 34.33 298 LEU B N 1
ATOM 5277 C CA . LEU B 1 298 ? -22.389 25.032 25.175 1.00 33.24 298 LEU B CA 1
ATOM 5278 C C . LEU B 1 298 ? -20.987 24.481 25.360 1.00 33.17 298 LEU B C 1
ATOM 5279 O O . LEU B 1 298 ? -20.024 25.057 24.853 1.00 31.93 298 LEU B O 1
ATOM 5284 N N . GLY B 1 299 ? -20.823 23.362 26.065 1.00 33.94 299 GLY B N 1
ATOM 5285 C CA . GLY B 1 299 ? -19.525 22.754 26.289 1.00 34.82 299 GLY B CA 1
ATOM 5286 C C . GLY B 1 299 ? -18.926 22.079 25.057 1.00 35.47 299 GLY B C 1
ATOM 5287 O O . GLY B 1 299 ? -17.717 22.138 24.830 1.00 34.66 299 GLY B O 1
ATOM 5288 N N . ILE B 1 300 ? -19.772 21.403 24.271 1.00 35.24 300 ILE B N 1
ATOM 5289 C CA . ILE B 1 300 ? -19.321 20.720 23.069 1.00 34.76 300 ILE B CA 1
ATOM 5290 C C . ILE B 1 300 ? -18.884 21.755 22.061 1.00 36.21 300 ILE B C 1
ATOM 5291 O O . ILE B 1 300 ? -17.876 21.469 21.428 1.00 37.66 300 ILE B O 1
ATOM 5296 N N . LYS B 1 301 ? -19.545 22.895 21.906 1.00 37.90 301 LYS B N 1
ATOM 5297 C CA . LYS B 1 301 ? -19.135 23.924 20.975 1.00 39.13 301 LYS B CA 1
ATOM 5298 C C . LYS B 1 301 ? -17.781 24.500 21.401 1.00 40.25 301 LYS B C 1
ATOM 5299 O O . LYS B 1 301 ? -16.907 24.732 20.572 1.00 40.90 301 LYS B O 1
ATOM 5305 N N . GLN B 1 302 ? -17.648 24.732 22.700 1.00 40.45 302 GLN B N 1
ATOM 5306 C CA . GLN B 1 302 ? -16.469 25.263 23.320 1.00 40.81 302 GLN B CA 1
ATOM 5307 C C . GLN B 1 302 ? -15.220 24.395 23.353 1.00 40.34 302 GLN B C 1
ATOM 5308 O O . GLN B 1 302 ? -14.125 24.873 23.094 1.00 39.99 302 GLN B O 1
ATOM 5314 N N . PHE B 1 303 ? -15.352 23.132 23.730 1.00 40.73 303 PHE B N 1
ATOM 5315 C CA . PHE B 1 303 ? -14.282 22.204 23.971 1.00 41.17 303 PHE B CA 1
ATOM 5316 C C . PHE B 1 303 ? -14.102 20.990 23.088 1.00 42.18 303 PHE B C 1
ATOM 5317 O O . PHE B 1 303 ? -12.987 20.432 23.165 1.00 42.78 303 PHE B O 1
ATOM 5325 N N . SER B 1 304 ? -15.080 20.565 22.290 1.00 41.40 304 SER B N 1
ATOM 5326 C CA . SER B 1 304 ? -14.866 19.360 21.491 1.00 40.71 304 SER B CA 1
ATOM 5327 C C . SER B 1 304 ? -13.653 19.502 20.588 1.00 40.77 304 SER B C 1
ATOM 5328 O O . SER B 1 304 ? -12.943 18.501 20.390 1.00 40.79 304 SER B O 1
ATOM 5331 N N . SER B 1 305 ? -13.359 20.696 20.066 1.00 40.69 305 SER B N 1
ATOM 5332 C CA . SER B 1 305 ? -12.195 20.897 19.211 1.00 40.49 305 SER B CA 1
ATOM 5333 C C . SER B 1 305 ? -10.895 20.624 19.951 1.00 39.84 305 SER B C 1
ATOM 5334 O O . SER B 1 305 ? -9.918 20.343 19.266 1.00 41.22 305 SER B O 1
ATOM 5337 N N . LYS B 1 306 ? -10.844 20.658 21.271 1.00 38.29 306 LYS B N 1
ATOM 5338 C CA . LYS B 1 306 ? -9.680 20.320 22.060 1.00 36.98 306 LYS B CA 1
ATOM 5339 C C . LYS B 1 306 ? -9.791 18.900 22.604 1.00 35.58 306 LYS B C 1
ATOM 5340 O O . LYS B 1 306 ? -9.132 18.550 23.592 1.00 36.43 306 LYS B O 1
ATOM 5346 N N . GLY B 1 307 ? -10.729 18.118 22.080 1.00 33.81 307 GLY B N 1
ATOM 5347 C CA . GLY B 1 307 ? -10.968 16.754 22.494 1.00 32.25 307 GLY B CA 1
ATOM 5348 C C . GLY B 1 307 ? -11.622 16.576 23.851 1.00 32.48 307 GLY B C 1
ATOM 5349 O O . GLY B 1 307 ? -11.536 15.483 24.422 1.00 31.82 307 GLY B O 1
ATOM 5350 N N . ILE B 1 308 ? -12.285 17.608 24.387 1.00 32.31 308 ILE B N 1
ATOM 5351 C CA . ILE B 1 308 ? -12.921 17.449 25.688 1.00 32.93 308 ILE B CA 1
ATOM 5352 C C . ILE B 1 308 ? -14.426 17.268 25.562 1.00 31.89 308 ILE B C 1
ATOM 5353 O O . ILE B 1 308 ? -15.148 18.115 25.049 1.00 31.55 308 ILE B O 1
ATOM 5358 N N . TYR B 1 309 ? -14.859 16.110 26.048 1.00 31.13 309 TYR B N 1
ATOM 5359 C CA . TYR B 1 309 ? -16.245 15.673 26.008 1.00 30.53 309 TYR B CA 1
ATOM 5360 C C . TYR B 1 309 ? -16.884 15.348 27.347 1.00 28.57 309 TYR B C 1
ATOM 5361 O O . TYR B 1 309 ? -16.260 15.119 28.365 1.00 27.84 309 TYR B O 1
ATOM 5370 N N . PRO B 1 310 ? -18.212 15.294 27.358 1.00 29.21 310 PRO B N 1
ATOM 5371 C CA . PRO B 1 310 ? -18.934 14.962 28.577 1.00 28.97 310 PRO B CA 1
ATOM 5372 C C . PRO B 1 310 ? -18.503 13.565 28.998 1.00 28.50 310 PRO B C 1
ATOM 5373 O O . PRO B 1 310 ? -18.391 12.655 28.173 1.00 29.27 310 PRO B O 1
ATOM 5377 N N . ASN B 1 311 ? -18.162 13.412 30.265 1.00 27.53 311 ASN B N 1
ATOM 5378 C CA . ASN B 1 311 ? -17.779 12.098 30.757 1.00 28.01 311 ASN B CA 1
ATOM 5379 C C . ASN B 1 311 ? -18.960 11.525 31.535 1.00 28.71 311 ASN B C 1
ATOM 5380 O O . ASN B 1 311 ? -19.929 12.259 31.738 1.00 29.30 311 ASN B O 1
ATOM 5385 N N . THR B 1 312 ? -18.821 10.298 32.008 1.00 28.99 312 THR B N 1
ATOM 5386 C CA . THR B 1 312 ? -19.840 9.596 32.736 1.00 29.85 312 THR B CA 1
ATOM 5387 C C . THR B 1 312 ? -20.436 10.298 33.940 1.00 30.78 312 THR B C 1
ATOM 5388 O O . THR B 1 312 ? -21.578 9.933 34.278 1.00 32.32 312 THR B O 1
ATOM 5392 N N . ASP B 1 313 ? -19.769 11.238 34.596 1.00 30.16 313 ASP B N 1
ATOM 5393 C CA . ASP B 1 313 ? -20.372 11.904 35.734 1.00 30.31 313 ASP B CA 1
ATOM 5394 C C . ASP B 1 313 ? -21.231 13.102 35.393 1.00 29.51 313 ASP B C 1
ATOM 5395 O O . ASP B 1 313 ? -21.778 13.701 36.323 1.00 31.09 313 ASP B O 1
ATOM 5400 N N . PHE B 1 314 ? -21.410 13.470 34.139 1.00 28.75 314 PHE B N 1
ATOM 5401 C CA . PHE B 1 314 ? -22.238 14.630 33.819 1.00 26.94 314 PHE B CA 1
ATOM 5402 C C . PHE B 1 314 ? -23.721 14.339 33.993 1.00 26.37 314 PHE B C 1
ATOM 5403 O O . PHE B 1 314 ? -24.464 15.205 34.430 1.00 26.91 314 PHE B O 1
ATOM 5411 N N . TYR B 1 315 ? -24.165 13.125 33.699 1.00 26.11 315 TYR B N 1
ATOM 5412 C CA . TYR B 1 315 ? -25.527 12.693 33.754 1.00 25.28 315 TYR B CA 1
ATOM 5413 C C . TYR B 1 315 ? -25.881 11.579 34.719 1.00 25.88 315 TYR B C 1
ATOM 5414 O O . TYR B 1 315 ? -27.091 11.306 34.851 1.00 27.96 315 TYR B O 1
ATOM 5423 N N . SER B 1 316 ? -24.918 10.929 35.359 1.00 25.00 316 SER B N 1
ATOM 5424 C CA . SER B 1 316 ? -25.282 9.794 36.212 1.00 24.42 316 SER B CA 1
ATOM 5425 C C . SER B 1 316 ? -26.006 10.246 37.473 1.00 23.93 316 SER B C 1
ATOM 5426 O O . SER B 1 316 ? -26.772 9.457 38.053 1.00 24.84 316 SER B O 1
ATOM 5429 N N . GLY B 1 317 ? -25.753 11.476 37.885 1.00 22.52 317 GLY B N 1
ATOM 5430 C CA . GLY B 1 317 ? -26.340 12.090 39.058 1.00 21.60 317 GLY B CA 1
ATOM 5431 C C . GLY B 1 317 ? -27.812 12.380 38.843 1.00 20.59 317 GLY B C 1
ATOM 5432 O O . GLY B 1 317 ? -28.590 12.094 39.729 1.00 20.80 317 GLY B O 1
ATOM 5433 N N . ILE B 1 318 ? -28.188 12.889 37.686 1.00 21.93 318 ILE B N 1
ATOM 5434 C CA . ILE B 1 318 ? -29.570 13.141 37.273 1.00 20.74 318 ILE B CA 1
ATOM 5435 C C . ILE B 1 318 ? -30.328 11.832 37.316 1.00 20.66 318 ILE B C 1
ATOM 5436 O O . ILE B 1 318 ? -31.407 11.781 37.919 1.00 20.71 318 ILE B O 1
ATOM 5441 N N . VAL B 1 319 ? -29.785 10.736 36.795 1.00 20.72 319 VAL B N 1
ATOM 5442 C CA . VAL B 1 319 ? -30.411 9.415 36.869 1.00 21.17 319 VAL B CA 1
ATOM 5443 C C . VAL B 1 319 ? -30.686 8.994 38.311 1.00 23.43 319 VAL B C 1
ATOM 5444 O O . VAL B 1 319 ? -31.775 8.565 38.707 1.00 24.72 319 VAL B O 1
ATOM 5448 N N . PHE B 1 320 ? -29.659 9.071 39.161 1.00 24.71 320 PHE B N 1
ATOM 5449 C CA . PHE B 1 320 ? -29.756 8.669 40.564 1.00 25.45 320 PHE B CA 1
ATOM 5450 C C . PHE B 1 320 ? -30.765 9.529 41.317 1.00 25.84 320 PHE B C 1
ATOM 5451 O O . PHE B 1 320 ? -31.547 9.088 42.162 1.00 25.39 320 PHE B O 1
ATOM 5459 N N . TYR B 1 321 ? -30.693 10.824 40.995 1.00 25.79 321 TYR B N 1
ATOM 5460 C CA . TYR B 1 321 ? -31.555 11.827 41.583 1.00 25.97 321 TYR B CA 1
ATOM 5461 C C . TYR B 1 321 ? -32.980 11.526 41.132 1.00 25.47 321 TYR B C 1
ATOM 5462 O O . TYR B 1 321 ? -33.870 11.374 41.949 1.00 24.55 321 TYR B O 1
ATOM 5471 N N . ALA B 1 322 ? -33.130 11.259 39.835 1.00 25.37 322 ALA B N 1
ATOM 5472 C CA . ALA B 1 322 ? -34.427 10.914 39.288 1.00 26.18 322 ALA B CA 1
ATOM 5473 C C . ALA B 1 322 ? -34.956 9.634 39.897 1.00 26.92 322 ALA B C 1
ATOM 5474 O O . ALA B 1 322 ? -36.205 9.521 39.928 1.00 30.49 322 ALA B O 1
ATOM 5476 N N . LEU B 1 323 ? -34.221 8.673 40.443 1.00 25.30 323 LEU B N 1
ATOM 5477 C CA . LEU B 1 323 ? -34.877 7.522 41.064 1.00 22.93 323 LEU B CA 1
ATOM 5478 C C . LEU B 1 323 ? -35.296 7.843 42.488 1.00 21.31 323 LEU B C 1
ATOM 5479 O O . LEU B 1 323 ? -35.880 6.977 43.152 1.00 22.45 323 LEU B O 1
ATOM 5484 N N . GLY B 1 324 ? -34.931 8.986 43.056 1.00 19.88 324 GLY B N 1
ATOM 5485 C CA . GLY B 1 324 ? -35.214 9.285 44.432 1.00 17.79 324 GLY B CA 1
ATOM 5486 C C . GLY B 1 324 ? -34.009 9.307 45.342 1.00 18.13 324 GLY B C 1
ATOM 5487 O O . GLY B 1 324 ? -34.217 9.505 46.542 1.00 18.62 324 GLY B O 1
ATOM 5488 N N . PHE B 1 325 ? -32.778 9.056 44.931 1.00 19.83 325 PHE B N 1
ATOM 5489 C CA . PHE B 1 325 ? -31.640 9.118 45.862 1.00 20.29 325 PHE B CA 1
ATOM 5490 C C . PHE B 1 325 ? -31.091 10.529 45.986 1.00 21.67 325 PHE B C 1
ATOM 5491 O O . PHE B 1 325 ? -30.871 11.241 44.999 1.00 23.76 325 PHE B O 1
ATOM 5499 N N . PRO B 1 326 ? -30.833 10.946 47.206 1.00 22.55 326 PRO B N 1
ATOM 5500 C CA . PRO B 1 326 ? -30.314 12.281 47.471 1.00 22.14 326 PRO B CA 1
ATOM 5501 C C . PRO B 1 326 ? -28.883 12.381 47.002 1.00 22.99 326 PRO B C 1
ATOM 5502 O O . PRO B 1 326 ? -28.135 11.396 46.907 1.00 23.00 326 PRO B O 1
ATOM 5506 N N . VAL B 1 327 ? -28.451 13.602 46.718 1.00 23.70 327 VAL B N 1
ATOM 5507 C CA . VAL B 1 327 ? -27.092 13.891 46.238 1.00 22.55 327 VAL B CA 1
ATOM 5508 C C . VAL B 1 327 ? -26.073 13.269 47.148 1.00 23.58 327 VAL B C 1
ATOM 5509 O O . VAL B 1 327 ? -25.149 12.633 46.592 1.00 26.50 327 VAL B O 1
ATOM 5513 N N . TYR B 1 328 ? -26.206 13.191 48.465 1.00 23.02 328 TYR B N 1
ATOM 5514 C CA . TYR B 1 328 ? -25.215 12.540 49.305 1.00 23.58 328 TYR B CA 1
ATOM 5515 C C . TYR B 1 328 ? -25.013 11.054 49.087 1.00 24.74 328 TYR B C 1
ATOM 5516 O O . TYR B 1 328 ? -24.240 10.478 49.888 1.00 26.24 328 TYR B O 1
ATOM 5525 N N . MET B 1 329 ? -25.658 10.368 48.152 1.00 24.40 329 MET B N 1
ATOM 5526 C CA . MET B 1 329 ? -25.527 8.929 47.988 1.00 22.18 329 MET B CA 1
ATOM 5527 C C . MET B 1 329 ? -24.929 8.553 46.642 1.00 21.95 329 MET B C 1
ATOM 5528 O O . MET B 1 329 ? -24.703 7.366 46.354 1.00 20.77 329 MET B O 1
ATOM 5533 N N . PHE B 1 330 ? -24.657 9.586 45.829 1.00 21.35 330 PHE B N 1
ATOM 5534 C CA . PHE B 1 330 ? -24.129 9.282 44.499 1.00 22.40 330 PHE B CA 1
ATOM 5535 C C . PHE B 1 330 ? -22.877 8.410 44.581 1.00 22.94 330 PHE B C 1
ATOM 5536 O O . PHE B 1 330 ? -22.937 7.293 44.028 1.00 24.15 330 PHE B O 1
ATOM 5544 N N . THR B 1 331 ? -21.864 8.809 45.356 1.00 21.20 331 THR B N 1
ATOM 5545 C CA . THR B 1 331 ? -20.654 7.987 45.447 1.00 20.15 331 THR B CA 1
ATOM 5546 C C . THR B 1 331 ? -20.937 6.589 45.954 1.00 19.45 331 THR B C 1
ATOM 5547 O O . THR B 1 331 ? -20.408 5.595 45.427 1.00 19.08 331 THR B O 1
ATOM 5551 N N . ALA B 1 332 ? -21.820 6.429 46.939 1.00 18.81 332 ALA B N 1
ATOM 5552 C CA . ALA B 1 332 ? -22.201 5.121 47.454 1.00 18.62 332 ALA B CA 1
ATOM 5553 C C . ALA B 1 332 ? -22.930 4.295 46.394 1.00 19.78 332 ALA B C 1
ATOM 5554 O O . ALA B 1 332 ? -22.900 3.074 46.487 1.00 19.42 332 ALA B O 1
ATOM 5556 N N . LEU B 1 333 ? -23.612 4.918 45.413 1.00 20.78 333 LEU B N 1
ATOM 5557 C CA . LEU B 1 333 ? -24.264 4.142 44.364 1.00 20.58 333 LEU B CA 1
ATOM 5558 C C . LEU B 1 333 ? -23.190 3.723 43.366 1.00 19.60 333 LEU B C 1
ATOM 5559 O O . LEU B 1 333 ? -23.296 2.651 42.760 1.00 17.51 333 LEU B O 1
ATOM 5564 N N . PHE B 1 334 ? -22.157 4.578 43.245 1.00 19.76 334 PHE B N 1
ATOM 5565 C CA . PHE B 1 334 ? -21.008 4.272 42.394 1.00 19.29 334 PHE B CA 1
ATOM 5566 C C . PHE B 1 334 ? -20.327 3.034 43.009 1.00 20.42 334 PHE B C 1
ATOM 5567 O O . PHE B 1 334 ? -20.051 2.034 42.361 1.00 20.05 334 PHE B O 1
ATOM 5575 N N . ALA B 1 335 ? -20.067 3.111 44.315 1.00 20.64 335 ALA B N 1
ATOM 5576 C CA . ALA B 1 335 ? -19.454 2.056 45.077 1.00 22.65 335 ALA B CA 1
ATOM 5577 C C . ALA B 1 335 ? -20.237 0.754 44.994 1.00 25.17 335 ALA B C 1
ATOM 5578 O O . ALA B 1 335 ? -19.610 -0.328 44.876 1.00 27.12 335 ALA B O 1
ATOM 5580 N N . LEU B 1 336 ? -21.581 0.828 45.013 1.00 25.02 336 LEU B N 1
ATOM 5581 C CA . LEU B 1 336 ? -22.340 -0.417 44.878 1.00 23.52 336 LEU B CA 1
ATOM 5582 C C . LEU B 1 336 ? -21.971 -1.130 43.576 1.00 21.73 336 LEU B C 1
ATOM 5583 O O . LEU B 1 336 ? -21.752 -2.321 43.457 1.00 21.84 336 LEU B O 1
ATOM 5588 N N . SER B 1 337 ? -21.923 -0.355 42.511 1.00 20.41 337 SER B N 1
ATOM 5589 C CA . SER B 1 337 ? -21.665 -0.839 41.179 1.00 19.95 337 SER B CA 1
ATOM 5590 C C . SER B 1 337 ? -20.219 -1.271 41.048 1.00 22.07 337 SER B C 1
ATOM 5591 O O . SER B 1 337 ? -19.993 -2.473 40.787 1.00 23.04 337 SER B O 1
ATOM 5594 N N . ARG B 1 338 ? -19.268 -0.363 41.377 1.00 21.36 338 ARG B N 1
ATOM 5595 C CA . ARG B 1 338 ? -17.844 -0.652 41.339 1.00 19.53 338 ARG B CA 1
ATOM 5596 C C . ARG B 1 338 ? -17.446 -1.852 42.188 1.00 18.42 338 ARG B C 1
ATOM 5597 O O . ARG B 1 338 ? -16.462 -2.548 41.881 1.00 16.92 338 ARG B O 1
ATOM 5605 N N . THR B 1 339 ? -18.190 -2.215 43.216 1.00 18.11 339 THR B N 1
ATOM 5606 C CA . THR B 1 339 ? -17.937 -3.421 43.983 1.00 20.61 339 THR B CA 1
ATOM 5607 C C . THR B 1 339 ? -17.719 -4.604 43.043 1.00 21.25 339 THR B C 1
ATOM 5608 O O . THR B 1 339 ? -16.834 -5.432 43.309 1.00 22.30 339 THR B O 1
ATOM 5612 N N . LEU B 1 340 ? -18.474 -4.769 41.956 1.00 20.89 340 LEU B N 1
ATOM 5613 C CA . LEU B 1 340 ? -18.214 -5.899 41.068 1.00 21.14 340 LEU B CA 1
ATOM 5614 C C . LEU B 1 340 ? -16.792 -5.848 40.494 1.00 21.17 340 LEU B C 1
ATOM 5615 O O . LEU B 1 340 ? -16.072 -6.840 40.511 1.00 20.84 340 LEU B O 1
ATOM 5620 N N . GLY B 1 341 ? -16.339 -4.734 39.952 1.00 20.69 341 GLY B N 1
ATOM 5621 C CA . GLY B 1 341 ? -15.031 -4.525 39.368 1.00 19.95 341 GLY B CA 1
ATOM 5622 C C . GLY B 1 341 ? -13.896 -4.852 40.327 1.00 20.29 341 GLY B C 1
ATOM 5623 O O . GLY B 1 341 ? -13.022 -5.669 40.032 1.00 18.81 341 GLY B O 1
ATOM 5624 N N . TRP B 1 342 ? -13.949 -4.263 41.519 1.00 20.32 342 TRP B N 1
ATOM 5625 C CA . TRP B 1 342 ? -13.030 -4.493 42.606 1.00 19.28 342 TRP B CA 1
ATOM 5626 C C . TRP B 1 342 ? -12.858 -5.966 42.980 1.00 20.53 342 TRP B C 1
ATOM 5627 O O . TRP B 1 342 ? -11.726 -6.381 43.209 1.00 20.87 342 TRP B O 1
ATOM 5638 N N . LEU B 1 343 ? -13.955 -6.713 43.065 1.00 20.85 343 LEU B N 1
ATOM 5639 C CA . LEU B 1 343 ? -13.876 -8.113 43.439 1.00 20.75 343 LEU B CA 1
ATOM 5640 C C . LEU B 1 343 ? -13.247 -8.928 42.325 1.00 21.46 343 LEU B C 1
ATOM 5641 O O . LEU B 1 343 ? -12.554 -9.896 42.609 1.00 22.88 343 LEU B O 1
ATOM 5646 N N . ALA B 1 344 ? -13.485 -8.538 41.091 1.00 22.03 344 ALA B N 1
ATOM 5647 C CA . ALA B 1 344 ? -12.931 -9.224 39.934 1.00 23.86 344 ALA B CA 1
ATOM 5648 C C . ALA B 1 344 ? -11.420 -8.992 39.859 1.00 24.83 344 ALA B C 1
ATOM 5649 O O . ALA B 1 344 ? -10.655 -9.908 39.558 1.00 26.08 344 ALA B O 1
ATOM 5651 N N . HIS B 1 345 ? -10.962 -7.779 40.153 1.00 24.33 345 HIS B N 1
ATOM 5652 C CA . HIS B 1 345 ? -9.560 -7.413 40.147 1.00 23.30 345 HIS B CA 1
ATOM 5653 C C . HIS B 1 345 ? -8.778 -8.186 41.213 1.00 25.01 345 HIS B C 1
ATOM 5654 O O . HIS B 1 345 ? -7.677 -8.704 40.995 1.00 26.25 345 HIS B O 1
ATOM 5661 N N . ILE B 1 346 ? -9.321 -8.242 42.398 1.00 24.59 346 ILE B N 1
ATOM 5662 C CA . ILE B 1 346 ? -8.806 -8.947 43.575 1.00 23.86 346 ILE B CA 1
ATOM 5663 C C . ILE B 1 346 ? -8.718 -10.420 43.243 1.00 24.42 346 ILE B C 1
ATOM 5664 O O . ILE B 1 346 ? -7.606 -10.966 43.236 1.00 24.80 346 ILE B O 1
ATOM 5669 N N . ILE B 1 347 ? -9.803 -11.094 42.863 1.00 23.96 347 ILE B N 1
ATOM 5670 C CA . ILE B 1 347 ? -9.755 -12.531 42.529 1.00 23.27 347 ILE B CA 1
ATOM 5671 C C . ILE B 1 347 ? -8.677 -12.780 41.460 1.00 23.45 347 ILE B C 1
ATOM 5672 O O . ILE B 1 347 ? -7.688 -13.506 41.565 1.00 20.60 347 ILE B O 1
ATOM 5677 N N . GLU B 1 348 ? -8.846 -12.062 40.334 1.00 23.16 348 GLU B N 1
ATOM 5678 C CA . GLU B 1 348 ? -7.901 -12.115 39.238 1.00 21.90 348 GLU B CA 1
ATOM 5679 C C . GLU B 1 348 ? -6.485 -11.973 39.800 1.00 22.65 348 GLU B C 1
ATOM 5680 O O . GLU B 1 348 ? -5.684 -12.876 39.589 1.00 23.35 348 GLU B O 1
ATOM 5686 N N . TYR B 1 349 ? -6.138 -10.948 40.559 1.00 23.41 349 TYR B N 1
ATOM 5687 C CA . TYR B 1 349 ? -4.821 -10.749 41.129 1.00 24.93 349 TYR B CA 1
ATOM 5688 C C . TYR B 1 349 ? -4.293 -11.964 41.891 1.00 26.06 349 TYR B C 1
ATOM 5689 O O . TYR B 1 349 ? -3.358 -12.630 41.478 1.00 25.10 349 TYR B O 1
ATOM 5698 N N . VAL B 1 350 ? -4.906 -12.330 43.002 1.00 26.38 350 VAL B N 1
ATOM 5699 C CA . VAL B 1 350 ? -4.599 -13.459 43.833 1.00 26.65 350 VAL B CA 1
ATOM 5700 C C . VAL B 1 350 ? -4.671 -14.803 43.114 1.00 29.16 350 VAL B C 1
ATOM 5701 O O . VAL B 1 350 ? -4.104 -15.775 43.621 1.00 29.51 350 VAL B O 1
ATOM 5705 N N . GLU B 1 351 ? -5.470 -14.966 42.086 1.00 34.12 351 GLU B N 1
ATOM 5706 C CA . GLU B 1 351 ? -5.759 -16.289 41.543 1.00 39.18 351 GLU B CA 1
ATOM 5707 C C . GLU B 1 351 ? -4.800 -16.641 40.420 1.00 41.11 351 GLU B C 1
ATOM 5708 O O . GLU B 1 351 ? -4.418 -17.803 40.297 1.00 41.67 351 GLU B O 1
ATOM 5714 N N . GLU B 1 352 ? -4.394 -15.638 39.646 1.00 43.27 352 GLU B N 1
ATOM 5715 C CA . GLU B 1 352 ? -3.486 -15.854 38.540 1.00 44.21 352 GLU B CA 1
ATOM 5716 C C . GLU B 1 352 ? -2.139 -15.149 38.573 1.00 43.12 352 GLU B C 1
ATOM 5717 O O . GLU B 1 352 ? -1.299 -15.523 37.739 1.00 43.75 352 GLU B O 1
ATOM 5723 N N . GLN B 1 353 ? -1.942 -14.116 39.372 1.00 41.05 353 GLN B N 1
ATOM 5724 C CA . GLN B 1 353 ? -0.678 -13.371 39.317 1.00 39.21 353 GLN B CA 1
ATOM 5725 C C . GLN B 1 353 ? -0.296 -12.774 40.662 1.00 37.98 353 GLN B C 1
ATOM 5726 O O . GLN B 1 353 ? -0.026 -11.579 40.799 1.00 37.09 353 GLN B O 1
ATOM 5732 N N . HIS B 1 354 ? -0.296 -13.650 41.673 1.00 36.93 354 HIS B N 1
ATOM 5733 C CA . HIS B 1 354 ? -0.081 -13.199 43.028 1.00 37.50 354 HIS B CA 1
ATOM 5734 C C . HIS B 1 354 ? 1.362 -12.848 43.379 1.00 38.09 354 HIS B C 1
ATOM 5735 O O . HIS B 1 354 ? 2.302 -13.611 43.209 1.00 39.65 354 HIS B O 1
ATOM 5742 N N . ARG B 1 355 ? 1.561 -11.655 43.901 1.00 37.27 355 ARG B N 1
ATOM 5743 C CA . ARG B 1 355 ? 2.812 -11.190 44.423 1.00 36.90 355 ARG B CA 1
ATOM 5744 C C . ARG B 1 355 ? 2.435 -10.216 45.552 1.00 34.20 355 ARG B C 1
ATOM 5745 O O . ARG B 1 355 ? 1.482 -9.434 45.435 1.00 33.91 355 ARG B O 1
ATOM 5753 N N . LEU B 1 356 ? 3.096 -10.405 46.688 1.00 30.09 356 LEU B N 1
ATOM 5754 C CA . LEU B 1 356 ? 2.817 -9.490 47.816 1.00 27.25 356 LEU B CA 1
ATOM 5755 C C . LEU B 1 356 ? 3.258 -8.127 47.337 1.00 26.80 356 LEU B C 1
ATOM 5756 O O . LEU B 1 356 ? 4.123 -8.117 46.448 1.00 29.40 356 LEU B O 1
ATOM 5761 N N . ILE B 1 357 ? 2.736 -7.006 47.756 1.00 25.62 357 ILE B N 1
ATOM 5762 C CA . ILE B 1 357 ? 3.145 -5.698 47.267 1.00 25.40 357 ILE B CA 1
ATOM 5763 C C . ILE B 1 357 ? 4.021 -4.980 48.269 1.00 26.07 357 ILE B C 1
ATOM 5764 O O . ILE B 1 357 ? 3.506 -4.586 49.311 1.00 24.93 357 ILE B O 1
ATOM 5769 N N . ARG B 1 358 ? 5.307 -4.787 47.990 1.00 28.79 358 ARG B N 1
ATOM 5770 C CA . ARG B 1 358 ? 6.199 -4.070 48.913 1.00 30.95 358 ARG B CA 1
ATOM 5771 C C . ARG B 1 358 ? 7.072 -3.097 48.143 1.00 30.64 358 ARG B C 1
ATOM 5772 O O . ARG B 1 358 ? 8.183 -3.404 47.696 1.00 31.01 358 ARG B O 1
ATOM 5780 N N . PRO B 1 359 ? 6.548 -1.902 47.910 1.00 30.65 359 PRO B N 1
ATOM 5781 C CA . PRO B 1 359 ? 7.302 -0.888 47.172 1.00 31.67 359 PRO B CA 1
ATOM 5782 C C . PRO B 1 359 ? 8.508 -0.434 47.995 1.00 32.33 359 PRO B C 1
ATOM 5783 O O . PRO B 1 359 ? 8.767 -0.898 49.104 1.00 30.64 359 PRO B O 1
ATOM 5787 N N . ARG B 1 360 ? 9.126 0.648 47.528 1.00 34.60 360 ARG B N 1
ATOM 5788 C CA . ARG B 1 360 ? 10.257 1.177 48.292 1.00 36.35 360 ARG B CA 1
ATOM 5789 C C . ARG B 1 360 ? 10.239 2.675 48.496 1.00 35.20 360 ARG B C 1
ATOM 5790 O O . ARG B 1 360 ? 9.732 3.422 47.665 1.00 33.59 360 ARG B O 1
ATOM 5798 N N . ALA B 1 361 ? 10.749 3.144 49.633 1.00 36.11 361 ALA B N 1
ATOM 5799 C CA . ALA B 1 361 ? 10.960 4.571 49.866 1.00 37.19 361 ALA B CA 1
ATOM 5800 C C . ALA B 1 361 ? 12.480 4.812 49.795 1.00 38.44 361 ALA B C 1
ATOM 5801 O O . ALA B 1 361 ? 13.256 3.921 50.119 1.00 39.07 361 ALA B O 1
ATOM 5803 N N . LEU B 1 362 ? 12.910 5.952 49.299 1.00 39.71 362 LEU B N 1
ATOM 5804 C CA . LEU B 1 362 ? 14.297 6.329 49.183 1.00 40.59 362 LEU B CA 1
ATOM 5805 C C . LEU B 1 362 ? 14.663 7.269 50.328 1.00 41.90 362 LEU B C 1
ATOM 5806 O O . LEU B 1 362 ? 14.052 8.333 50.420 1.00 41.97 362 LEU B O 1
ATOM 5811 N N . TYR B 1 363 ? 15.571 6.874 51.216 1.00 44.06 363 TYR B N 1
ATOM 5812 C CA . TYR B 1 363 ? 15.945 7.736 52.329 1.00 45.63 363 TYR B CA 1
ATOM 5813 C C . TYR B 1 363 ? 16.814 8.908 51.871 1.00 46.69 363 TYR B C 1
ATOM 5814 O O . TYR B 1 363 ? 17.794 8.730 51.155 1.00 47.13 363 TYR B O 1
ATOM 5823 N N . VAL B 1 364 ? 16.426 10.101 52.272 1.00 47.42 364 VAL B N 1
ATOM 5824 C CA . VAL B 1 364 ? 17.082 11.355 51.968 1.00 49.03 364 VAL B CA 1
ATOM 5825 C C . VAL B 1 364 ? 17.257 12.092 53.303 1.00 51.97 364 VAL B C 1
ATOM 5826 O O . VAL B 1 364 ? 16.869 11.540 54.347 1.00 51.63 364 VAL B O 1
ATOM 5830 N N . GLY B 1 365 ? 17.878 13.270 53.355 1.00 55.01 365 GLY B N 1
ATOM 5831 C CA . GLY B 1 365 ? 18.142 13.824 54.705 1.00 58.59 365 GLY B CA 1
ATOM 5832 C C . GLY B 1 365 ? 19.328 13.061 55.318 1.00 60.28 365 GLY B C 1
ATOM 5833 O O . GLY B 1 365 ? 19.811 12.076 54.751 1.00 60.52 365 GLY B O 1
ATOM 5834 N N . PRO B 1 366 ? 19.865 13.519 56.441 1.00 61.78 366 PRO B N 1
ATOM 5835 C CA . PRO B 1 366 ? 21.090 12.981 56.994 1.00 63.08 366 PRO B CA 1
ATOM 5836 C C . PRO B 1 366 ? 21.097 11.593 57.605 1.00 63.84 366 PRO B C 1
ATOM 5837 O O . PRO B 1 366 ? 20.220 11.130 58.324 1.00 63.69 366 PRO B O 1
ATOM 5841 N N . GLU B 1 367 ? 22.187 10.871 57.333 1.00 65.42 367 GLU B N 1
ATOM 5842 C CA . GLU B 1 367 ? 22.397 9.516 57.804 1.00 67.58 367 GLU B CA 1
ATOM 5843 C C . GLU B 1 367 ? 22.747 9.422 59.274 1.00 67.85 367 GLU B C 1
ATOM 5844 O O . GLU B 1 367 ? 22.359 8.434 59.896 1.00 67.82 367 GLU B O 1
ATOM 5850 N N . TYR B 1 368 ? 23.460 10.404 59.806 1.00 68.18 368 TYR B N 1
ATOM 5851 C CA . TYR B 1 368 ? 23.766 10.417 61.219 1.00 69.24 368 TYR B CA 1
ATOM 5852 C C . TYR B 1 368 ? 23.822 11.849 61.730 1.00 69.90 368 TYR B C 1
ATOM 5853 O O . TYR B 1 368 ? 24.904 12.438 61.811 1.00 71.42 368 TYR B O 1
ATOM 5862 N N . VAL C 1 3 ? 42.971 55.835 87.088 1.00 43.13 3 VAL C N 1
ATOM 5863 C CA . VAL C 1 3 ? 43.765 54.723 87.746 1.00 43.72 3 VAL C CA 1
ATOM 5864 C C . VAL C 1 3 ? 43.114 54.047 88.951 1.00 41.77 3 VAL C C 1
ATOM 5865 O O . VAL C 1 3 ? 42.709 54.673 89.937 1.00 40.45 3 VAL C O 1
ATOM 5869 N N . VAL C 1 4 ? 42.931 52.714 88.880 1.00 40.33 4 VAL C N 1
ATOM 5870 C CA . VAL C 1 4 ? 42.351 51.990 90.009 1.00 40.03 4 VAL C CA 1
ATOM 5871 C C . VAL C 1 4 ? 43.428 51.851 91.098 1.00 38.73 4 VAL C C 1
ATOM 5872 O O . VAL C 1 4 ? 44.572 51.541 90.782 1.00 39.34 4 VAL C O 1
ATOM 5876 N N . SER C 1 5 ? 43.013 52.020 92.338 1.00 36.98 5 SER C N 1
ATOM 5877 C CA . SER C 1 5 ? 43.964 51.862 93.445 1.00 36.01 5 SER C CA 1
ATOM 5878 C C . SER C 1 5 ? 43.825 50.446 93.985 1.00 35.48 5 SER C C 1
ATOM 5879 O O . SER C 1 5 ? 43.180 50.078 94.939 1.00 33.95 5 SER C O 1
ATOM 5882 N N . LYS C 1 6 ? 44.486 49.530 93.297 1.00 37.47 6 LYS C N 1
ATOM 5883 C CA . LYS C 1 6 ? 44.557 48.106 93.450 1.00 40.75 6 LYS C CA 1
ATOM 5884 C C . LYS C 1 6 ? 44.775 47.646 94.880 1.00 41.71 6 LYS C C 1
ATOM 5885 O O . LYS C 1 6 ? 45.754 47.891 95.574 1.00 42.19 6 LYS C O 1
ATOM 5891 N N . GLY C 1 7 ? 43.722 47.032 95.433 1.00 41.93 7 GLY C N 1
ATOM 5892 C CA . GLY C 1 7 ? 43.676 46.545 96.785 1.00 40.89 7 GLY C CA 1
ATOM 5893 C C . GLY C 1 7 ? 43.752 47.625 97.839 1.00 41.20 7 GLY C C 1
ATOM 5894 O O . GLY C 1 7 ? 43.929 47.293 99.028 1.00 42.96 7 GLY C O 1
ATOM 5895 N N . LEU C 1 8 ? 43.712 48.909 97.527 1.00 39.47 8 LEU C N 1
ATOM 5896 C CA . LEU C 1 8 ? 43.840 49.992 98.485 1.00 38.67 8 LEU C CA 1
ATOM 5897 C C . LEU C 1 8 ? 45.133 49.888 99.295 1.00 38.88 8 LEU C C 1
ATOM 5898 O O . LEU C 1 8 ? 45.214 50.299 100.454 1.00 38.73 8 LEU C O 1
ATOM 5903 N N . GLU C 1 9 ? 46.182 49.356 98.676 1.00 39.06 9 GLU C N 1
ATOM 5904 C CA . GLU C 1 9 ? 47.490 49.149 99.245 1.00 38.54 9 GLU C CA 1
ATOM 5905 C C . GLU C 1 9 ? 48.212 50.442 99.555 1.00 36.89 9 GLU C C 1
ATOM 5906 O O . GLU C 1 9 ? 48.655 50.612 100.678 1.00 37.25 9 GLU C O 1
ATOM 5912 N N . ASN C 1 10 ? 48.329 51.327 98.588 1.00 35.96 10 ASN C N 1
ATOM 5913 C CA . ASN C 1 10 ? 48.991 52.608 98.791 1.00 36.66 10 ASN C CA 1
ATOM 5914 C C . ASN C 1 10 ? 48.060 53.659 99.390 1.00 36.05 10 ASN C C 1
ATOM 5915 O O . ASN C 1 10 ? 48.373 54.850 99.375 1.00 36.99 10 ASN C O 1
ATOM 5920 N N . VAL C 1 11 ? 46.916 53.318 99.960 1.00 34.63 11 VAL C N 1
ATOM 5921 C CA . VAL C 1 11 ? 45.974 54.247 100.528 1.00 33.19 11 VAL C CA 1
ATOM 5922 C C . VAL C 1 11 ? 45.956 54.287 102.054 1.00 33.04 11 VAL C C 1
ATOM 5923 O O . VAL C 1 11 ? 45.939 53.257 102.733 1.00 31.43 11 VAL C O 1
ATOM 5927 N N . ILE C 1 12 ? 45.926 55.528 102.551 1.00 32.55 12 ILE C N 1
ATOM 5928 C CA . ILE C 1 12 ? 45.852 55.738 103.997 1.00 32.87 12 ILE C CA 1
ATOM 5929 C C . ILE C 1 12 ? 44.382 55.973 104.325 1.00 32.99 12 ILE C C 1
ATOM 5930 O O . ILE C 1 12 ? 43.804 56.954 103.886 1.00 33.52 12 ILE C O 1
ATOM 5935 N N . ILE C 1 13 ? 43.780 55.068 105.068 1.00 33.83 13 ILE C N 1
ATOM 5936 C CA . ILE C 1 13 ? 42.370 55.128 105.432 1.00 33.93 13 ILE C CA 1
ATOM 5937 C C . ILE C 1 13 ? 42.173 55.891 106.720 1.00 35.86 13 ILE C C 1
ATOM 5938 O O . ILE C 1 13 ? 41.127 56.513 106.950 1.00 36.74 13 ILE C O 1
ATOM 5943 N N . LYS C 1 14 ? 43.216 55.915 107.561 1.00 37.24 14 LYS C N 1
ATOM 5944 C CA . LYS C 1 14 ? 43.097 56.649 108.823 1.00 37.82 14 LYS C CA 1
ATOM 5945 C C . LYS C 1 14 ? 44.448 56.891 109.472 1.00 38.09 14 LYS C C 1
ATOM 5946 O O . LYS C 1 14 ? 45.402 56.153 109.175 1.00 39.60 14 LYS C O 1
ATOM 5952 N N . VAL C 1 15 ? 44.511 57.858 110.391 1.00 36.37 15 VAL C N 1
ATOM 5953 C CA . VAL C 1 15 ? 45.778 57.958 111.142 1.00 34.66 15 VAL C CA 1
ATOM 5954 C C . VAL C 1 15 ? 45.510 57.162 112.422 1.00 35.20 15 VAL C C 1
ATOM 5955 O O . VAL C 1 15 ? 44.323 56.923 112.701 1.00 33.98 15 VAL C O 1
ATOM 5959 N N . THR C 1 16 ? 46.552 56.731 113.136 1.00 35.33 16 THR C N 1
ATOM 5960 C CA . THR C 1 16 ? 46.280 56.004 114.378 1.00 34.12 16 THR C CA 1
ATOM 5961 C C . THR C 1 16 ? 47.365 56.195 115.432 1.00 35.86 16 THR C C 1
ATOM 5962 O O . THR C 1 16 ? 48.562 56.348 115.172 1.00 36.82 16 THR C O 1
ATOM 5966 N N . ASN C 1 17 ? 46.937 56.116 116.677 1.00 36.35 17 ASN C N 1
ATOM 5967 C CA . ASN C 1 17 ? 47.756 56.209 117.856 1.00 37.46 17 ASN C CA 1
ATOM 5968 C C . ASN C 1 17 ? 47.904 54.828 118.494 1.00 38.10 17 ASN C C 1
ATOM 5969 O O . ASN C 1 17 ? 48.404 54.762 119.633 1.00 39.08 17 ASN C O 1
ATOM 5974 N N . LEU C 1 18 ? 47.330 53.819 117.829 1.00 36.26 18 LEU C N 1
ATOM 5975 C CA . LEU C 1 18 ? 47.334 52.528 118.484 1.00 35.80 18 LEU C CA 1
ATOM 5976 C C . LEU C 1 18 ? 48.527 51.709 118.049 1.00 34.82 18 LEU C C 1
ATOM 5977 O O . LEU C 1 18 ? 49.146 51.133 118.945 1.00 36.28 18 LEU C O 1
ATOM 5982 N N . THR C 1 19 ? 48.842 51.543 116.784 1.00 34.05 19 THR C N 1
ATOM 5983 C CA . THR C 1 19 ? 49.951 50.621 116.524 1.00 33.78 19 THR C CA 1
ATOM 5984 C C . THR C 1 19 ? 51.037 51.181 115.632 1.00 35.59 19 THR C C 1
ATOM 5985 O O . THR C 1 19 ? 50.835 51.904 114.654 1.00 36.10 19 THR C O 1
ATOM 5989 N N . PHE C 1 20 ? 52.263 50.879 116.076 1.00 36.27 20 PHE C N 1
ATOM 5990 C CA . PHE C 1 20 ? 53.435 51.338 115.346 1.00 37.56 20 PHE C CA 1
ATOM 5991 C C . PHE C 1 20 ? 54.184 50.083 114.947 1.00 38.71 20 PHE C C 1
ATOM 5992 O O . PHE C 1 20 ? 54.234 49.122 115.716 1.00 39.82 20 PHE C O 1
ATOM 6000 N N . ILE C 1 21 ? 54.637 49.980 113.715 1.00 39.88 21 ILE C N 1
ATOM 6001 C CA . ILE C 1 21 ? 55.335 48.820 113.213 1.00 41.93 21 ILE C CA 1
ATOM 6002 C C . ILE C 1 21 ? 56.509 49.340 112.379 1.00 44.91 21 ILE C C 1
ATOM 6003 O O . ILE C 1 21 ? 56.375 50.261 111.586 1.00 45.60 21 ILE C O 1
ATOM 6008 N N . ASP C 1 22 ? 57.666 48.740 112.593 1.00 47.92 22 ASP C N 1
ATOM 6009 C CA . ASP C 1 22 ? 58.917 49.024 111.911 1.00 48.89 22 ASP C CA 1
ATOM 6010 C C . ASP C 1 22 ? 59.343 47.637 111.426 1.00 49.06 22 ASP C C 1
ATOM 6011 O O . ASP C 1 22 ? 59.870 46.885 112.243 1.00 49.20 22 ASP C O 1
ATOM 6016 N N . GLY C 1 23 ? 59.077 47.322 110.176 1.00 49.65 23 GLY C N 1
ATOM 6017 C CA . GLY C 1 23 ? 59.356 46.003 109.649 1.00 51.09 23 GLY C CA 1
ATOM 6018 C C . GLY C 1 23 ? 60.765 45.787 109.153 1.00 52.26 23 GLY C C 1
ATOM 6019 O O . GLY C 1 23 ? 61.055 44.764 108.538 1.00 51.83 23 GLY C O 1
ATOM 6020 N N . GLU C 1 24 ? 61.631 46.763 109.383 1.00 53.99 24 GLU C N 1
ATOM 6021 C CA . GLU C 1 24 ? 63.035 46.694 109.013 1.00 55.05 24 GLU C CA 1
ATOM 6022 C C . GLU C 1 24 ? 63.764 46.354 110.322 1.00 55.27 24 GLU C C 1
ATOM 6023 O O . GLU C 1 24 ? 64.631 45.494 110.415 1.00 55.72 24 GLU C O 1
ATOM 6029 N N . LYS C 1 25 ? 63.279 47.048 111.356 1.00 55.04 25 LYS C N 1
ATOM 6030 C CA . LYS C 1 25 ? 63.844 46.857 112.682 1.00 55.06 25 LYS C CA 1
ATOM 6031 C C . LYS C 1 25 ? 63.187 45.697 113.415 1.00 53.92 25 LYS C C 1
ATOM 6032 O O . LYS C 1 25 ? 63.800 45.117 114.304 1.00 54.53 25 LYS C O 1
ATOM 6038 N N . GLY C 1 26 ? 61.932 45.394 113.084 1.00 51.99 26 GLY C N 1
ATOM 6039 C CA . GLY C 1 26 ? 61.175 44.351 113.768 1.00 48.27 26 GLY C CA 1
ATOM 6040 C C . GLY C 1 26 ? 60.676 44.835 115.128 1.00 45.80 26 GLY C C 1
ATOM 6041 O O . GLY C 1 26 ? 60.726 44.133 116.132 1.00 45.20 26 GLY C O 1
ATOM 6042 N N . ILE C 1 27 ? 60.226 46.083 115.169 1.00 44.02 27 ILE C N 1
ATOM 6043 C CA . ILE C 1 27 ? 59.686 46.687 116.374 1.00 41.97 27 ILE C CA 1
ATOM 6044 C C . ILE C 1 27 ? 58.160 46.663 116.191 1.00 40.55 27 ILE C C 1
ATOM 6045 O O . ILE C 1 27 ? 57.687 46.820 115.068 1.00 40.65 27 ILE C O 1
ATOM 6050 N N . LEU C 1 28 ? 57.458 46.482 117.290 1.00 38.06 28 LEU C N 1
ATOM 6051 C CA . LEU C 1 28 ? 56.021 46.458 117.300 1.00 35.23 28 LEU C CA 1
ATOM 6052 C C . LEU C 1 28 ? 55.539 46.945 118.656 1.00 34.36 28 LEU C C 1
ATOM 6053 O O . LEU C 1 28 ? 55.783 46.282 119.647 1.00 34.93 28 LEU C O 1
ATOM 6058 N N . ARG C 1 29 ? 54.877 48.084 118.710 1.00 33.73 29 ARG C N 1
ATOM 6059 C CA . ARG C 1 29 ? 54.392 48.672 119.922 1.00 33.60 29 ARG C CA 1
ATOM 6060 C C . ARG C 1 29 ? 52.912 49.071 119.879 1.00 34.28 29 ARG C C 1
ATOM 6061 O O . ARG C 1 29 ? 52.274 49.460 118.904 1.00 33.46 29 ARG C O 1
ATOM 6069 N N . TYR C 1 30 ? 52.347 49.053 121.088 1.00 33.18 30 TYR C N 1
ATOM 6070 C CA . TYR C 1 30 ? 50.964 49.418 121.291 1.00 31.79 30 TYR C CA 1
ATOM 6071 C C . TYR C 1 30 ? 51.018 50.709 122.084 1.00 32.64 30 TYR C C 1
ATOM 6072 O O . TYR C 1 30 ? 51.275 50.666 123.281 1.00 32.48 30 TYR C O 1
ATOM 6081 N N . ARG C 1 31 ? 50.789 51.823 121.410 1.00 34.02 31 ARG C N 1
ATOM 6082 C CA . ARG C 1 31 ? 50.796 53.137 122.049 1.00 34.32 31 ARG C CA 1
ATOM 6083 C C . ARG C 1 31 ? 52.172 53.543 122.545 1.00 33.80 31 ARG C C 1
ATOM 6084 O O . ARG C 1 31 ? 52.261 54.087 123.629 1.00 32.89 31 ARG C O 1
ATOM 6092 N N . GLY C 1 32 ? 53.226 53.242 121.793 1.00 34.96 32 GLY C N 1
ATOM 6093 C CA . GLY C 1 32 ? 54.585 53.506 122.217 1.00 36.79 32 GLY C CA 1
ATOM 6094 C C . GLY C 1 32 ? 55.243 52.443 123.110 1.00 37.78 32 GLY C C 1
ATOM 6095 O O . GLY C 1 32 ? 56.488 52.414 123.210 1.00 35.42 32 GLY C O 1
ATOM 6096 N N . TYR C 1 33 ? 54.470 51.558 123.748 1.00 37.71 33 TYR C N 1
ATOM 6097 C CA . TYR C 1 33 ? 55.025 50.521 124.597 1.00 37.56 33 TYR C CA 1
ATOM 6098 C C . TYR C 1 33 ? 55.332 49.265 123.806 1.00 37.68 33 TYR C C 1
ATOM 6099 O O . TYR C 1 33 ? 54.449 48.745 123.142 1.00 39.66 33 TYR C O 1
ATOM 6108 N N . ASN C 1 34 ? 56.550 48.791 123.790 1.00 37.87 34 ASN C N 1
ATOM 6109 C CA . ASN C 1 34 ? 56.956 47.583 123.108 1.00 37.91 34 ASN C CA 1
ATOM 6110 C C . ASN C 1 34 ? 56.116 46.395 123.558 1.00 37.84 34 ASN C C 1
ATOM 6111 O O . ASN C 1 34 ? 55.826 46.201 124.751 1.00 37.34 34 ASN C O 1
ATOM 6116 N N . ILE C 1 35 ? 55.803 45.536 122.584 1.00 37.12 35 ILE C N 1
ATOM 6117 C CA . ILE C 1 35 ? 54.940 44.385 122.900 1.00 37.07 35 ILE C CA 1
ATOM 6118 C C . ILE C 1 35 ? 55.527 43.541 124.015 1.00 37.62 35 ILE C C 1
ATOM 6119 O O . ILE C 1 35 ? 54.868 43.210 125.008 1.00 36.35 35 ILE C O 1
ATOM 6124 N N . GLU C 1 36 ? 56.807 43.253 123.978 1.00 39.32 36 GLU C N 1
ATOM 6125 C CA . GLU C 1 36 ? 57.630 42.530 124.916 1.00 41.44 36 GLU C CA 1
ATOM 6126 C C . GLU C 1 36 ? 57.434 42.978 126.360 1.00 41.72 36 GLU C C 1
ATOM 6127 O O . GLU C 1 36 ? 57.158 42.210 127.279 1.00 41.32 36 GLU C O 1
ATOM 6133 N N . ASP C 1 37 ? 57.515 44.302 126.550 1.00 42.38 37 ASP C N 1
ATOM 6134 C CA . ASP C 1 37 ? 57.285 44.876 127.868 1.00 42.98 37 ASP C CA 1
ATOM 6135 C C . ASP C 1 37 ? 55.912 44.393 128.324 1.00 43.14 37 ASP C C 1
ATOM 6136 O O . ASP C 1 37 ? 55.779 43.906 129.420 1.00 43.55 37 ASP C O 1
ATOM 6141 N N . LEU C 1 38 ? 54.927 44.627 127.463 1.00 44.04 38 LEU C N 1
ATOM 6142 C CA . LEU C 1 38 ? 53.541 44.262 127.719 1.00 43.23 38 LEU C CA 1
ATOM 6143 C C . LEU C 1 38 ? 53.365 42.775 127.962 1.00 42.51 38 LEU C C 1
ATOM 6144 O O . LEU C 1 38 ? 52.712 42.455 128.967 1.00 41.22 38 LEU C O 1
ATOM 6149 N N . VAL C 1 39 ? 53.942 41.861 127.179 1.00 42.83 39 VAL C N 1
ATOM 6150 C CA . VAL C 1 39 ? 53.766 40.454 127.509 1.00 44.95 39 VAL C CA 1
ATOM 6151 C C . VAL C 1 39 ? 54.579 40.081 128.755 1.00 46.41 39 VAL C C 1
ATOM 6152 O O . VAL C 1 39 ? 54.109 39.227 129.520 1.00 47.47 39 VAL C O 1
ATOM 6156 N N . ASN C 1 40 ? 55.733 40.701 128.969 1.00 47.14 40 ASN C N 1
ATOM 6157 C CA . ASN C 1 40 ? 56.511 40.410 130.152 1.00 48.06 40 ASN C CA 1
ATOM 6158 C C . ASN C 1 40 ? 55.883 40.822 131.475 1.00 48.36 40 ASN C C 1
ATOM 6159 O O . ASN C 1 40 ? 55.923 40.022 132.409 1.00 49.80 40 ASN C O 1
ATOM 6164 N N . TYR C 1 41 ? 55.460 42.066 131.594 1.00 48.61 41 TYR C N 1
ATOM 6165 C CA . TYR C 1 41 ? 54.953 42.602 132.834 1.00 49.04 41 TYR C CA 1
ATOM 6166 C C . TYR C 1 41 ? 53.452 42.788 132.916 1.00 48.47 41 TYR C C 1
ATOM 6167 O O . TYR C 1 41 ? 52.938 43.077 134.003 1.00 47.91 41 TYR C O 1
ATOM 6176 N N . GLY C 1 42 ? 52.772 42.677 131.772 1.00 47.66 42 GLY C N 1
ATOM 6177 C CA . GLY C 1 42 ? 51.340 42.905 131.736 1.00 46.40 42 GLY C CA 1
ATOM 6178 C C . GLY C 1 42 ? 50.465 41.677 131.640 1.00 46.14 42 GLY C C 1
ATOM 6179 O O . GLY C 1 42 ? 50.768 40.563 132.059 1.00 46.81 42 GLY C O 1
ATOM 6180 N N . SER C 1 43 ? 49.335 41.866 130.963 1.00 44.98 43 SER C N 1
ATOM 6181 C CA . SER C 1 43 ? 48.313 40.860 130.776 1.00 43.23 43 SER C CA 1
ATOM 6182 C C . SER C 1 43 ? 47.255 41.397 129.824 1.00 43.10 43 SER C C 1
ATOM 6183 O O . SER C 1 43 ? 47.203 42.622 129.686 1.00 43.25 43 SER C O 1
ATOM 6186 N N . TYR C 1 44 ? 46.348 40.559 129.327 1.00 42.17 44 TYR C N 1
ATOM 6187 C CA . TYR C 1 44 ? 45.360 41.070 128.391 1.00 41.62 44 TYR C CA 1
ATOM 6188 C C . TYR C 1 44 ? 44.571 42.224 128.977 1.00 40.87 44 TYR C C 1
ATOM 6189 O O . TYR C 1 44 ? 44.447 43.284 128.346 1.00 40.53 44 TYR C O 1
ATOM 6198 N N . GLU C 1 45 ? 44.056 42.043 130.198 1.00 39.54 45 GLU C N 1
ATOM 6199 C CA . GLU C 1 45 ? 43.273 43.100 130.825 1.00 38.95 45 GLU C CA 1
ATOM 6200 C C . GLU C 1 45 ? 43.989 44.442 130.733 1.00 39.82 45 GLU C C 1
ATOM 6201 O O . GLU C 1 45 ? 43.337 45.456 130.533 1.00 40.77 45 GLU C O 1
ATOM 6207 N N . GLU C 1 46 ? 45.297 44.474 130.977 1.00 40.44 46 GLU C N 1
ATOM 6208 C CA . GLU C 1 46 ? 46.093 45.679 130.943 1.00 39.95 46 GLU C CA 1
ATOM 6209 C C . GLU C 1 46 ? 46.195 46.274 129.552 1.00 38.18 46 GLU C C 1
ATOM 6210 O O . GLU C 1 46 ? 46.111 47.489 129.384 1.00 37.73 46 GLU C O 1
ATOM 6216 N N . THR C 1 47 ? 46.322 45.417 128.545 1.00 37.46 47 THR C N 1
ATOM 6217 C CA . THR C 1 47 ? 46.398 45.887 127.166 1.00 37.47 47 THR C CA 1
ATOM 6218 C C . THR C 1 47 ? 45.049 46.433 126.717 1.00 36.37 47 THR C C 1
ATOM 6219 O O . THR C 1 47 ? 44.966 47.342 125.904 1.00 35.75 47 THR C O 1
ATOM 6223 N N . ILE C 1 48 ? 43.974 45.885 127.271 1.00 35.67 48 ILE C N 1
ATOM 6224 C CA . ILE C 1 48 ? 42.619 46.302 126.987 1.00 35.16 48 ILE C CA 1
ATOM 6225 C C . ILE C 1 48 ? 42.519 47.792 127.282 1.00 35.80 48 ILE C C 1
ATOM 6226 O O . ILE C 1 48 ? 41.972 48.583 126.501 1.00 37.59 48 ILE C O 1
ATOM 6231 N N . TYR C 1 49 ? 42.924 48.115 128.509 1.00 35.18 49 TYR C N 1
ATOM 6232 C CA . TYR C 1 49 ? 42.832 49.490 129.022 1.00 35.07 49 TYR C CA 1
ATOM 6233 C C . TYR C 1 49 ? 43.772 50.407 128.245 1.00 36.04 49 TYR C C 1
ATOM 6234 O O . TYR C 1 49 ? 43.452 51.554 127.925 1.00 35.76 49 TYR C O 1
ATOM 6243 N N . LEU C 1 50 ? 44.965 49.873 127.942 1.00 36.41 50 LEU C N 1
ATOM 6244 C CA . LEU C 1 50 ? 45.917 50.688 127.203 1.00 37.00 50 LEU C CA 1
ATOM 6245 C C . LEU C 1 50 ? 45.259 51.124 125.904 1.00 37.20 50 LEU C C 1
ATOM 6246 O O . LEU C 1 50 ? 45.093 52.317 125.662 1.00 37.41 50 LEU C O 1
ATOM 6251 N N . MET C 1 51 ? 44.845 50.159 125.095 1.00 37.80 51 MET C N 1
ATOM 6252 C CA . MET C 1 51 ? 44.212 50.420 123.805 1.00 37.53 51 MET C CA 1
ATOM 6253 C C . MET C 1 51 ? 42.998 51.333 123.879 1.00 38.04 51 MET C C 1
ATOM 6254 O O . MET C 1 51 ? 42.932 52.349 123.183 1.00 38.33 51 MET C O 1
ATOM 6259 N N . LEU C 1 52 ? 41.996 51.046 124.693 1.00 38.40 52 LEU C N 1
ATOM 6260 C CA . LEU C 1 52 ? 40.820 51.880 124.836 1.00 39.38 52 LEU C CA 1
ATOM 6261 C C . LEU C 1 52 ? 41.049 53.231 125.506 1.00 40.64 52 LEU C C 1
ATOM 6262 O O . LEU C 1 52 ? 40.538 54.284 125.090 1.00 41.44 52 LEU C O 1
ATOM 6267 N N . TYR C 1 53 ? 41.828 53.286 126.581 1.00 41.12 53 TYR C N 1
ATOM 6268 C CA . TYR C 1 53 ? 41.978 54.478 127.389 1.00 41.37 53 TYR C CA 1
ATOM 6269 C C . TYR C 1 53 ? 43.159 55.342 127.041 1.00 42.57 53 TYR C C 1
ATOM 6270 O O . TYR C 1 53 ? 43.182 56.522 127.398 1.00 43.13 53 TYR C O 1
ATOM 6279 N N . GLY C 1 54 ? 44.153 54.807 126.347 1.00 44.27 54 GLY C N 1
ATOM 6280 C CA . GLY C 1 54 ? 45.317 55.581 125.967 1.00 44.92 54 GLY C CA 1
ATOM 6281 C C . GLY C 1 54 ? 46.390 55.667 127.027 1.00 46.50 54 GLY C C 1
ATOM 6282 O O . GLY C 1 54 ? 47.359 56.378 126.745 1.00 47.83 54 GLY C O 1
ATOM 6283 N N . LYS C 1 55 ? 46.338 54.975 128.150 1.00 47.54 55 LYS C N 1
ATOM 6284 C CA . LYS C 1 55 ? 47.388 55.017 129.156 1.00 49.44 55 LYS C CA 1
ATOM 6285 C C . LYS C 1 55 ? 47.474 53.717 129.954 1.00 49.84 55 LYS C C 1
ATOM 6286 O O . LYS C 1 55 ? 46.510 52.953 129.928 1.00 50.33 55 LYS C O 1
ATOM 6292 N N . LEU C 1 56 ? 48.592 53.469 130.634 1.00 49.87 56 LEU C N 1
ATOM 6293 C CA . LEU C 1 56 ? 48.676 52.245 131.444 1.00 49.75 56 LEU C CA 1
ATOM 6294 C C . LEU C 1 56 ? 47.798 52.446 132.666 1.00 50.46 56 LEU C C 1
ATOM 6295 O O . LEU C 1 56 ? 47.761 53.548 133.214 1.00 50.47 56 LEU C O 1
ATOM 6300 N N . PRO C 1 57 ? 47.034 51.431 133.053 1.00 50.94 57 PRO C N 1
ATOM 6301 C CA . PRO C 1 57 ? 46.128 51.519 134.178 1.00 51.84 57 PRO C CA 1
ATOM 6302 C C . PRO C 1 57 ? 46.825 51.450 135.521 1.00 53.23 57 PRO C C 1
ATOM 6303 O O . PRO C 1 57 ? 47.792 50.693 135.656 1.00 54.00 57 PRO C O 1
ATOM 6307 N N . THR C 1 58 ? 46.285 52.179 136.491 1.00 54.29 58 THR C N 1
ATOM 6308 C CA . THR C 1 58 ? 46.844 52.105 137.849 1.00 55.52 58 THR C CA 1
ATOM 6309 C C . THR C 1 58 ? 46.295 50.795 138.407 1.00 56.62 58 THR C C 1
ATOM 6310 O O . THR C 1 58 ? 45.652 50.067 137.650 1.00 57.51 58 THR C O 1
ATOM 6314 N N . LYS C 1 59 ? 46.470 50.514 139.682 1.00 57.37 59 LYS C N 1
ATOM 6315 C CA . LYS C 1 59 ? 45.947 49.256 140.223 1.00 57.81 59 LYS C CA 1
ATOM 6316 C C . LYS C 1 59 ? 44.439 49.402 140.370 1.00 57.68 59 LYS C C 1
ATOM 6317 O O . LYS C 1 59 ? 43.669 48.476 140.111 1.00 57.59 59 LYS C O 1
ATOM 6323 N N . LYS C 1 60 ? 44.006 50.601 140.759 1.00 57.48 60 LYS C N 1
ATOM 6324 C CA . LYS C 1 60 ? 42.589 50.886 140.950 1.00 57.59 60 LYS C CA 1
ATOM 6325 C C . LYS C 1 60 ? 41.794 50.761 139.644 1.00 57.03 60 LYS C C 1
ATOM 6326 O O . LYS C 1 60 ? 40.810 50.042 139.489 1.00 56.51 60 LYS C O 1
ATOM 6332 N N . GLU C 1 61 ? 42.295 51.501 138.659 1.00 55.64 61 GLU C N 1
ATOM 6333 C CA . GLU C 1 61 ? 41.732 51.485 137.320 1.00 54.53 61 GLU C CA 1
ATOM 6334 C C . GLU C 1 61 ? 41.630 50.050 136.824 1.00 54.22 61 GLU C C 1
ATOM 6335 O O . GLU C 1 61 ? 40.537 49.641 136.412 1.00 53.90 61 GLU C O 1
ATOM 6341 N N . LEU C 1 62 ? 42.668 49.220 136.962 1.00 53.96 62 LEU C N 1
ATOM 6342 C CA . LEU C 1 62 ? 42.615 47.841 136.506 1.00 53.81 62 LEU C CA 1
ATOM 6343 C C . LEU C 1 62 ? 41.566 47.000 137.218 1.00 54.29 62 LEU C C 1
ATOM 6344 O O . LEU C 1 62 ? 40.953 46.128 136.591 1.00 54.49 62 LEU C O 1
ATOM 6349 N N . ASN C 1 63 ? 41.294 47.211 138.503 1.00 52.55 63 ASN C N 1
ATOM 6350 C CA . ASN C 1 63 ? 40.301 46.353 139.135 1.00 51.21 63 ASN C CA 1
ATOM 6351 C C . ASN C 1 63 ? 38.937 46.777 138.674 1.00 52.04 63 ASN C C 1
ATOM 6352 O O . ASN C 1 63 ? 38.033 45.942 138.634 1.00 53.63 63 ASN C O 1
ATOM 6357 N N . ASP C 1 64 ? 38.744 48.069 138.474 1.00 54.36 64 ASP C N 1
ATOM 6358 C CA . ASP C 1 64 ? 37.452 48.559 137.999 1.00 54.25 64 ASP C CA 1
ATOM 6359 C C . ASP C 1 64 ? 37.163 47.898 136.653 1.00 53.03 64 ASP C C 1
ATOM 6360 O O . ASP C 1 64 ? 36.148 47.236 136.481 1.00 52.28 64 ASP C O 1
ATOM 6365 N N . LEU C 1 65 ? 38.146 47.983 135.756 1.00 51.57 65 LEU C N 1
ATOM 6366 C CA . LEU C 1 65 ? 38.069 47.286 134.496 1.00 50.60 65 LEU C CA 1
ATOM 6367 C C . LEU C 1 65 ? 37.751 45.817 134.769 1.00 50.56 65 LEU C C 1
ATOM 6368 O O . LEU C 1 65 ? 36.825 45.316 134.134 1.00 51.62 65 LEU C O 1
ATOM 6373 N N . LYS C 1 66 ? 38.497 45.148 135.637 1.00 50.25 66 LYS C N 1
ATOM 6374 C CA . LYS C 1 66 ? 38.251 43.751 135.940 1.00 50.95 66 LYS C CA 1
ATOM 6375 C C . LYS C 1 66 ? 36.828 43.508 136.435 1.00 51.36 66 LYS C C 1
ATOM 6376 O O . LYS C 1 66 ? 36.163 42.551 136.010 1.00 51.71 66 LYS C O 1
ATOM 6382 N N . ALA C 1 67 ? 36.330 44.372 137.312 1.00 51.19 67 ALA C N 1
ATOM 6383 C CA . ALA C 1 67 ? 34.964 44.250 137.807 1.00 51.07 67 ALA C CA 1
ATOM 6384 C C . ALA C 1 67 ? 33.966 44.268 136.648 1.00 50.62 67 ALA C C 1
ATOM 6385 O O . ALA C 1 67 ? 33.026 43.472 136.634 1.00 50.88 67 ALA C O 1
ATOM 6387 N N . LYS C 1 68 ? 34.139 45.189 135.706 1.00 49.81 68 LYS C N 1
ATOM 6388 C CA . LYS C 1 68 ? 33.286 45.281 134.533 1.00 49.38 68 LYS C CA 1
ATOM 6389 C C . LYS C 1 68 ? 33.227 43.953 133.787 1.00 48.04 68 LYS C C 1
ATOM 6390 O O . LYS C 1 68 ? 32.181 43.312 133.711 1.00 46.90 68 LYS C O 1
ATOM 6396 N N . LEU C 1 69 ? 34.353 43.491 133.260 1.00 46.98 69 LEU C N 1
ATOM 6397 C CA . LEU C 1 69 ? 34.448 42.235 132.546 1.00 46.57 69 LEU C CA 1
ATOM 6398 C C . LEU C 1 69 ? 33.728 41.070 133.220 1.00 46.94 69 LEU C C 1
ATOM 6399 O O . LEU C 1 69 ? 33.030 40.295 132.567 1.00 46.76 69 LEU C O 1
ATOM 6404 N N . ASN C 1 70 ? 33.892 40.872 134.523 1.00 47.34 70 ASN C N 1
ATOM 6405 C CA . ASN C 1 70 ? 33.350 39.738 135.249 1.00 47.70 70 ASN C CA 1
ATOM 6406 C C . ASN C 1 70 ? 31.834 39.780 135.314 1.00 48.52 70 ASN C C 1
ATOM 6407 O O . ASN C 1 70 ? 31.133 38.763 135.311 1.00 48.39 70 ASN C O 1
ATOM 6412 N N . GLU C 1 71 ? 31.289 40.987 135.282 1.00 49.24 71 GLU C N 1
ATOM 6413 C CA . GLU C 1 71 ? 29.869 41.258 135.264 1.00 49.95 71 GLU C CA 1
ATOM 6414 C C . GLU C 1 71 ? 29.282 41.171 133.860 1.00 49.14 71 GLU C C 1
ATOM 6415 O O . GLU C 1 71 ? 28.056 41.272 133.761 1.00 49.44 71 GLU C O 1
ATOM 6421 N N . GLU C 1 72 ? 30.110 41.119 132.816 1.00 47.85 72 GLU C N 1
ATOM 6422 C CA . GLU C 1 72 ? 29.575 41.144 131.464 1.00 46.79 72 GLU C CA 1
ATOM 6423 C C . GLU C 1 72 ? 29.703 39.881 130.635 1.00 45.76 72 GLU C C 1
ATOM 6424 O O . GLU C 1 72 ? 29.376 40.026 129.447 1.00 46.79 72 GLU C O 1
ATOM 6430 N N . TYR C 1 73 ? 30.067 38.719 131.149 1.00 43.59 73 TYR C N 1
ATOM 6431 C CA . TYR C 1 73 ? 30.190 37.534 130.319 1.00 41.95 73 TYR C CA 1
ATOM 6432 C C . TYR C 1 73 ? 28.865 37.005 129.780 1.00 40.88 73 TYR C C 1
ATOM 6433 O O . TYR C 1 73 ? 28.850 36.539 128.642 1.00 38.27 73 TYR C O 1
ATOM 6442 N N . GLU C 1 74 ? 27.802 37.023 130.576 1.00 41.46 74 GLU C N 1
ATOM 6443 C CA . GLU C 1 74 ? 26.505 36.549 130.127 1.00 41.82 74 GLU C CA 1
ATOM 6444 C C . GLU C 1 74 ? 26.052 37.144 128.792 1.00 40.20 74 GLU C C 1
ATOM 6445 O O . GLU C 1 74 ? 26.423 38.222 128.350 1.00 38.87 74 GLU C O 1
ATOM 6451 N N . VAL C 1 75 ? 25.297 36.333 128.076 1.00 39.04 75 VAL C N 1
ATOM 6452 C CA . VAL C 1 75 ? 24.692 36.682 126.804 1.00 38.53 75 VAL C CA 1
ATOM 6453 C C . VAL C 1 75 ? 23.249 36.222 126.947 1.00 37.55 75 VAL C C 1
ATOM 6454 O O . VAL C 1 75 ? 23.034 35.297 127.711 1.00 37.54 75 VAL C O 1
ATOM 6458 N N . PRO C 1 76 ? 22.316 36.859 126.278 1.00 38.22 76 PRO C N 1
ATOM 6459 C CA . PRO C 1 76 ? 20.912 36.456 126.325 1.00 36.90 76 PRO C CA 1
ATOM 6460 C C . PRO C 1 76 ? 20.781 35.063 125.751 1.00 36.34 76 PRO C C 1
ATOM 6461 O O . PRO C 1 76 ? 21.342 34.762 124.693 1.00 36.53 76 PRO C O 1
ATOM 6465 N N . GLN C 1 77 ? 20.031 34.181 126.379 1.00 37.24 77 GLN C N 1
ATOM 6466 C CA . GLN C 1 77 ? 19.796 32.809 125.967 1.00 37.95 77 GLN C CA 1
ATOM 6467 C C . GLN C 1 77 ? 19.523 32.622 124.487 1.00 37.32 77 GLN C C 1
ATOM 6468 O O . GLN C 1 77 ? 20.035 31.691 123.853 1.00 37.85 77 GLN C O 1
ATOM 6474 N N . GLU C 1 78 ? 18.759 33.508 123.867 1.00 36.49 78 GLU C N 1
ATOM 6475 C CA . GLU C 1 78 ? 18.493 33.492 122.441 1.00 36.48 78 GLU C CA 1
ATOM 6476 C C . GLU C 1 78 ? 19.715 33.422 121.543 1.00 35.18 78 GLU C C 1
ATOM 6477 O O . GLU C 1 78 ? 19.685 32.797 120.482 1.00 32.79 78 GLU C O 1
ATOM 6483 N N . VAL C 1 79 ? 20.791 34.085 121.959 1.00 35.81 79 VAL C N 1
ATOM 6484 C CA . VAL C 1 79 ? 22.046 34.083 121.209 1.00 36.17 79 VAL C CA 1
ATOM 6485 C C . VAL C 1 79 ? 22.586 32.656 121.195 1.00 35.78 79 VAL C C 1
ATOM 6486 O O . VAL C 1 79 ? 22.820 32.131 120.103 1.00 35.61 79 VAL C O 1
ATOM 6490 N N . LEU C 1 80 ? 22.617 32.020 122.375 1.00 35.26 80 LEU C N 1
ATOM 6491 C CA . LEU C 1 80 ? 23.082 30.638 122.414 1.00 35.70 80 LEU C CA 1
ATOM 6492 C C . LEU C 1 80 ? 22.061 29.729 121.728 1.00 35.88 80 LEU C C 1
ATOM 6493 O O . LEU C 1 80 ? 22.490 28.796 121.026 1.00 36.78 80 LEU C O 1
ATOM 6498 N N . ASP C 1 81 ? 20.769 30.007 121.854 1.00 35.41 81 ASP C N 1
ATOM 6499 C CA . ASP C 1 81 ? 19.803 29.205 121.084 1.00 35.87 81 ASP C CA 1
ATOM 6500 C C . ASP C 1 81 ? 20.185 29.227 119.611 1.00 35.63 81 ASP C C 1
ATOM 6501 O O . ASP C 1 81 ? 20.443 28.210 118.964 1.00 35.60 81 ASP C O 1
ATOM 6506 N N . THR C 1 82 ? 20.329 30.414 119.040 1.00 35.76 82 THR C N 1
ATOM 6507 C CA . THR C 1 82 ? 20.726 30.596 117.654 1.00 35.92 82 THR C CA 1
ATOM 6508 C C . THR C 1 82 ? 21.930 29.772 117.234 1.00 37.51 82 THR C C 1
ATOM 6509 O O . THR C 1 82 ? 21.872 29.066 116.204 1.00 37.59 82 THR C O 1
ATOM 6513 N N . ILE C 1 83 ? 23.049 29.835 117.965 1.00 37.66 83 ILE C N 1
ATOM 6514 C CA . ILE C 1 83 ? 24.227 29.056 117.613 1.00 38.61 83 ILE C CA 1
ATOM 6515 C C . ILE C 1 83 ? 24.002 27.553 117.694 1.00 40.38 83 ILE C C 1
ATOM 6516 O O . ILE C 1 83 ?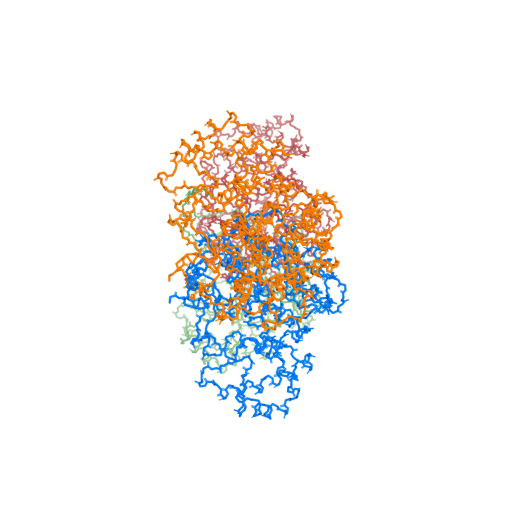 24.628 26.832 116.904 1.00 40.72 83 ILE C O 1
ATOM 6521 N N . TYR C 1 84 ? 23.127 27.030 118.556 1.00 41.96 84 TYR C N 1
ATOM 6522 C CA . TYR C 1 84 ? 22.845 25.606 118.652 1.00 42.98 84 TYR C CA 1
ATOM 6523 C C . TYR C 1 84 ? 21.858 25.127 117.586 1.00 43.14 84 TYR C C 1
ATOM 6524 O O . TYR C 1 84 ? 21.701 23.925 117.339 1.00 43.76 84 TYR C O 1
ATOM 6533 N N . LEU C 1 85 ? 21.273 26.029 116.808 1.00 42.26 85 LEU C N 1
ATOM 6534 C CA . LEU C 1 85 ? 20.454 25.724 115.656 1.00 41.09 85 LEU C CA 1
ATOM 6535 C C . LEU C 1 85 ? 21.312 25.450 114.431 1.00 41.15 85 LEU C C 1
ATOM 6536 O O . LEU C 1 85 ? 20.974 24.640 113.566 1.00 41.42 85 LEU C O 1
ATOM 6541 N N . MET C 1 86 ? 22.444 26.148 114.357 1.00 41.46 86 MET C N 1
ATOM 6542 C CA . MET C 1 86 ? 23.349 25.992 113.203 1.00 41.26 86 MET C CA 1
ATOM 6543 C C . MET C 1 86 ? 24.102 24.680 113.287 1.00 41.21 86 MET C C 1
ATOM 6544 O O . MET C 1 86 ? 24.320 24.136 114.359 1.00 42.50 86 MET C O 1
ATOM 6549 N N . PRO C 1 87 ? 24.469 24.102 112.161 1.00 41.56 87 PRO C N 1
ATOM 6550 C CA . PRO C 1 87 ? 25.177 22.848 112.137 1.00 42.56 87 PRO C CA 1
ATOM 6551 C C . PRO C 1 87 ? 26.436 22.813 112.979 1.00 43.09 87 PRO C C 1
ATOM 6552 O O . PRO C 1 87 ? 27.287 23.688 112.986 1.00 41.94 87 PRO C O 1
ATOM 6556 N N . LYS C 1 88 ? 26.636 21.619 113.544 1.00 45.06 88 LYS C N 1
ATOM 6557 C CA . LYS C 1 88 ? 27.872 21.285 114.257 1.00 46.06 88 LYS C CA 1
ATOM 6558 C C . LYS C 1 88 ? 29.062 21.570 113.350 1.00 45.28 88 LYS C C 1
ATOM 6559 O O . LYS C 1 88 ? 30.088 22.107 113.765 1.00 46.21 88 LYS C O 1
ATOM 6565 N N . GLU C 1 89 ? 28.955 21.222 112.084 1.00 43.71 89 GLU C N 1
ATOM 6566 C CA . GLU C 1 89 ? 29.939 21.331 111.043 1.00 43.08 89 GLU C CA 1
ATOM 6567 C C . GLU C 1 89 ? 30.089 22.732 110.476 1.00 40.73 89 GLU C C 1
ATOM 6568 O O . GLU C 1 89 ? 30.889 22.917 109.555 1.00 41.17 89 GLU C O 1
ATOM 6574 N N . ALA C 1 90 ? 29.306 23.706 110.918 1.00 37.72 90 ALA C N 1
ATOM 6575 C CA . ALA C 1 90 ? 29.463 25.049 110.383 1.00 35.52 90 ALA C CA 1
ATOM 6576 C C . ALA C 1 90 ? 30.885 25.512 110.709 1.00 35.03 90 ALA C C 1
ATOM 6577 O O . ALA C 1 90 ? 31.449 25.102 111.723 1.00 35.22 90 ALA C O 1
ATOM 6579 N N . ASP C 1 91 ? 31.428 26.435 109.942 1.00 33.80 91 ASP C N 1
ATOM 6580 C CA . ASP C 1 91 ? 32.721 27.037 110.208 1.00 31.94 91 ASP C CA 1
ATOM 6581 C C . ASP C 1 91 ? 32.681 27.782 111.537 1.00 30.04 91 ASP C C 1
ATOM 6582 O O . ASP C 1 91 ? 31.621 28.343 111.819 1.00 30.09 91 ASP C O 1
ATOM 6587 N N . ALA C 1 92 ? 33.788 27.904 112.259 1.00 27.88 92 ALA C N 1
ATOM 6588 C CA . ALA C 1 92 ? 33.786 28.594 113.550 1.00 26.30 92 ALA C CA 1
ATOM 6589 C C . ALA C 1 92 ? 33.518 30.092 113.441 1.00 25.15 92 ALA C C 1
ATOM 6590 O O . ALA C 1 92 ? 32.834 30.724 114.252 1.00 24.13 92 ALA C O 1
ATOM 6592 N N . ILE C 1 93 ? 34.057 30.685 112.391 1.00 24.15 93 ILE C N 1
ATOM 6593 C CA . ILE C 1 93 ? 33.869 32.103 112.118 1.00 24.76 93 ILE C CA 1
ATOM 6594 C C . ILE C 1 93 ? 32.431 32.357 111.709 1.00 26.44 93 ILE C C 1
ATOM 6595 O O . ILE C 1 93 ? 31.835 33.366 112.121 1.00 27.44 93 ILE C O 1
ATOM 6600 N N . GLY C 1 94 ? 31.822 31.447 110.948 1.00 26.23 94 GLY C N 1
ATOM 6601 C CA . GLY C 1 94 ? 30.403 31.594 110.634 1.00 28.53 94 GLY C CA 1
ATOM 6602 C C . GLY C 1 94 ? 29.519 31.628 111.885 1.00 29.27 94 GLY C C 1
ATOM 6603 O O . GLY C 1 94 ? 28.606 32.466 111.975 1.00 29.14 94 GLY C O 1
ATOM 6604 N N . LEU C 1 95 ? 29.764 30.755 112.878 1.00 28.73 95 LEU C N 1
ATOM 6605 C CA . LEU C 1 95 ? 28.942 30.782 114.072 1.00 29.10 95 LEU C CA 1
ATOM 6606 C C . LEU C 1 95 ? 29.160 32.073 114.845 1.00 28.76 95 LEU C C 1
ATOM 6607 O O . LEU C 1 95 ? 28.194 32.528 115.478 1.00 28.35 95 LEU C O 1
ATOM 6612 N N . LEU C 1 96 ? 30.375 32.638 114.780 1.00 27.60 96 LEU C N 1
ATOM 6613 C CA . LEU C 1 96 ? 30.662 33.916 115.433 1.00 25.50 96 LEU C CA 1
ATOM 6614 C C . LEU C 1 96 ? 29.899 35.009 114.692 1.00 23.47 96 LEU C C 1
ATOM 6615 O O . LEU C 1 96 ? 29.269 35.842 115.331 1.00 23.02 96 LEU C O 1
ATOM 6620 N N . GLU C 1 97 ? 29.874 34.985 113.380 1.00 24.21 97 GLU C N 1
ATOM 6621 C CA . GLU C 1 97 ? 29.078 35.887 112.563 1.00 25.40 97 GLU C CA 1
ATOM 6622 C C . GLU C 1 97 ? 27.604 35.921 112.984 1.00 26.53 97 GLU C C 1
ATOM 6623 O O . GLU C 1 97 ? 27.007 37.008 113.114 1.00 25.97 97 GLU C O 1
ATOM 6629 N N . VAL C 1 98 ? 27.009 34.730 113.221 1.00 26.23 98 VAL C N 1
ATOM 6630 C CA . VAL C 1 98 ? 25.615 34.730 113.648 1.00 27.20 98 VAL C CA 1
ATOM 6631 C C . VAL C 1 98 ? 25.468 35.237 115.070 1.00 27.21 98 VAL C C 1
ATOM 6632 O O . VAL C 1 98 ? 24.489 35.941 115.329 1.00 27.92 98 VAL C O 1
ATOM 6636 N N . GLY C 1 99 ? 26.380 34.948 115.995 1.00 27.60 99 GLY C N 1
ATOM 6637 C CA . GLY C 1 99 ? 26.257 35.436 117.366 1.00 26.74 99 GLY C CA 1
ATOM 6638 C C . GLY C 1 99 ? 26.318 36.951 117.505 1.00 27.17 99 GLY C C 1
ATOM 6639 O O . GLY C 1 99 ? 25.696 37.548 118.399 1.00 26.61 99 GLY C O 1
ATOM 6640 N N . THR C 1 100 ? 27.109 37.623 116.659 1.00 26.70 100 THR C N 1
ATOM 6641 C CA . THR C 1 100 ? 27.208 39.081 116.749 1.00 25.84 100 THR C CA 1
ATOM 6642 C C . THR C 1 100 ? 26.086 39.719 115.937 1.00 25.77 100 THR C C 1
ATOM 6643 O O . THR C 1 100 ? 25.508 40.704 116.438 1.00 25.00 100 THR C O 1
ATOM 6647 N N . ALA C 1 101 ? 25.626 39.113 114.827 1.00 25.61 101 ALA C N 1
ATOM 6648 C CA . ALA C 1 101 ? 24.423 39.679 114.183 1.00 25.07 101 ALA C CA 1
ATOM 6649 C C . ALA C 1 101 ? 23.278 39.609 115.200 1.00 25.25 101 ALA C C 1
ATOM 6650 O O . ALA C 1 101 ? 22.586 40.600 115.466 1.00 23.09 101 ALA C O 1
ATOM 6652 N N . ALA C 1 102 ? 23.153 38.455 115.869 1.00 25.83 102 ALA C N 1
ATOM 6653 C CA . ALA C 1 102 ? 22.133 38.307 116.900 1.00 27.11 102 ALA C CA 1
ATOM 6654 C C . ALA C 1 102 ? 22.319 39.367 117.968 1.00 28.40 102 ALA C C 1
ATOM 6655 O O . ALA C 1 102 ? 21.306 39.901 118.415 1.00 29.54 102 ALA C O 1
ATOM 6657 N N . LEU C 1 103 ? 23.555 39.647 118.396 1.00 30.61 103 LEU C N 1
ATOM 6658 C CA . LEU C 1 103 ? 23.758 40.643 119.454 1.00 30.82 103 LEU C CA 1
ATOM 6659 C C . LEU C 1 103 ? 23.492 42.036 118.923 1.00 31.83 103 LEU C C 1
ATOM 6660 O O . LEU C 1 103 ? 22.936 42.849 119.670 1.00 32.45 103 LEU C O 1
ATOM 6665 N N . ALA C 1 104 ? 23.822 42.319 117.673 1.00 32.69 104 ALA C N 1
ATOM 6666 C CA . ALA C 1 104 ? 23.476 43.607 117.067 1.00 32.96 104 ALA C CA 1
ATOM 6667 C C . ALA C 1 104 ? 21.949 43.796 117.061 1.00 33.71 104 ALA C C 1
ATOM 6668 O O . ALA C 1 104 ? 21.405 44.851 117.382 1.00 32.92 104 ALA C O 1
ATOM 6670 N N . SER C 1 105 ? 21.184 42.754 116.757 1.00 35.20 105 SER C N 1
ATOM 6671 C CA . SER C 1 105 ? 19.738 42.895 116.670 1.00 38.54 105 SER C CA 1
ATOM 6672 C C . SER C 1 105 ? 19.026 42.982 118.005 1.00 39.93 105 SER C C 1
ATOM 6673 O O . SER C 1 105 ? 18.104 43.801 118.170 1.00 39.26 105 SER C O 1
ATOM 6676 N N . ILE C 1 106 ? 19.429 42.206 119.000 1.00 42.37 106 ILE C N 1
ATOM 6677 C CA . ILE C 1 106 ? 18.824 42.258 120.329 1.00 44.06 106 ILE C CA 1
ATOM 6678 C C . ILE C 1 106 ? 19.128 43.589 121.005 1.00 45.68 106 ILE C C 1
ATOM 6679 O O . ILE C 1 106 ? 18.302 44.149 121.721 1.00 45.38 106 ILE C O 1
ATOM 6684 N N . ASP C 1 107 ? 20.326 44.119 120.803 1.00 48.57 107 ASP C N 1
ATOM 6685 C CA . ASP C 1 107 ? 20.790 45.367 121.401 1.00 51.01 107 ASP C CA 1
ATOM 6686 C C . ASP C 1 107 ? 20.272 46.611 120.695 1.00 52.53 107 ASP C C 1
ATOM 6687 O O . ASP C 1 107 ? 21.001 47.465 120.184 1.00 52.56 107 ASP C O 1
ATOM 6692 N N . LYS C 1 108 ? 18.952 46.789 120.659 1.00 54.93 108 LYS C N 1
ATOM 6693 C CA . LYS C 1 108 ? 18.398 47.992 120.029 1.00 58.05 108 LYS C CA 1
ATOM 6694 C C . LYS C 1 108 ? 18.790 49.113 120.976 1.00 59.59 108 LYS C C 1
ATOM 6695 O O . LYS C 1 108 ? 19.148 48.773 122.130 1.00 60.70 108 LYS C O 1
ATOM 6701 N N . ASN C 1 109 ? 18.698 50.383 120.600 1.00 59.98 109 ASN C N 1
ATOM 6702 C CA . ASN C 1 109 ? 19.023 51.454 121.534 1.00 60.87 109 ASN C CA 1
ATOM 6703 C C . ASN C 1 109 ? 20.514 51.673 121.794 1.00 60.86 109 ASN C C 1
ATOM 6704 O O . ASN C 1 109 ? 20.831 52.186 122.888 1.00 62.31 109 ASN C O 1
ATOM 6709 N N . PHE C 1 110 ? 21.428 51.309 120.891 1.00 58.97 110 PHE C N 1
ATOM 6710 C CA . PHE C 1 110 ? 22.838 51.623 121.123 1.00 56.31 110 PHE C CA 1
ATOM 6711 C C . PHE C 1 110 ? 23.051 52.974 120.422 1.00 55.26 110 PHE C C 1
ATOM 6712 O O . PHE C 1 110 ? 22.517 53.177 119.328 1.00 55.85 110 PHE C O 1
ATOM 6720 N N . LYS C 1 111 ? 23.795 53.873 121.034 1.00 53.57 111 LYS C N 1
ATOM 6721 C CA . LYS C 1 111 ? 24.049 55.174 120.428 1.00 52.50 111 LYS C CA 1
ATOM 6722 C C . LYS C 1 111 ? 25.535 55.509 120.512 1.00 50.59 111 LYS C C 1
ATOM 6723 O O . LYS C 1 111 ? 26.171 55.292 121.540 1.00 49.18 111 LYS C O 1
ATOM 6729 N N . TRP C 1 112 ? 26.080 55.994 119.398 1.00 49.10 112 TRP C N 1
ATOM 6730 C CA . TRP C 1 112 ? 27.494 56.343 119.407 1.00 48.91 112 TRP C CA 1
ATOM 6731 C C . TRP C 1 112 ? 27.730 57.532 120.334 1.00 49.91 112 TRP C C 1
ATOM 6732 O O . TRP C 1 112 ? 26.872 58.364 120.587 1.00 49.26 112 TRP C O 1
ATOM 6743 N N . LYS C 1 113 ? 28.937 57.612 120.867 1.00 51.66 113 LYS C N 1
ATOM 6744 C CA . LYS C 1 113 ? 29.473 58.669 121.685 1.00 53.00 113 LYS C CA 1
ATOM 6745 C C . LYS C 1 113 ? 28.968 58.811 123.105 1.00 53.21 113 LYS C C 1
ATOM 6746 O O . LYS C 1 113 ? 29.416 59.746 123.783 1.00 54.80 113 LYS C O 1
ATOM 6752 N N . GLU C 1 114 ? 28.098 57.973 123.629 1.00 53.13 114 GLU C N 1
ATOM 6753 C CA . GLU C 1 114 ? 27.677 58.103 125.006 1.00 53.62 114 GLU C CA 1
ATOM 6754 C C . GLU C 1 114 ? 28.838 57.587 125.872 1.00 54.08 114 GLU C C 1
ATOM 6755 O O . GLU C 1 114 ? 29.452 58.333 126.637 1.00 54.67 114 GLU C O 1
ATOM 6761 N N . ASN C 1 115 ? 29.072 56.281 125.715 1.00 53.13 115 ASN C N 1
ATOM 6762 C CA . ASN C 1 115 ? 30.088 55.621 126.531 1.00 52.11 115 ASN C CA 1
ATOM 6763 C C . ASN C 1 115 ? 30.629 54.376 125.842 1.00 50.18 115 ASN C C 1
ATOM 6764 O O . ASN C 1 115 ? 30.480 53.236 126.254 1.00 48.95 115 ASN C O 1
ATOM 6769 N N . ASP C 1 116 ? 31.303 54.630 124.738 1.00 48.89 116 ASP C N 1
ATOM 6770 C CA . ASP C 1 116 ? 31.920 53.655 123.873 1.00 47.77 116 ASP C CA 1
ATOM 6771 C C . ASP C 1 116 ? 32.905 52.741 124.566 1.00 47.34 116 ASP C C 1
ATOM 6772 O O . ASP C 1 116 ? 32.769 51.526 124.468 1.00 46.94 116 ASP C O 1
ATOM 6777 N N . LYS C 1 117 ? 33.882 53.283 125.281 1.00 48.45 117 LYS C N 1
ATOM 6778 C CA . LYS C 1 117 ? 34.904 52.502 125.976 1.00 48.36 117 LYS C CA 1
ATOM 6779 C C . LYS C 1 117 ? 34.312 51.442 126.881 1.00 47.08 117 LYS C C 1
ATOM 6780 O O . LYS C 1 117 ? 34.761 50.303 126.847 1.00 46.77 117 LYS C O 1
ATOM 6786 N N . GLU C 1 118 ? 33.306 51.798 127.661 1.00 46.79 118 GLU C N 1
ATOM 6787 C CA . GLU C 1 118 ? 32.643 50.837 128.530 1.00 47.33 118 GLU C CA 1
ATOM 6788 C C . GLU C 1 118 ? 31.906 49.791 127.700 1.00 44.95 118 GLU C C 1
ATOM 6789 O O . GLU C 1 118 ? 31.941 48.601 128.028 1.00 45.95 118 GLU C O 1
ATOM 6795 N N . LYS C 1 119 ? 31.297 50.208 126.594 1.00 41.01 119 LYS C N 1
ATOM 6796 C CA . LYS C 1 119 ? 30.578 49.306 125.701 1.00 37.26 119 LYS C CA 1
ATOM 6797 C C . LYS C 1 119 ? 31.549 48.303 125.113 1.00 34.67 119 LYS C C 1
ATOM 6798 O O . LYS C 1 119 ? 31.280 47.104 125.139 1.00 35.06 119 LYS C O 1
ATOM 6804 N N . ALA C 1 120 ? 32.694 48.724 124.624 1.00 31.87 120 ALA C N 1
ATOM 6805 C CA . ALA C 1 120 ? 33.721 47.842 124.098 1.00 30.48 120 ALA C CA 1
ATOM 6806 C C . ALA C 1 120 ? 34.140 46.819 125.147 1.00 31.45 120 ALA C C 1
ATOM 6807 O O . ALA C 1 120 ? 34.317 45.637 124.864 1.00 31.31 120 ALA C O 1
ATOM 6809 N N . ILE C 1 121 ? 34.344 47.230 126.401 1.00 32.19 121 ILE C N 1
ATOM 6810 C CA . ILE C 1 121 ? 34.652 46.331 127.505 1.00 33.30 121 ILE C CA 1
ATOM 6811 C C . ILE C 1 121 ? 33.566 45.250 127.543 1.00 33.56 121 ILE C C 1
ATOM 6812 O O . ILE C 1 121 ? 33.853 44.075 127.268 1.00 34.56 121 ILE C O 1
ATOM 6817 N N . SER C 1 122 ? 32.293 45.580 127.775 1.00 32.31 122 SER C N 1
ATOM 6818 C CA . SER C 1 122 ? 31.284 44.535 127.767 1.00 32.99 122 SER C CA 1
ATOM 6819 C C . SER C 1 122 ? 31.291 43.710 126.483 1.00 32.09 122 SER C C 1
ATOM 6820 O O . SER C 1 122 ? 30.950 42.527 126.549 1.00 33.06 122 SER C O 1
ATOM 6823 N N . ILE C 1 123 ? 31.600 44.279 125.327 1.00 31.21 123 ILE C N 1
ATOM 6824 C CA . ILE C 1 123 ? 31.571 43.465 124.111 1.00 30.61 123 ILE C CA 1
ATOM 6825 C C . ILE C 1 123 ? 32.638 42.390 124.221 1.00 29.41 123 ILE C C 1
ATOM 6826 O O . ILE C 1 123 ? 32.272 41.222 124.087 1.00 30.63 123 ILE C O 1
ATOM 6831 N N . ILE C 1 124 ? 33.840 42.710 124.635 1.00 28.00 124 ILE C N 1
ATOM 6832 C CA . ILE C 1 124 ? 34.961 41.795 124.780 1.00 28.13 124 ILE C CA 1
ATOM 6833 C C . ILE C 1 124 ? 34.669 40.589 125.660 1.00 27.51 124 ILE C C 1
ATOM 6834 O O . ILE C 1 124 ? 34.953 39.441 125.278 1.00 26.20 124 ILE C O 1
ATOM 6839 N N . ALA C 1 125 ? 34.013 40.802 126.795 1.00 26.93 125 ALA C N 1
ATOM 6840 C CA . ALA C 1 125 ? 33.663 39.682 127.660 1.00 27.82 125 ALA C CA 1
ATOM 6841 C C . ALA C 1 125 ? 32.685 38.779 126.914 1.00 28.64 125 ALA C C 1
ATOM 6842 O O . ALA C 1 125 ? 33.004 37.591 126.833 1.00 28.90 125 ALA C O 1
ATOM 6844 N N . LYS C 1 126 ? 31.665 39.338 126.249 1.00 29.44 126 LYS C N 1
ATOM 6845 C CA . LYS C 1 126 ? 30.749 38.486 125.503 1.00 30.56 126 LYS C CA 1
ATOM 6846 C C . LYS C 1 126 ? 31.448 37.734 124.377 1.00 30.98 126 LYS C C 1
ATOM 6847 O O . LYS C 1 126 ? 31.052 36.592 124.101 1.00 30.88 126 LYS C O 1
ATOM 6853 N N . MET C 1 127 ? 32.479 38.317 123.763 1.00 30.64 127 MET C N 1
ATOM 6854 C CA . MET C 1 127 ? 33.197 37.591 122.726 1.00 32.27 127 MET C CA 1
ATOM 6855 C C . MET C 1 127 ? 33.838 36.348 123.333 1.00 32.01 127 MET C C 1
ATOM 6856 O O . MET C 1 127 ? 33.932 35.328 122.660 1.00 32.28 127 MET C O 1
ATOM 6861 N N . ALA C 1 128 ? 34.315 36.394 124.572 1.00 32.45 128 ALA C N 1
ATOM 6862 C CA . ALA C 1 128 ? 34.913 35.223 125.212 1.00 32.67 128 ALA C CA 1
ATOM 6863 C C . ALA C 1 128 ? 33.832 34.153 125.395 1.00 33.15 128 ALA C C 1
ATOM 6864 O O . ALA C 1 128 ? 34.104 32.966 125.199 1.00 33.15 128 ALA C O 1
ATOM 6866 N N . THR C 1 129 ? 32.620 34.573 125.738 1.00 33.67 129 THR C N 1
ATOM 6867 C CA . THR C 1 129 ? 31.477 33.698 125.908 1.00 35.16 129 THR C CA 1
ATOM 6868 C C . THR C 1 129 ? 31.105 33.041 124.574 1.00 35.54 129 THR C C 1
ATOM 6869 O O . THR C 1 129 ? 30.905 31.827 124.482 1.00 35.27 129 THR C O 1
ATOM 6873 N N . LEU C 1 130 ? 31.066 33.887 123.543 1.00 34.80 130 LEU C N 1
ATOM 6874 C CA . LEU C 1 130 ? 30.751 33.438 122.210 1.00 34.76 130 LEU C CA 1
ATOM 6875 C C . LEU C 1 130 ? 31.787 32.429 121.718 1.00 34.75 130 LEU C C 1
ATOM 6876 O O . LEU C 1 130 ? 31.399 31.355 121.230 1.00 36.25 130 LEU C O 1
ATOM 6881 N N . VAL C 1 131 ? 33.068 32.784 121.816 1.00 32.62 131 VAL C N 1
ATOM 6882 C CA . VAL C 1 131 ? 34.137 31.932 121.306 1.00 31.02 131 VAL C CA 1
ATOM 6883 C C . VAL C 1 131 ? 34.150 30.583 122.015 1.00 32.20 131 VAL C C 1
ATOM 6884 O O . VAL C 1 131 ? 34.181 29.518 121.389 1.00 31.18 131 VAL C O 1
ATOM 6888 N N . ALA C 1 132 ? 34.046 30.641 123.344 1.00 33.05 132 ALA C N 1
ATOM 6889 C CA . ALA C 1 132 ? 34.041 29.407 124.121 1.00 34.81 132 ALA C CA 1
ATOM 6890 C C . ALA C 1 132 ? 32.886 28.520 123.665 1.00 35.69 132 ALA C C 1
ATOM 6891 O O . ALA C 1 132 ? 33.114 27.380 123.235 1.00 36.77 132 ALA C O 1
ATOM 6893 N N . ASN C 1 133 ? 31.672 29.068 123.692 1.00 34.88 133 ASN C N 1
ATOM 6894 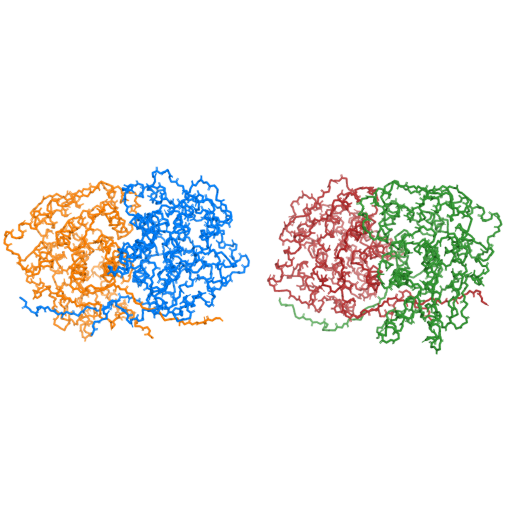C CA . ASN C 1 133 ? 30.482 28.333 123.310 1.00 34.63 133 ASN C CA 1
ATOM 6895 C C . ASN C 1 133 ? 30.452 27.950 121.856 1.00 34.49 133 ASN C C 1
ATOM 6896 O O . ASN C 1 133 ? 29.923 26.883 121.522 1.00 35.62 133 ASN C O 1
ATOM 6901 N N . VAL C 1 134 ? 31.083 28.666 120.936 1.00 33.72 134 VAL C N 1
ATOM 6902 C CA . VAL C 1 134 ? 31.125 28.175 119.545 1.00 32.24 134 VAL C CA 1
ATOM 6903 C C . VAL C 1 134 ? 31.857 26.850 119.541 1.00 32.57 134 VAL C C 1
ATOM 6904 O O . VAL C 1 134 ? 31.402 25.877 118.966 1.00 33.98 134 VAL C O 1
ATOM 6908 N N . TYR C 1 135 ? 32.949 26.776 120.285 1.00 33.86 135 TYR C N 1
ATOM 6909 C CA . TYR C 1 135 ? 33.702 25.572 120.532 1.00 34.25 135 TYR C CA 1
ATOM 6910 C C . TYR C 1 135 ? 32.843 24.463 121.141 1.00 34.70 135 TYR C C 1
ATOM 6911 O O . TYR C 1 135 ? 32.867 23.326 120.638 1.00 33.58 135 TYR C O 1
ATOM 6920 N N . ARG C 1 136 ? 32.099 24.730 122.219 1.00 35.31 136 ARG C N 1
ATOM 6921 C CA . ARG C 1 136 ? 31.329 23.626 122.813 1.00 37.54 136 ARG C CA 1
ATOM 6922 C C . ARG C 1 136 ? 30.285 23.102 121.844 1.00 38.89 136 ARG C C 1
ATOM 6923 O O . ARG C 1 136 ? 30.250 21.902 121.560 1.00 38.06 136 ARG C O 1
ATOM 6931 N N . ARG C 1 137 ? 29.570 23.981 121.144 1.00 40.82 137 ARG C N 1
ATOM 6932 C CA . ARG C 1 137 ? 28.620 23.600 120.113 1.00 42.17 137 ARG C CA 1
ATOM 6933 C C . ARG C 1 137 ? 29.234 22.722 119.038 1.00 41.70 137 ARG C C 1
ATOM 6934 O O . ARG C 1 137 ? 28.621 21.756 118.585 1.00 42.53 137 ARG C O 1
ATOM 6942 N N . LYS C 1 138 ? 30.437 23.040 118.570 1.00 41.42 138 LYS C N 1
ATOM 6943 C CA . LYS C 1 138 ? 31.096 22.259 117.526 1.00 40.09 138 LYS C CA 1
ATOM 6944 C C . LYS C 1 138 ? 31.498 20.889 118.045 1.00 39.84 138 LYS C C 1
ATOM 6945 O O . LYS C 1 138 ? 31.630 19.939 117.299 1.00 39.52 138 LYS C O 1
ATOM 6951 N N . GLU C 1 139 ? 31.711 20.789 119.347 1.00 40.83 139 GLU C N 1
ATOM 6952 C CA . GLU C 1 139 ? 32.079 19.599 120.071 1.00 41.63 139 GLU C CA 1
ATOM 6953 C C . GLU C 1 139 ? 30.846 18.817 120.515 1.00 43.51 139 GLU C C 1
ATOM 6954 O O . GLU C 1 139 ? 30.927 17.644 120.866 1.00 45.49 139 GLU C O 1
ATOM 6960 N N . GLY C 1 140 ? 29.694 19.471 120.559 1.00 44.22 140 GLY C N 1
ATOM 6961 C CA . GLY C 1 140 ? 28.438 18.888 120.950 1.00 43.92 140 GLY C CA 1
ATOM 6962 C C . GLY C 1 140 ? 28.218 18.903 122.441 1.00 45.14 140 GLY C C 1
ATOM 6963 O O . GLY C 1 140 ? 27.604 17.956 122.939 1.00 46.79 140 GLY C O 1
ATOM 6964 N N . ASN C 1 141 ? 28.678 19.901 123.183 1.00 45.31 141 ASN C N 1
ATOM 6965 C CA . ASN C 1 141 ? 28.445 19.950 124.618 1.00 45.57 141 ASN C CA 1
ATOM 6966 C C . ASN C 1 141 ? 27.437 21.030 124.965 1.00 45.72 141 ASN C C 1
ATOM 6967 O O . ASN C 1 141 ? 27.354 21.965 124.163 1.00 46.93 141 ASN C O 1
ATOM 6972 N N . LYS C 1 142 ? 26.748 20.930 126.100 1.00 45.72 142 LYS C N 1
ATOM 6973 C CA . LYS C 1 142 ? 25.811 22.034 126.376 1.00 46.56 142 LYS C CA 1
ATOM 6974 C C . LYS C 1 142 ? 26.692 23.239 126.681 1.00 45.40 142 LYS C C 1
ATOM 6975 O O . LYS C 1 142 ? 27.903 23.102 126.817 1.00 44.37 142 LYS C O 1
ATOM 6981 N N . PRO C 1 143 ? 26.135 24.441 126.602 1.00 45.29 143 PRO C N 1
ATOM 6982 C CA . PRO C 1 143 ? 26.904 25.653 126.770 1.00 45.07 143 PRO C CA 1
ATOM 6983 C C . PRO C 1 143 ? 27.633 25.729 128.107 1.00 45.03 143 PRO C C 1
ATOM 6984 O O . PRO C 1 143 ? 27.579 24.851 128.961 1.00 45.81 143 PRO C O 1
ATOM 6988 N N . ARG C 1 144 ? 28.246 26.881 128.323 1.00 44.44 144 ARG C N 1
ATOM 6989 C CA . ARG C 1 144 ? 28.853 27.231 129.584 1.00 44.98 144 ARG C CA 1
ATOM 6990 C C . ARG C 1 144 ? 29.338 28.672 129.560 1.00 43.83 144 ARG C C 1
ATOM 6991 O O . ARG C 1 144 ? 30.252 29.070 128.861 1.00 43.24 144 ARG C O 1
ATOM 6999 N N . ILE C 1 145 ? 28.671 29.489 130.343 1.00 44.21 145 ILE C N 1
ATOM 7000 C CA . ILE C 1 145 ? 28.991 30.905 130.455 1.00 44.74 145 ILE C CA 1
ATOM 7001 C C . ILE C 1 145 ? 30.143 31.051 131.439 1.00 44.65 145 ILE C C 1
ATOM 7002 O O . ILE C 1 145 ? 30.123 30.407 132.479 1.00 44.13 145 ILE C O 1
ATOM 7007 N N . PRO C 1 146 ? 31.149 31.831 131.064 1.00 44.80 146 PRO C N 1
ATOM 7008 C CA . PRO C 1 146 ? 32.327 32.053 131.877 1.00 44.75 146 PRO C CA 1
ATOM 7009 C C . PRO C 1 146 ? 32.004 32.651 133.230 1.00 44.75 146 PRO C C 1
ATOM 7010 O O . PRO C 1 146 ? 31.009 33.376 133.377 1.00 45.09 146 PRO C O 1
ATOM 7014 N N . GLU C 1 147 ? 32.776 32.304 134.265 1.00 44.65 147 GLU C N 1
ATOM 7015 C CA . GLU C 1 147 ? 32.516 32.887 135.577 1.00 44.49 147 GLU C CA 1
ATOM 7016 C C . GLU C 1 147 ? 33.602 33.843 136.040 1.00 42.98 147 GLU C C 1
ATOM 7017 O O . GLU C 1 147 ? 34.783 33.770 135.721 1.00 40.66 147 GLU C O 1
ATOM 7023 N N . PRO C 1 148 ? 33.164 34.805 136.843 1.00 43.11 148 PRO C N 1
ATOM 7024 C CA . PRO C 1 148 ? 34.084 35.771 137.436 1.00 43.94 148 PRO C CA 1
ATOM 7025 C C . PRO C 1 148 ? 35.227 34.995 138.083 1.00 45.20 148 PRO C C 1
ATOM 7026 O O . PRO C 1 148 ? 35.036 34.051 138.852 1.00 45.56 148 PRO C O 1
ATOM 7030 N N . SER C 1 149 ? 36.446 35.357 137.702 1.00 46.55 149 SER C N 1
ATOM 7031 C CA . SER C 1 149 ? 37.650 34.723 138.207 1.00 47.29 149 SER C CA 1
ATOM 7032 C C . SER C 1 149 ? 38.719 35.808 138.240 1.00 48.96 149 SER C C 1
ATOM 7033 O O . SER C 1 149 ? 38.341 36.980 138.100 1.00 48.74 149 SER C O 1
ATOM 7036 N N . ASP C 1 150 ? 39.968 35.399 138.431 1.00 50.54 150 ASP C N 1
ATOM 7037 C CA . ASP C 1 150 ? 41.043 36.362 138.518 1.00 52.04 150 ASP C CA 1
ATOM 7038 C C . ASP C 1 150 ? 41.410 36.968 137.168 1.00 50.41 150 ASP C C 1
ATOM 7039 O O . ASP C 1 150 ? 41.847 38.116 137.104 1.00 51.92 150 ASP C O 1
ATOM 7044 N N . SER C 1 151 ? 41.412 36.096 136.167 1.00 46.99 151 SER C N 1
ATOM 7045 C CA . SER C 1 151 ? 41.867 36.547 134.865 1.00 44.51 151 SER C CA 1
ATOM 7046 C C . SER C 1 151 ? 40.847 36.173 133.810 1.00 43.11 151 SER C C 1
ATOM 7047 O O . SER C 1 151 ? 40.268 35.089 133.868 1.00 44.46 151 SER C O 1
ATOM 7050 N N . PHE C 1 152 ? 40.836 37.042 132.800 1.00 39.67 152 PHE C N 1
ATOM 7051 C CA . PHE C 1 152 ? 39.930 36.835 131.660 1.00 35.55 152 PHE C CA 1
ATOM 7052 C C . PHE C 1 152 ? 40.396 35.567 130.984 1.00 33.68 152 PHE C C 1
ATOM 7053 O O . PHE C 1 152 ? 39.544 34.744 130.684 1.00 33.15 152 PHE C O 1
ATOM 7061 N N . ALA C 1 153 ? 41.707 35.347 130.873 1.00 32.82 153 ALA C N 1
ATOM 7062 C CA . ALA C 1 153 ? 42.216 34.114 130.296 1.00 32.39 153 ALA C CA 1
ATOM 7063 C C . ALA C 1 153 ? 41.714 32.914 131.090 1.00 33.78 153 ALA C C 1
ATOM 7064 O O . ALA C 1 153 ? 41.296 31.908 130.497 1.00 34.91 153 ALA C O 1
ATOM 7066 N N . LYS C 1 154 ? 41.668 33.008 132.407 1.00 35.03 154 LYS C N 1
ATOM 7067 C CA . LYS C 1 154 ? 41.196 31.920 133.247 1.00 36.65 154 LYS C CA 1
ATOM 7068 C C . LYS C 1 154 ? 39.724 31.622 132.969 1.00 36.20 154 LYS C C 1
ATOM 7069 O O . LYS C 1 154 ? 39.391 30.461 132.710 1.00 36.00 154 LYS C O 1
ATOM 7075 N N . SER C 1 155 ? 38.869 32.649 133.023 1.00 34.71 155 SER C N 1
ATOM 7076 C CA . SER C 1 155 ? 37.447 32.468 132.732 1.00 34.06 155 SER C CA 1
ATOM 7077 C C . SER C 1 155 ? 37.207 31.869 131.344 1.00 34.83 155 SER C C 1
ATOM 7078 O O . SER C 1 155 ? 36.380 30.970 131.188 1.00 35.80 155 SER C O 1
ATOM 7081 N N . PHE C 1 156 ? 37.940 32.329 130.331 1.00 34.24 156 PHE C N 1
ATOM 7082 C CA . PHE C 1 156 ? 37.831 31.773 128.996 1.00 33.94 156 PHE C CA 1
ATOM 7083 C C . PHE C 1 156 ? 38.137 30.282 128.987 1.00 34.30 156 PHE C C 1
ATOM 7084 O O . PHE C 1 156 ? 37.354 29.427 128.589 1.00 32.34 156 PHE C O 1
ATOM 7092 N N . LEU C 1 157 ? 39.320 29.895 129.465 1.00 36.76 157 LEU C N 1
ATOM 7093 C CA . LEU C 1 157 ? 39.721 28.487 129.518 1.00 37.77 157 LEU C CA 1
ATOM 7094 C C . LEU C 1 157 ? 38.775 27.625 130.352 1.00 37.57 157 LEU C C 1
ATOM 7095 O O . LEU C 1 157 ? 38.364 26.526 129.958 1.00 35.73 157 LEU C O 1
ATOM 7100 N N . LEU C 1 158 ? 38.402 28.162 131.514 1.00 38.24 158 LEU C N 1
ATOM 7101 C CA . LEU C 1 158 ? 37.444 27.477 132.377 1.00 39.79 158 LEU C CA 1
ATOM 7102 C C . LEU C 1 158 ? 36.210 27.118 131.548 1.00 40.10 158 LEU C C 1
ATOM 7103 O O . LEU C 1 158 ? 35.830 25.955 131.446 1.00 40.02 158 LEU C O 1
ATOM 7108 N N . ALA C 1 159 ? 35.624 28.101 130.874 1.00 40.53 159 ALA C N 1
ATOM 7109 C CA . ALA C 1 159 ? 34.442 27.941 130.045 1.00 39.37 159 ALA C CA 1
ATOM 7110 C C . ALA C 1 159 ? 34.625 26.979 128.882 1.00 39.48 159 ALA C C 1
ATOM 7111 O O . ALA C 1 159 ? 33.759 26.131 128.633 1.00 39.82 159 ALA C O 1
ATOM 7113 N N . SER C 1 160 ? 35.719 27.024 128.145 1.00 39.88 160 SER C N 1
ATOM 7114 C CA . SER C 1 160 ? 35.904 26.121 127.023 1.00 41.48 160 SER C CA 1
ATOM 7115 C C . SER C 1 160 ? 35.970 24.668 127.468 1.00 43.04 160 SER C C 1
ATOM 7116 O O . SER C 1 160 ? 35.238 23.816 126.970 1.00 43.18 160 SER C O 1
ATOM 7119 N N . PHE C 1 161 ? 36.911 24.402 128.379 1.00 45.20 161 PHE C N 1
ATOM 7120 C CA . PHE C 1 161 ? 37.190 23.029 128.767 1.00 46.83 161 PHE C CA 1
ATOM 7121 C C . PHE C 1 161 ? 36.611 22.601 130.094 1.00 48.20 161 PHE C C 1
ATOM 7122 O O . PHE C 1 161 ? 36.519 21.402 130.350 1.00 47.19 161 PHE C O 1
ATOM 7130 N N . ALA C 1 162 ? 36.309 23.487 131.020 1.00 52.34 162 ALA C N 1
ATOM 7131 C CA . ALA C 1 162 ? 35.780 23.115 132.328 1.00 57.08 162 ALA C CA 1
ATOM 7132 C C . ALA C 1 162 ? 36.783 22.477 133.286 1.00 59.73 162 ALA C C 1
ATOM 7133 O O . ALA C 1 162 ? 36.420 22.222 134.446 1.00 60.79 162 ALA C O 1
ATOM 7135 N N . ARG C 1 163 ? 38.004 22.175 132.859 1.00 61.58 163 ARG C N 1
ATOM 7136 C CA . ARG C 1 163 ? 39.040 21.611 133.713 1.00 62.65 163 ARG C CA 1
ATOM 7137 C C . ARG C 1 163 ? 39.799 22.834 134.222 1.00 63.76 163 ARG C C 1
ATOM 7138 O O . ARG C 1 163 ? 39.878 23.783 133.421 1.00 65.13 163 ARG C O 1
ATOM 7146 N N . GLU C 1 164 ? 40.164 22.931 135.488 1.00 64.09 164 GLU C N 1
ATOM 7147 C CA . GLU C 1 164 ? 40.928 24.115 135.929 1.00 63.81 164 GLU C CA 1
ATOM 7148 C C . GLU C 1 164 ? 42.245 24.129 135.160 1.00 61.70 164 GLU C C 1
ATOM 7149 O O . GLU C 1 164 ? 42.932 23.109 135.062 1.00 62.14 164 GLU C O 1
ATOM 7155 N N . PRO C 1 165 ? 42.598 25.267 134.576 1.00 59.29 165 PRO C N 1
ATOM 7156 C CA . PRO C 1 165 ? 43.818 25.398 133.798 1.00 57.54 165 PRO C CA 1
ATOM 7157 C C . PRO C 1 165 ? 45.035 25.520 134.696 1.00 56.18 165 PRO C C 1
ATOM 7158 O O . PRO C 1 165 ? 44.901 26.040 135.807 1.00 56.42 165 PRO C O 1
ATOM 7162 N N . THR C 1 166 ? 46.170 25.065 134.177 1.00 54.58 166 THR C N 1
ATOM 7163 C CA . THR C 1 166 ? 47.419 25.188 134.909 1.00 52.88 166 THR C CA 1
ATOM 7164 C C . THR C 1 166 ? 47.908 26.619 134.717 1.00 52.91 166 THR C C 1
ATOM 7165 O O . THR C 1 166 ? 47.564 27.260 133.726 1.00 54.73 166 THR C O 1
ATOM 7169 N N . THR C 1 167 ? 48.761 27.101 135.592 1.00 52.57 167 THR C N 1
ATOM 7170 C CA . THR C 1 167 ? 49.271 28.469 135.496 1.00 52.08 167 THR C CA 1
ATOM 7171 C C . THR C 1 167 ? 49.964 28.743 134.182 1.00 51.32 167 THR C C 1
ATOM 7172 O O . THR C 1 167 ? 49.757 29.794 133.586 1.00 50.96 167 THR C O 1
ATOM 7176 N N . ASP C 1 168 ? 50.762 27.830 133.637 1.00 50.90 168 ASP C N 1
ATOM 7177 C CA . ASP C 1 168 ? 51.465 28.006 132.386 1.00 50.74 168 ASP C CA 1
ATOM 7178 C C . ASP C 1 168 ? 50.461 28.191 131.250 1.00 48.96 168 ASP C C 1
ATOM 7179 O O . ASP C 1 168 ? 50.721 28.865 130.261 1.00 48.40 168 ASP C O 1
ATOM 7184 N N . GLU C 1 169 ? 49.345 27.487 131.404 1.00 46.37 169 GLU C N 1
ATOM 7185 C CA . GLU C 1 169 ? 48.225 27.562 130.488 1.00 43.55 169 GLU C CA 1
ATOM 7186 C C . GLU C 1 169 ? 47.679 28.980 130.541 1.00 42.52 169 GLU C C 1
ATOM 7187 O O . GLU C 1 169 ? 47.834 29.740 129.570 1.00 43.64 169 GLU C O 1
ATOM 7193 N N . ILE C 1 170 ? 47.209 29.419 131.705 1.00 39.22 170 ILE C N 1
ATOM 7194 C CA . ILE C 1 170 ? 46.676 30.773 131.820 1.00 36.53 170 ILE C CA 1
ATOM 7195 C C . ILE C 1 170 ? 47.601 31.843 131.279 1.00 36.90 170 ILE C C 1
ATOM 7196 O O . ILE C 1 170 ? 47.187 32.781 130.568 1.00 38.18 170 ILE C O 1
ATOM 7201 N N . ASN C 1 171 ? 48.896 31.701 131.511 1.00 35.79 171 ASN C N 1
ATOM 7202 C CA . ASN C 1 171 ? 49.912 32.611 131.022 1.00 34.75 171 ASN C CA 1
ATOM 7203 C C . ASN C 1 171 ? 49.954 32.567 129.499 1.00 33.62 171 ASN C C 1
ATOM 7204 O O . ASN C 1 171 ? 50.167 33.600 128.855 1.00 33.44 171 ASN C O 1
ATOM 7209 N N . ALA C 1 172 ? 49.798 31.375 128.934 1.00 32.40 172 ALA C N 1
ATOM 7210 C CA . ALA C 1 172 ? 49.908 31.219 127.486 1.00 32.92 172 ALA C CA 1
ATOM 7211 C C . ALA C 1 172 ? 48.732 31.877 126.759 1.00 33.33 172 ALA C C 1
ATOM 7212 O O . ALA C 1 172 ? 48.933 32.612 125.794 1.00 32.54 172 ALA C O 1
ATOM 7214 N N . MET C 1 173 ? 47.525 31.710 127.271 1.00 33.10 173 MET C N 1
ATOM 7215 C CA . MET C 1 173 ? 46.316 32.265 126.704 1.00 33.73 173 MET C CA 1
ATOM 7216 C C . MET C 1 173 ? 46.321 33.793 126.763 1.00 34.32 173 MET C C 1
ATOM 7217 O O . MET C 1 173 ? 45.936 34.512 125.827 1.00 34.40 173 MET C O 1
ATOM 7222 N N . ASP C 1 174 ? 46.769 34.277 127.914 1.00 33.95 174 ASP C N 1
ATOM 7223 C CA . ASP C 1 174 ? 46.829 35.717 128.116 1.00 34.05 174 ASP C CA 1
ATOM 7224 C C . ASP C 1 174 ? 47.789 36.391 127.157 1.00 33.42 174 ASP C C 1
ATOM 7225 O O . ASP C 1 174 ? 47.451 37.370 126.499 1.00 34.00 174 ASP C O 1
ATOM 7230 N N . LYS C 1 175 ? 49.011 35.888 127.022 1.00 32.84 175 LYS C N 1
ATOM 7231 C CA . LYS C 1 175 ? 49.990 36.545 126.158 1.00 31.94 175 LYS C CA 1
ATOM 7232 C C . LYS C 1 175 ? 49.571 36.381 124.711 1.00 31.48 175 LYS C C 1
ATOM 7233 O O . LYS C 1 175 ? 49.817 37.309 123.936 1.00 33.46 175 LYS C O 1
ATOM 7239 N N . ALA C 1 176 ? 48.980 35.247 124.361 1.00 29.70 176 ALA C N 1
ATOM 7240 C CA . ALA C 1 176 ? 48.470 35.083 122.998 1.00 28.44 176 ALA C CA 1
ATOM 7241 C C . ALA C 1 176 ? 47.496 36.240 122.722 1.00 27.19 176 ALA C C 1
ATOM 7242 O O . ALA C 1 176 ? 47.632 36.949 121.731 1.00 24.37 176 ALA C O 1
ATOM 7244 N N . LEU C 1 177 ? 46.579 36.516 123.644 1.00 27.43 177 LEU C N 1
ATOM 7245 C CA . LEU C 1 177 ? 45.628 37.601 123.527 1.00 29.15 177 LEU C CA 1
ATOM 7246 C C . LEU C 1 177 ? 46.270 38.966 123.278 1.00 31.42 177 LEU C C 1
ATOM 7247 O O . LEU C 1 177 ? 45.814 39.727 122.399 1.00 31.72 177 LEU C O 1
ATOM 7252 N N . ILE C 1 178 ? 47.325 39.256 124.053 1.00 31.39 178 ILE C N 1
ATOM 7253 C CA . ILE C 1 178 ? 48.082 40.481 123.843 1.00 30.56 178 ILE C CA 1
ATOM 7254 C C . ILE C 1 178 ? 48.752 40.391 122.480 1.00 30.39 178 ILE C C 1
ATOM 7255 O O . ILE C 1 178 ? 48.701 41.255 121.607 1.00 31.39 178 ILE C O 1
ATOM 7260 N N . LEU C 1 179 ? 49.367 39.236 122.255 1.00 29.63 179 LEU C N 1
ATOM 7261 C CA . LEU C 1 179 ? 50.121 39.015 121.040 1.00 29.29 179 LEU C CA 1
ATOM 7262 C C . LEU C 1 179 ? 49.353 39.309 119.786 1.00 29.16 179 LEU C C 1
ATOM 7263 O O . LEU C 1 179 ? 50.047 39.789 118.890 1.00 30.73 179 LEU C O 1
ATOM 7268 N N . TYR C 1 180 ? 48.060 39.044 119.693 1.00 28.22 180 TYR C N 1
ATOM 7269 C CA . TYR C 1 180 ? 47.333 39.305 118.454 1.00 25.85 180 TYR C CA 1
ATOM 7270 C C . TYR C 1 180 ? 46.391 40.493 118.520 1.00 27.29 180 TYR C C 1
ATOM 7271 O O . TYR C 1 180 ? 45.717 40.819 117.528 1.00 27.73 180 TYR C O 1
ATOM 7280 N N . THR C 1 181 ? 46.285 41.206 119.634 1.00 28.45 181 THR C N 1
ATOM 7281 C CA . THR C 1 181 ? 45.405 42.348 119.796 1.00 28.94 181 THR C CA 1
ATOM 7282 C C . THR C 1 181 ? 45.286 43.212 118.544 1.00 30.62 181 THR C C 1
ATOM 7283 O O . THR C 1 181 ? 44.139 43.584 118.263 1.00 31.06 181 THR C O 1
ATOM 7287 N N . ASP C 1 182 ? 46.378 43.564 117.859 1.00 31.38 182 ASP C N 1
ATOM 7288 C CA . ASP C 1 182 ? 46.257 44.401 116.684 1.00 31.84 182 ASP C CA 1
ATOM 7289 C C . ASP C 1 182 ? 47.497 44.482 115.825 1.00 32.91 182 ASP C C 1
ATOM 7290 O O . ASP C 1 182 ? 48.592 44.614 116.339 1.00 35.29 182 ASP C O 1
ATOM 7295 N N . HIS C 1 183 ? 47.327 44.508 114.521 1.00 33.36 183 HIS C N 1
ATOM 7296 C CA . HIS C 1 183 ? 48.388 44.635 113.556 1.00 33.19 183 HIS C CA 1
ATOM 7297 C C . HIS C 1 183 ? 47.880 45.175 112.237 1.00 33.28 183 HIS C C 1
ATOM 7298 O O . HIS C 1 183 ? 47.159 44.419 111.564 1.00 34.69 183 HIS C O 1
ATOM 7305 N N . GLU C 1 184 ? 48.277 46.367 111.795 1.00 33.04 184 GLU C N 1
ATOM 7306 C CA . GLU C 1 184 ? 47.898 46.827 110.457 1.00 32.69 184 GLU C CA 1
ATOM 7307 C C . GLU C 1 184 ? 46.401 47.065 110.275 1.00 31.28 184 GLU C C 1
ATOM 7308 O O . GLU C 1 184 ? 45.594 47.105 111.207 1.00 31.96 184 GLU C O 1
ATOM 7314 N N . VAL C 1 185 ? 45.928 47.197 109.029 1.00 28.49 185 VAL C N 1
ATOM 7315 C CA . VAL C 1 185 ? 44.520 47.350 108.745 1.00 25.92 185 VAL C CA 1
ATOM 7316 C C . VAL C 1 185 ? 44.115 46.362 107.649 1.00 23.43 185 VAL C C 1
ATOM 7317 O O . VAL C 1 185 ? 43.856 46.774 106.533 1.00 22.24 185 VAL C O 1
ATOM 7321 N N . PRO C 1 186 ? 44.081 45.078 107.979 1.00 21.90 186 PRO C N 1
ATOM 7322 C CA . PRO C 1 186 ? 43.660 44.041 107.052 1.00 21.68 186 PRO C CA 1
ATOM 7323 C C . PRO C 1 186 ? 42.177 44.112 106.716 1.00 21.80 186 PRO C C 1
ATOM 7324 O O . PRO C 1 186 ? 41.389 44.849 107.320 1.00 20.60 186 PRO C O 1
ATOM 7328 N N . ALA C 1 187 ? 41.697 43.278 105.793 1.00 22.61 187 ALA C N 1
ATOM 7329 C CA . ALA C 1 187 ? 40.310 43.295 105.309 1.00 22.04 187 ALA C CA 1
ATOM 7330 C C . ALA C 1 187 ? 39.282 43.415 106.431 1.00 21.75 187 ALA C C 1
ATOM 7331 O O . ALA C 1 187 ? 38.341 44.212 106.427 1.00 20.42 187 ALA C O 1
ATOM 7333 N N . SER C 1 188 ? 39.531 42.619 107.462 1.00 22.23 188 SER C N 1
ATOM 7334 C CA . SER C 1 188 ? 38.640 42.616 108.606 1.00 23.03 188 SER C CA 1
ATOM 7335 C C . SER C 1 188 ? 38.634 43.942 109.314 1.00 22.61 188 SER C C 1
ATOM 7336 O O . SER C 1 188 ? 37.586 44.299 109.835 1.00 23.26 188 SER C O 1
ATOM 7339 N N . THR C 1 189 ? 39.704 44.716 109.391 1.00 24.64 189 THR C N 1
ATOM 7340 C CA . THR C 1 189 ? 39.617 45.987 110.144 1.00 24.80 189 THR C CA 1
ATOM 7341 C C . THR C 1 189 ? 38.946 47.012 109.240 1.00 23.67 189 THR C C 1
ATOM 7342 O O . THR C 1 189 ? 38.154 47.818 109.731 1.00 22.96 189 THR C O 1
ATOM 7346 N N . THR C 1 190 ? 39.290 46.862 107.960 1.00 21.33 190 THR C N 1
ATOM 7347 C CA . THR C 1 190 ? 38.715 47.752 106.952 1.00 22.01 190 THR C CA 1
ATOM 7348 C C . THR C 1 190 ? 37.201 47.658 106.952 1.00 19.86 190 THR C C 1
ATOM 7349 O O . THR C 1 190 ? 36.549 48.670 107.181 1.00 17.82 190 THR C O 1
ATOM 7353 N N . ALA C 1 191 ? 36.695 46.438 106.879 1.00 19.42 191 ALA C N 1
ATOM 7354 C CA . ALA C 1 191 ? 35.257 46.179 106.940 1.00 20.04 191 ALA C CA 1
ATOM 7355 C C . ALA C 1 191 ? 34.670 46.745 108.226 1.00 20.80 191 ALA C C 1
ATOM 7356 O O . ALA C 1 191 ? 33.583 47.355 108.162 1.00 21.89 191 ALA C O 1
ATOM 7358 N N . ALA C 1 192 ? 35.356 46.621 109.355 1.00 21.09 192 ALA C N 1
ATOM 7359 C CA . ALA C 1 192 ? 34.808 47.197 110.588 1.00 21.98 192 ALA C CA 1
ATOM 7360 C C . ALA C 1 192 ? 34.694 48.716 110.512 1.00 22.33 192 ALA C C 1
ATOM 7361 O O . ALA C 1 192 ? 33.736 49.262 111.054 1.00 22.39 192 ALA C O 1
ATOM 7363 N N . LEU C 1 193 ? 35.613 49.419 109.865 1.00 23.79 193 LEU C N 1
ATOM 7364 C CA . LEU C 1 193 ? 35.609 50.860 109.747 1.00 24.97 193 LEU C CA 1
ATOM 7365 C C . LEU C 1 193 ? 34.502 51.345 108.836 1.00 26.12 193 LEU C C 1
ATOM 7366 O O . LEU C 1 193 ? 33.895 52.373 109.111 1.00 27.48 193 LEU C O 1
ATOM 7371 N N . VAL C 1 194 ? 34.278 50.622 107.751 1.00 27.62 194 VAL C N 1
ATOM 7372 C CA . VAL C 1 194 ? 33.243 50.939 106.772 1.00 28.10 194 VAL C CA 1
ATOM 7373 C C . VAL C 1 194 ? 31.891 50.952 107.465 1.00 27.56 194 VAL C C 1
ATOM 7374 O O . VAL C 1 194 ? 31.161 51.935 107.443 1.00 28.08 194 VAL C O 1
ATOM 7378 N N . ALA C 1 195 ? 31.580 49.883 108.184 1.00 26.89 195 ALA C N 1
ATOM 7379 C CA . ALA C 1 195 ? 30.319 49.839 108.925 1.00 27.45 195 ALA C CA 1
ATOM 7380 C C . ALA C 1 195 ? 30.262 50.953 109.971 1.00 26.56 195 ALA C C 1
ATOM 7381 O O . ALA C 1 195 ? 29.301 51.701 110.165 1.00 26.26 195 ALA C O 1
ATOM 7383 N N . ALA C 1 196 ? 31.333 51.129 110.722 1.00 26.57 196 ALA C N 1
ATOM 7384 C CA . ALA C 1 196 ? 31.395 52.145 111.771 1.00 26.54 196 ALA C CA 1
ATOM 7385 C C . ALA C 1 196 ? 31.240 53.514 111.132 1.00 26.00 196 ALA C C 1
ATOM 7386 O O . ALA C 1 196 ? 30.551 54.369 111.698 1.00 26.13 196 ALA C O 1
ATOM 7388 N N . SER C 1 197 ? 31.803 53.741 109.957 1.00 25.87 197 SER C N 1
ATOM 7389 C CA . SER C 1 197 ? 31.685 55.025 109.288 1.00 27.21 197 SER C CA 1
ATOM 7390 C C . SER C 1 197 ? 30.244 55.393 108.970 1.00 27.68 197 SER C C 1
ATOM 7391 O O . SER C 1 197 ? 29.971 56.577 108.750 1.00 28.41 197 SER C O 1
ATOM 7394 N N . THR C 1 198 ? 29.278 54.482 108.918 1.00 27.41 198 THR C N 1
ATOM 7395 C CA . THR C 1 198 ? 27.885 54.887 108.746 1.00 27.63 198 THR C CA 1
ATOM 7396 C C . THR C 1 198 ? 27.114 55.013 110.068 1.00 27.64 198 THR C C 1
ATOM 7397 O O . THR C 1 198 ? 25.896 55.191 110.112 1.00 28.00 198 THR C O 1
ATOM 7401 N N . LEU C 1 199 ? 27.797 54.869 111.178 1.00 26.67 199 LEU C N 1
ATOM 7402 C CA . LEU C 1 199 ? 27.311 54.887 112.539 1.00 26.45 199 LEU C CA 1
ATOM 7403 C C . LEU C 1 199 ? 26.578 53.593 112.885 1.00 25.91 199 LEU C C 1
ATOM 7404 O O . LEU C 1 199 ? 25.743 53.485 113.786 1.00 26.87 199 LEU C O 1
ATOM 7409 N N . SER C 1 200 ? 26.953 52.507 112.211 1.00 25.18 200 SER C N 1
ATOM 7410 C CA . SER C 1 200 ? 26.342 51.219 112.526 1.00 25.56 200 SER C CA 1
ATOM 7411 C C . SER C 1 200 ? 26.750 50.857 113.948 1.00 25.55 200 SER C C 1
ATOM 7412 O O . SER C 1 200 ? 27.567 51.559 114.539 1.00 24.34 200 SER C O 1
ATOM 7415 N N . ASP C 1 201 ? 26.136 49.851 114.574 1.00 26.58 201 ASP C N 1
ATOM 7416 C CA . ASP C 1 201 ? 26.479 49.553 115.977 1.00 26.40 201 ASP C CA 1
ATOM 7417 C C . ASP C 1 201 ? 27.770 48.746 116.023 1.00 26.67 201 ASP C C 1
ATOM 7418 O O . ASP C 1 201 ? 28.285 48.289 114.984 1.00 26.75 201 ASP C O 1
ATOM 7423 N N . MET C 1 202 ? 28.325 48.567 117.210 1.00 26.65 202 MET C N 1
ATOM 7424 C CA . MET C 1 202 ? 29.560 47.817 117.412 1.00 27.24 202 MET C CA 1
ATOM 7425 C C . MET C 1 202 ? 29.423 46.337 117.132 1.00 25.80 202 MET C C 1
ATOM 7426 O O . MET C 1 202 ? 30.371 45.727 116.609 1.00 25.76 202 MET C O 1
ATOM 7431 N N . TYR C 1 203 ? 28.278 45.700 117.369 1.00 25.30 203 TYR C N 1
ATOM 7432 C CA . TYR C 1 203 ? 28.135 44.270 117.066 1.00 23.96 203 TYR C CA 1
ATOM 7433 C C . TYR C 1 203 ? 28.136 44.064 115.559 1.00 23.53 203 TYR C C 1
ATOM 7434 O O . TYR C 1 203 ? 28.759 43.166 114.992 1.00 23.54 203 TYR C O 1
ATOM 7443 N N . SER C 1 204 ? 27.476 44.999 114.880 1.00 23.44 204 SER C N 1
ATOM 7444 C CA . SER C 1 204 ? 27.366 44.972 113.430 1.00 22.52 204 SER C CA 1
ATOM 7445 C C . SER C 1 204 ? 28.758 45.179 112.849 1.00 22.48 204 SER C C 1
ATOM 7446 O O . SER C 1 204 ? 29.101 44.360 111.983 1.00 22.02 204 SER C O 1
ATOM 7449 N N . SER C 1 205 ? 29.566 46.146 113.306 1.00 22.66 205 SER C N 1
ATOM 7450 C CA . SER C 1 205 ? 30.919 46.310 112.742 1.00 22.10 205 SER C CA 1
ATOM 7451 C C . SER C 1 205 ? 31.810 45.075 112.954 1.00 22.46 205 SER C C 1
ATOM 7452 O O . SER C 1 205 ? 32.551 44.733 112.020 1.00 20.11 205 SER C O 1
ATOM 7455 N N . LEU C 1 206 ? 31.648 44.380 114.099 1.00 22.52 206 LEU C N 1
ATOM 7456 C CA . LEU C 1 206 ? 32.378 43.151 114.360 1.00 24.17 206 LEU C CA 1
ATOM 7457 C C . LEU C 1 206 ? 31.861 42.039 113.446 1.00 24.97 206 LEU C C 1
ATOM 7458 O O . LEU C 1 206 ? 32.605 41.192 112.906 1.00 26.10 206 LEU C O 1
ATOM 7463 N N . THR C 1 207 ? 30.537 42.125 113.191 1.00 23.65 207 THR C N 1
ATOM 7464 C CA . THR C 1 207 ? 29.989 41.170 112.218 1.00 21.00 207 THR C CA 1
ATOM 7465 C C . THR C 1 207 ? 30.677 41.392 110.882 1.00 18.75 207 THR C C 1
ATOM 7466 O O . THR C 1 207 ? 31.136 40.436 110.259 1.00 17.45 207 THR C O 1
ATOM 7470 N N . ALA C 1 208 ? 30.832 42.656 110.482 1.00 17.90 208 ALA C N 1
ATOM 7471 C CA . ALA C 1 208 ? 31.433 42.943 109.178 1.00 17.71 208 ALA C CA 1
ATOM 7472 C C . ALA C 1 208 ? 32.866 42.452 109.131 1.00 18.19 208 ALA C C 1
ATOM 7473 O O . ALA C 1 208 ? 33.230 41.859 108.120 1.00 18.24 208 ALA C O 1
ATOM 7475 N N . ALA C 1 209 ? 33.608 42.652 110.207 1.00 19.39 209 ALA C N 1
ATOM 7476 C CA . ALA C 1 209 ? 34.983 42.192 110.371 1.00 19.15 209 ALA C CA 1
ATOM 7477 C C . ALA C 1 209 ? 34.995 40.670 110.376 1.00 19.07 209 ALA C C 1
ATOM 7478 O O . ALA C 1 209 ? 35.878 40.099 109.738 1.00 18.70 209 ALA C O 1
ATOM 7480 N N . LEU C 1 210 ? 34.044 40.042 111.078 1.00 20.72 210 LEU C N 1
ATOM 7481 C CA . LEU C 1 210 ? 33.993 38.564 111.081 1.00 22.81 210 LEU C CA 1
ATOM 7482 C C . LEU C 1 210 ? 33.727 37.992 109.694 1.00 23.39 210 LEU C C 1
ATOM 7483 O O . LEU C 1 210 ? 34.381 37.027 109.258 1.00 23.01 210 LEU C O 1
ATOM 7488 N N . ALA C 1 211 ? 32.925 38.649 108.841 1.00 23.92 211 ALA C N 1
ATOM 7489 C CA . ALA C 1 211 ? 32.663 38.219 107.475 1.00 23.87 211 ALA C CA 1
ATOM 7490 C C . ALA C 1 211 ? 33.879 38.239 106.554 1.00 22.92 211 ALA C C 1
ATOM 7491 O O . ALA C 1 211 ? 34.031 37.335 105.693 1.00 22.70 211 ALA C O 1
ATOM 7493 N N . ALA C 1 212 ? 34.733 39.246 106.717 1.00 20.87 212 ALA C N 1
ATOM 7494 C CA . ALA C 1 212 ? 35.938 39.313 105.872 1.00 20.87 212 ALA C CA 1
ATOM 7495 C C . ALA C 1 212 ? 36.944 38.255 106.326 1.00 21.25 212 ALA C C 1
ATOM 7496 O O . ALA C 1 212 ? 37.642 37.593 105.574 1.00 20.25 212 ALA C O 1
ATOM 7498 N N . LEU C 1 213 ? 36.984 38.054 107.648 1.00 21.49 213 LEU C N 1
ATOM 7499 C CA . LEU C 1 213 ? 37.865 37.098 108.279 1.00 21.93 213 LEU C CA 1
ATOM 7500 C C . LEU C 1 213 ? 37.461 35.684 107.885 1.00 22.85 213 LEU C C 1
ATOM 7501 O O . LEU C 1 213 ? 38.371 34.854 107.735 1.00 26.29 213 LEU C O 1
ATOM 7506 N N . LYS C 1 214 ? 36.191 35.390 107.650 1.00 21.10 214 LYS C N 1
ATOM 7507 C CA . LYS C 1 214 ? 35.800 34.081 107.156 1.00 20.16 214 LYS C CA 1
ATOM 7508 C C . LYS C 1 214 ? 36.482 33.709 105.854 1.00 19.21 214 LYS C C 1
ATOM 7509 O O . LYS C 1 214 ? 36.633 32.497 105.680 1.00 21.35 214 LYS C O 1
ATOM 7515 N N . GLY C 1 215 ? 36.876 34.587 104.952 1.00 18.35 215 GLY C N 1
ATOM 7516 C CA . GLY C 1 215 ? 37.541 34.241 103.712 1.00 19.33 215 GLY C CA 1
ATOM 7517 C C . GLY C 1 215 ? 38.915 33.635 103.901 1.00 21.44 215 GLY C C 1
ATOM 7518 O O . GLY C 1 215 ? 39.703 34.023 104.779 1.00 22.26 215 GLY C O 1
ATOM 7519 N N . PRO C 1 216 ? 39.310 32.702 103.032 1.00 22.80 216 PRO C N 1
ATOM 7520 C CA . PRO C 1 216 ? 40.585 32.003 103.141 1.00 23.58 216 PRO C CA 1
ATOM 7521 C C . PRO C 1 216 ? 41.839 32.822 102.917 1.00 26.49 216 PRO C C 1
ATOM 7522 O O . PRO C 1 216 ? 42.961 32.411 103.244 1.00 29.20 216 PRO C O 1
ATOM 7526 N N . LEU C 1 217 ? 41.720 34.020 102.362 1.00 27.89 217 LEU C N 1
ATOM 7527 C CA . LEU C 1 217 ? 42.806 34.927 102.096 1.00 27.74 217 LEU C CA 1
ATOM 7528 C C . LEU C 1 217 ? 43.097 35.795 103.311 1.00 26.66 217 LEU C C 1
ATOM 7529 O O . LEU C 1 217 ? 44.066 36.548 103.215 1.00 29.39 217 LEU C O 1
ATOM 7534 N N . HIS C 1 218 ? 42.271 35.755 104.328 1.00 24.36 218 HIS C N 1
ATOM 7535 C CA . HIS C 1 218 ? 42.524 36.593 105.488 1.00 23.01 218 HIS C CA 1
ATOM 7536 C C . HIS C 1 218 ? 42.486 35.744 106.747 1.00 24.42 218 HIS C C 1
ATOM 7537 O O . HIS C 1 218 ? 43.099 36.128 107.739 1.00 26.56 218 HIS C O 1
ATOM 7544 N N . GLY C 1 219 ? 41.737 34.647 106.736 1.00 24.12 219 GLY C N 1
ATOM 7545 C CA . GLY C 1 219 ? 41.629 33.753 107.882 1.00 22.88 219 GLY C CA 1
ATOM 7546 C C . GLY C 1 219 ? 42.288 32.411 107.522 1.00 22.34 219 GLY C C 1
ATOM 7547 O O . GLY C 1 219 ? 42.612 32.207 106.340 1.00 21.29 219 GLY C O 1
ATOM 7548 N N . GLY C 1 220 ? 42.507 31.555 108.528 1.00 20.98 220 GLY C N 1
ATOM 7549 C CA . GLY C 1 220 ? 43.142 30.292 108.270 1.00 21.89 220 GLY C CA 1
ATOM 7550 C C . GLY C 1 220 ? 44.649 30.242 108.338 1.00 22.99 220 GLY C C 1
ATOM 7551 O O . GLY C 1 220 ? 45.208 29.140 108.358 1.00 24.04 220 GLY C O 1
ATOM 7552 N N . ALA C 1 221 ? 45.357 31.340 108.450 1.00 24.40 221 ALA C N 1
ATOM 7553 C CA . ALA C 1 221 ? 46.796 31.426 108.587 1.00 25.28 221 ALA C CA 1
ATOM 7554 C C . ALA C 1 221 ? 47.417 30.525 109.649 1.00 25.57 221 ALA C C 1
ATOM 7555 O O . ALA C 1 221 ? 48.281 29.696 109.322 1.00 25.17 221 ALA C O 1
ATOM 7557 N N . ALA C 1 222 ? 47.007 30.587 110.917 1.00 26.22 222 ALA C N 1
ATOM 7558 C CA . ALA C 1 222 ? 47.628 29.670 111.891 1.00 27.21 222 ALA C CA 1
ATOM 7559 C C . ALA C 1 222 ? 47.314 28.242 111.465 1.00 29.70 222 ALA C C 1
ATOM 7560 O O . ALA C 1 222 ? 48.229 27.418 111.387 1.00 30.81 222 ALA C O 1
ATOM 7562 N N . GLU C 1 223 ? 46.107 27.927 111.003 1.00 32.31 223 GLU C N 1
ATOM 7563 C CA . GLU C 1 223 ? 45.734 26.616 110.535 1.00 33.87 223 GLU C CA 1
ATOM 7564 C C . GLU C 1 223 ? 46.593 26.092 109.391 1.00 34.41 223 GLU C C 1
ATOM 7565 O O . GLU C 1 223 ? 46.920 24.916 109.355 1.00 33.42 223 GLU C O 1
ATOM 7571 N N . GLU C 1 224 ? 46.875 26.965 108.440 1.00 37.31 224 GLU C N 1
ATOM 7572 C CA . GLU C 1 224 ? 47.641 26.579 107.244 1.00 39.57 224 GLU C CA 1
ATOM 7573 C C . GLU C 1 224 ? 49.075 26.280 107.639 1.00 38.82 224 GLU C C 1
ATOM 7574 O O . GLU C 1 224 ? 49.575 25.209 107.317 1.00 38.64 224 GLU C O 1
ATOM 7580 N N . ALA C 1 225 ? 49.693 27.096 108.470 1.00 39.00 225 ALA C N 1
ATOM 7581 C CA . ALA C 1 225 ? 51.049 26.859 108.954 1.00 39.60 225 ALA C CA 1
ATOM 7582 C C . ALA C 1 225 ? 51.141 25.568 109.766 1.00 39.78 225 ALA C C 1
ATOM 7583 O O . ALA C 1 225 ? 52.038 24.747 109.575 1.00 40.10 225 ALA C O 1
ATOM 7585 N N . PHE C 1 226 ? 50.184 25.359 110.663 1.00 39.80 226 PHE C N 1
ATOM 7586 C CA . PHE C 1 226 ? 50.125 24.194 111.514 1.00 39.98 226 PHE C CA 1
ATOM 7587 C C . PHE C 1 226 ? 49.811 22.900 110.789 1.00 41.34 226 PHE C C 1
ATOM 7588 O O . PHE C 1 226 ? 50.222 21.831 111.254 1.00 42.80 226 PHE C O 1
ATOM 7596 N N . LYS C 1 227 ? 49.142 22.907 109.644 1.00 42.39 227 LYS C N 1
ATOM 7597 C CA . LYS C 1 227 ? 48.814 21.662 108.957 1.00 42.32 227 LYS C CA 1
ATOM 7598 C C . LYS C 1 227 ? 50.054 21.092 108.287 1.00 41.84 227 LYS C C 1
ATOM 7599 O O . LYS C 1 227 ? 50.077 19.885 108.019 1.00 42.26 227 LYS C O 1
ATOM 7605 N N . GLN C 1 228 ? 51.045 21.935 108.021 1.00 40.32 228 GLN C N 1
ATOM 7606 C CA . GLN C 1 228 ? 52.291 21.483 107.412 1.00 39.79 228 GLN C CA 1
ATOM 7607 C C . GLN C 1 228 ? 52.959 20.472 108.344 1.00 38.34 228 GLN C C 1
ATOM 7608 O O . GLN C 1 228 ? 53.164 19.309 108.048 1.00 37.93 228 GLN C O 1
ATOM 7614 N N . PHE C 1 229 ? 53.189 20.916 109.571 1.00 36.61 229 PHE C N 1
ATOM 7615 C CA . PHE C 1 229 ? 53.687 20.091 110.649 1.00 35.72 229 PHE C CA 1
ATOM 7616 C C . PHE C 1 229 ? 52.841 18.823 110.705 1.00 36.74 229 PHE C C 1
ATOM 7617 O O . PHE C 1 229 ? 53.451 17.757 110.680 1.00 38.62 229 PHE C O 1
ATOM 7625 N N . ILE C 1 230 ? 51.516 18.872 110.745 1.00 38.03 230 ILE C N 1
ATOM 7626 C CA . ILE C 1 230 ? 50.686 17.670 110.770 1.00 38.53 230 ILE C CA 1
ATOM 7627 C C . ILE C 1 230 ? 51.090 16.727 109.643 1.00 39.41 230 ILE C C 1
ATOM 7628 O O . ILE C 1 230 ? 51.370 15.559 109.845 1.00 39.07 230 ILE C O 1
ATOM 7633 N N . GLU C 1 231 ? 51.148 17.247 108.433 1.00 41.69 231 GLU C N 1
ATOM 7634 C CA . GLU C 1 231 ? 51.515 16.521 107.228 1.00 44.31 231 GLU C CA 1
ATOM 7635 C C . GLU C 1 231 ? 52.909 15.919 107.317 1.00 44.70 231 GLU C C 1
ATOM 7636 O O . GLU C 1 231 ? 53.118 14.794 106.844 1.00 44.94 231 GLU C O 1
ATOM 7642 N N . ILE C 1 232 ? 53.878 16.620 107.891 1.00 45.42 232 ILE C N 1
ATOM 7643 C CA . ILE C 1 232 ? 55.228 16.055 108.018 1.00 47.01 232 ILE C CA 1
ATOM 7644 C C . ILE C 1 232 ? 55.104 14.882 108.977 1.00 48.22 232 ILE C C 1
ATOM 7645 O O . ILE C 1 232 ? 55.511 13.762 108.689 1.00 47.88 232 ILE C O 1
ATOM 7650 N N . GLY C 1 233 ? 54.495 15.101 110.131 1.00 49.83 233 GLY C N 1
ATOM 7651 C CA . GLY C 1 233 ? 54.196 14.163 111.168 1.00 51.65 233 GLY C CA 1
ATOM 7652 C C . GLY C 1 233 ? 55.285 13.579 112.029 1.00 53.44 233 GLY C C 1
ATOM 7653 O O . GLY C 1 233 ? 55.055 13.169 113.173 1.00 54.59 233 GLY C O 1
ATOM 7654 N N . ASP C 1 234 ? 56.497 13.478 111.515 1.00 53.93 234 ASP C N 1
ATOM 7655 C CA . ASP C 1 234 ? 57.656 12.962 112.203 1.00 54.35 234 ASP C CA 1
ATOM 7656 C C . ASP C 1 234 ? 58.811 13.918 111.938 1.00 54.83 234 ASP C C 1
ATOM 7657 O O . ASP C 1 234 ? 59.188 14.121 110.785 1.00 54.46 234 ASP C O 1
ATOM 7662 N N . PRO C 1 235 ? 59.445 14.402 112.998 1.00 55.36 235 PRO C N 1
ATOM 7663 C CA . PRO C 1 235 ? 60.595 15.283 112.888 1.00 56.39 235 PRO C CA 1
ATOM 7664 C C . PRO C 1 235 ? 61.649 14.719 111.956 1.00 58.02 235 PRO C C 1
ATOM 7665 O O . PRO C 1 235 ? 62.264 15.422 111.147 1.00 57.85 235 PRO C O 1
ATOM 7669 N N . ASN C 1 236 ? 61.875 13.406 111.987 1.00 59.88 236 ASN C N 1
ATOM 7670 C CA . ASN C 1 236 ? 62.828 12.723 111.130 1.00 61.53 236 ASN C CA 1
ATOM 7671 C C . ASN C 1 236 ? 62.549 12.960 109.650 1.00 61.40 236 ASN C C 1
ATOM 7672 O O . ASN C 1 236 ? 63.459 12.908 108.817 1.00 61.92 236 ASN C O 1
ATOM 7677 N N . ARG C 1 237 ? 61.311 13.232 109.273 1.00 60.74 237 ARG C N 1
ATOM 7678 C CA . ARG C 1 237 ? 60.883 13.461 107.912 1.00 59.98 237 ARG C CA 1
ATOM 7679 C C . ARG C 1 237 ? 60.979 14.901 107.434 1.00 59.80 237 ARG C C 1
ATOM 7680 O O . ARG C 1 237 ? 60.655 15.169 106.269 1.00 59.74 237 ARG C O 1
ATOM 7688 N N . VAL C 1 238 ? 61.377 15.848 108.273 1.00 59.68 238 VAL C N 1
ATOM 7689 C CA . VAL C 1 238 ? 61.479 17.243 107.854 1.00 59.68 238 VAL C CA 1
ATOM 7690 C C . VAL C 1 238 ? 62.302 17.473 106.595 1.00 59.93 238 VAL C C 1
ATOM 7691 O O . VAL C 1 238 ? 61.743 17.997 105.623 1.00 60.05 238 VAL C O 1
ATOM 7695 N N . GLN C 1 239 ? 63.588 17.154 106.558 1.00 60.23 239 GLN C N 1
ATOM 7696 C CA . GLN C 1 239 ? 64.420 17.399 105.391 1.00 60.51 239 GLN C CA 1
ATOM 7697 C C . GLN C 1 239 ? 63.846 16.846 104.103 1.00 60.37 239 GLN C C 1
ATOM 7698 O O . GLN C 1 239 ? 63.896 17.591 103.121 1.00 59.99 239 GLN C O 1
ATOM 7704 N N . ASN C 1 240 ? 63.389 15.603 104.050 1.00 61.07 240 ASN C N 1
ATOM 7705 C CA . ASN C 1 240 ? 62.814 15.105 102.802 1.00 62.15 240 ASN C CA 1
ATOM 7706 C C . ASN C 1 240 ? 61.728 16.070 102.335 1.00 62.73 240 ASN C C 1
ATOM 7707 O O . ASN C 1 240 ? 61.841 16.723 101.309 1.00 63.30 240 ASN C O 1
ATOM 7712 N N . TRP C 1 241 ? 60.683 16.180 103.146 1.00 63.42 241 TRP C N 1
ATOM 7713 C CA . TRP C 1 241 ? 59.549 17.057 102.903 1.00 64.26 241 TRP C CA 1
ATOM 7714 C C . TRP C 1 241 ? 60.015 18.472 102.568 1.00 65.48 241 TRP C C 1
ATOM 7715 O O . TRP C 1 241 ? 59.456 19.071 101.646 1.00 65.40 241 TRP C O 1
ATOM 7726 N N . PHE C 1 242 ? 61.010 19.007 103.271 1.00 66.93 242 PHE C N 1
ATOM 7727 C CA . PHE C 1 242 ? 61.548 20.309 102.938 1.00 68.84 242 PHE C CA 1
ATOM 7728 C C . PHE C 1 242 ? 62.122 20.352 101.526 1.00 70.19 242 PHE C C 1
ATOM 7729 O O . PHE C 1 242 ? 61.554 21.038 100.667 1.00 70.31 242 PHE C O 1
ATOM 7737 N N . ASN C 1 243 ? 63.187 19.610 101.232 1.00 71.80 243 ASN C N 1
ATOM 7738 C CA . ASN C 1 243 ? 63.781 19.626 99.904 1.00 73.33 243 ASN C CA 1
ATOM 7739 C C . ASN C 1 243 ? 62.746 19.343 98.814 1.00 74.11 243 ASN C C 1
ATOM 7740 O O . ASN C 1 243 ? 62.807 19.984 97.763 1.00 74.70 243 ASN C O 1
ATOM 7745 N N . ASP C 1 244 ? 61.891 18.345 98.995 1.00 74.69 244 ASP C N 1
ATOM 7746 C CA . ASP C 1 244 ? 60.911 18.044 97.977 1.00 75.72 244 ASP C CA 1
ATOM 7747 C C . ASP C 1 244 ? 59.883 19.155 97.803 1.00 76.80 244 ASP C C 1
ATOM 7748 O O . ASP C 1 244 ? 59.776 19.744 96.737 1.00 77.52 244 ASP C O 1
ATOM 7753 N N . LYS C 1 245 ? 59.090 19.391 98.829 1.00 77.78 245 LYS C N 1
ATOM 7754 C CA . LYS C 1 245 ? 58.009 20.360 98.819 1.00 78.71 245 LYS C CA 1
ATOM 7755 C C . LYS C 1 245 ? 58.421 21.784 98.490 1.00 78.91 245 LYS C C 1
ATOM 7756 O O . LYS C 1 245 ? 57.810 22.411 97.617 1.00 78.26 245 LYS C O 1
ATOM 7762 N N . VAL C 1 246 ? 59.416 22.335 99.171 1.00 79.72 246 VAL C N 1
ATOM 7763 C CA . VAL C 1 246 ? 59.824 23.718 98.941 1.00 80.73 246 VAL C CA 1
ATOM 7764 C C . VAL C 1 246 ? 60.964 23.794 97.935 1.00 81.72 246 VAL C C 1
ATOM 7765 O O . VAL C 1 246 ? 60.780 24.172 96.783 1.00 81.86 246 VAL C O 1
ATOM 7769 N N . VAL C 1 247 ? 62.166 23.419 98.355 1.00 83.09 247 VAL C N 1
ATOM 7770 C CA . VAL C 1 247 ? 63.333 23.483 97.488 1.00 84.11 247 VAL C CA 1
ATOM 7771 C C . VAL C 1 247 ? 63.044 23.106 96.050 1.00 84.94 247 VAL C C 1
ATOM 7772 O O . VAL C 1 247 ? 63.080 24.010 95.203 1.00 85.18 247 VAL C O 1
ATOM 7776 N N . ASN C 1 248 ? 62.765 21.842 95.751 1.00 85.86 248 ASN C N 1
ATOM 7777 C CA . ASN C 1 248 ? 62.587 21.498 94.338 1.00 87.04 248 ASN C CA 1
ATOM 7778 C C . ASN C 1 248 ? 61.155 21.611 93.867 1.00 87.34 248 ASN C C 1
ATOM 7779 O O . ASN C 1 248 ? 60.986 21.958 92.678 1.00 87.89 248 ASN C O 1
ATOM 7784 N N . GLN C 1 249 ? 60.122 21.481 94.696 1.00 87.10 249 GLN C N 1
ATOM 7785 C CA . GLN C 1 249 ? 58.767 21.668 94.158 1.00 87.27 249 GLN C CA 1
ATOM 7786 C C . GLN C 1 249 ? 58.320 23.125 94.223 1.00 86.83 249 GLN C C 1
ATOM 7787 O O . GLN C 1 249 ? 57.218 23.504 93.812 1.00 87.04 249 GLN C O 1
ATOM 7793 N N . LYS C 1 250 ? 59.155 23.997 94.764 1.00 85.70 250 LYS C N 1
ATOM 7794 C CA . LYS C 1 250 ? 58.984 25.430 94.816 1.00 84.82 250 LYS C CA 1
ATOM 7795 C C . LYS C 1 250 ? 57.732 25.914 95.526 1.00 84.00 250 LYS C C 1
ATOM 7796 O O . LYS C 1 250 ? 57.189 26.973 95.187 1.00 84.33 250 LYS C O 1
ATOM 7802 N N . ASN C 1 251 ? 57.266 25.170 96.524 1.00 82.51 251 ASN C N 1
ATOM 7803 C CA . ASN C 1 251 ? 56.088 25.548 97.288 1.00 80.63 251 ASN C CA 1
ATOM 7804 C C . ASN C 1 251 ? 56.508 26.558 98.350 1.00 79.52 251 ASN C C 1
ATOM 7805 O O . ASN C 1 251 ? 57.625 26.486 98.867 1.00 79.47 251 ASN C O 1
ATOM 7810 N N . ARG C 1 252 ? 55.633 27.532 98.581 1.00 78.10 252 ARG C N 1
ATOM 7811 C CA . ARG C 1 252 ? 55.956 28.570 99.566 1.00 75.97 252 ARG C CA 1
ATOM 7812 C C . ARG C 1 252 ? 55.680 27.981 100.946 1.00 72.71 252 ARG C C 1
ATOM 7813 O O . ARG C 1 252 ? 54.704 27.269 101.151 1.00 72.12 252 ARG C O 1
ATOM 7821 N N . LEU C 1 253 ? 56.620 28.213 101.842 1.00 68.76 253 LEU C N 1
ATOM 7822 C CA . LEU C 1 253 ? 56.516 27.738 103.216 1.00 64.80 253 LEU C CA 1
ATOM 7823 C C . LEU C 1 253 ? 55.527 28.616 103.972 1.00 62.59 253 LEU C C 1
ATOM 7824 O O . LEU C 1 253 ? 55.705 29.831 104.080 1.00 62.46 253 LEU C O 1
ATOM 7829 N N . MET C 1 254 ? 54.444 28.045 104.484 1.00 59.61 254 MET C N 1
ATOM 7830 C CA . MET C 1 254 ? 53.450 28.778 105.245 1.00 56.87 254 MET C CA 1
ATOM 7831 C C . MET C 1 254 ? 53.969 29.114 106.644 1.00 54.25 254 MET C C 1
ATOM 7832 O O . MET C 1 254 ? 54.459 28.274 107.396 1.00 53.94 254 MET C O 1
ATOM 7837 N N . GLY C 1 255 ? 53.834 30.364 107.039 1.00 51.47 255 GLY C N 1
ATOM 7838 C CA . GLY C 1 255 ? 54.276 30.882 108.317 1.00 48.36 255 GLY C CA 1
ATOM 7839 C C . GLY C 1 255 ? 55.544 31.717 108.124 1.00 47.16 255 GLY C C 1
ATOM 7840 O O . GLY C 1 255 ? 56.078 32.312 109.058 1.00 46.06 255 GLY C O 1
ATOM 7841 N N . PHE C 1 256 ? 55.999 31.802 106.885 1.00 46.48 256 PHE C N 1
ATOM 7842 C CA . PHE C 1 256 ? 57.195 32.540 106.558 1.00 47.42 256 PHE C CA 1
ATOM 7843 C C . PHE C 1 256 ? 56.897 33.731 105.650 1.00 47.34 256 PHE C C 1
ATOM 7844 O O . PHE C 1 256 ? 56.346 33.586 104.554 1.00 48.09 256 PHE C O 1
ATOM 7852 N N . GLY C 1 257 ? 57.449 34.869 106.069 1.00 46.37 257 GLY C N 1
ATOM 7853 C CA . GLY C 1 257 ? 57.324 36.061 105.241 1.00 45.35 257 GLY C CA 1
ATOM 7854 C C . GLY C 1 257 ? 56.168 36.932 105.717 1.00 44.63 257 GLY C C 1
ATOM 7855 O O . GLY C 1 257 ? 55.203 36.512 106.347 1.00 45.15 257 GLY C O 1
ATOM 7856 N N . HIS C 1 258 ? 56.306 38.196 105.376 1.00 43.76 258 HIS C N 1
ATOM 7857 C CA . HIS C 1 258 ? 55.331 39.206 105.750 1.00 43.68 258 HIS C CA 1
ATOM 7858 C C . HIS C 1 258 ? 55.489 40.361 104.774 1.00 46.00 258 HIS C C 1
ATOM 7859 O O . HIS C 1 258 ? 56.498 40.495 104.075 1.00 47.09 258 HIS C O 1
ATOM 7866 N N . ARG C 1 259 ? 54.438 41.156 104.711 1.00 48.08 259 ARG C N 1
ATOM 7867 C CA . ARG C 1 259 ? 54.371 42.298 103.796 1.00 49.31 259 ARG C CA 1
ATOM 7868 C C . ARG C 1 259 ? 55.021 43.524 104.391 1.00 48.97 259 ARG C C 1
ATOM 7869 O O . ARG C 1 259 ? 55.462 44.392 103.628 1.00 50.47 259 ARG C O 1
ATOM 7877 N N . VAL C 1 260 ? 55.190 43.632 105.702 1.00 47.71 260 VAL C N 1
ATOM 7878 C CA . VAL C 1 260 ? 55.848 44.744 106.348 1.00 46.51 260 VAL C CA 1
ATOM 7879 C C . VAL C 1 260 ? 57.138 44.302 107.026 1.00 46.57 260 VAL C C 1
ATOM 7880 O O . VAL C 1 260 ? 58.144 45.008 107.002 1.00 47.53 260 VAL C O 1
ATOM 7884 N N . TYR C 1 261 ? 57.126 43.142 107.658 1.00 46.64 261 TYR C N 1
ATOM 7885 C CA . TYR C 1 261 ? 58.299 42.650 108.370 1.00 46.25 261 TYR C CA 1
ATOM 7886 C C . TYR C 1 261 ? 59.315 42.021 107.423 1.00 47.68 261 TYR C C 1
ATOM 7887 O O . TYR C 1 261 ? 59.003 41.063 106.725 1.00 48.06 261 TYR C O 1
ATOM 7896 N N . LYS C 1 262 ? 60.507 42.593 107.450 1.00 49.56 262 LYS C N 1
ATOM 7897 C CA . LYS C 1 262 ? 61.638 42.163 106.639 1.00 51.18 262 LYS C CA 1
ATOM 7898 C C . LYS C 1 262 ? 62.705 41.473 107.492 1.00 51.64 262 LYS C C 1
ATOM 7899 O O . LYS C 1 262 ? 63.782 41.047 107.076 1.00 52.48 262 LYS C O 1
ATOM 7905 N N . THR C 1 263 ? 62.406 41.319 108.766 1.00 51.31 263 THR C N 1
ATOM 7906 C CA . THR C 1 263 ? 63.199 40.652 109.776 1.00 50.57 263 THR C CA 1
ATOM 7907 C C . THR C 1 263 ? 62.257 39.710 110.538 1.00 50.28 263 THR C C 1
ATOM 7908 O O . THR C 1 263 ? 61.110 39.531 110.140 1.00 50.56 263 THR C O 1
ATOM 7912 N N . TYR C 1 264 ? 62.742 39.002 111.534 1.00 49.70 264 TYR C N 1
ATOM 7913 C CA . TYR C 1 264 ? 61.934 38.109 112.352 1.00 47.88 264 TYR C CA 1
ATOM 7914 C C . TYR C 1 264 ? 60.841 38.922 113.041 1.00 46.11 264 TYR C C 1
ATOM 7915 O O . TYR C 1 264 ? 61.128 39.877 113.762 1.00 45.98 264 TYR C O 1
ATOM 7924 N N . ASP C 1 265 ? 59.598 38.513 112.862 1.00 43.87 265 ASP C N 1
ATOM 7925 C CA . ASP C 1 265 ? 58.435 39.180 113.488 1.00 40.84 265 ASP C CA 1
ATOM 7926 C C . ASP C 1 265 ? 58.546 39.070 114.992 1.00 39.31 265 ASP C C 1
ATOM 7927 O O . ASP C 1 265 ? 58.699 38.004 115.618 1.00 38.91 265 ASP C O 1
ATOM 7932 N N . PRO C 1 266 ? 58.434 40.190 115.704 1.00 37.95 266 PRO C N 1
ATOM 7933 C CA . PRO C 1 266 ? 58.589 40.224 117.143 1.00 37.14 266 PRO C CA 1
ATOM 7934 C C . PRO C 1 266 ? 57.601 39.349 117.879 1.00 38.28 266 PRO C C 1
ATOM 7935 O O . PRO C 1 266 ? 57.813 39.104 119.082 1.00 40.57 266 PRO C O 1
ATOM 7939 N N . ARG C 1 267 ? 56.468 38.987 117.272 1.00 37.52 267 ARG C N 1
ATOM 7940 C CA . ARG C 1 267 ? 55.495 38.156 118.008 1.00 36.46 267 ARG C CA 1
ATOM 7941 C C . ARG C 1 267 ? 55.771 36.697 117.729 1.00 34.90 267 ARG C C 1
ATOM 7942 O O . ARG C 1 267 ? 55.623 35.862 118.613 1.00 35.03 267 ARG C O 1
ATOM 7950 N N . ALA C 1 268 ? 56.366 36.323 116.616 1.00 33.70 268 ALA C N 1
ATOM 7951 C CA . ALA C 1 268 ? 56.782 34.959 116.322 1.00 33.78 268 ALA C CA 1
ATOM 7952 C C . ALA C 1 268 ? 57.764 34.532 117.420 1.00 35.36 268 ALA C C 1
ATOM 7953 O O . ALA C 1 268 ? 57.715 33.454 117.996 1.00 35.50 268 ALA C O 1
ATOM 7955 N N . LYS C 1 269 ? 58.691 35.439 117.734 1.00 37.17 269 LYS C N 1
ATOM 7956 C CA . LYS C 1 269 ? 59.668 35.346 118.785 1.00 37.08 269 LYS C CA 1
ATOM 7957 C C . LYS C 1 269 ? 59.029 35.002 120.116 1.00 36.67 269 LYS C C 1
ATOM 7958 O O . LYS C 1 269 ? 59.361 33.981 120.711 1.00 38.50 269 LYS C O 1
ATOM 7964 N N . ILE C 1 270 ? 58.100 35.800 120.621 1.00 34.87 270 ILE C N 1
ATOM 7965 C CA . ILE C 1 270 ? 57.433 35.524 121.888 1.00 32.92 270 ILE C CA 1
ATOM 7966 C C . ILE C 1 270 ? 56.656 34.210 121.876 1.00 33.53 270 ILE C C 1
ATOM 7967 O O . ILE C 1 270 ? 56.582 33.475 122.869 1.00 33.02 270 ILE C O 1
ATOM 7972 N N . PHE C 1 271 ? 56.041 33.868 120.741 1.00 33.92 271 PHE C N 1
ATOM 7973 C CA . PHE C 1 271 ? 55.215 32.685 120.611 1.00 33.98 271 PHE C CA 1
ATOM 7974 C C . PHE C 1 271 ? 56.082 31.461 120.903 1.00 34.58 271 PHE C C 1
ATOM 7975 O O . PHE C 1 271 ? 55.634 30.607 121.671 1.00 33.17 271 PHE C O 1
ATOM 7983 N N . LYS C 1 272 ? 57.282 31.423 120.318 1.00 36.00 272 LYS C N 1
ATOM 7984 C CA . LYS C 1 272 ? 58.203 30.315 120.547 1.00 37.89 272 LYS C CA 1
ATOM 7985 C C . LYS C 1 272 ? 58.487 30.088 122.027 1.00 38.47 272 LYS C C 1
ATOM 7986 O O . LYS C 1 272 ? 58.319 29.000 122.584 1.00 37.98 272 LYS C O 1
ATOM 7992 N N . LYS C 1 273 ? 58.837 31.202 122.686 1.00 38.62 273 LYS C N 1
ATOM 7993 C CA . LYS C 1 273 ? 59.024 31.186 124.126 1.00 39.17 273 LYS C CA 1
ATOM 7994 C C . LYS C 1 273 ? 57.765 30.626 124.760 1.00 38.76 273 LYS C C 1
ATOM 7995 O O . LYS C 1 273 ? 57.930 29.675 125.533 1.00 39.58 273 LYS C O 1
ATOM 8001 N N . LEU C 1 274 ? 56.544 31.071 124.441 1.00 38.36 274 LEU C N 1
ATOM 8002 C CA . LEU C 1 274 ? 55.375 30.462 125.102 1.00 37.53 274 LEU C CA 1
ATOM 8003 C C . LEU C 1 274 ? 55.274 28.955 124.873 1.00 37.37 274 LEU C C 1
ATOM 8004 O O . LEU C 1 274 ? 54.905 28.238 125.806 1.00 36.85 274 LEU C O 1
ATOM 8009 N N . ALA C 1 275 ? 55.611 28.475 123.683 1.00 37.29 275 ALA C N 1
ATOM 8010 C CA . ALA C 1 275 ? 55.559 27.045 123.408 1.00 38.69 275 ALA C CA 1
ATOM 8011 C C . ALA C 1 275 ? 56.356 26.250 124.438 1.00 39.09 275 ALA C C 1
ATOM 8012 O O . ALA C 1 275 ? 55.920 25.391 125.207 1.00 37.54 275 ALA C O 1
ATOM 8014 N N . LEU C 1 276 ? 57.616 26.642 124.583 1.00 40.52 276 LEU C N 1
ATOM 8015 C CA . LEU C 1 276 ? 58.616 26.118 125.488 1.00 40.45 276 LEU C CA 1
ATOM 8016 C C . LEU C 1 276 ? 58.131 25.871 126.896 1.00 41.04 276 LEU C C 1
ATOM 8017 O O . LEU C 1 276 ? 58.556 25.008 127.647 1.00 42.55 276 LEU C O 1
ATOM 8022 N N . THR C 1 277 ? 57.203 26.672 127.337 1.00 41.79 277 THR C N 1
ATOM 8023 C CA . THR C 1 277 ? 56.518 26.715 128.605 1.00 41.63 277 THR C CA 1
ATOM 8024 C C . THR C 1 277 ? 55.477 25.632 128.724 1.00 41.81 277 THR C C 1
ATOM 8025 O O . THR C 1 277 ? 54.944 25.428 129.812 1.00 42.34 277 THR C O 1
ATOM 8029 N N . LEU C 1 278 ? 55.091 25.008 127.616 1.00 42.65 278 LEU C N 1
ATOM 8030 C CA . LEU C 1 278 ? 54.030 24.034 127.542 1.00 43.19 278 LEU C CA 1
ATOM 8031 C C . LEU C 1 278 ? 54.339 22.669 126.957 1.00 44.62 278 LEU C C 1
ATOM 8032 O O . LEU C 1 278 ? 53.610 21.698 127.214 1.00 45.68 278 LEU C O 1
ATOM 8037 N N . ILE C 1 279 ? 55.366 22.477 126.155 1.00 46.07 279 ILE C N 1
ATOM 8038 C CA . ILE C 1 279 ? 55.718 21.220 125.524 1.00 47.25 279 ILE C CA 1
ATOM 8039 C C . ILE C 1 279 ? 56.496 20.208 126.336 1.00 48.93 279 ILE C C 1
ATOM 8040 O O . ILE C 1 279 ? 57.108 19.284 125.783 1.00 49.95 279 ILE C O 1
ATOM 8045 N N . GLU C 1 280 ? 56.618 20.303 127.647 1.00 50.94 280 GLU C N 1
ATOM 8046 C CA . GLU C 1 280 ? 57.318 19.296 128.440 1.00 52.64 280 GLU C CA 1
ATOM 8047 C C . GLU C 1 280 ? 56.221 18.359 128.965 1.00 53.68 280 GLU C C 1
ATOM 8048 O O . GLU C 1 280 ? 56.451 17.166 129.113 1.00 54.40 280 GLU C O 1
ATOM 8054 N N . ARG C 1 281 ? 55.052 18.941 129.211 1.00 54.13 281 ARG C N 1
ATOM 8055 C CA . ARG C 1 281 ? 53.903 18.193 129.694 1.00 55.16 281 ARG C CA 1
ATOM 8056 C C . ARG C 1 281 ? 53.156 17.560 128.526 1.00 53.55 281 ARG C C 1
ATOM 8057 O O . ARG C 1 281 ? 52.644 16.452 128.627 1.00 54.08 281 ARG C O 1
ATOM 8065 N N . ASN C 1 282 ? 53.162 18.263 127.402 1.00 51.20 282 ASN C N 1
ATOM 8066 C CA . ASN C 1 282 ? 52.477 17.842 126.198 1.00 48.61 282 ASN C CA 1
ATOM 8067 C C . ASN C 1 282 ? 53.388 17.153 125.201 1.00 46.36 282 ASN C C 1
ATOM 8068 O O . ASN C 1 282 ? 54.098 17.810 124.443 1.00 45.51 282 ASN C O 1
ATOM 8073 N N . ALA C 1 283 ? 53.307 15.827 125.145 1.00 44.84 283 ALA C N 1
ATOM 8074 C CA . ALA C 1 283 ? 54.162 15.066 124.235 1.00 42.97 283 ALA C CA 1
ATOM 8075 C C . ALA C 1 283 ? 53.818 15.356 122.792 1.00 41.67 283 ALA C C 1
ATOM 8076 O O . ALA C 1 283 ? 54.750 15.340 121.987 1.00 42.61 283 ALA C O 1
ATOM 8078 N N . ASP C 1 284 ? 52.556 15.613 122.488 1.00 40.53 284 ASP C N 1
ATOM 8079 C CA . ASP C 1 284 ? 52.189 15.901 121.104 1.00 39.29 284 ASP C CA 1
ATOM 8080 C C . ASP C 1 284 ? 52.453 17.358 120.779 1.00 37.74 284 ASP C C 1
ATOM 8081 O O . ASP C 1 284 ? 52.879 17.539 119.641 1.00 37.51 284 ASP C O 1
ATOM 8086 N N . ALA C 1 285 ? 52.345 18.340 121.676 1.00 36.78 285 ALA C N 1
ATOM 8087 C CA . ALA C 1 285 ? 52.700 19.705 121.277 1.00 36.34 285 ALA C CA 1
ATOM 8088 C C . ALA C 1 285 ? 54.193 19.855 120.989 1.00 36.36 285 ALA C C 1
ATOM 8089 O O . ALA C 1 285 ? 54.644 20.692 120.199 1.00 36.40 285 ALA C O 1
ATOM 8091 N N . ARG C 1 286 ? 55.001 19.016 121.630 1.00 36.97 286 ARG C N 1
ATOM 8092 C CA . ARG C 1 286 ? 56.442 18.998 121.484 1.00 36.47 286 ARG C CA 1
ATOM 8093 C C . ARG C 1 286 ? 56.921 18.455 120.153 1.00 35.22 286 ARG C C 1
ATOM 8094 O O . ARG C 1 286 ? 57.815 19.047 119.545 1.00 34.03 286 ARG C O 1
ATOM 8102 N N . ARG C 1 287 ? 56.299 17.387 119.669 1.00 35.10 287 ARG C N 1
ATOM 8103 C CA . ARG C 1 287 ? 56.670 16.793 118.385 1.00 35.33 287 ARG C CA 1
ATOM 8104 C C . ARG C 1 287 ? 56.476 17.802 117.262 1.00 36.07 287 ARG C C 1
ATOM 8105 O O . ARG C 1 287 ? 57.279 17.927 116.335 1.00 35.16 287 ARG C O 1
ATOM 8113 N N . TYR C 1 288 ? 55.388 18.574 117.375 1.00 37.08 288 TYR C N 1
ATOM 8114 C CA . TYR C 1 288 ? 55.055 19.613 116.409 1.00 37.41 288 TYR C CA 1
ATOM 8115 C C . TYR C 1 288 ? 56.056 20.754 116.500 1.00 38.70 288 TYR C C 1
ATOM 8116 O O . TYR C 1 288 ? 56.521 21.266 115.481 1.00 37.78 288 TYR C O 1
ATOM 8125 N N . PHE C 1 289 ? 56.426 21.073 117.742 1.00 40.29 289 PHE C N 1
ATOM 8126 C CA . PHE C 1 289 ? 57.460 22.089 117.950 1.00 42.87 289 PHE C CA 1
ATOM 8127 C C . PHE C 1 289 ? 58.777 21.702 117.294 1.00 43.04 289 PHE C C 1
ATOM 8128 O O . PHE C 1 289 ? 59.380 22.483 116.544 1.00 43.79 289 PHE C O 1
ATOM 8136 N N . GLU C 1 290 ? 59.265 20.479 117.482 1.00 42.25 290 GLU C N 1
ATOM 8137 C CA . GLU C 1 290 ? 60.514 20.072 116.848 1.00 41.78 290 GLU C CA 1
ATOM 8138 C C . GLU C 1 290 ? 60.420 20.054 115.331 1.00 40.39 290 GLU C C 1
ATOM 8139 O O . GLU C 1 290 ? 61.431 20.215 114.647 1.00 39.75 290 GLU C O 1
ATOM 8145 N N . ILE C 1 291 ? 59.235 19.762 114.791 1.00 39.37 291 ILE C N 1
ATOM 8146 C CA . ILE C 1 291 ? 59.048 19.810 113.338 1.00 38.12 291 ILE C CA 1
ATOM 8147 C C . ILE C 1 291 ? 59.124 21.286 112.932 1.00 37.18 291 ILE C C 1
ATOM 8148 O O . ILE C 1 291 ? 59.853 21.601 111.998 1.00 35.47 291 ILE C O 1
ATOM 8153 N N . ALA C 1 292 ? 58.427 22.152 113.653 1.00 37.59 292 ALA C N 1
ATOM 8154 C CA . ALA C 1 292 ? 58.447 23.578 113.411 1.00 39.63 292 ALA C CA 1
ATOM 8155 C C . ALA C 1 292 ? 59.891 24.090 113.376 1.00 42.04 292 ALA C C 1
ATOM 8156 O O . ALA C 1 292 ? 60.419 24.656 112.422 1.00 41.54 292 ALA C O 1
ATOM 8158 N N . GLN C 1 293 ? 60.562 23.843 114.499 1.00 44.47 293 GLN C N 1
ATOM 8159 C CA . GLN C 1 293 ? 61.952 24.140 114.768 1.00 46.51 293 GLN C CA 1
ATOM 8160 C C . GLN C 1 293 ? 62.890 23.671 113.670 1.00 46.96 293 GLN C C 1
ATOM 8161 O O . GLN C 1 293 ? 63.739 24.487 113.265 1.00 47.75 293 GLN C O 1
ATOM 8167 N N . LYS C 1 294 ? 62.774 22.451 113.149 1.00 46.30 294 LYS C N 1
ATOM 8168 C CA . LYS C 1 294 ? 63.653 22.029 112.067 1.00 47.24 294 LYS C CA 1
ATOM 8169 C C . LYS C 1 294 ? 63.358 22.788 110.775 1.00 47.10 294 LYS C C 1
ATOM 8170 O O . LYS C 1 294 ? 64.218 23.117 109.963 1.00 46.78 294 LYS C O 1
ATOM 8176 N N . LEU C 1 295 ? 62.072 23.055 110.576 1.00 47.84 295 LEU C N 1
ATOM 8177 C CA . LEU C 1 295 ? 61.523 23.730 109.407 1.00 47.34 295 LEU C CA 1
ATOM 8178 C C . LEU C 1 295 ? 61.943 25.191 109.404 1.00 47.29 295 LEU C C 1
ATOM 8179 O O . LEU C 1 295 ? 62.433 25.709 108.402 1.00 45.94 295 LEU C O 1
ATOM 8184 N N . GLU C 1 296 ? 61.901 25.800 110.586 1.00 48.34 296 GLU C N 1
ATOM 8185 C CA . GLU C 1 296 ? 62.387 27.159 110.741 1.00 50.06 296 GLU C CA 1
ATOM 8186 C C . GLU C 1 296 ? 63.841 27.233 110.288 1.00 52.85 296 GLU C C 1
ATOM 8187 O O . GLU C 1 296 ? 64.224 28.047 109.447 1.00 54.15 296 GLU C O 1
ATOM 8193 N N . GLU C 1 297 ? 64.658 26.346 110.869 1.00 55.39 297 GLU C N 1
ATOM 8194 C CA . GLU C 1 297 ? 66.067 26.282 110.536 1.00 57.14 297 GLU C CA 1
ATOM 8195 C C . GLU C 1 297 ? 66.271 26.204 109.029 1.00 57.95 297 GLU C C 1
ATOM 8196 O O . GLU C 1 297 ? 66.955 27.074 108.463 1.00 58.89 297 GLU C O 1
ATOM 8202 N N . LEU C 1 298 ? 65.636 25.219 108.374 1.00 57.28 298 LEU C N 1
ATOM 8203 C CA . LEU C 1 298 ? 65.890 25.144 106.930 1.00 57.87 298 LEU C CA 1
ATOM 8204 C C . LEU C 1 298 ? 65.461 26.471 106.302 1.00 58.19 298 LEU C C 1
ATOM 8205 O O . LEU C 1 298 ? 66.177 27.008 105.461 1.00 57.87 298 LEU C O 1
ATOM 8210 N N . GLY C 1 299 ? 64.303 26.972 106.731 1.00 58.43 299 GLY C N 1
ATOM 8211 C CA . GLY C 1 299 ? 63.752 28.210 106.234 1.00 58.41 299 GLY C CA 1
ATOM 8212 C C . GLY C 1 299 ? 64.715 29.375 106.327 1.00 58.73 299 GLY C C 1
ATOM 8213 O O . GLY C 1 299 ? 65.107 29.929 105.298 1.00 57.64 299 GLY C O 1
ATOM 8214 N N . ILE C 1 300 ? 65.134 29.703 107.552 1.00 59.81 300 ILE C N 1
ATOM 8215 C CA . ILE C 1 300 ? 66.064 30.827 107.701 1.00 61.38 300 ILE C CA 1
ATOM 8216 C C . ILE C 1 300 ? 67.308 30.705 106.844 1.00 62.56 300 ILE C C 1
ATOM 8217 O O . ILE C 1 300 ? 67.689 31.732 106.257 1.00 63.09 300 ILE C O 1
ATOM 8222 N N . LYS C 1 301 ? 67.947 29.562 106.645 1.00 63.81 301 LYS C N 1
ATOM 8223 C CA . LYS C 1 301 ? 69.113 29.487 105.764 1.00 64.78 301 LYS C CA 1
ATOM 8224 C C . LYS C 1 301 ? 68.675 29.633 104.302 1.00 65.18 301 LYS C C 1
ATOM 8225 O O . LYS C 1 301 ? 69.442 30.101 103.448 1.00 65.38 301 LYS C O 1
ATOM 8231 N N . GLN C 1 302 ? 67.434 29.279 103.967 1.00 65.03 302 GLN C N 1
ATOM 8232 C CA . GLN C 1 302 ? 66.981 29.333 102.591 1.00 65.57 302 GLN C CA 1
ATOM 8233 C C . GLN C 1 302 ? 66.246 30.586 102.159 1.00 66.07 302 GLN C C 1
ATOM 8234 O O . GLN C 1 302 ? 65.919 30.728 100.971 1.00 66.39 302 GLN C O 1
ATOM 8240 N N . PHE C 1 303 ? 65.846 31.454 103.083 1.00 66.32 303 PHE C N 1
ATOM 8241 C CA . PHE C 1 303 ? 65.067 32.644 102.766 1.00 66.32 303 PHE C CA 1
ATOM 8242 C C . PHE C 1 303 ? 65.511 33.880 103.531 1.00 66.64 303 PHE C C 1
ATOM 8243 O O . PHE C 1 303 ? 65.211 35.002 103.097 1.00 65.96 303 PHE C O 1
ATOM 8251 N N . SER C 1 304 ? 66.313 33.768 104.594 1.00 67.48 304 SER C N 1
ATOM 8252 C CA . SER C 1 304 ? 66.645 34.924 105.421 1.00 69.16 304 SER C CA 1
ATOM 8253 C C . SER C 1 304 ? 67.268 36.077 104.642 1.00 70.44 304 SER C C 1
ATOM 8254 O O . SER C 1 304 ? 67.097 37.259 104.938 1.00 71.36 304 SER C O 1
ATOM 8257 N N . SER C 1 305 ? 68.013 35.747 103.605 1.00 70.61 305 SER C N 1
ATOM 8258 C CA . SER C 1 305 ? 68.731 36.599 102.701 1.00 70.19 305 SER C CA 1
ATOM 8259 C C . SER C 1 305 ? 67.905 37.391 101.712 1.00 69.56 305 SER C C 1
ATOM 8260 O O . SER C 1 305 ? 68.444 38.111 100.857 1.00 69.85 305 SER C O 1
ATOM 8263 N N . LYS C 1 306 ? 66.585 37.306 101.773 1.00 68.02 306 LYS C N 1
ATOM 8264 C CA . LYS C 1 306 ? 65.695 38.075 100.907 1.00 66.68 306 LYS C CA 1
ATOM 8265 C C . LYS C 1 306 ? 64.624 38.703 101.804 1.00 65.71 306 LYS C C 1
ATOM 8266 O O . LYS C 1 306 ? 63.577 39.182 101.392 1.00 65.25 306 LYS C O 1
ATOM 8272 N N . GLY C 1 307 ? 64.924 38.668 103.108 1.00 64.40 307 GLY C N 1
ATOM 8273 C CA . GLY C 1 307 ? 64.064 39.199 104.144 1.00 62.55 307 GLY C CA 1
ATOM 8274 C C . GLY C 1 307 ? 62.793 38.413 104.414 1.00 60.95 307 GLY C C 1
ATOM 8275 O O . GLY C 1 307 ? 61.792 39.022 104.799 1.00 60.59 307 GLY C O 1
ATOM 8276 N N . ILE C 1 308 ? 62.822 37.096 104.253 1.00 59.25 308 ILE C N 1
ATOM 8277 C CA . ILE C 1 308 ? 61.682 36.223 104.502 1.00 57.77 308 ILE C CA 1
ATOM 8278 C C . ILE C 1 308 ? 61.893 35.375 105.752 1.00 56.39 308 ILE C C 1
ATOM 8279 O O . ILE C 1 308 ? 62.612 34.387 105.726 1.00 55.95 308 ILE C O 1
ATOM 8284 N N . TYR C 1 309 ? 61.311 35.785 106.869 1.00 55.55 309 TYR C N 1
ATOM 8285 C CA . TYR C 1 309 ? 61.445 35.119 108.153 1.00 54.42 309 TYR C CA 1
ATOM 8286 C C . TYR C 1 309 ? 60.187 34.465 108.676 1.00 52.33 309 TYR C C 1
ATOM 8287 O O . TYR C 1 309 ? 59.091 34.591 108.117 1.00 53.12 309 TYR C O 1
ATOM 8296 N N . PRO C 1 310 ? 60.295 33.751 109.789 1.00 49.61 310 PRO C N 1
ATOM 8297 C CA . PRO C 1 310 ? 59.101 33.192 110.416 1.00 47.52 310 PRO C CA 1
ATOM 8298 C C . PRO C 1 310 ? 58.167 34.375 110.692 1.00 45.22 310 PRO C C 1
ATOM 8299 O O . PRO C 1 310 ? 58.687 35.453 110.988 1.00 45.30 310 PRO C O 1
ATOM 8303 N N . ASN C 1 311 ? 56.862 34.210 110.520 1.00 41.75 311 ASN C N 1
ATOM 8304 C CA . ASN C 1 311 ? 55.886 35.245 110.843 1.00 39.14 311 ASN C CA 1
ATOM 8305 C C . ASN C 1 311 ? 55.152 34.779 112.102 1.00 38.97 311 ASN C C 1
ATOM 8306 O O . ASN C 1 311 ? 55.496 33.705 112.613 1.00 40.50 311 ASN C O 1
ATOM 8311 N N . THR C 1 312 ? 54.136 35.462 112.604 1.00 37.43 312 THR C N 1
ATOM 8312 C CA . THR C 1 312 ? 53.465 35.049 113.822 1.00 36.04 312 THR C CA 1
ATOM 8313 C C . THR C 1 312 ? 52.589 33.817 113.763 1.00 35.86 312 THR C C 1
ATOM 8314 O O . THR C 1 312 ? 52.270 33.275 114.836 1.00 37.13 312 THR C O 1
ATOM 8318 N N . ASP C 1 313 ? 52.271 33.249 112.618 1.00 34.18 313 ASP C N 1
ATOM 8319 C CA . ASP C 1 313 ? 51.415 32.088 112.517 1.00 33.39 313 ASP C CA 1
ATOM 8320 C C . ASP C 1 313 ? 52.137 30.755 112.429 1.00 32.47 313 ASP C C 1
ATOM 8321 O O . ASP C 1 313 ? 51.482 29.710 112.253 1.00 31.98 313 ASP C O 1
ATOM 8326 N N . PHE C 1 314 ? 53.463 30.776 112.457 1.00 31.67 314 PHE C N 1
ATOM 8327 C CA . PHE C 1 314 ? 54.233 29.529 112.378 1.00 31.19 314 PHE C CA 1
ATOM 8328 C C . PHE C 1 314 ? 54.278 28.896 113.764 1.00 31.22 314 PHE C C 1
ATOM 8329 O O . PHE C 1 314 ? 54.370 27.677 113.844 1.00 32.09 314 PHE C O 1
ATOM 8337 N N . TYR C 1 315 ? 54.159 29.659 114.839 1.00 31.23 315 TYR C N 1
ATOM 8338 C CA . TYR C 1 315 ? 54.223 29.197 116.199 1.00 32.69 315 TYR C CA 1
ATOM 8339 C C . TYR C 1 315 ? 52.968 29.434 117.034 1.00 32.75 315 TYR C C 1
ATOM 8340 O O . TYR C 1 315 ? 52.886 28.925 118.168 1.00 31.55 315 TYR C O 1
ATOM 8349 N N . SER C 1 316 ? 51.994 30.198 116.503 1.00 32.83 316 SER C N 1
ATOM 8350 C CA . SER C 1 316 ? 50.788 30.444 117.299 1.00 33.34 316 SER C CA 1
ATOM 8351 C C . SER C 1 316 ? 49.966 29.159 117.411 1.00 33.02 316 SER C C 1
ATOM 8352 O O . SER C 1 316 ? 49.406 28.830 118.464 1.00 32.21 316 SER C O 1
ATOM 8355 N N . GLY C 1 317 ? 49.967 28.395 116.329 1.00 32.68 317 GLY C N 1
ATOM 8356 C CA . GLY C 1 317 ? 49.325 27.095 116.240 1.00 33.21 317 GLY C CA 1
ATOM 8357 C C . GLY C 1 317 ? 49.797 26.128 117.319 1.00 32.48 317 GLY C C 1
ATOM 8358 O O . GLY C 1 317 ? 48.932 25.569 118.006 1.00 32.38 317 GLY C O 1
ATOM 8359 N N . ILE C 1 318 ? 51.115 25.964 117.508 1.00 31.77 318 ILE C N 1
ATOM 8360 C CA . ILE C 1 318 ? 51.620 25.053 118.556 1.00 29.30 318 ILE C CA 1
ATOM 8361 C C . ILE C 1 318 ? 51.061 25.495 119.909 1.00 28.26 318 ILE C C 1
ATOM 8362 O O . ILE C 1 318 ? 50.569 24.678 120.699 1.00 27.16 318 ILE C O 1
ATOM 8367 N N . VAL C 1 319 ? 51.102 26.806 120.160 1.00 27.42 319 VAL C N 1
ATOM 8368 C CA . VAL C 1 319 ? 50.574 27.299 121.433 1.00 29.03 319 VAL C CA 1
ATOM 8369 C C . VAL C 1 319 ? 49.137 26.862 121.646 1.00 29.63 319 VAL C C 1
ATOM 8370 O O . VAL C 1 319 ? 48.882 26.107 122.580 1.00 30.30 319 VAL C O 1
ATOM 8374 N N . PHE C 1 320 ? 48.206 27.165 120.771 1.00 31.08 320 PHE C N 1
ATOM 8375 C CA . PHE C 1 320 ? 46.801 26.807 120.829 1.00 31.47 320 PHE C CA 1
ATOM 8376 C C . PHE C 1 320 ? 46.560 25.311 120.933 1.00 32.16 320 PHE C C 1
ATOM 8377 O O . PHE C 1 320 ? 45.741 24.865 121.726 1.00 33.24 320 PHE C O 1
ATOM 8385 N N . TYR C 1 321 ? 47.247 24.530 120.121 1.00 33.06 321 TYR C N 1
ATOM 8386 C CA . TYR C 1 321 ? 47.101 23.075 120.165 1.00 34.26 321 TYR C CA 1
ATOM 8387 C C . TYR C 1 321 ? 47.417 22.577 121.561 1.00 34.28 321 TYR C C 1
ATOM 8388 O O . TYR C 1 321 ? 46.536 22.054 122.255 1.00 34.46 321 TYR C O 1
ATOM 8397 N N . ALA C 1 322 ? 48.586 22.897 122.110 1.00 35.26 322 ALA C N 1
ATOM 8398 C CA . ALA C 1 322 ? 48.980 22.513 123.452 1.00 34.44 322 ALA C CA 1
ATOM 8399 C C . ALA C 1 322 ? 48.018 22.952 124.536 1.00 34.56 322 ALA C C 1
ATOM 8400 O O . ALA C 1 322 ? 48.051 22.296 125.586 1.00 36.23 322 ALA C O 1
ATOM 8402 N N . LEU C 1 323 ? 47.226 23.995 124.355 1.00 34.11 323 LEU C N 1
ATOM 8403 C CA . LEU C 1 323 ? 46.270 24.478 125.332 1.00 33.08 323 LEU C CA 1
ATOM 8404 C C . LEU C 1 323 ? 44.972 23.675 125.308 1.00 32.43 323 LEU C C 1
ATOM 8405 O O . LEU C 1 323 ? 44.117 23.861 126.178 1.00 31.95 323 LEU C O 1
ATOM 8410 N N . GLY C 1 324 ? 44.793 22.827 124.294 1.00 31.31 324 GLY C N 1
ATOM 8411 C CA . GLY C 1 324 ? 43.582 22.027 124.197 1.00 31.65 324 GLY C CA 1
ATOM 8412 C C . GLY C 1 324 ? 42.856 22.221 122.866 1.00 32.38 324 GLY C C 1
ATOM 8413 O O . GLY C 1 324 ? 42.225 21.287 122.333 1.00 33.07 324 GLY C O 1
ATOM 8414 N N . PHE C 1 325 ? 42.899 23.457 122.353 1.00 30.10 325 PHE C N 1
ATOM 8415 C CA . PHE C 1 325 ? 42.110 23.760 121.166 1.00 28.53 325 PHE C CA 1
ATOM 8416 C C . PHE C 1 325 ? 42.487 23.010 119.903 1.00 27.90 325 PHE C C 1
ATOM 8417 O O . PHE C 1 325 ? 43.649 22.815 119.545 1.00 28.03 325 PHE C O 1
ATOM 8425 N N . PRO C 1 326 ? 41.459 22.625 119.140 1.00 26.92 326 PRO C N 1
ATOM 8426 C CA . PRO C 1 326 ? 41.607 21.958 117.863 1.00 26.36 326 PRO C CA 1
ATOM 8427 C C . PRO C 1 326 ? 42.010 22.943 116.779 1.00 26.96 326 PRO C C 1
ATOM 8428 O O . PRO C 1 326 ? 41.955 24.161 116.908 1.00 26.70 326 PRO C O 1
ATOM 8432 N N . VAL C 1 327 ? 42.394 22.424 115.617 1.00 28.07 327 VAL C N 1
ATOM 8433 C CA . VAL C 1 327 ? 42.879 23.222 114.495 1.00 27.92 327 VAL C CA 1
ATOM 8434 C C . VAL C 1 327 ? 41.829 24.234 114.093 1.00 28.72 327 VAL C C 1
ATOM 8435 O O . VAL C 1 327 ? 42.029 25.459 114.119 1.00 29.09 327 VAL C O 1
ATOM 8439 N N . TYR C 1 328 ? 40.596 23.773 113.940 1.00 28.78 328 TYR C N 1
ATOM 8440 C CA . TYR C 1 328 ? 39.445 24.527 113.503 1.00 28.22 328 TYR C CA 1
ATOM 8441 C C . TYR C 1 328 ? 39.085 25.740 114.332 1.00 28.08 328 TYR C C 1
ATOM 8442 O O . TYR C 1 328 ? 38.417 26.663 113.819 1.00 29.04 328 TYR C O 1
ATOM 8451 N N . MET C 1 329 ? 39.577 25.845 115.544 1.00 27.12 329 MET C N 1
ATOM 8452 C CA . MET C 1 329 ? 39.335 26.990 116.402 1.00 26.26 329 MET C CA 1
ATOM 8453 C C . MET C 1 329 ? 40.416 28.062 116.298 1.00 25.75 329 MET C C 1
ATOM 8454 O O . MET C 1 329 ? 40.215 29.127 116.885 1.00 24.21 329 MET C O 1
ATOM 8459 N N . PHE C 1 330 ? 41.524 27.823 115.592 1.00 26.55 330 PHE C N 1
ATOM 8460 C CA . PHE C 1 330 ? 42.622 28.785 115.577 1.00 28.51 330 PHE C CA 1
ATOM 8461 C C . PHE C 1 330 ? 42.262 30.171 115.074 1.00 28.81 330 PHE C C 1
ATOM 8462 O O . PHE C 1 330 ? 42.579 31.124 115.807 1.00 29.86 330 PHE C O 1
ATOM 8470 N N . THR C 1 331 ? 41.546 30.283 113.959 1.00 28.72 331 THR C N 1
ATOM 8471 C CA . THR C 1 331 ? 41.141 31.623 113.498 1.00 27.82 331 THR C CA 1
ATOM 8472 C C . THR C 1 331 ? 40.178 32.252 114.490 1.00 27.03 331 THR C C 1
ATOM 8473 O O . THR C 1 331 ? 40.252 33.466 114.691 1.00 27.97 331 THR C O 1
ATOM 8477 N N . ALA C 1 332 ? 39.338 31.487 115.164 1.00 26.25 332 ALA C N 1
ATOM 8478 C CA . ALA C 1 332 ? 38.413 32.053 116.138 1.00 27.28 332 ALA C CA 1
ATOM 8479 C C . ALA C 1 332 ? 39.150 32.604 117.354 1.00 28.50 332 ALA C C 1
ATOM 8480 O O . ALA C 1 332 ? 38.721 33.591 117.966 1.00 28.21 332 ALA C O 1
ATOM 8482 N N . LEU C 1 333 ? 40.246 31.917 117.730 1.00 29.59 333 LEU C N 1
ATOM 8483 C CA . LEU C 1 333 ? 41.032 32.362 118.886 1.00 29.37 333 LEU C CA 1
ATOM 8484 C C . LEU C 1 333 ? 41.658 33.688 118.481 1.00 29.73 333 LEU C C 1
ATOM 8485 O O . LEU C 1 333 ? 41.550 34.625 119.288 1.00 28.97 333 LEU C O 1
ATOM 8490 N N . PHE C 1 334 ? 42.148 33.815 117.239 1.00 29.36 334 PHE C N 1
ATOM 8491 C CA . PHE C 1 334 ? 42.617 35.127 116.780 1.00 29.22 334 PHE C CA 1
ATOM 8492 C C . PHE C 1 334 ? 41.476 36.137 116.794 1.00 29.30 334 PHE C C 1
ATOM 8493 O O . PHE C 1 334 ? 41.625 37.249 117.325 1.00 30.77 334 PHE C O 1
ATOM 8501 N N . ALA C 1 335 ? 40.275 35.810 116.325 1.00 28.69 335 ALA C N 1
ATOM 8502 C CA . ALA C 1 335 ? 39.163 36.759 116.410 1.00 29.09 335 ALA C CA 1
ATOM 8503 C C . ALA C 1 335 ? 38.991 37.256 117.846 1.00 28.26 335 ALA C C 1
ATOM 8504 O O . ALA C 1 335 ? 38.713 38.432 118.103 1.00 28.27 335 ALA C O 1
ATOM 8506 N N . LEU C 1 336 ? 39.106 36.341 118.803 1.00 27.88 336 LEU C N 1
ATOM 8507 C CA . LEU C 1 336 ? 38.978 36.685 120.210 1.00 27.54 336 LEU C CA 1
ATOM 8508 C C . LEU C 1 336 ? 39.934 37.807 120.599 1.00 26.47 336 LEU C C 1
ATOM 8509 O O . LEU C 1 336 ? 39.480 38.721 121.293 1.00 25.55 336 LEU C O 1
ATOM 8514 N N . SER C 1 337 ? 41.189 37.742 120.151 1.00 25.98 337 SER C N 1
ATOM 8515 C CA . SER C 1 337 ? 42.070 38.838 120.552 1.00 27.47 337 SER C CA 1
ATOM 8516 C C . SER C 1 337 ? 42.049 39.979 119.558 1.00 27.86 337 SER C C 1
ATOM 8517 O O . SER C 1 337 ? 41.988 41.101 120.113 1.00 28.66 337 SER C O 1
ATOM 8520 N N . ARG C 1 338 ? 41.806 39.758 118.256 1.00 26.88 338 ARG C N 1
ATOM 8521 C CA . ARG C 1 338 ? 41.704 40.928 117.371 1.00 25.65 338 ARG C CA 1
ATOM 8522 C C . ARG C 1 338 ? 40.494 41.789 117.715 1.00 24.61 338 ARG C C 1
ATOM 8523 O O . ARG C 1 338 ? 40.488 42.961 117.326 1.00 25.06 338 ARG C O 1
ATOM 8531 N N . THR C 1 339 ? 39.511 41.324 118.454 1.00 22.70 339 THR C N 1
ATOM 8532 C CA . THR C 1 339 ? 38.349 42.110 118.818 1.00 23.55 339 THR C CA 1
ATOM 8533 C C . THR C 1 339 ? 38.816 43.366 119.547 1.00 24.99 339 THR C C 1
ATOM 8534 O O . THR C 1 339 ? 38.157 44.412 119.401 1.00 26.97 339 THR C O 1
ATOM 8538 N N . LEU C 1 340 ? 39.864 43.301 120.378 1.00 24.60 340 LEU C N 1
ATOM 8539 C CA . LEU C 1 340 ? 40.303 44.491 121.091 1.00 24.84 340 LEU C CA 1
ATOM 8540 C C . LEU C 1 340 ? 40.763 45.566 120.103 1.00 24.24 340 LEU C C 1
ATOM 8541 O O . LEU C 1 340 ? 40.400 46.733 120.221 1.00 23.95 340 LEU C O 1
ATOM 8546 N N . GLY C 1 341 ? 41.555 45.180 119.122 1.00 23.75 341 GLY C N 1
ATOM 8547 C CA . GLY C 1 341 ? 41.994 46.140 118.121 1.00 26.51 341 GLY C CA 1
ATOM 8548 C C . GLY C 1 341 ? 40.833 46.627 117.254 1.00 27.70 341 GLY C C 1
ATOM 8549 O O . GLY C 1 341 ? 40.821 47.843 116.969 1.00 29.76 341 GLY C O 1
ATOM 8550 N N . TRP C 1 342 ? 39.890 45.762 116.848 1.00 25.46 342 TRP C N 1
ATOM 8551 C CA . TRP C 1 342 ? 38.786 46.173 115.991 1.00 23.01 342 TRP C CA 1
ATOM 8552 C C . TRP C 1 342 ? 37.978 47.298 116.640 1.00 24.30 342 TRP C C 1
ATOM 8553 O O . TRP C 1 342 ? 37.704 48.351 116.048 1.00 23.46 342 TRP C O 1
ATOM 8564 N N . LEU C 1 343 ? 37.629 47.075 117.904 1.00 25.11 343 LEU C N 1
ATOM 8565 C CA . LEU C 1 343 ? 36.849 48.066 118.640 1.00 27.73 343 LEU C CA 1
ATOM 8566 C C . LEU C 1 343 ? 37.624 49.357 118.851 1.00 28.15 343 LEU C C 1
ATOM 8567 O O . LEU C 1 343 ? 37.100 50.466 118.783 1.00 28.95 343 LEU C O 1
ATOM 8572 N N . ALA C 1 344 ? 38.917 49.213 119.133 1.00 27.82 344 ALA C N 1
ATOM 8573 C CA . ALA C 1 344 ? 39.820 50.316 119.354 1.00 26.47 344 ALA C CA 1
ATOM 8574 C C . ALA C 1 344 ? 39.897 51.170 118.101 1.00 25.39 344 ALA C C 1
ATOM 8575 O O . ALA C 1 344 ? 39.839 52.391 118.136 1.00 25.45 344 ALA C O 1
ATOM 8577 N N . HIS C 1 345 ? 40.101 50.518 116.969 1.00 25.47 345 HIS C N 1
ATOM 8578 C CA . HIS C 1 345 ? 40.184 51.248 115.708 1.00 25.93 345 HIS C CA 1
ATOM 8579 C C . HIS C 1 345 ? 38.912 51.992 115.363 1.00 25.55 345 HIS C C 1
ATOM 8580 O O . HIS C 1 345 ? 39.029 53.132 114.926 1.00 25.71 345 HIS C O 1
ATOM 8587 N N . ILE C 1 346 ? 37.746 51.364 115.537 1.00 26.34 346 ILE C N 1
ATOM 8588 C CA . ILE C 1 346 ? 36.495 52.021 115.147 1.00 25.12 346 ILE C CA 1
ATOM 8589 C C . ILE C 1 346 ? 36.085 53.077 116.155 1.00 25.48 346 ILE C C 1
ATOM 8590 O O . ILE C 1 346 ? 35.588 54.100 115.682 1.00 24.90 346 ILE C O 1
ATOM 8595 N N . ILE C 1 347 ? 36.422 52.893 117.427 1.00 26.72 347 ILE C N 1
ATOM 8596 C CA . ILE C 1 347 ? 36.177 53.953 118.401 1.00 28.18 347 ILE C CA 1
ATOM 8597 C C . ILE C 1 347 ? 37.031 55.159 118.033 1.00 29.42 347 ILE C C 1
ATOM 8598 O O . ILE C 1 347 ? 36.572 56.294 117.949 1.00 29.55 347 ILE C O 1
ATOM 8603 N N . GLU C 1 348 ? 38.292 54.920 117.708 1.00 30.41 348 GLU C N 1
ATOM 8604 C CA . GLU C 1 348 ? 39.230 55.944 117.281 1.00 31.59 348 GLU C CA 1
ATOM 8605 C C . GLU C 1 348 ? 38.752 56.617 116.002 1.00 32.02 348 GLU C C 1
ATOM 8606 O O . GLU C 1 348 ? 38.867 57.843 115.835 1.00 32.28 348 GLU C O 1
ATOM 8612 N N . TYR C 1 349 ? 38.133 55.866 115.097 1.00 32.97 349 TYR C N 1
ATOM 8613 C CA . TYR C 1 349 ? 37.573 56.456 113.878 1.00 32.79 349 TYR C CA 1
ATOM 8614 C C . TYR C 1 349 ? 36.331 57.311 114.089 1.00 32.95 349 TYR C C 1
ATOM 8615 O O . TYR C 1 349 ? 36.241 58.423 113.573 1.00 32.14 349 TYR C O 1
ATOM 8624 N N . VAL C 1 350 ? 35.363 56.874 114.871 1.00 34.06 350 VAL C N 1
ATOM 8625 C CA . VAL C 1 350 ? 34.147 57.646 115.102 1.00 36.40 350 VAL C CA 1
ATOM 8626 C C . VAL C 1 350 ? 34.433 58.884 115.925 1.00 39.11 350 VAL C C 1
ATOM 8627 O O . VAL C 1 350 ? 33.804 59.930 115.814 1.00 39.27 350 VAL C O 1
ATOM 8631 N N . GLU C 1 351 ? 35.342 58.751 116.878 1.00 43.52 351 GLU C N 1
ATOM 8632 C CA . GLU C 1 351 ? 35.673 59.785 117.835 1.00 46.40 351 GLU C CA 1
ATOM 8633 C C . GLU C 1 351 ? 36.529 60.918 117.288 1.00 47.05 351 GLU C C 1
ATOM 8634 O O . GLU C 1 351 ? 36.262 62.081 117.576 1.00 46.87 351 GLU C O 1
ATOM 8640 N N . GLU C 1 352 ? 37.584 60.592 116.543 1.00 48.49 352 GLU C N 1
ATOM 8641 C CA . GLU C 1 352 ? 38.495 61.624 116.080 1.00 50.06 352 GLU C CA 1
ATOM 8642 C C . GLU C 1 352 ? 38.694 61.869 114.611 1.00 48.74 352 GLU C C 1
ATOM 8643 O O . GLU C 1 352 ? 39.366 62.866 114.300 1.00 48.68 352 GLU C O 1
ATOM 8649 N N . GLN C 1 353 ? 38.247 61.036 113.684 1.00 47.05 353 GLN C N 1
ATOM 8650 C CA . GLN C 1 353 ? 38.427 61.353 112.261 1.00 45.34 353 GLN C CA 1
ATOM 8651 C C . GLN C 1 353 ? 37.260 60.840 111.435 1.00 42.96 353 GLN C C 1
ATOM 8652 O O . GLN C 1 353 ? 37.359 60.488 110.267 1.00 43.36 353 GLN C O 1
ATOM 8658 N N . HIS C 1 354 ? 36.077 60.799 112.020 1.00 41.22 354 HIS C N 1
ATOM 8659 C CA . HIS C 1 354 ? 34.852 60.323 111.424 1.00 39.56 354 HIS C CA 1
ATOM 8660 C C . HIS C 1 354 ? 34.492 60.857 110.046 1.00 39.13 354 HIS C C 1
ATOM 8661 O O . HIS C 1 354 ? 34.083 61.990 109.801 1.00 38.92 354 HIS C O 1
ATOM 8668 N N . ARG C 1 355 ? 34.585 59.963 109.069 1.00 38.84 355 ARG C N 1
ATOM 8669 C CA . ARG C 1 355 ? 34.246 60.247 107.694 1.00 38.45 355 ARG C CA 1
ATOM 8670 C C . ARG C 1 355 ? 33.581 59.024 107.075 1.00 37.16 355 ARG C C 1
ATOM 8671 O O . ARG C 1 355 ? 33.977 57.892 107.292 1.00 38.13 355 ARG C O 1
ATOM 8679 N N . LEU C 1 356 ? 32.511 59.305 106.353 1.00 34.44 356 LEU C N 1
ATOM 8680 C CA . LEU C 1 356 ? 31.733 58.240 105.746 1.00 31.01 356 LEU C CA 1
ATOM 8681 C C . LEU C 1 356 ? 32.508 57.676 104.585 1.00 29.37 356 LEU C C 1
ATOM 8682 O O . LEU C 1 356 ? 32.989 58.416 103.745 1.00 28.97 356 LEU C O 1
ATOM 8687 N N . ILE C 1 357 ? 32.682 56.373 104.509 1.00 30.39 357 ILE C N 1
ATOM 8688 C CA . ILE C 1 357 ? 33.435 55.811 103.378 1.00 31.28 357 ILE C CA 1
ATOM 8689 C C . ILE C 1 357 ? 32.540 55.826 102.156 1.00 32.51 357 ILE C C 1
ATOM 8690 O O . ILE C 1 357 ? 31.403 55.376 102.228 1.00 33.89 357 ILE C O 1
ATOM 8695 N N . ARG C 1 358 ? 33.093 56.294 101.047 1.00 34.26 358 ARG C N 1
ATOM 8696 C CA . ARG C 1 358 ? 32.375 56.425 99.784 1.00 34.33 358 ARG C CA 1
ATOM 8697 C C . ARG C 1 358 ? 33.323 56.456 98.593 1.00 32.08 358 ARG C C 1
ATOM 8698 O O . ARG C 1 358 ? 33.488 57.439 97.879 1.00 31.48 358 ARG C O 1
ATOM 8706 N N . PRO C 1 359 ? 33.956 55.325 98.312 1.00 31.13 359 PRO C N 1
ATOM 8707 C CA . PRO C 1 359 ? 34.908 55.190 97.221 1.00 30.58 359 PRO C CA 1
ATOM 8708 C C . PRO C 1 359 ? 34.241 55.252 95.871 1.00 30.49 359 PRO C C 1
ATOM 8709 O O . PRO C 1 359 ? 33.018 55.202 95.834 1.00 30.40 359 PRO C O 1
ATOM 8713 N N . ARG C 1 360 ? 35.026 55.261 94.803 1.00 31.26 360 ARG C N 1
ATOM 8714 C CA . ARG C 1 360 ? 34.454 55.267 93.475 1.00 32.03 360 ARG C CA 1
ATOM 8715 C C . ARG C 1 360 ? 34.786 53.960 92.733 1.00 30.45 360 ARG C C 1
ATOM 8716 O O . ARG C 1 360 ? 35.729 53.264 93.026 1.00 30.85 360 ARG C O 1
ATOM 8724 N N . ALA C 1 361 ? 34.093 53.821 91.614 1.00 28.76 361 ALA C N 1
ATOM 8725 C CA . ALA C 1 361 ? 34.298 52.770 90.631 1.00 27.31 361 ALA C CA 1
ATOM 8726 C C . ALA C 1 361 ? 34.428 53.517 89.289 1.00 26.84 361 ALA C C 1
ATOM 8727 O O . ALA C 1 361 ? 33.769 54.535 89.161 1.00 27.08 361 ALA C O 1
ATOM 8729 N N . LEU C 1 362 ? 35.309 53.100 88.404 1.00 25.26 362 LEU C N 1
ATOM 8730 C CA . LEU C 1 362 ? 35.464 53.725 87.127 1.00 24.11 362 LEU C CA 1
ATOM 8731 C C . LEU C 1 362 ? 34.568 52.924 86.158 1.00 24.36 362 LEU C C 1
ATOM 8732 O O . LEU C 1 362 ? 34.674 51.697 86.138 1.00 23.77 362 LEU C O 1
ATOM 8737 N N . TYR C 1 363 ? 33.723 53.599 85.391 1.00 23.67 363 TYR C N 1
ATOM 8738 C CA . TYR C 1 363 ? 32.875 52.916 84.437 1.00 24.59 363 TYR C CA 1
ATOM 8739 C C . TYR C 1 363 ? 33.666 52.688 83.147 1.00 24.92 363 TYR C C 1
ATOM 8740 O O . TYR C 1 363 ? 34.334 53.563 82.599 1.00 24.55 363 TYR C O 1
ATOM 8749 N N . VAL C 1 364 ? 33.598 51.476 82.611 1.00 24.39 364 VAL C N 1
ATOM 8750 C CA . VAL C 1 364 ? 34.282 51.060 81.405 1.00 23.68 364 VAL C CA 1
ATOM 8751 C C . VAL C 1 364 ? 33.305 50.351 80.471 1.00 24.84 364 VAL C C 1
ATOM 8752 O O . VAL C 1 364 ? 32.381 49.656 80.935 1.00 26.64 364 VAL C O 1
ATOM 8756 N N . GLY C 1 365 ? 33.566 50.467 79.185 1.00 24.44 365 GLY C N 1
ATOM 8757 C CA . GLY C 1 365 ? 32.720 49.839 78.171 1.00 25.12 365 GLY C CA 1
ATOM 8758 C C . GLY C 1 365 ? 31.837 50.902 77.538 1.00 25.96 365 GLY C C 1
ATOM 8759 O O . GLY C 1 365 ? 31.995 52.072 77.864 1.00 27.28 365 GLY C O 1
ATOM 8760 N N . PRO C 1 366 ? 30.929 50.513 76.664 1.00 27.18 366 PRO C N 1
ATOM 8761 C CA . PRO C 1 366 ? 30.017 51.439 76.017 1.00 28.79 366 PRO C CA 1
ATOM 8762 C C . PRO C 1 366 ? 29.165 52.201 77.012 1.00 30.99 366 PRO C C 1
ATOM 8763 O O . PRO C 1 366 ? 28.591 51.574 77.915 1.00 31.64 366 PRO C O 1
ATOM 8767 N N . GLU C 1 367 ? 29.094 53.517 76.862 1.00 33.56 367 GLU C N 1
ATOM 8768 C CA . GLU C 1 367 ? 28.273 54.284 77.798 1.00 38.68 367 GLU C CA 1
ATOM 8769 C C . GLU C 1 367 ? 26.808 54.249 77.364 1.00 39.23 367 GLU C C 1
ATOM 8770 O O . GLU C 1 367 ? 25.944 54.551 78.181 1.00 39.04 367 GLU C O 1
ATOM 8776 N N . TYR C 1 368 ? 26.525 53.899 76.118 1.00 39.82 368 TYR C N 1
ATOM 8777 C CA . TYR C 1 368 ? 25.190 53.799 75.595 1.00 40.36 368 TYR C CA 1
ATOM 8778 C C . TYR C 1 368 ? 24.978 52.562 74.735 1.00 40.55 368 TYR C C 1
ATOM 8779 O O . TYR C 1 368 ? 25.748 52.199 73.850 1.00 41.53 368 TYR C O 1
ATOM 8788 N N . GLN C 1 369 ? 23.843 51.898 74.894 1.00 41.51 369 GLN C N 1
ATOM 8789 C CA . GLN C 1 369 ? 23.501 50.730 74.073 1.00 41.56 369 GLN C CA 1
ATOM 8790 C C . GLN C 1 369 ? 22.024 50.781 73.723 1.00 42.50 369 GLN C C 1
ATOM 8791 O O . GLN C 1 369 ? 21.206 51.151 74.568 1.00 43.09 369 GLN C O 1
ATOM 8797 N N . GLU C 1 370 ? 21.637 50.507 72.497 1.00 43.74 370 GLU C N 1
ATOM 8798 C CA . GLU C 1 370 ? 20.271 50.496 72.015 1.00 43.82 370 GLU C CA 1
ATOM 8799 C C . GLU C 1 370 ? 19.465 49.433 72.746 1.00 40.95 370 GLU C C 1
ATOM 8800 O O . GLU C 1 370 ? 20.007 48.341 72.882 1.00 40.70 370 GLU C O 1
ATOM 8806 N N . TYR C 1 371 ? 18.258 49.729 73.209 1.00 38.23 371 TYR C N 1
ATOM 8807 C CA . TYR C 1 371 ? 17.471 48.698 73.877 1.00 36.23 371 TYR C CA 1
ATOM 8808 C C . TYR C 1 371 ? 16.773 47.875 72.800 1.00 36.50 371 TYR C C 1
ATOM 8809 O O . TYR C 1 371 ? 16.172 48.464 71.895 1.00 37.43 371 TYR C O 1
ATOM 8818 N N . VAL C 1 372 ? 16.862 46.553 72.786 1.00 36.89 372 VAL C N 1
ATOM 8819 C CA . VAL C 1 372 ? 16.177 45.818 71.720 1.00 38.06 372 VAL C CA 1
ATOM 8820 C C . VAL C 1 372 ? 14.885 45.174 72.196 1.00 39.00 372 VAL C C 1
ATOM 8821 O O . VAL C 1 372 ? 14.854 44.322 73.089 1.00 39.84 372 VAL C O 1
ATOM 8825 N N . VAL D 1 3 ? 49.378 61.697 103.801 1.00 68.96 3 VAL D N 1
ATOM 8826 C CA . VAL D 1 3 ? 48.201 62.112 102.963 1.00 68.90 3 VAL D CA 1
ATOM 8827 C C . VAL D 1 3 ? 46.993 61.206 103.140 1.00 67.51 3 VAL D C 1
ATOM 8828 O O . VAL D 1 3 ? 46.647 60.367 102.304 1.00 67.86 3 VAL D O 1
ATOM 8832 N N . VAL D 1 4 ? 46.290 61.345 104.265 1.00 65.76 4 VAL D N 1
ATOM 8833 C CA . VAL D 1 4 ? 45.127 60.520 104.527 1.00 64.54 4 VAL D CA 1
ATOM 8834 C C . VAL D 1 4 ? 44.023 60.731 103.493 1.00 63.45 4 VAL D C 1
ATOM 8835 O O . VAL D 1 4 ? 43.584 61.850 103.233 1.00 64.24 4 VAL D O 1
ATOM 8839 N N . SER D 1 5 ? 43.538 59.622 102.950 1.00 61.09 5 SER D N 1
ATOM 8840 C CA . SER D 1 5 ? 42.394 59.645 102.041 1.00 58.19 5 SER D CA 1
ATOM 8841 C C . SER D 1 5 ? 41.130 59.759 102.878 1.00 56.49 5 SER D C 1
ATOM 8842 O O . SER D 1 5 ? 40.693 58.766 103.459 1.00 56.50 5 SER D O 1
ATOM 8845 N N . LYS D 1 6 ? 40.554 60.947 102.968 1.00 54.60 6 LYS D N 1
ATOM 8846 C CA . LYS D 1 6 ? 39.351 61.211 103.752 1.00 52.93 6 LYS D CA 1
ATOM 8847 C C . LYS D 1 6 ? 38.074 60.608 103.198 1.00 50.68 6 LYS D C 1
ATOM 8848 O O . LYS D 1 6 ? 37.482 60.972 102.186 1.00 50.27 6 LYS D O 1
ATOM 8854 N N . GLY D 1 7 ? 37.620 59.519 103.796 1.00 48.87 7 GLY D N 1
ATOM 8855 C CA . GLY D 1 7 ? 36.468 58.728 103.470 1.00 47.19 7 GLY D CA 1
ATOM 8856 C C . GLY D 1 7 ? 36.629 57.853 102.241 1.00 46.70 7 GLY D C 1
ATOM 8857 O O . GLY D 1 7 ? 35.653 57.262 101.755 1.00 46.62 7 GLY D O 1
ATOM 8858 N N . LEU D 1 8 ? 37.813 57.830 101.622 1.00 44.66 8 LEU D N 1
ATOM 8859 C CA . LEU D 1 8 ? 38.080 57.101 100.397 1.00 43.48 8 LEU D CA 1
ATOM 8860 C C . LEU D 1 8 ? 37.447 57.769 99.176 1.00 43.76 8 LEU D C 1
ATOM 8861 O O . LEU D 1 8 ? 37.505 57.365 98.023 1.00 42.19 8 LEU D O 1
ATOM 8866 N N . GLU D 1 9 ? 37.020 58.995 99.380 1.00 45.00 9 GLU D N 1
ATOM 8867 C CA . GLU D 1 9 ? 36.314 59.910 98.550 1.00 46.88 9 GLU D CA 1
ATOM 8868 C C . GLU D 1 9 ? 36.706 59.897 97.088 1.00 47.13 9 GLU D C 1
ATOM 8869 O O . GLU D 1 9 ? 35.821 59.640 96.270 1.00 48.11 9 GLU D O 1
ATOM 8875 N N . ASN D 1 10 ? 37.970 60.130 96.748 1.00 47.05 10 ASN D N 1
ATOM 8876 C CA . ASN D 1 10 ? 38.382 60.067 95.359 1.00 46.42 10 ASN D CA 1
ATOM 8877 C C . ASN D 1 10 ? 39.231 58.858 95.015 1.00 43.66 10 ASN D C 1
ATOM 8878 O O . ASN D 1 10 ? 39.997 58.879 94.049 1.00 44.18 10 ASN D O 1
ATOM 8883 N N . VAL D 1 11 ? 39.077 57.750 95.725 1.00 40.43 11 VAL D N 1
ATOM 8884 C CA . VAL D 1 11 ? 39.850 56.551 95.417 1.00 37.51 11 VAL D CA 1
ATOM 8885 C C . VAL D 1 11 ? 39.034 55.654 94.486 1.00 36.66 11 VAL D C 1
ATOM 8886 O O . VAL D 1 11 ? 37.836 55.522 94.760 1.00 37.08 11 VAL D O 1
ATOM 8890 N N . ILE D 1 12 ? 39.648 55.091 93.445 1.00 33.38 12 ILE D N 1
ATOM 8891 C CA . ILE D 1 12 ? 38.997 54.178 92.539 1.00 30.11 12 ILE D CA 1
ATOM 8892 C C . ILE D 1 12 ? 39.235 52.760 93.100 1.00 29.57 12 ILE D C 1
ATOM 8893 O O . ILE D 1 12 ? 40.343 52.226 92.975 1.00 28.23 12 ILE D O 1
ATOM 8898 N N . ILE D 1 13 ? 38.187 52.155 93.655 1.00 27.15 13 ILE D N 1
ATOM 8899 C CA . ILE D 1 13 ? 38.262 50.833 94.223 1.00 26.26 13 ILE D CA 1
ATOM 8900 C C . ILE D 1 13 ? 38.228 49.738 93.167 1.00 27.37 13 ILE D C 1
ATOM 8901 O O . ILE D 1 13 ? 38.816 48.657 93.385 1.00 30.17 13 ILE D O 1
ATOM 8906 N N . LYS D 1 14 ? 37.506 49.912 92.070 1.00 24.89 14 LYS D N 1
ATOM 8907 C CA . LYS D 1 14 ? 37.402 48.896 91.047 1.00 22.73 14 LYS D CA 1
ATOM 8908 C C . LYS D 1 14 ? 36.947 49.500 89.726 1.00 21.99 14 LYS D C 1
ATOM 8909 O O . LYS D 1 14 ? 36.505 50.656 89.749 1.00 22.47 14 LYS D O 1
ATOM 8915 N N . VAL D 1 15 ? 37.067 48.746 88.647 1.00 21.44 15 VAL D N 1
ATOM 8916 C CA . VAL D 1 15 ? 36.490 49.258 87.400 1.00 21.34 15 VAL D CA 1
ATOM 8917 C C . VAL D 1 15 ? 35.149 48.523 87.262 1.00 22.32 15 VAL D C 1
ATOM 8918 O O . VAL D 1 15 ? 34.980 47.447 87.850 1.00 22.38 15 VAL D O 1
ATOM 8922 N N . THR D 1 16 ? 34.198 49.100 86.544 1.00 21.99 16 THR D N 1
ATOM 8923 C CA . THR D 1 16 ? 32.897 48.481 86.442 1.00 21.44 16 THR D CA 1
ATOM 8924 C C . THR D 1 16 ? 32.192 48.798 85.142 1.00 22.55 16 THR D C 1
ATOM 8925 O O . THR D 1 16 ? 32.247 49.913 84.628 1.00 22.21 16 THR D O 1
ATOM 8929 N N . ASN D 1 17 ? 31.462 47.762 84.716 1.00 23.28 17 ASN D N 1
ATOM 8930 C CA . ASN D 1 17 ? 30.630 47.901 83.533 1.00 23.83 17 ASN D CA 1
ATOM 8931 C C . ASN D 1 17 ? 29.146 47.964 83.914 1.00 24.43 17 ASN D C 1
ATOM 8932 O O . ASN D 1 17 ? 28.271 48.132 83.064 1.00 25.60 17 ASN D O 1
ATOM 8937 N N . LEU D 1 18 ? 28.840 47.863 85.192 1.00 22.60 18 LEU D N 1
ATOM 8938 C CA . LEU D 1 18 ? 27.512 47.821 85.726 1.00 21.81 18 LEU D CA 1
ATOM 8939 C C . LEU D 1 18 ? 26.696 49.091 85.616 1.00 22.96 18 LEU D C 1
ATOM 8940 O O . LEU D 1 18 ? 25.641 49.074 84.969 1.00 24.52 18 LEU D O 1
ATOM 8945 N N . THR D 1 19 ? 27.070 50.178 86.251 1.00 22.21 19 THR D N 1
ATOM 8946 C CA . THR D 1 19 ? 26.282 51.387 86.308 1.00 21.76 19 THR D CA 1
ATOM 8947 C C . THR D 1 19 ? 27.009 52.624 85.830 1.00 23.47 19 THR D C 1
ATOM 8948 O O . THR D 1 19 ? 28.079 52.966 86.299 1.00 25.65 19 THR D O 1
ATOM 8952 N N . PHE D 1 20 ? 26.443 53.339 84.891 1.00 24.35 20 PHE D N 1
ATOM 8953 C CA . PHE D 1 20 ? 26.994 54.536 84.322 1.00 25.94 20 PHE D CA 1
ATOM 8954 C C . PHE D 1 20 ? 26.105 55.667 84.804 1.00 28.26 20 PHE D C 1
ATOM 8955 O O . PHE D 1 20 ? 24.896 55.452 84.923 1.00 28.61 20 PHE D O 1
ATOM 8963 N N . ILE D 1 21 ? 26.674 56.806 85.200 1.00 30.14 21 ILE D N 1
ATOM 8964 C CA . ILE D 1 21 ? 25.883 57.912 85.714 1.00 30.96 21 ILE D CA 1
ATOM 8965 C C . ILE D 1 21 ? 26.412 59.230 85.145 1.00 31.18 21 ILE D C 1
ATOM 8966 O O . ILE D 1 21 ? 27.595 59.503 85.064 1.00 31.10 21 ILE D O 1
ATOM 8971 N N . ASP D 1 22 ? 25.477 60.077 84.766 1.00 32.64 22 ASP D N 1
ATOM 8972 C CA . ASP D 1 22 ? 25.795 61.409 84.295 1.00 34.73 22 ASP D CA 1
ATOM 8973 C C . ASP D 1 22 ? 24.913 62.369 85.096 1.00 36.02 22 ASP D C 1
ATOM 8974 O O . ASP D 1 22 ? 23.757 62.588 84.706 1.00 37.11 22 ASP D O 1
ATOM 8979 N N . GLY D 1 23 ? 25.471 62.964 86.139 1.00 36.18 23 GLY D N 1
ATOM 8980 C CA . GLY D 1 23 ? 24.701 63.884 86.949 1.00 38.32 23 GLY D CA 1
ATOM 8981 C C . GLY D 1 23 ? 24.369 65.222 86.343 1.00 39.98 23 GLY D C 1
ATOM 8982 O O . GLY D 1 23 ? 23.573 65.961 86.928 1.00 41.23 23 GLY D O 1
ATOM 8983 N N . GLU D 1 24 ? 24.951 65.629 85.240 1.00 42.09 24 GLU D N 1
ATOM 8984 C CA . GLU D 1 24 ? 24.709 66.893 84.586 1.00 44.02 24 GLU D CA 1
ATOM 8985 C C . GLU D 1 24 ? 23.420 66.823 83.769 1.00 42.80 24 GLU D C 1
ATOM 8986 O O . GLU D 1 24 ? 22.520 67.639 83.805 1.00 41.93 24 GLU D O 1
ATOM 8992 N N . LYS D 1 25 ? 23.403 65.782 82.955 1.00 43.00 25 LYS D N 1
ATOM 8993 C CA . LYS D 1 25 ? 22.316 65.504 82.022 1.00 42.33 25 LYS D CA 1
ATOM 8994 C C . LYS D 1 25 ? 21.266 64.571 82.597 1.00 41.48 25 LYS D C 1
ATOM 8995 O O . LYS D 1 25 ? 20.338 64.195 81.894 1.00 42.41 25 LYS D O 1
ATOM 9001 N N . GLY D 1 26 ? 21.407 64.168 83.846 1.00 40.49 26 GLY D N 1
ATOM 9002 C CA . GLY D 1 26 ? 20.567 63.258 84.566 1.00 38.44 26 GLY D CA 1
ATOM 9003 C C . GLY D 1 26 ? 20.427 61.880 83.949 1.00 37.81 26 GLY D C 1
ATOM 9004 O O . GLY D 1 26 ? 19.308 61.366 83.978 1.00 38.98 26 GLY D O 1
ATOM 9005 N N . ILE D 1 27 ? 21.451 61.258 83.384 1.00 35.36 27 ILE D N 1
ATOM 9006 C CA . ILE D 1 27 ? 21.324 59.933 82.801 1.00 32.74 27 ILE D CA 1
ATOM 9007 C C . ILE D 1 27 ? 21.748 58.801 83.730 1.00 31.03 27 ILE D C 1
ATOM 9008 O O . ILE D 1 27 ? 22.881 58.815 84.219 1.00 31.53 27 ILE D O 1
ATOM 9013 N N . LEU D 1 28 ? 20.980 57.743 83.860 1.00 29.05 28 LEU D N 1
ATOM 9014 C CA . LEU D 1 28 ? 21.317 56.567 84.650 1.00 27.00 28 LEU D CA 1
ATOM 9015 C C . LEU D 1 28 ? 21.192 55.323 83.786 1.00 26.47 28 LEU D C 1
ATOM 9016 O O . LEU D 1 28 ? 20.098 55.126 83.263 1.00 27.51 28 LEU D O 1
ATOM 9021 N N . ARG D 1 29 ? 22.250 54.570 83.498 1.00 25.84 29 ARG D N 1
ATOM 9022 C CA . ARG D 1 29 ? 22.189 53.387 82.654 1.00 23.91 29 ARG D CA 1
ATOM 9023 C C . ARG D 1 29 ? 22.804 52.143 83.298 1.00 23.43 29 ARG D C 1
ATOM 9024 O O . ARG D 1 29 ? 23.830 52.246 83.964 1.00 23.72 29 ARG D O 1
ATOM 9032 N N . TYR D 1 30 ? 22.218 50.986 83.058 1.00 21.47 30 TYR D N 1
ATOM 9033 C CA . TYR D 1 30 ? 22.734 49.699 83.491 1.00 19.77 30 TYR D CA 1
ATOM 9034 C C . TYR D 1 30 ? 23.327 49.008 82.268 1.00 20.86 30 TYR D C 1
ATOM 9035 O O . TYR D 1 30 ? 22.700 48.885 81.200 1.00 20.66 30 TYR D O 1
ATOM 9044 N N . ARG D 1 31 ? 24.617 48.674 82.299 1.00 21.39 31 ARG D N 1
ATOM 9045 C CA . ARG D 1 31 ? 25.315 48.095 81.155 1.00 21.41 31 ARG D CA 1
ATOM 9046 C C . ARG D 1 31 ? 25.064 48.904 79.894 1.00 21.71 31 ARG D C 1
ATOM 9047 O O . ARG D 1 31 ? 24.916 48.317 78.826 1.00 22.66 31 ARG D O 1
ATOM 9055 N N . GLY D 1 32 ? 24.917 50.218 79.937 1.00 22.43 32 GLY D N 1
ATOM 9056 C CA . GLY D 1 32 ? 24.685 50.973 78.718 1.00 22.92 32 GLY D CA 1
ATOM 9057 C C . GLY D 1 32 ? 23.231 51.194 78.400 1.00 23.84 32 GLY D C 1
ATOM 9058 O O . GLY D 1 32 ? 22.939 52.119 77.651 1.00 24.74 32 GLY D O 1
ATOM 9059 N N . TYR D 1 33 ? 22.307 50.409 78.922 1.00 23.78 33 TYR D N 1
ATOM 9060 C CA . TYR D 1 33 ? 20.880 50.577 78.713 1.00 22.37 33 TYR D CA 1
ATOM 9061 C C . TYR D 1 33 ? 20.276 51.641 79.604 1.00 22.74 33 TYR D C 1
ATOM 9062 O O . TYR D 1 33 ? 20.494 51.579 80.826 1.00 22.69 33 TYR D O 1
ATOM 9071 N N . ASN D 1 34 ? 19.551 52.617 79.053 1.00 23.01 34 ASN D N 1
ATOM 9072 C CA . ASN D 1 34 ? 18.920 53.638 79.888 1.00 22.63 34 ASN D CA 1
ATOM 9073 C C . ASN D 1 34 ? 17.895 53.006 80.827 1.00 22.94 34 ASN D C 1
ATOM 9074 O O . ASN D 1 34 ? 17.142 52.148 80.379 1.00 21.31 34 ASN D O 1
ATOM 9079 N N . ILE D 1 35 ? 17.793 53.414 82.098 1.00 24.55 35 ILE D N 1
ATOM 9080 C CA . ILE D 1 35 ? 16.807 52.854 82.999 1.00 26.60 35 ILE D CA 1
ATOM 9081 C C . ILE D 1 35 ? 15.375 52.964 82.425 1.00 26.44 35 ILE D C 1
ATOM 9082 O O . ILE D 1 35 ? 14.579 52.076 82.746 1.00 25.78 35 ILE D O 1
ATOM 9087 N N . GLU D 1 36 ? 15.032 54.053 81.749 1.00 25.74 36 GLU D N 1
ATOM 9088 C CA . GLU D 1 36 ? 13.691 54.216 81.225 1.00 26.73 36 GLU D CA 1
ATOM 9089 C C . GLU D 1 36 ? 13.256 53.044 80.352 1.00 25.67 36 GLU D C 1
ATOM 9090 O O . GLU D 1 36 ? 12.126 52.567 80.504 1.00 25.09 36 GLU D O 1
ATOM 9096 N N . ASP D 1 37 ? 14.129 52.565 79.487 1.00 23.89 37 ASP D N 1
ATOM 9097 C CA . ASP D 1 37 ? 13.881 51.452 78.614 1.00 22.89 37 ASP D CA 1
ATOM 9098 C C . ASP D 1 37 ? 13.656 50.133 79.337 1.00 22.03 37 ASP D C 1
ATOM 9099 O O . ASP D 1 37 ? 12.994 49.240 78.790 1.00 21.24 37 ASP D O 1
ATOM 9104 N N . LEU D 1 38 ? 14.325 49.967 80.464 1.00 22.51 38 LEU D N 1
ATOM 9105 C CA . LEU D 1 38 ? 14.262 48.707 81.203 1.00 23.23 38 LEU D CA 1
ATOM 9106 C C . LEU D 1 38 ? 12.924 48.701 81.926 1.00 22.98 38 LEU D C 1
ATOM 9107 O O . LEU D 1 38 ? 12.278 47.662 81.936 1.00 22.82 38 LEU D O 1
ATOM 9112 N N . VAL D 1 39 ? 12.569 49.882 82.462 1.00 22.40 39 VAL D N 1
ATOM 9113 C CA . VAL D 1 39 ? 11.279 49.975 83.123 1.00 23.73 39 VAL D CA 1
ATOM 9114 C C . VAL D 1 39 ? 10.120 50.031 82.116 1.00 22.59 39 VAL D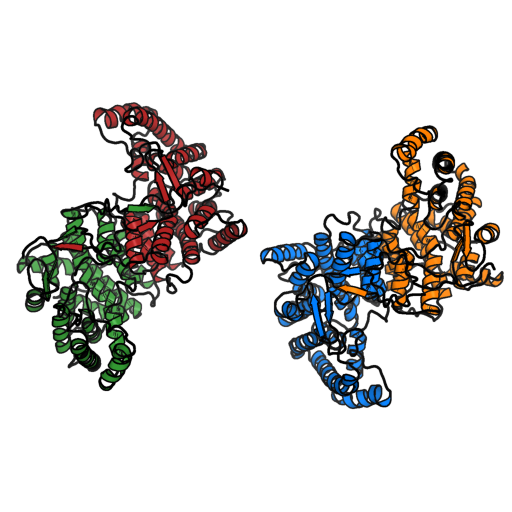 C 1
ATOM 9115 O O . VAL D 1 39 ? 9.147 49.296 82.296 1.00 23.21 39 VAL D O 1
ATOM 9119 N N . ASN D 1 40 ? 10.199 50.681 80.980 1.00 21.35 40 ASN D N 1
ATOM 9120 C CA . ASN D 1 40 ? 9.160 50.701 79.989 1.00 20.28 40 ASN D CA 1
ATOM 9121 C C . ASN D 1 40 ? 8.928 49.386 79.255 1.00 21.77 40 ASN D C 1
ATOM 9122 O O . ASN D 1 40 ? 7.860 49.219 78.603 1.00 22.71 40 ASN D O 1
ATOM 9127 N N . TYR D 1 41 ? 9.941 48.525 79.142 1.00 20.44 41 TYR D N 1
ATOM 9128 C CA . TYR D 1 41 ? 9.774 47.273 78.423 1.00 18.74 41 TYR D CA 1
ATOM 9129 C C . TYR D 1 41 ? 10.187 46.051 79.217 1.00 18.22 41 TYR D C 1
ATOM 9130 O O . TYR D 1 41 ? 9.728 45.016 78.749 1.00 17.81 41 TYR D O 1
ATOM 9139 N N . GLY D 1 42 ? 10.932 46.109 80.320 1.00 18.23 42 GLY D N 1
ATOM 9140 C CA . GLY D 1 42 ? 11.381 44.907 80.984 1.00 17.89 42 GLY D CA 1
ATOM 9141 C C . GLY D 1 42 ? 10.713 44.624 82.307 1.00 19.84 42 GLY D C 1
ATOM 9142 O O . GLY D 1 42 ? 9.612 45.071 82.576 1.00 21.87 42 GLY D O 1
ATOM 9143 N N . SER D 1 43 ? 11.345 43.898 83.193 1.00 20.23 43 SER D N 1
ATOM 9144 C CA . SER D 1 43 ? 11.014 43.464 84.505 1.00 21.69 43 SER D CA 1
ATOM 9145 C C . SER D 1 43 ? 12.258 43.341 85.405 1.00 23.49 43 SER D C 1
ATOM 9146 O O . SER D 1 43 ? 13.384 43.492 84.919 1.00 23.18 43 SER D O 1
ATOM 9149 N N . TYR D 1 44 ? 12.067 43.018 86.698 1.00 22.86 44 TYR D N 1
ATOM 9150 C CA . TYR D 1 44 ? 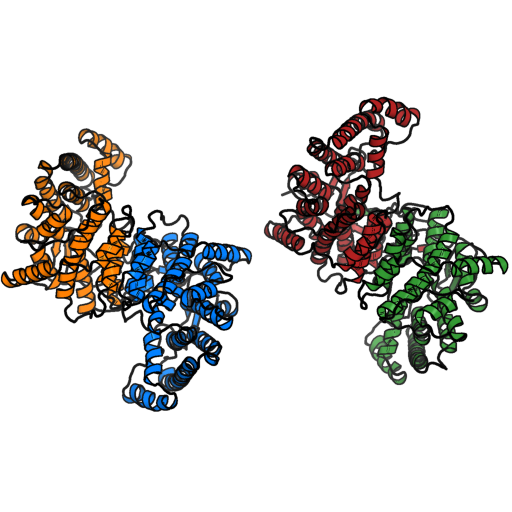13.234 42.859 87.546 1.00 22.95 44 TYR D CA 1
ATOM 9151 C C . TYR D 1 44 ? 14.022 41.684 86.961 1.00 24.24 44 TYR D C 1
ATOM 9152 O O . TYR D 1 44 ? 15.223 41.786 86.740 1.00 25.48 44 TYR D O 1
ATOM 9161 N N . GLU D 1 45 ? 13.316 40.609 86.614 1.00 23.78 45 GLU D N 1
ATOM 9162 C CA . GLU D 1 45 ? 13.889 39.407 86.059 1.00 22.13 45 GLU D CA 1
ATOM 9163 C C . GLU D 1 45 ? 14.871 39.673 84.926 1.00 21.83 45 GLU D C 1
ATOM 9164 O O . GLU D 1 45 ? 15.933 39.043 84.872 1.00 22.28 45 GLU D O 1
ATOM 9170 N N . GLU D 1 46 ? 14.529 40.555 84.008 1.00 21.13 46 GLU D N 1
ATOM 9171 C CA . GLU D 1 46 ? 15.419 40.867 82.898 1.00 21.50 46 GLU D CA 1
ATOM 9172 C C . GLU D 1 46 ? 16.611 41.675 83.411 1.00 21.09 46 GLU D C 1
ATOM 9173 O O . GLU D 1 46 ? 17.725 41.422 82.965 1.00 21.41 46 GLU D O 1
ATOM 9179 N N . THR D 1 47 ? 16.453 42.559 84.380 1.00 20.11 47 THR D N 1
ATOM 9180 C CA . THR D 1 47 ? 17.533 43.290 85.016 1.00 19.15 47 THR D CA 1
ATOM 9181 C C . THR D 1 47 ? 18.501 42.371 85.734 1.00 18.87 47 THR D C 1
ATOM 9182 O O . THR D 1 47 ? 19.715 42.528 85.584 1.00 18.68 47 THR D O 1
ATOM 9186 N N . ILE D 1 48 ? 18.037 41.329 86.408 1.00 18.52 48 ILE D N 1
ATOM 9187 C CA . ILE D 1 48 ? 18.886 40.377 87.099 1.00 18.18 48 ILE D CA 1
ATOM 9188 C C . ILE D 1 48 ? 19.838 39.719 86.081 1.00 20.23 48 ILE D C 1
ATOM 9189 O O . ILE D 1 48 ? 21.041 39.516 86.318 1.00 20.14 48 ILE D O 1
ATOM 9194 N N . TYR D 1 49 ? 19.213 39.417 84.941 1.00 20.88 49 TYR D N 1
ATOM 9195 C CA . TYR D 1 49 ? 19.975 38.692 83.934 1.00 22.48 49 TYR D CA 1
ATOM 9196 C C . TYR D 1 49 ? 21.082 39.578 83.374 1.00 23.25 49 TYR D C 1
ATOM 9197 O O . TYR D 1 49 ? 22.195 39.109 83.140 1.00 24.06 49 TYR D O 1
ATOM 9206 N N . LEU D 1 50 ? 20.722 40.833 83.124 1.00 21.34 50 LEU D N 1
ATOM 9207 C CA . LEU D 1 50 ? 21.613 41.800 82.534 1.00 19.92 50 LEU D CA 1
ATOM 9208 C C . LEU D 1 50 ? 22.787 42.106 83.466 1.00 20.50 50 LEU D C 1
ATOM 9209 O O . LEU D 1 50 ? 23.923 42.294 83.025 1.00 19.29 50 LEU D O 1
ATOM 9214 N N . MET D 1 51 ? 22.434 42.256 84.746 1.00 20.40 51 MET D N 1
ATOM 9215 C CA . MET D 1 51 ? 23.433 42.618 85.741 1.00 19.99 51 MET D CA 1
ATOM 9216 C C . MET D 1 51 ? 24.398 41.459 85.972 1.00 21.02 51 MET D C 1
ATOM 9217 O O . MET D 1 51 ? 25.603 41.708 85.987 1.00 21.13 51 MET D O 1
ATOM 9222 N N . LEU D 1 52 ? 23.936 40.220 86.063 1.00 21.87 52 LEU D N 1
ATOM 9223 C CA . LEU D 1 52 ? 24.771 39.054 86.242 1.00 22.15 52 LEU D CA 1
ATOM 9224 C C . LEU D 1 52 ? 25.437 38.475 85.002 1.00 23.58 52 LEU D C 1
ATOM 9225 O O . LEU D 1 52 ? 26.562 37.960 85.154 1.00 25.35 52 LEU D O 1
ATOM 9230 N N . TYR D 1 53 ? 24.820 38.457 83.837 1.00 24.08 53 TYR D N 1
ATOM 9231 C CA . TYR D 1 53 ? 25.349 37.873 82.629 1.00 23.78 53 TYR D CA 1
ATOM 9232 C C . TYR D 1 53 ? 25.901 38.876 81.637 1.00 23.89 53 TYR D C 1
ATOM 9233 O O . TYR D 1 53 ? 26.439 38.418 80.621 1.00 25.41 53 TYR D O 1
ATOM 9242 N N . GLY D 1 54 ? 25.728 40.173 81.798 1.00 24.01 54 GLY D N 1
ATOM 9243 C CA . GLY D 1 54 ? 26.234 41.141 80.847 1.00 25.20 54 GLY D CA 1
ATOM 9244 C C . GLY D 1 54 ? 25.480 41.339 79.558 1.00 27.64 54 GLY D C 1
ATOM 9245 O O . GLY D 1 54 ? 25.960 42.022 78.630 1.00 28.41 54 GLY D O 1
ATOM 9246 N N . LYS D 1 55 ? 24.237 40.862 79.434 1.00 29.15 55 LYS D N 1
ATOM 9247 C CA . LYS D 1 55 ? 23.441 41.098 78.229 1.00 29.23 55 LYS D CA 1
ATOM 9248 C C . LYS D 1 55 ? 21.951 40.779 78.386 1.00 28.12 55 LYS D C 1
ATOM 9249 O O . LYS D 1 55 ? 21.535 40.006 79.242 1.00 28.68 55 LYS D O 1
ATOM 9255 N N . LEU D 1 56 ? 21.139 41.389 77.536 1.00 25.77 56 LEU D N 1
ATOM 9256 C CA . LEU D 1 56 ? 19.699 41.180 77.464 1.00 22.14 56 LEU D CA 1
ATOM 9257 C C . LEU D 1 56 ? 19.477 39.716 77.149 1.00 22.48 56 LEU D C 1
ATOM 9258 O O . LEU D 1 56 ? 20.073 39.160 76.239 1.00 21.53 56 LEU D O 1
ATOM 9263 N N . PRO D 1 57 ? 18.649 39.056 77.948 1.00 23.24 57 PRO D N 1
ATOM 9264 C CA . PRO D 1 57 ? 18.371 37.642 77.740 1.00 24.80 57 PRO D CA 1
ATOM 9265 C C . PRO D 1 57 ? 17.461 37.412 76.537 1.00 27.05 57 PRO D C 1
ATOM 9266 O O . PRO D 1 57 ? 16.761 38.284 76.035 1.00 26.72 57 PRO D O 1
ATOM 9270 N N . THR D 1 58 ? 17.502 36.189 76.023 1.00 29.15 58 THR D N 1
ATOM 9271 C CA . THR D 1 58 ? 16.569 35.775 74.976 1.00 28.96 58 THR D CA 1
ATOM 9272 C C . THR D 1 58 ? 15.399 35.220 75.797 1.00 30.26 58 THR D C 1
ATOM 9273 O O . THR D 1 58 ? 15.601 35.173 77.008 1.00 28.89 58 THR D O 1
ATOM 9277 N N . LYS D 1 59 ? 14.316 34.798 75.170 1.00 32.91 59 LYS D N 1
ATOM 9278 C CA . LYS D 1 59 ? 13.204 34.240 75.940 1.00 35.10 59 LYS D CA 1
ATOM 9279 C C . LYS D 1 59 ? 13.557 32.928 76.606 1.00 35.35 59 LYS D C 1
ATOM 9280 O O . LYS D 1 59 ? 13.078 32.651 77.704 1.00 35.69 59 LYS D O 1
ATOM 9286 N N . LYS D 1 60 ? 14.415 32.105 76.031 1.00 35.79 60 LYS D N 1
ATOM 9287 C CA . LYS D 1 60 ? 14.824 30.834 76.622 1.00 36.09 60 LYS D CA 1
ATOM 9288 C C . LYS D 1 60 ? 15.579 31.144 77.917 1.00 36.12 60 LYS D C 1
ATOM 9289 O O . LYS D 1 60 ? 15.316 30.614 78.998 1.00 34.97 60 LYS D O 1
ATOM 9295 N N . GLU D 1 61 ? 16.541 32.077 77.770 1.00 35.56 61 GLU D N 1
ATOM 9296 C CA . GLU D 1 61 ? 17.323 32.517 78.916 1.00 34.70 61 GLU D CA 1
ATOM 9297 C C . GLU D 1 61 ? 16.405 33.113 79.973 1.00 34.70 61 GLU D C 1
ATOM 9298 O O . GLU D 1 61 ? 16.520 32.683 81.119 1.00 36.73 61 GLU D O 1
ATOM 9304 N N . LEU D 1 62 ? 15.493 34.027 79.654 1.00 33.87 62 LEU D N 1
ATOM 9305 C CA . LEU D 1 62 ? 14.612 34.610 80.647 1.00 33.09 62 LEU D CA 1
ATOM 9306 C C . LEU D 1 62 ? 13.707 33.607 81.361 1.00 34.91 62 LEU D C 1
ATOM 9307 O O . LEU D 1 62 ? 13.644 33.573 82.611 1.00 33.56 62 LEU D O 1
ATOM 9312 N N . ASN D 1 63 ? 13.069 32.695 80.617 1.00 34.27 63 ASN D N 1
ATOM 9313 C CA . ASN D 1 63 ? 12.264 31.669 81.266 1.00 37.49 63 ASN D CA 1
ATOM 9314 C C . ASN D 1 63 ? 13.106 30.712 82.116 1.00 39.28 63 ASN D C 1
ATOM 9315 O O . ASN D 1 63 ? 12.588 30.329 83.174 1.00 36.52 63 ASN D O 1
ATOM 9320 N N . ASP D 1 64 ? 14.323 30.452 81.678 1.00 39.00 64 ASP D N 1
ATOM 9321 C CA . ASP D 1 64 ? 15.208 29.614 82.473 1.00 38.45 64 ASP D CA 1
ATOM 9322 C C . ASP D 1 64 ? 15.584 30.318 83.779 1.00 37.22 64 ASP D C 1
ATOM 9323 O O . ASP D 1 64 ? 15.564 29.684 84.843 1.00 37.29 64 ASP D O 1
ATOM 9328 N N . LEU D 1 65 ? 15.846 31.619 83.757 1.00 34.97 65 LEU D N 1
ATOM 9329 C CA . LEU D 1 65 ? 16.135 32.373 84.978 1.00 34.11 65 LEU D CA 1
ATOM 9330 C C . LEU D 1 65 ? 14.908 32.358 85.882 1.00 34.71 65 LEU D C 1
ATOM 9331 O O . LEU D 1 65 ? 14.981 32.060 87.082 1.00 35.18 65 LEU D O 1
ATOM 9336 N N . LYS D 1 66 ? 13.722 32.623 85.330 1.00 35.00 66 LYS D N 1
ATOM 9337 C CA . LYS D 1 66 ? 12.488 32.586 86.126 1.00 34.88 66 LYS D CA 1
ATOM 9338 C C . LYS D 1 66 ? 12.337 31.228 86.809 1.00 33.79 66 LYS D C 1
ATOM 9339 O O . LYS D 1 66 ? 11.965 31.059 87.973 1.00 32.80 66 LYS D O 1
ATOM 9345 N N . ALA D 1 67 ? 12.682 30.159 86.106 1.00 33.68 67 ALA D N 1
ATOM 9346 C CA . ALA D 1 67 ? 12.630 28.782 86.573 1.00 33.16 67 ALA D CA 1
ATOM 9347 C C . ALA D 1 67 ? 13.613 28.579 87.712 1.00 33.57 67 ALA D C 1
ATOM 9348 O O . ALA D 1 67 ? 13.261 28.052 88.776 1.00 34.45 67 ALA D O 1
ATOM 9350 N N . LYS D 1 68 ? 14.847 29.067 87.547 1.00 34.31 68 LYS D N 1
ATOM 9351 C CA . LYS D 1 68 ? 15.820 28.923 88.639 1.00 33.89 68 LYS D CA 1
ATOM 9352 C C . LYS D 1 68 ? 15.308 29.699 89.834 1.00 32.89 68 LYS D C 1
ATOM 9353 O O . LYS D 1 68 ? 15.307 29.147 90.936 1.00 32.89 68 LYS D O 1
ATOM 9359 N N . LEU D 1 69 ? 14.783 30.904 89.657 1.00 31.64 69 LEU D N 1
ATOM 9360 C CA . LEU D 1 69 ? 14.220 31.660 90.754 1.00 32.66 69 LEU D CA 1
ATOM 9361 C C . LEU D 1 69 ? 13.127 30.908 91.505 1.00 34.18 69 LEU D C 1
ATOM 9362 O O . LEU D 1 69 ? 13.184 30.767 92.729 1.00 35.04 69 LEU D O 1
ATOM 9367 N N . ASN D 1 70 ? 12.095 30.383 90.851 1.00 35.83 70 ASN D N 1
ATOM 9368 C CA . ASN D 1 70 ? 11.008 29.712 91.561 1.00 37.57 70 ASN D CA 1
ATOM 9369 C C . ASN D 1 70 ? 11.371 28.463 92.346 1.00 38.12 70 ASN D C 1
ATOM 9370 O O . ASN D 1 70 ? 10.570 28.094 93.230 1.00 37.45 70 ASN D O 1
ATOM 9375 N N . GLU D 1 71 ? 12.506 27.819 92.102 1.00 38.96 71 GLU D N 1
ATOM 9376 C CA . GLU D 1 71 ? 12.964 26.649 92.819 1.00 39.43 71 GLU D CA 1
ATOM 9377 C C . GLU D 1 71 ? 13.776 27.021 94.073 1.00 37.62 71 GLU D C 1
ATOM 9378 O O . GLU D 1 71 ? 14.212 26.119 94.791 1.00 36.97 71 GLU D O 1
ATOM 9384 N N . GLU D 1 72 ? 14.082 28.292 94.287 1.00 35.90 72 GLU D N 1
ATOM 9385 C CA . GLU D 1 72 ? 14.967 28.695 95.364 1.00 35.03 72 GLU D CA 1
ATOM 9386 C C . GLU D 1 72 ? 14.360 29.525 96.471 1.00 35.21 72 GLU D C 1
ATOM 9387 O O . GLU D 1 72 ? 15.122 29.965 97.349 1.00 36.54 72 GLU D O 1
ATOM 9393 N N . TYR D 1 73 ? 13.059 29.764 96.588 1.00 34.02 73 TYR D N 1
ATOM 9394 C CA . TYR D 1 73 ? 12.543 30.587 97.661 1.00 33.05 73 TYR D CA 1
ATOM 9395 C C . TYR D 1 73 ? 12.603 29.899 99.011 1.00 35.17 73 TYR D C 1
ATOM 9396 O O . TYR D 1 73 ? 12.555 30.580 100.048 1.00 36.78 73 TYR D O 1
ATOM 9405 N N . GLU D 1 74 ? 12.656 28.584 99.054 1.00 37.77 74 GLU D N 1
ATOM 9406 C CA . GLU D 1 74 ? 12.774 27.902 100.343 1.00 40.36 74 GLU D CA 1
ATOM 9407 C C . GLU D 1 74 ? 14.122 28.194 100.988 1.00 39.68 74 GLU D C 1
ATOM 9408 O O . GLU D 1 74 ? 15.151 28.240 100.323 1.00 39.87 74 GLU D O 1
ATOM 9414 N N . VAL D 1 75 ? 14.107 28.417 102.279 1.00 39.40 75 VAL D N 1
ATOM 9415 C CA . VAL D 1 75 ? 15.276 28.652 103.106 1.00 39.39 75 VAL D CA 1
ATOM 9416 C C . VAL D 1 75 ? 15.075 27.605 104.218 1.00 41.01 75 VAL D C 1
ATOM 9417 O O . VAL D 1 75 ? 13.936 27.217 104.473 1.00 42.33 75 VAL D O 1
ATOM 9421 N N . PRO D 1 76 ? 16.157 27.183 104.834 1.00 40.92 76 PRO D N 1
ATOM 9422 C CA . PRO D 1 76 ? 16.089 26.177 105.875 1.00 40.21 76 PRO D CA 1
ATOM 9423 C C . PRO D 1 76 ? 15.258 26.738 107.002 1.00 40.05 76 PRO D C 1
ATOM 9424 O O . PRO D 1 76 ? 15.311 27.951 107.188 1.00 40.87 76 PRO D O 1
ATOM 9428 N N . GLN D 1 77 ? 14.556 25.920 107.755 1.00 40.63 77 GLN D N 1
ATOM 9429 C CA . GLN D 1 77 ? 13.717 26.337 108.865 1.00 40.59 77 GLN D CA 1
ATOM 9430 C C . GLN D 1 77 ? 14.478 26.943 110.028 1.00 39.38 77 GLN D C 1
ATOM 9431 O O . GLN D 1 77 ? 13.907 27.741 110.786 1.00 39.02 77 GLN D O 1
ATOM 9437 N N . GLU D 1 78 ? 15.759 26.634 110.193 1.00 38.35 78 GLU D N 1
ATOM 9438 C CA . GLU D 1 78 ? 16.555 27.200 111.289 1.00 37.45 78 GLU D CA 1
ATOM 9439 C C . GLU D 1 78 ? 16.768 28.697 111.053 1.00 35.44 78 GLU D C 1
ATOM 9440 O O . GLU D 1 78 ? 16.883 29.434 112.037 1.00 33.52 78 GLU D O 1
ATOM 9446 N N . VAL D 1 79 ? 16.838 29.089 109.772 1.00 33.48 79 VAL D N 1
ATOM 9447 C CA . VAL D 1 79 ? 16.918 30.530 109.526 1.00 33.48 79 VAL D CA 1
ATOM 9448 C C . VAL D 1 79 ? 15.666 31.257 109.981 1.00 32.76 79 VAL D C 1
ATOM 9449 O O . VAL D 1 79 ? 15.772 32.166 110.813 1.00 31.76 79 VAL D O 1
ATOM 9453 N N . LEU D 1 80 ? 14.471 30.796 109.582 1.00 32.55 80 LEU D N 1
ATOM 9454 C CA . LEU D 1 80 ? 13.243 31.421 110.092 1.00 31.85 80 LEU D CA 1
ATOM 9455 C C . LEU D 1 80 ? 13.145 31.231 111.603 1.00 31.66 80 LEU D C 1
ATOM 9456 O O . LEU D 1 80 ? 12.743 32.139 112.353 1.00 31.02 80 LEU D O 1
ATOM 9461 N N . ASP D 1 81 ? 13.592 30.077 112.126 1.00 31.67 81 ASP D N 1
ATOM 9462 C CA . ASP D 1 81 ? 13.577 29.872 113.576 1.00 32.56 81 ASP D CA 1
ATOM 9463 C C . ASP D 1 81 ? 14.409 30.938 114.262 1.00 33.41 81 ASP D C 1
ATOM 9464 O O . ASP D 1 81 ? 13.990 31.545 115.251 1.00 34.43 81 ASP D O 1
ATOM 9469 N N . THR D 1 82 ? 15.575 31.238 113.692 1.00 33.92 82 THR D N 1
ATOM 9470 C CA . THR D 1 82 ? 16.443 32.291 114.176 1.00 33.38 82 THR D CA 1
ATOM 9471 C C . THR D 1 82 ? 15.806 33.668 114.117 1.00 32.85 82 THR D C 1
ATOM 9472 O O . THR D 1 82 ? 15.889 34.410 115.111 1.00 33.24 82 THR D O 1
ATOM 9476 N N . ILE D 1 83 ? 15.169 34.040 113.008 1.00 31.87 83 ILE D N 1
ATOM 9477 C CA . ILE D 1 83 ? 14.541 35.358 112.925 1.00 31.51 83 ILE D CA 1
ATOM 9478 C C . ILE D 1 83 ? 13.407 35.444 113.940 1.00 32.79 83 ILE D C 1
ATOM 9479 O O . ILE D 1 83 ? 13.167 36.477 114.564 1.00 32.51 83 ILE D O 1
ATOM 9484 N N . TYR D 1 84 ? 12.667 34.345 114.125 1.00 34.60 84 TYR D N 1
ATOM 9485 C CA . TYR D 1 84 ? 11.561 34.415 115.097 1.00 35.94 84 TYR D CA 1
ATOM 9486 C C . TYR D 1 84 ? 12.178 34.537 116.474 1.00 36.82 84 TYR D C 1
ATOM 9487 O O . TYR D 1 84 ? 11.872 35.545 117.125 1.00 39.58 84 TYR D O 1
ATOM 9496 N N . LEU D 1 85 ? 13.210 33.797 116.848 1.00 36.18 85 LEU D N 1
ATOM 9497 C CA . LEU D 1 85 ? 13.938 34.006 118.070 1.00 35.73 85 LEU D CA 1
ATOM 9498 C C . LEU D 1 85 ? 14.389 35.437 118.342 1.00 35.61 85 LEU D C 1
ATOM 9499 O O . LEU D 1 85 ? 14.531 35.736 119.541 1.00 35.89 85 LEU D O 1
ATOM 9504 N N . MET D 1 86 ? 14.715 36.281 117.369 1.00 35.11 86 MET D N 1
ATOM 9505 C CA . MET D 1 86 ? 15.102 37.660 117.695 1.00 35.61 86 MET D CA 1
ATOM 9506 C C . MET D 1 86 ? 13.901 38.495 118.100 1.00 34.99 86 MET D C 1
ATOM 9507 O O . MET D 1 86 ? 12.753 38.169 117.829 1.00 34.84 86 MET D O 1
ATOM 9512 N N . PRO D 1 87 ? 14.118 39.597 118.809 1.00 35.67 87 PRO D N 1
ATOM 9513 C CA . PRO D 1 87 ? 13.050 40.452 119.298 1.00 35.53 87 PRO D CA 1
ATOM 9514 C C . PRO D 1 87 ? 12.229 41.102 118.213 1.00 36.15 87 PRO D C 1
ATOM 9515 O O . PRO D 1 87 ? 12.674 41.647 117.214 1.00 36.01 87 PRO D O 1
ATOM 9519 N N . LYS D 1 88 ? 10.933 41.160 118.449 1.00 38.25 88 LYS D N 1
ATOM 9520 C CA . LYS D 1 88 ? 9.930 41.730 117.567 1.00 40.60 88 LYS D CA 1
ATOM 9521 C C . LYS D 1 88 ? 10.190 43.197 117.270 1.00 40.19 88 LYS D C 1
ATOM 9522 O O . LYS D 1 88 ? 9.765 43.706 116.226 1.00 39.85 88 LYS D O 1
ATOM 9528 N N . GLU D 1 89 ? 10.921 43.890 118.123 1.00 39.30 89 GLU D N 1
ATOM 9529 C CA . GLU D 1 89 ? 11.241 45.292 117.952 1.00 39.63 89 GLU D CA 1
ATOM 9530 C C . GLU D 1 89 ? 12.586 45.515 117.260 1.00 38.04 89 GLU D C 1
ATOM 9531 O O . GLU D 1 89 ? 12.988 46.655 117.000 1.00 37.67 89 GLU D O 1
ATOM 9537 N N . ALA D 1 90 ? 13.306 44.434 116.967 1.00 35.27 90 ALA D N 1
ATOM 9538 C CA . ALA D 1 90 ? 14.573 44.603 116.301 1.00 33.84 90 ALA D CA 1
ATOM 9539 C C . ALA D 1 90 ? 14.325 45.438 115.045 1.00 32.68 90 ALA D C 1
ATOM 9540 O O . ALA D 1 90 ? 13.316 45.364 114.401 1.00 33.61 90 ALA D O 1
ATOM 9542 N N . ASP D 1 91 ? 15.288 46.237 114.709 1.00 31.31 91 ASP D N 1
ATOM 9543 C CA . ASP D 1 91 ? 15.531 46.962 113.509 1.00 30.34 91 ASP D CA 1
ATOM 9544 C C . ASP D 1 91 ? 15.467 45.921 112.372 1.00 30.08 91 ASP D C 1
ATOM 9545 O O . ASP D 1 91 ? 16.127 44.885 112.528 1.00 30.31 91 ASP D O 1
ATOM 9550 N N . ALA D 1 92 ? 14.749 46.167 111.276 1.00 27.82 92 ALA D N 1
ATOM 9551 C CA . ALA D 1 92 ? 14.632 45.173 110.227 1.00 25.62 92 ALA D CA 1
ATOM 9552 C C . ALA D 1 92 ? 15.931 44.719 109.591 1.00 24.81 92 ALA D C 1
ATOM 9553 O O . ALA D 1 92 ? 16.109 43.519 109.364 1.00 23.50 92 ALA D O 1
ATOM 9555 N N . ILE D 1 93 ? 16.858 45.630 109.300 1.00 24.15 93 ILE D N 1
ATOM 9556 C CA . ILE D 1 93 ? 18.153 45.333 108.705 1.00 24.19 93 ILE D CA 1
ATOM 9557 C C . ILE D 1 93 ? 18.908 44.404 109.655 1.00 24.12 93 ILE D C 1
ATOM 9558 O O . ILE D 1 93 ? 19.577 43.428 109.332 1.00 22.25 93 ILE D O 1
ATOM 9563 N N . GLY D 1 94 ? 18.711 44.727 110.934 1.00 24.01 94 GLY D N 1
ATOM 9564 C CA . GLY D 1 94 ? 19.211 43.942 112.045 1.00 25.23 94 GLY D CA 1
ATOM 9565 C C . GLY D 1 94 ? 18.809 42.484 111.882 1.00 25.86 94 GLY D C 1
ATOM 9566 O O . GLY D 1 94 ? 19.717 41.638 111.972 1.00 28.29 94 GLY D O 1
ATOM 9567 N N . LEU D 1 95 ? 17.536 42.167 111.604 1.00 24.71 95 LEU D N 1
ATOM 9568 C CA . LEU D 1 95 ? 17.161 40.763 111.444 1.00 23.48 95 LEU D CA 1
ATOM 9569 C C . LEU D 1 95 ? 17.654 40.185 110.136 1.00 21.97 95 LEU D C 1
ATOM 9570 O O . LEU D 1 95 ? 17.824 38.992 109.962 1.00 20.67 95 LEU D O 1
ATOM 9575 N N . LEU D 1 96 ? 17.838 41.072 109.174 1.00 23.57 96 LEU D N 1
ATOM 9576 C CA . LEU D 1 96 ? 18.280 40.710 107.825 1.00 24.72 96 LEU D CA 1
ATOM 9577 C C . LEU D 1 96 ? 19.692 40.163 107.915 1.00 24.03 96 LEU D C 1
ATOM 9578 O O . LEU D 1 96 ? 19.893 39.001 107.584 1.00 23.03 96 LEU D O 1
ATOM 9583 N N . GLU D 1 97 ? 20.603 40.875 108.543 1.00 25.67 97 GLU D N 1
ATOM 9584 C CA . GLU D 1 97 ? 21.935 40.497 108.958 1.00 25.99 97 GLU D CA 1
ATOM 9585 C C . GLU D 1 97 ? 21.993 39.098 109.584 1.00 24.79 97 GLU D C 1
ATOM 9586 O O . GLU D 1 97 ? 22.786 38.246 109.155 1.00 24.30 97 GLU D O 1
ATOM 9592 N N . VAL D 1 98 ? 21.132 38.912 110.588 1.00 22.46 98 VAL D N 1
ATOM 9593 C CA . VAL D 1 98 ? 21.037 37.604 111.220 1.00 22.92 98 VAL D CA 1
ATOM 9594 C C . VAL D 1 98 ? 20.658 36.485 110.252 1.00 22.21 98 VAL D C 1
ATOM 9595 O O . VAL D 1 98 ? 21.232 35.396 110.292 1.00 21.56 98 VAL D O 1
ATOM 9599 N N . GLY D 1 99 ? 19.700 36.732 109.356 1.00 22.59 99 GLY D N 1
ATOM 9600 C CA . GLY D 1 99 ? 19.285 35.759 108.346 1.00 21.15 99 GLY D CA 1
ATOM 9601 C C . GLY D 1 99 ? 20.440 35.421 107.419 1.00 20.31 99 GLY D C 1
ATOM 9602 O O . GLY D 1 99 ? 20.782 34.253 107.254 1.00 19.28 99 GLY D O 1
ATOM 9603 N N . THR D 1 100 ? 21.065 36.441 106.833 1.00 20.51 100 THR D N 1
ATOM 9604 C CA . THR D 1 100 ? 22.204 36.228 105.943 1.00 21.83 100 THR D CA 1
ATOM 9605 C C . THR D 1 100 ? 23.369 35.572 106.685 1.00 22.48 100 THR D C 1
ATOM 9606 O O . THR D 1 100 ? 23.961 34.618 106.177 1.00 21.06 100 THR D O 1
ATOM 9610 N N . ALA D 1 101 ? 23.675 36.082 107.892 1.00 22.28 101 ALA D N 1
ATOM 9611 C CA . ALA D 1 101 ? 24.688 35.449 108.715 1.00 23.08 101 ALA D CA 1
ATOM 9612 C C . ALA D 1 101 ? 24.362 33.971 108.893 1.00 24.82 101 ALA D C 1
ATOM 9613 O O . ALA D 1 101 ? 25.175 33.073 108.617 1.00 26.44 101 ALA D O 1
ATOM 9615 N N . ALA D 1 102 ? 23.149 33.642 109.325 1.00 25.28 102 ALA D N 1
ATOM 9616 C CA . ALA D 1 102 ? 22.771 32.240 109.499 1.00 25.67 102 ALA D CA 1
ATOM 9617 C C . ALA D 1 102 ? 22.883 31.474 108.194 1.00 27.25 102 ALA D C 1
ATOM 9618 O O . ALA D 1 102 ? 23.346 30.337 108.078 1.00 27.81 102 ALA D O 1
ATOM 9620 N N . LEU D 1 103 ? 22.418 32.089 107.093 1.00 28.66 103 LEU D N 1
ATOM 9621 C CA . LEU D 1 103 ? 22.471 31.398 105.809 1.00 28.79 103 LEU D CA 1
ATOM 9622 C C . LEU D 1 103 ? 23.938 31.115 105.532 1.00 30.44 103 LEU D C 1
ATOM 9623 O O . LEU D 1 103 ? 24.229 29.985 105.148 1.00 31.88 103 LEU D O 1
ATOM 9628 N N . ALA D 1 104 ? 24.869 32.028 105.785 1.00 32.28 104 ALA D N 1
ATOM 9629 C CA . ALA D 1 104 ? 26.295 31.794 105.601 1.00 33.35 104 ALA D CA 1
ATOM 9630 C C . ALA D 1 104 ? 26.813 30.528 106.293 1.00 33.41 104 ALA D C 1
ATOM 9631 O O . ALA D 1 104 ? 27.522 29.783 105.623 1.00 32.35 104 ALA D O 1
ATOM 9633 N N . SER D 1 105 ? 26.464 30.286 107.550 1.00 33.69 105 SER D N 1
ATOM 9634 C CA . SER D 1 105 ? 26.889 29.107 108.246 1.00 35.55 105 SER D CA 1
ATOM 9635 C C . SER D 1 105 ? 26.268 27.821 107.750 1.00 38.06 105 SER D C 1
ATOM 9636 O O . SER D 1 105 ? 26.992 26.820 107.841 1.00 39.35 105 SER D O 1
ATOM 9639 N N . ILE D 1 106 ? 25.042 27.817 107.237 1.00 40.53 106 ILE D N 1
ATOM 9640 C CA . ILE D 1 106 ? 24.448 26.542 106.804 1.00 41.71 106 ILE D CA 1
ATOM 9641 C C . ILE D 1 106 ? 24.998 26.127 105.448 1.00 43.57 106 ILE D C 1
ATOM 9642 O O . ILE D 1 106 ? 24.994 24.949 105.093 1.00 44.02 106 ILE D O 1
ATOM 9647 N N . ASP D 1 107 ? 25.485 27.094 104.699 1.00 45.95 107 ASP D N 1
ATOM 9648 C CA . ASP D 1 107 ? 25.975 26.911 103.344 1.00 49.14 107 ASP D CA 1
ATOM 9649 C C . ASP D 1 107 ? 27.403 26.417 103.243 1.00 51.55 107 ASP D C 1
ATOM 9650 O O . ASP D 1 107 ? 28.357 27.141 102.959 1.00 52.35 107 ASP D O 1
ATOM 9655 N N . LYS D 1 108 ? 27.563 25.119 103.424 1.00 54.67 108 LYS D N 1
ATOM 9656 C CA . LYS D 1 108 ? 28.813 24.404 103.386 1.00 57.39 108 LYS D CA 1
ATOM 9657 C C . LYS D 1 108 ? 29.455 24.292 102.009 1.00 58.76 108 LYS D C 1
ATOM 9658 O O . LYS D 1 108 ? 30.696 24.256 101.996 1.00 60.19 108 LYS D O 1
ATOM 9664 N N . ASN D 1 109 ? 28.671 24.195 100.951 1.00 59.05 109 ASN D N 1
ATOM 9665 C CA . ASN D 1 109 ? 29.280 23.994 99.639 1.00 60.00 109 ASN D CA 1
ATOM 9666 C C . ASN D 1 109 ? 29.422 25.209 98.738 1.00 59.10 109 ASN D C 1
ATOM 9667 O O . ASN D 1 109 ? 28.721 25.362 97.714 1.00 59.83 109 ASN D O 1
ATOM 9672 N N . PHE D 1 110 ? 30.414 26.070 99.044 1.00 55.77 110 PHE D N 1
ATOM 9673 C CA . PHE D 1 110 ? 30.610 27.234 98.179 1.00 51.85 110 PHE D CA 1
ATOM 9674 C C . PHE D 1 110 ? 32.069 27.415 97.778 1.00 49.97 110 PHE D C 1
ATOM 9675 O O . PHE D 1 110 ? 33.029 27.261 98.528 1.00 49.71 110 PHE D O 1
ATOM 9683 N N . LYS D 1 111 ? 32.220 27.777 96.510 1.00 47.84 111 LYS D N 1
ATOM 9684 C CA . LYS D 1 111 ? 33.562 27.975 95.961 1.00 46.40 111 LYS D CA 1
ATOM 9685 C C . LYS D 1 111 ? 33.473 29.008 94.855 1.00 44.14 111 LYS D C 1
ATOM 9686 O O . LYS D 1 111 ? 32.890 28.794 93.799 1.00 43.65 111 LYS D O 1
ATOM 9692 N N . TRP D 1 112 ? 34.036 30.187 95.111 1.00 41.91 112 TRP D N 1
ATOM 9693 C CA . TRP D 1 112 ? 34.119 31.225 94.102 1.00 39.66 112 TRP D CA 1
ATOM 9694 C C . TRP D 1 112 ? 34.540 30.590 92.790 1.00 41.44 112 TRP D C 1
ATOM 9695 O O . TRP D 1 112 ? 35.271 29.614 92.745 1.00 42.26 112 TRP D O 1
ATOM 9706 N N . LYS D 1 113 ? 34.052 31.134 91.700 1.00 44.64 113 LYS D N 1
ATOM 9707 C CA . LYS D 1 113 ? 34.323 30.715 90.345 1.00 47.59 113 LYS D CA 1
ATOM 9708 C C . LYS D 1 113 ? 33.782 29.362 89.913 1.00 48.74 113 LYS D C 1
ATOM 9709 O O . LYS D 1 113 ? 34.061 29.032 88.754 1.00 49.53 113 LYS D O 1
ATOM 9715 N N . GLU D 1 114 ? 33.017 28.584 90.670 1.00 49.83 114 GLU D N 1
ATOM 9716 C CA . GLU D 1 114 ? 32.449 27.358 90.133 1.00 51.30 114 GLU D CA 1
ATOM 9717 C C . GLU D 1 114 ? 31.194 27.799 89.361 1.00 50.97 114 GLU D C 1
ATOM 9718 O O . GLU D 1 114 ? 31.175 27.619 88.141 1.00 51.92 114 GLU D O 1
ATOM 9724 N N . ASN D 1 115 ? 30.188 28.363 90.039 1.00 48.96 115 ASN D N 1
ATOM 9725 C CA . ASN D 1 115 ? 29.014 28.859 89.330 1.00 46.11 115 ASN D CA 1
ATOM 9726 C C . ASN D 1 115 ? 28.361 30.010 90.095 1.00 42.43 115 ASN D C 1
ATOM 9727 O O . ASN D 1 115 ? 27.295 29.861 90.659 1.00 41.61 115 ASN D O 1
ATOM 9732 N N . ASP D 1 116 ? 28.985 31.163 90.061 1.00 38.89 116 ASP D N 1
ATOM 9733 C CA . ASP D 1 116 ? 28.588 32.376 90.713 1.00 35.64 116 ASP D CA 1
ATOM 9734 C C . ASP D 1 116 ? 27.227 32.944 90.373 1.00 34.57 116 ASP D C 1
ATOM 9735 O O . ASP D 1 116 ? 26.481 33.392 91.249 1.00 33.03 116 ASP D O 1
ATOM 9740 N N . LYS D 1 117 ? 26.903 32.967 89.085 1.00 34.41 117 LYS D N 1
ATOM 9741 C CA . LYS D 1 117 ? 25.618 33.515 88.632 1.00 34.04 117 LYS D CA 1
ATOM 9742 C C . LYS D 1 117 ? 24.483 32.677 89.201 1.00 34.10 117 LYS D C 1
ATOM 9743 O O . LYS D 1 117 ? 23.548 33.159 89.857 1.00 32.00 117 LYS D O 1
ATOM 9749 N N . GLU D 1 118 ? 24.624 31.361 89.003 1.00 35.04 118 GLU D N 1
ATOM 9750 C CA . GLU D 1 118 ? 23.637 30.416 89.544 1.00 35.40 118 GLU D CA 1
ATOM 9751 C C . GLU D 1 118 ? 23.538 30.670 91.038 1.00 32.69 118 GLU D C 1
ATOM 9752 O O . GLU D 1 118 ? 22.423 30.991 91.477 1.00 33.26 118 GLU D O 1
ATOM 9758 N N . LYS D 1 119 ? 24.668 30.687 91.750 1.00 28.25 119 LYS D N 1
ATOM 9759 C CA . LYS D 1 119 ? 24.626 30.981 93.171 1.00 24.97 119 LYS D CA 1
ATOM 9760 C C . LYS D 1 119 ? 23.956 32.321 93.453 1.00 23.04 119 LYS D C 1
ATOM 9761 O O . LYS D 1 119 ? 23.139 32.398 94.372 1.00 22.52 119 LYS D O 1
ATOM 9767 N N . ALA D 1 120 ? 24.342 33.362 92.723 1.00 21.43 120 ALA D N 1
ATOM 9768 C CA . ALA D 1 120 ? 23.717 34.670 92.928 1.00 21.08 120 ALA D CA 1
ATOM 9769 C C . ALA D 1 120 ? 22.201 34.583 92.737 1.00 21.00 120 ALA D C 1
ATOM 9770 O O . ALA D 1 120 ? 21.506 35.136 93.599 1.00 20.94 120 ALA D O 1
ATOM 9772 N N . ILE D 1 121 ? 21.664 33.871 91.745 1.00 21.33 121 ILE D N 1
ATOM 9773 C CA . ILE D 1 121 ? 20.224 33.743 91.547 1.00 21.53 121 ILE D CA 1
ATOM 9774 C C . ILE D 1 121 ? 19.488 33.177 92.753 1.00 20.82 121 ILE D C 1
ATOM 9775 O O . ILE D 1 121 ? 18.532 33.858 93.187 1.00 21.31 121 ILE D O 1
ATOM 9780 N N . SER D 1 122 ? 19.891 32.076 93.372 1.00 19.46 122 SER D N 1
ATOM 9781 C CA . SER D 1 122 ? 19.147 31.644 94.549 1.00 20.31 122 SER D CA 1
ATOM 9782 C C . SER D 1 122 ? 19.215 32.649 95.689 1.00 21.43 122 SER D C 1
ATOM 9783 O O . SER D 1 122 ? 18.247 32.655 96.488 1.00 22.44 122 SER D O 1
ATOM 9786 N N . ILE D 1 123 ? 20.307 33.412 95.796 1.00 21.35 123 ILE D N 1
ATOM 9787 C CA . ILE D 1 123 ? 20.375 34.380 96.901 1.00 21.13 123 ILE D CA 1
ATOM 9788 C C . ILE D 1 123 ? 19.325 35.439 96.622 1.00 20.63 123 ILE D C 1
ATOM 9789 O O . ILE D 1 123 ? 18.544 35.702 97.540 1.00 20.15 123 ILE D O 1
ATOM 9794 N N . ILE D 1 124 ? 19.167 35.916 95.395 1.00 20.72 124 ILE D N 1
ATOM 9795 C CA . ILE D 1 124 ? 18.085 36.880 95.154 1.00 22.74 124 ILE D CA 1
ATOM 9796 C C . ILE D 1 124 ? 16.739 36.317 95.611 1.00 22.91 124 ILE D C 1
ATOM 9797 O O . ILE D 1 124 ? 15.922 36.967 96.259 1.00 22.61 124 ILE D O 1
ATOM 9802 N N . ALA D 1 125 ? 16.460 35.047 95.329 1.00 22.52 125 ALA D N 1
ATOM 9803 C CA . ALA D 1 125 ? 15.280 34.310 95.712 1.00 21.45 125 ALA D CA 1
ATOM 9804 C C . ALA D 1 125 ? 15.159 34.268 97.223 1.00 21.43 125 ALA D C 1
ATOM 9805 O O . ALA D 1 125 ? 14.162 34.744 97.767 1.00 21.84 125 ALA D O 1
ATOM 9807 N N . LYS D 1 126 ? 16.207 33.746 97.874 1.00 22.36 126 LYS D N 1
ATOM 9808 C CA . LYS D 1 126 ? 16.187 33.649 99.334 1.00 21.73 126 LYS D CA 1
ATOM 9809 C C . LYS D 1 126 ? 16.046 34.994 100.037 1.00 22.15 126 LYS D C 1
ATOM 9810 O O . LYS D 1 126 ? 15.484 35.046 101.143 1.00 22.40 126 LYS D O 1
ATOM 9816 N N . MET D 1 127 ? 16.545 36.050 99.403 1.00 21.78 127 MET D N 1
ATOM 9817 C CA . MET D 1 127 ? 16.463 37.395 99.935 1.00 22.64 127 MET D CA 1
ATOM 9818 C C . MET D 1 127 ? 15.016 37.853 99.983 1.00 22.17 127 MET D C 1
ATOM 9819 O O . MET D 1 127 ? 14.583 38.497 100.934 1.00 20.28 127 MET D O 1
ATOM 9824 N N . ALA D 1 128 ? 14.233 37.552 98.955 1.00 24.56 128 ALA D N 1
ATOM 9825 C CA . ALA D 1 128 ? 12.797 37.866 98.997 1.00 25.96 128 ALA D CA 1
ATOM 9826 C C . ALA D 1 128 ? 12.144 37.199 100.215 1.00 25.98 128 ALA D C 1
ATOM 9827 O O . ALA D 1 128 ? 11.488 37.833 101.049 1.00 24.48 128 ALA D O 1
ATOM 9829 N N . THR D 1 129 ? 12.381 35.895 100.381 1.00 26.92 129 THR D N 1
ATOM 9830 C CA . THR D 1 129 ? 11.848 35.125 101.500 1.00 28.19 129 THR D CA 1
ATOM 9831 C C . THR D 1 129 ? 12.241 35.744 102.829 1.00 28.95 129 THR D C 1
ATOM 9832 O O . THR D 1 129 ? 11.361 35.902 103.682 1.00 29.02 129 THR D O 1
ATOM 9836 N N . LEU D 1 130 ? 13.519 36.123 102.984 1.00 29.48 130 LEU D N 1
ATOM 9837 C CA . LEU D 1 130 ? 13.970 36.750 104.216 1.00 28.67 130 LEU D CA 1
ATOM 9838 C C . LEU D 1 130 ? 13.270 38.073 104.451 1.00 28.14 130 LEU D C 1
ATOM 9839 O O . LEU D 1 130 ? 12.773 38.341 105.539 1.00 29.58 130 LEU D O 1
ATOM 9844 N N . VAL D 1 131 ? 13.208 38.926 103.452 1.00 29.00 131 VAL D N 1
ATOM 9845 C CA . VAL D 1 131 ? 12.591 40.251 103.577 1.00 29.52 131 VAL D CA 1
ATOM 9846 C C . VAL D 1 131 ? 11.124 40.112 103.908 1.00 30.12 131 VAL D C 1
ATOM 9847 O O . VAL D 1 131 ? 10.645 40.861 104.753 1.00 30.94 131 VAL D O 1
ATOM 9851 N N . ALA D 1 132 ? 10.421 39.141 103.352 1.00 31.00 132 ALA D N 1
ATOM 9852 C CA . ALA D 1 132 ? 9.011 38.895 103.640 1.00 30.53 132 ALA D CA 1
ATOM 9853 C C . ALA D 1 132 ? 8.790 38.476 105.084 1.00 29.54 132 ALA D C 1
ATOM 9854 O O . ALA D 1 132 ? 7.992 39.092 105.791 1.00 29.67 132 ALA D O 1
ATOM 9856 N N . ASN D 1 133 ? 9.515 37.469 105.554 1.00 29.03 133 ASN D N 1
ATOM 9857 C CA . ASN D 1 133 ? 9.391 36.973 106.923 1.00 28.05 133 ASN D CA 1
ATOM 9858 C C . ASN D 1 133 ? 9.972 37.865 107.991 1.00 28.35 133 ASN D C 1
ATOM 9859 O O . ASN D 1 133 ? 9.542 37.843 109.149 1.00 27.37 133 ASN D O 1
ATOM 9864 N N . VAL D 1 134 ? 10.890 38.763 107.650 1.00 29.00 134 VAL D N 1
ATOM 9865 C CA . VAL D 1 134 ? 11.378 39.783 108.591 1.00 29.68 134 VAL D CA 1
ATOM 9866 C C . VAL D 1 134 ? 10.194 40.705 108.857 1.00 29.26 134 VAL D C 1
ATOM 9867 O O . VAL D 1 134 ? 9.925 41.103 109.980 1.00 29.36 134 VAL D O 1
ATOM 9871 N N . TYR D 1 135 ? 9.462 41.028 107.800 1.00 28.90 135 TYR D N 1
ATOM 9872 C CA . TYR D 1 135 ? 8.265 41.845 107.920 1.00 29.35 135 TYR D CA 1
ATOM 9873 C C . TYR D 1 135 ? 7.205 41.105 108.718 1.00 29.64 135 TYR D C 1
ATOM 9874 O O . TYR D 1 135 ? 6.704 41.624 109.708 1.00 28.13 135 TYR D O 1
ATOM 9883 N N . ARG D 1 136 ? 6.870 39.884 108.280 1.00 31.13 136 ARG D N 1
ATOM 9884 C CA . ARG D 1 136 ? 5.855 39.097 108.972 1.00 33.14 136 ARG D CA 1
ATOM 9885 C C . ARG D 1 136 ? 6.206 38.955 110.451 1.00 34.98 136 ARG D C 1
ATOM 9886 O O . ARG D 1 136 ? 5.377 39.198 111.327 1.00 35.07 136 ARG D O 1
ATOM 9894 N N . ARG D 1 137 ? 7.480 38.614 110.696 1.00 36.02 137 ARG D N 1
ATOM 9895 C CA . ARG D 1 137 ? 7.982 38.523 112.044 1.00 34.85 137 ARG D CA 1
ATOM 9896 C C . ARG D 1 137 ? 7.748 39.823 112.792 1.00 33.82 137 ARG D C 1
ATOM 9897 O O . ARG D 1 137 ? 7.267 39.713 113.923 1.00 34.19 137 ARG D O 1
ATOM 9905 N N . LYS D 1 138 ? 7.998 41.002 112.248 1.00 33.35 138 LYS D N 1
ATOM 9906 C CA . LYS D 1 138 ? 7.797 42.225 113.027 1.00 33.98 138 LYS D CA 1
ATOM 9907 C C . LYS D 1 138 ? 6.342 42.589 113.277 1.00 35.56 138 LYS D C 1
ATOM 9908 O O . LYS D 1 138 ? 6.052 43.570 113.977 1.00 35.40 138 LYS D O 1
ATOM 9914 N N . GLU D 1 139 ? 5.410 41.852 112.685 1.00 37.68 139 GLU D N 1
ATOM 9915 C CA . GLU D 1 139 ? 3.985 42.092 112.856 1.00 38.82 139 GLU D CA 1
ATOM 9916 C C . GLU D 1 139 ? 3.394 41.021 113.766 1.00 39.41 139 GLU D C 1
ATOM 9917 O O . GLU D 1 139 ? 2.333 41.234 114.353 1.00 40.83 139 GLU D O 1
ATOM 9923 N N . GLY D 1 140 ? 4.091 39.901 113.885 1.00 38.87 140 GLY D N 1
ATOM 9924 C CA . GLY D 1 140 ? 3.651 38.807 114.714 1.00 39.69 140 GLY D CA 1
ATOM 9925 C C . GLY D 1 140 ? 3.067 37.662 113.896 1.00 41.86 140 GLY D C 1
ATOM 9926 O O . GLY D 1 140 ? 2.622 36.663 114.485 1.00 43.26 140 GLY D O 1
ATOM 9927 N N . ASN D 1 141 ? 3.009 37.805 112.579 1.00 42.65 141 ASN D N 1
ATOM 9928 C CA . ASN D 1 141 ? 2.412 36.785 111.743 1.00 44.13 141 ASN D CA 1
ATOM 9929 C C . ASN D 1 141 ? 3.343 35.583 111.649 1.00 44.84 141 ASN D C 1
ATOM 9930 O O . ASN D 1 141 ? 4.530 35.659 111.916 1.00 45.86 141 ASN D O 1
ATOM 9935 N N . LYS D 1 142 ? 2.769 34.463 111.271 1.00 45.23 142 LYS D N 1
ATOM 9936 C CA . LYS D 1 142 ? 3.497 33.215 111.115 1.00 45.36 142 LYS D CA 1
ATOM 9937 C C . LYS D 1 142 ? 4.289 33.372 109.829 1.00 44.36 142 LYS D C 1
ATOM 9938 O O . LYS D 1 142 ? 3.862 34.165 109.001 1.00 44.40 142 LYS D O 1
ATOM 9944 N N . PRO D 1 143 ? 5.417 32.683 109.701 1.00 42.77 143 PRO D N 1
ATOM 9945 C CA . PRO D 1 143 ? 6.232 32.763 108.519 1.00 41.47 143 PRO D CA 1
ATOM 9946 C C . PRO D 1 143 ? 5.514 32.325 107.254 1.00 41.09 143 PRO D C 1
ATOM 9947 O O . PRO D 1 143 ? 4.784 31.326 107.243 1.00 41.18 143 PRO D O 1
ATOM 9951 N N . ARG D 1 144 ? 5.851 32.980 106.143 1.00 40.33 144 ARG D N 1
ATOM 9952 C CA . ARG D 1 144 ? 5.337 32.486 104.869 1.00 39.85 144 ARG D CA 1
ATOM 9953 C C . ARG D 1 144 ? 6.380 32.532 103.759 1.00 38.62 144 ARG D C 1
ATOM 9954 O O . ARG D 1 144 ? 6.996 33.561 103.476 1.00 37.95 144 ARG D O 1
ATOM 9962 N N . ILE D 1 145 ? 6.558 31.388 103.105 1.00 36.77 145 ILE D N 1
ATOM 9963 C CA . ILE D 1 145 ? 7.481 31.202 102.004 1.00 35.50 145 ILE D CA 1
ATOM 9964 C C . ILE D 1 145 ? 6.870 31.487 100.638 1.00 35.93 145 ILE D C 1
ATOM 9965 O O . ILE D 1 145 ? 5.923 30.848 100.168 1.00 36.16 145 ILE D O 1
ATOM 9970 N N . PRO D 1 146 ? 7.462 32.435 99.905 1.00 35.47 146 PRO D N 1
ATOM 9971 C CA . PRO D 1 146 ? 7.008 32.765 98.570 1.00 34.68 146 PRO D CA 1
ATOM 9972 C C . PRO D 1 146 ? 6.898 31.523 97.700 1.00 35.16 146 PRO D C 1
ATOM 9973 O O . PRO D 1 146 ? 7.582 30.507 97.858 1.00 34.26 146 PRO D O 1
ATOM 9977 N N . GLU D 1 147 ? 5.992 31.583 96.701 1.00 36.24 147 GLU D N 1
ATOM 9978 C CA . GLU D 1 147 ? 5.788 30.490 95.762 1.00 35.31 147 GLU D CA 1
ATOM 9979 C C . GLU D 1 147 ? 6.017 30.831 94.306 1.00 31.92 147 GLU D C 1
ATOM 9980 O O . GLU D 1 147 ? 5.970 31.981 93.909 1.00 31.81 147 GLU D O 1
ATOM 9986 N N . PRO D 1 148 ? 6.145 29.808 93.493 1.00 30.47 148 PRO D N 1
ATOM 9987 C CA . PRO D 1 148 ? 6.277 29.992 92.055 1.00 30.45 148 PRO D CA 1
ATOM 9988 C C . PRO D 1 148 ? 5.104 30.845 91.573 1.00 30.68 148 PRO D C 1
ATOM 9989 O O . PRO D 1 148 ? 3.963 30.663 92.015 1.00 29.84 148 PRO D O 1
ATOM 9993 N N . SER D 1 149 ? 5.436 31.782 90.695 1.00 30.17 149 SER D N 1
ATOM 9994 C CA . SER D 1 149 ? 4.458 32.740 90.180 1.00 30.17 149 SER D CA 1
ATOM 9995 C C . SER D 1 149 ? 4.985 33.250 88.858 1.00 30.62 149 SER D C 1
ATOM 9996 O O . SER D 1 149 ? 6.064 32.731 88.505 1.00 32.20 149 SER D O 1
ATOM 9999 N N . ASP D 1 150 ? 4.329 34.133 88.113 1.00 30.54 150 ASP D N 1
ATOM 10000 C CA . ASP D 1 150 ? 4.860 34.565 86.838 1.00 31.32 150 ASP D CA 1
ATOM 10001 C C . ASP D 1 150 ? 5.928 35.649 87.040 1.00 30.06 150 ASP D C 1
ATOM 10002 O O . ASP D 1 150 ? 6.638 35.984 86.082 1.00 31.31 150 ASP D O 1
ATOM 10007 N N . SER D 1 151 ? 5.989 36.230 88.219 1.00 26.56 151 SER D N 1
ATOM 10008 C CA . SER D 1 151 ? 7.003 37.228 88.458 1.00 24.20 151 SER D CA 1
ATOM 10009 C C . SER D 1 151 ? 7.525 37.097 89.891 1.00 25.78 151 SER D C 1
ATOM 10010 O O . SER D 1 151 ? 7.008 36.414 90.783 1.00 25.74 151 SER D O 1
ATOM 10013 N N . PHE D 1 152 ? 8.645 37.782 90.075 1.00 25.44 152 PHE D N 1
ATOM 10014 C CA . PHE D 1 152 ? 9.252 37.908 91.389 1.00 25.64 152 PHE D CA 1
ATOM 10015 C C . PHE D 1 152 ? 8.466 38.904 92.217 1.00 25.21 152 PHE D C 1
ATOM 10016 O O . PHE D 1 152 ? 8.220 38.673 93.411 1.00 26.24 152 PHE D O 1
ATOM 10024 N N . ALA D 1 153 ? 8.024 40.026 91.630 1.00 24.90 153 ALA D N 1
ATOM 10025 C CA . ALA D 1 153 ? 7.262 40.981 92.458 1.00 24.82 153 ALA D CA 1
ATOM 10026 C C . ALA D 1 153 ? 6.048 40.254 93.054 1.00 26.24 153 ALA D C 1
ATOM 10027 O O . ALA D 1 153 ? 5.895 40.201 94.279 1.00 25.08 153 ALA D O 1
ATOM 10029 N N . LYS D 1 154 ? 5.204 39.611 92.234 1.00 27.35 154 LYS D N 1
ATOM 10030 C CA . LYS D 1 154 ? 4.053 38.887 92.743 1.00 28.12 154 LYS D CA 1
ATOM 10031 C C . LYS D 1 154 ? 4.429 37.906 93.850 1.00 26.70 154 LYS D C 1
ATOM 10032 O O . LYS D 1 154 ? 3.872 38.031 94.956 1.00 26.98 154 LYS D O 1
ATOM 10038 N N . SER D 1 155 ? 5.344 36.970 93.579 1.00 23.43 155 SER D N 1
ATOM 10039 C CA . SER D 1 155 ? 5.772 36.051 94.621 1.00 20.81 155 SER D CA 1
ATOM 10040 C C . SER D 1 155 ? 6.246 36.798 95.849 1.00 21.75 155 SER D C 1
ATOM 10041 O O . SER D 1 155 ? 5.893 36.442 96.970 1.00 25.37 155 SER D O 1
ATOM 10044 N N . PHE D 1 156 ? 6.968 37.900 95.753 1.00 21.48 156 PHE D N 1
ATOM 10045 C CA . PHE D 1 156 ? 7.267 38.655 96.961 1.00 20.42 156 PHE D CA 1
ATOM 10046 C C . PHE D 1 156 ? 6.017 39.264 97.555 1.00 20.92 156 PHE D C 1
ATOM 10047 O O . PHE D 1 156 ? 5.868 39.285 98.783 1.00 22.26 156 PHE D O 1
ATOM 10055 N N . LEU D 1 157 ? 5.025 39.731 96.818 1.00 22.69 157 LEU D N 1
ATOM 10056 C CA . LEU D 1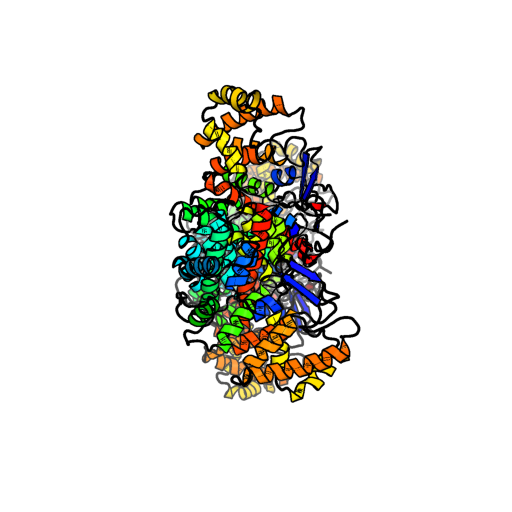 157 ? 3.825 40.375 97.385 1.00 24.23 157 LEU D CA 1
ATOM 10057 C C . LEU D 1 157 ? 2.857 39.444 98.093 1.00 25.13 157 LEU D C 1
ATOM 10058 O O . LEU D 1 157 ? 2.339 39.676 99.203 1.00 23.78 157 LEU D O 1
ATOM 10063 N N . LEU D 1 158 ? 2.684 38.262 97.507 1.00 26.57 158 LEU D N 1
ATOM 10064 C CA . LEU D 1 158 ? 1.857 37.206 98.055 1.00 27.56 158 LEU D CA 1
ATOM 10065 C C . LEU D 1 158 ? 2.338 36.757 99.431 1.00 27.73 158 LEU D C 1
ATOM 10066 O O . LEU D 1 158 ? 1.562 36.471 100.333 1.00 29.05 158 LEU D O 1
ATOM 10071 N N . ALA D 1 159 ? 3.650 36.622 99.534 1.00 27.35 159 ALA D N 1
ATOM 10072 C CA . ALA D 1 159 ? 4.285 36.148 100.758 1.00 26.64 159 ALA D CA 1
ATOM 10073 C C . ALA D 1 159 ? 4.130 37.169 101.875 1.00 27.05 159 ALA D C 1
ATOM 10074 O O . ALA D 1 159 ? 3.912 36.797 103.034 1.00 25.54 159 ALA D O 1
ATOM 10076 N N . SER D 1 160 ? 4.240 38.447 101.483 1.00 27.57 160 SER D N 1
ATOM 10077 C CA . SER D 1 160 ? 4.182 39.495 102.468 1.00 29.50 160 SER D CA 1
ATOM 10078 C C . SER D 1 160 ? 2.807 39.808 103.022 1.00 30.19 160 SER D C 1
ATOM 10079 O O . SER D 1 160 ? 2.678 40.063 104.216 1.00 31.13 160 SER D O 1
ATOM 10082 N N . PHE D 1 161 ? 1.833 39.946 102.131 1.00 30.53 161 PHE D N 1
ATOM 10083 C CA . PHE D 1 161 ? 0.501 40.339 102.584 1.00 29.89 161 PHE D CA 1
ATOM 10084 C C . PHE D 1 161 ? -0.446 39.164 102.533 1.00 32.24 161 PHE D C 1
ATOM 10085 O O . PHE D 1 161 ? -1.545 39.203 103.121 1.00 33.37 161 PHE D O 1
ATOM 10093 N N . ALA D 1 162 ? -0.108 38.064 101.852 1.00 33.79 162 ALA D N 1
ATOM 10094 C CA . ALA D 1 162 ? -1.061 36.943 101.808 1.00 36.86 162 ALA D CA 1
ATOM 10095 C C . ALA D 1 162 ? -2.394 37.378 101.193 1.00 39.26 162 ALA D C 1
ATOM 10096 O O . ALA D 1 162 ? -3.479 37.054 101.682 1.00 40.48 162 ALA D O 1
ATOM 10098 N N . ARG D 1 163 ? -2.361 38.205 100.159 1.00 40.66 163 ARG D N 1
ATOM 10099 C CA . ARG D 1 163 ? -3.523 38.716 99.462 1.00 41.88 163 ARG D CA 1
ATOM 10100 C C . ARG D 1 163 ? -3.092 38.881 98.000 1.00 42.32 163 ARG D C 1
ATOM 10101 O O . ARG D 1 163 ? -1.887 39.054 97.740 1.00 43.78 163 ARG D O 1
ATOM 10109 N N . GLU D 1 164 ? -4.060 38.792 97.097 1.00 41.08 164 GLU D N 1
ATOM 10110 C CA . GLU D 1 164 ? -3.711 38.937 95.688 1.00 39.27 164 GLU D CA 1
ATOM 10111 C C . GLU D 1 164 ? -3.401 40.395 95.370 1.00 35.80 164 GLU D C 1
ATOM 10112 O O . GLU D 1 164 ? -4.201 41.284 95.626 1.00 35.59 164 GLU D O 1
ATOM 10118 N N . PRO D 1 165 ? -2.218 40.599 94.804 1.00 32.59 165 PRO D N 1
ATOM 10119 C CA . PRO D 1 165 ? -1.787 41.938 94.441 1.00 29.68 165 PRO D CA 1
ATOM 10120 C C . PRO D 1 165 ? -2.465 42.303 93.133 1.00 27.70 165 PRO D C 1
ATOM 10121 O O . PRO D 1 165 ? -2.731 41.379 92.346 1.00 25.97 165 PRO D O 1
ATOM 10125 N N . THR D 1 166 ? -2.787 43.584 92.995 1.00 25.94 166 THR D N 1
ATOM 10126 C CA . THR D 1 166 ? -3.331 44.053 91.735 1.00 26.10 166 THR D CA 1
ATOM 10127 C C . THR D 1 166 ? -2.127 44.082 90.789 1.00 26.55 166 THR D C 1
ATOM 10128 O O . THR D 1 166 ? -0.990 44.068 91.202 1.00 27.55 166 THR D O 1
ATOM 10132 N N . THR D 1 167 ? -2.348 44.223 89.511 1.00 27.33 167 THR D N 1
ATOM 10133 C CA . THR D 1 167 ? -1.346 44.325 88.473 1.00 26.64 167 THR D CA 1
ATOM 10134 C C . THR D 1 167 ? -0.564 45.625 88.635 1.00 27.20 167 THR D C 1
ATOM 10135 O O . THR D 1 167 ? 0.625 45.730 88.311 1.00 27.90 167 THR D O 1
ATOM 10139 N N . ASP D 1 168 ? -1.184 46.671 89.178 1.00 26.43 168 ASP D N 1
ATOM 10140 C CA . ASP D 1 168 ? -0.534 47.939 89.381 1.00 26.51 168 ASP D CA 1
ATOM 10141 C C . ASP D 1 168 ? 0.501 47.805 90.504 1.00 28.17 168 ASP D C 1
ATOM 10142 O O . ASP D 1 168 ? 1.564 48.417 90.495 1.00 29.34 168 ASP D O 1
ATOM 10147 N N . GLU D 1 169 ? 0.073 47.036 91.498 1.00 27.84 169 GLU D N 1
ATOM 10148 C CA . GLU D 1 169 ? 0.889 46.744 92.651 1.00 26.57 169 GLU D CA 1
ATOM 10149 C C . GLU D 1 169 ? 2.045 45.854 92.236 1.00 27.41 169 GLU D C 1
ATOM 10150 O O . GLU D 1 169 ? 3.195 46.157 92.597 1.00 30.66 169 GLU D O 1
ATOM 10156 N N . ILE D 1 170 ? 1.796 44.810 91.459 1.00 25.36 170 ILE D N 1
ATOM 10157 C CA . ILE D 1 170 ? 2.874 43.959 90.991 1.00 24.30 170 ILE D CA 1
ATOM 10158 C C . ILE D 1 170 ? 3.872 44.801 90.193 1.00 24.73 170 ILE D C 1
ATOM 10159 O O . ILE D 1 170 ? 5.066 44.529 90.290 1.00 24.60 170 ILE D O 1
ATOM 10164 N N . ASN D 1 171 ? 3.446 45.774 89.396 1.00 24.81 171 ASN D N 1
ATOM 10165 C CA . ASN D 1 171 ? 4.324 46.573 88.551 1.00 23.79 171 ASN D CA 1
ATOM 10166 C C . ASN D 1 171 ? 5.113 47.648 89.286 1.00 24.39 171 ASN D C 1
ATOM 10167 O O . ASN D 1 171 ? 6.210 48.026 88.870 1.00 24.45 171 ASN D O 1
ATOM 10172 N N . ALA D 1 172 ? 4.599 48.189 90.374 1.00 24.16 172 ALA D N 1
ATOM 10173 C CA . ALA D 1 172 ? 5.338 49.209 91.096 1.00 25.28 172 ALA D CA 1
ATOM 10174 C C . ALA D 1 172 ? 6.477 48.508 91.856 1.00 25.23 172 ALA D C 1
ATOM 10175 O O . ALA D 1 172 ? 7.528 49.099 92.045 1.00 23.98 172 ALA D O 1
ATOM 10177 N N . MET D 1 173 ? 6.227 47.282 92.311 1.00 25.32 173 MET D N 1
ATOM 10178 C CA . MET D 1 173 ? 7.232 46.510 93.032 1.00 25.28 173 MET D CA 1
ATOM 10179 C C . MET D 1 173 ? 8.346 46.157 92.028 1.00 24.71 173 MET D C 1
ATOM 10180 O O . MET D 1 173 ? 9.520 46.434 92.243 1.00 25.16 173 MET D O 1
ATOM 10185 N N . ASP D 1 174 ? 7.947 45.579 90.909 1.00 22.26 174 ASP D N 1
ATOM 10186 C CA . ASP D 1 174 ? 8.845 45.215 89.845 1.00 21.38 174 ASP D CA 1
ATOM 10187 C C . ASP D 1 174 ? 9.754 46.368 89.431 1.00 21.72 174 ASP D C 1
ATOM 10188 O O . ASP D 1 174 ? 10.958 46.175 89.362 1.00 21.96 174 ASP D O 1
ATOM 10193 N N . LYS D 1 175 ? 9.273 47.548 89.099 1.00 22.15 175 LYS D N 1
ATOM 10194 C CA . LYS D 1 175 ? 10.075 48.684 88.707 1.00 22.05 175 LYS D CA 1
ATOM 10195 C C . LYS D 1 175 ? 10.827 49.246 89.915 1.00 21.95 175 LYS D C 1
ATOM 10196 O O . LYS D 1 175 ? 11.952 49.749 89.774 1.00 23.47 175 LYS D O 1
ATOM 10202 N N . ALA D 1 176 ? 10.261 49.123 91.116 1.00 19.98 176 ALA D N 1
ATOM 10203 C CA . ALA D 1 176 ? 10.967 49.559 92.329 1.00 18.05 176 ALA D CA 1
ATOM 10204 C C . ALA D 1 176 ? 12.243 48.714 92.474 1.00 17.01 176 ALA D C 1
ATOM 10205 O O . ALA D 1 176 ? 13.300 49.241 92.808 1.00 15.59 176 ALA D O 1
ATOM 10207 N N . LEU D 1 177 ? 12.179 47.422 92.161 1.00 15.34 177 LEU D N 1
ATOM 10208 C CA . LEU D 1 177 ? 13.346 46.571 92.167 1.00 15.61 177 LEU D CA 1
ATOM 10209 C C . LEU D 1 177 ? 14.401 47.008 91.140 1.00 16.39 177 LEU D C 1
ATOM 10210 O O . LEU D 1 177 ? 15.562 47.173 91.510 1.00 14.45 177 LEU D O 1
ATOM 10215 N N . ILE D 1 178 ? 13.990 47.258 89.893 1.00 16.68 178 ILE D N 1
ATOM 10216 C CA . ILE D 1 178 ? 14.855 47.745 88.856 1.00 17.89 178 ILE D CA 1
ATOM 10217 C C . ILE D 1 178 ? 15.472 49.092 89.263 1.00 19.35 178 ILE D C 1
ATOM 10218 O O . ILE D 1 178 ? 16.703 49.139 89.191 1.00 20.18 178 ILE D O 1
ATOM 10223 N N . LEU D 1 179 ? 14.737 50.098 89.716 1.00 20.06 179 LEU D N 1
ATOM 10224 C CA . LEU D 1 179 ? 15.294 51.383 90.058 1.00 21.07 179 LEU D CA 1
ATOM 10225 C C . LEU D 1 179 ? 16.363 51.422 91.140 1.00 21.30 179 LEU D C 1
ATOM 10226 O O . LEU D 1 179 ? 17.268 52.268 91.047 1.00 22.36 179 LEU D O 1
ATOM 10231 N N . TYR D 1 180 ? 16.233 50.593 92.175 1.00 19.93 180 TYR D N 1
ATOM 10232 C CA . TYR D 1 180 ? 17.186 50.655 93.260 1.00 18.85 180 TYR D CA 1
ATOM 10233 C C . TYR D 1 180 ? 18.283 49.623 93.073 1.00 19.93 180 TYR D C 1
ATOM 10234 O O . TYR D 1 180 ? 18.979 49.400 94.077 1.00 22.60 180 TYR D O 1
ATOM 10243 N N . THR D 1 181 ? 18.436 48.962 91.945 1.00 19.64 181 THR D N 1
ATOM 10244 C CA . THR D 1 181 ? 19.405 47.894 91.777 1.00 20.57 181 THR D CA 1
ATOM 10245 C C . THR D 1 181 ? 20.858 48.264 92.069 1.00 21.96 181 THR D C 1
ATOM 10246 O O . THR D 1 181 ? 21.625 47.508 92.691 1.00 22.30 181 THR D O 1
ATOM 10250 N N . ASP D 1 182 ? 21.262 49.412 91.523 1.00 21.53 182 ASP D N 1
ATOM 10251 C CA . ASP D 1 182 ? 22.633 49.853 91.689 1.00 20.45 182 ASP D CA 1
ATOM 10252 C C . ASP D 1 182 ? 22.833 51.340 91.457 1.00 21.08 182 ASP D C 1
ATOM 10253 O O . ASP D 1 182 ? 22.263 51.895 90.518 1.00 21.00 182 ASP D O 1
ATOM 10258 N N . HIS D 1 183 ? 23.581 51.976 92.350 1.00 20.95 183 HIS D N 1
ATOM 10259 C CA . HIS D 1 183 ? 23.937 53.372 92.205 1.00 22.36 183 HIS D CA 1
ATOM 10260 C C . HIS D 1 183 ? 25.201 53.656 92.994 1.00 24.88 183 HIS D C 1
ATOM 10261 O O . HIS D 1 183 ? 25.274 53.449 94.224 1.00 27.45 183 HIS D O 1
ATOM 10268 N N . GLU D 1 184 ? 26.263 54.120 92.351 1.00 25.63 184 GLU D N 1
ATOM 10269 C CA . GLU D 1 184 ? 27.516 54.468 93.012 1.00 26.31 184 GLU D CA 1
ATOM 10270 C C . GLU D 1 184 ? 28.141 53.351 93.820 1.00 25.85 184 GLU D C 1
ATOM 10271 O O . GLU D 1 184 ? 27.791 52.194 93.636 1.00 27.98 184 GLU D O 1
ATOM 10277 N N . VAL D 1 185 ? 29.098 53.603 94.714 1.00 25.06 185 VAL D N 1
ATOM 10278 C CA . VAL D 1 185 ? 29.628 52.583 95.619 1.00 23.47 185 VAL D CA 1
ATOM 10279 C C . VAL D 1 185 ? 29.550 53.081 97.066 1.00 22.20 185 VAL D C 1
ATOM 10280 O O . VAL D 1 185 ? 30.477 53.600 97.683 1.00 22.07 185 VAL D O 1
ATOM 10284 N N . PRO D 1 186 ? 28.382 52.978 97.690 1.00 22.09 186 PRO D N 1
ATOM 10285 C CA . PRO D 1 186 ? 28.191 53.424 99.074 1.00 20.99 186 PRO D CA 1
ATOM 10286 C C . PRO D 1 186 ? 28.890 52.543 100.090 1.00 20.95 186 PRO D C 1
ATOM 10287 O O . PRO D 1 186 ? 29.625 51.607 99.751 1.00 20.83 186 PRO D O 1
ATOM 10291 N N . ALA D 1 187 ? 28.671 52.759 101.388 1.00 21.17 187 ALA D N 1
ATOM 10292 C CA . ALA D 1 187 ? 29.358 51.952 102.393 1.00 19.95 187 ALA D CA 1
ATOM 10293 C C . ALA D 1 187 ? 29.045 50.482 102.253 1.00 21.11 187 ALA D C 1
ATOM 10294 O O . ALA D 1 187 ? 29.934 49.631 102.312 1.00 22.04 187 ALA D O 1
ATOM 10296 N N . SER D 1 188 ? 27.767 50.162 102.035 1.00 22.42 188 SER D N 1
ATOM 10297 C CA . SER D 1 188 ? 27.348 48.754 101.938 1.00 20.35 188 SER D CA 1
ATOM 10298 C C . SER D 1 188 ? 27.989 47.999 100.797 1.00 18.48 188 SER D C 1
ATOM 10299 O O . SER D 1 188 ? 28.351 46.842 101.012 1.00 17.95 188 SER D O 1
ATOM 10302 N N . THR D 1 189 ? 28.144 48.613 99.639 1.00 18.54 189 THR D N 1
ATOM 10303 C CA . THR D 1 189 ? 28.810 47.876 98.540 1.00 20.55 189 THR D CA 1
ATOM 10304 C C . THR D 1 189 ? 30.316 47.758 98.791 1.00 19.73 189 THR D C 1
ATOM 10305 O O . THR D 1 189 ? 30.914 46.783 98.380 1.00 17.51 189 THR D O 1
ATOM 10309 N N . THR D 1 190 ? 30.896 48.730 99.501 1.00 20.21 190 THR D N 1
ATOM 10310 C CA . THR D 1 190 ? 32.289 48.725 99.908 1.00 20.74 190 THR D CA 1
ATOM 10311 C C . THR D 1 190 ? 32.511 47.609 100.910 1.00 19.53 190 THR D C 1
ATOM 10312 O O . THR D 1 190 ? 33.366 46.749 100.674 1.00 19.27 190 THR D O 1
ATOM 10316 N N . ALA D 1 191 ? 31.691 47.468 101.931 1.00 19.78 191 ALA D N 1
ATOM 10317 C CA . ALA D 1 191 ? 31.799 46.390 102.905 1.00 20.56 191 ALA D CA 1
ATOM 10318 C C . ALA D 1 191 ? 31.702 45.026 102.240 1.00 21.26 191 ALA D C 1
ATOM 10319 O O . ALA D 1 191 ? 32.409 44.074 102.591 1.00 23.76 191 ALA D O 1
ATOM 10321 N N . ALA D 1 192 ? 30.848 44.905 101.240 1.00 20.72 192 ALA D N 1
ATOM 10322 C CA . ALA D 1 192 ? 30.666 43.671 100.507 1.00 19.77 192 ALA D CA 1
ATOM 10323 C C . ALA D 1 192 ? 31.946 43.326 99.755 1.00 18.19 192 ALA D C 1
ATOM 10324 O O . ALA D 1 192 ? 32.389 42.185 99.791 1.00 17.07 192 ALA D O 1
ATOM 10326 N N . LEU D 1 193 ? 32.490 44.315 99.057 1.00 17.43 193 LEU D N 1
ATOM 10327 C CA . LEU D 1 193 ? 33.707 44.175 98.261 1.00 16.94 193 LEU D CA 1
ATOM 10328 C C . LEU D 1 193 ? 34.916 43.840 99.135 1.00 17.32 193 LEU D C 1
ATOM 10329 O O . LEU D 1 193 ? 35.629 42.864 98.868 1.00 16.69 193 LEU D O 1
ATOM 10334 N N . VAL D 1 194 ? 34.990 44.472 100.315 1.00 15.50 194 VAL D N 1
ATOM 10335 C CA . VAL D 1 194 ? 36.089 44.203 101.222 1.00 15.44 194 VAL D CA 1
ATOM 10336 C C . VAL D 1 194 ? 36.062 42.733 101.618 1.00 17.04 194 VAL D C 1
ATOM 10337 O O . VAL D 1 194 ? 37.071 42.038 101.670 1.00 17.28 194 VAL D O 1
ATOM 10341 N N . ALA D 1 195 ? 34.880 42.207 101.895 1.00 19.31 195 ALA D N 1
ATOM 10342 C CA . ALA D 1 195 ? 34.685 40.828 102.339 1.00 19.72 195 ALA D CA 1
ATOM 10343 C C . ALA D 1 195 ? 34.788 39.809 101.234 1.00 20.28 195 ALA D C 1
ATOM 10344 O O . ALA D 1 195 ? 35.370 38.744 101.468 1.00 21.45 195 ALA D O 1
ATOM 10346 N N . ALA D 1 196 ? 34.423 40.071 99.988 1.00 20.96 196 ALA D N 1
ATOM 10347 C CA . ALA D 1 196 ? 34.646 39.138 98.876 1.00 21.65 196 ALA D CA 1
ATOM 10348 C C . ALA D 1 196 ? 36.137 39.172 98.479 1.00 22.62 196 ALA D C 1
ATOM 10349 O O . ALA D 1 196 ? 36.680 38.218 97.891 1.00 22.91 196 ALA D O 1
ATOM 10351 N N . SER D 1 197 ? 36.836 40.268 98.834 1.00 21.09 197 SER D N 1
ATOM 10352 C CA . SER D 1 197 ? 38.250 40.374 98.575 1.00 21.17 197 SER D CA 1
ATOM 10353 C C . SER D 1 197 ? 38.995 39.257 99.311 1.00 21.61 197 SER D C 1
ATOM 10354 O O . SER D 1 197 ? 40.024 38.819 98.771 1.00 21.59 197 SER D O 1
ATOM 10357 N N . THR D 1 198 ? 38.529 38.767 100.459 1.00 20.29 198 THR D N 1
ATOM 10358 C CA . THR D 1 198 ? 39.218 37.682 101.131 1.00 20.73 198 THR D CA 1
ATOM 10359 C C . THR D 1 198 ? 38.775 36.298 100.677 1.00 21.84 198 THR D C 1
ATOM 10360 O O . THR D 1 198 ? 39.122 35.275 101.276 1.00 22.26 198 THR D O 1
ATOM 10364 N N . LEU D 1 199 ? 37.885 36.205 99.709 1.00 22.11 199 LEU D N 1
ATOM 10365 C CA . LEU D 1 199 ? 37.160 35.099 99.178 1.00 20.39 199 LEU D CA 1
ATOM 10366 C C . LEU D 1 199 ? 36.139 34.470 100.138 1.00 20.09 199 LEU D C 1
ATOM 10367 O O . LEU D 1 199 ? 35.844 33.268 100.072 1.00 21.54 199 LEU D O 1
ATOM 10372 N N . SER D 1 200 ? 35.555 35.308 100.974 1.00 18.03 200 SER D N 1
ATOM 10373 C CA . SER D 1 200 ? 34.482 34.922 101.859 1.00 19.16 200 SER D CA 1
ATOM 10374 C C . SER D 1 200 ? 33.269 34.552 100.993 1.00 20.56 200 SER D C 1
ATOM 10375 O O . SER D 1 200 ? 33.166 34.976 99.823 1.00 21.01 200 SER D O 1
ATOM 10378 N N . ASP D 1 201 ? 32.332 33.769 101.517 1.00 20.88 201 ASP D N 1
ATOM 10379 C CA . ASP D 1 201 ? 31.155 33.376 100.732 1.00 20.97 201 ASP D CA 1
ATOM 10380 C C . ASP D 1 201 ? 30.189 34.532 100.484 1.00 21.23 201 ASP D C 1
ATOM 10381 O O . ASP D 1 201 ? 30.173 35.542 101.210 1.00 21.76 201 ASP D O 1
ATOM 10386 N N . MET D 1 202 ? 29.317 34.408 99.489 1.00 20.97 202 MET D N 1
ATOM 10387 C CA . MET D 1 202 ? 28.415 35.511 99.126 1.00 22.06 202 MET D CA 1
ATOM 10388 C C . MET D 1 202 ? 27.459 35.969 100.204 1.00 20.95 202 MET D C 1
ATOM 10389 O O . MET D 1 202 ? 27.189 37.163 100.312 1.00 19.48 202 MET D O 1
ATOM 10394 N N . TYR D 1 203 ? 26.923 35.126 101.070 1.00 22.40 203 TYR D N 1
ATOM 10395 C CA . TYR D 1 203 ? 26.050 35.509 102.164 1.00 22.90 203 TYR D CA 1
ATOM 10396 C C . TYR D 1 203 ? 26.763 36.366 103.209 1.00 22.83 203 TYR D C 1
ATOM 10397 O O . TYR D 1 203 ? 26.200 37.248 103.868 1.00 22.50 203 TYR D O 1
ATOM 10406 N N . SER D 1 204 ? 28.049 36.098 103.446 1.00 23.48 204 SER D N 1
ATOM 10407 C CA . SER D 1 204 ? 28.899 36.826 104.377 1.00 22.56 204 SER D CA 1
ATOM 10408 C C . SER D 1 204 ? 29.156 38.226 103.835 1.00 22.67 204 SER D C 1
ATOM 10409 O O . SER D 1 204 ? 29.066 39.180 104.604 1.00 21.81 204 SER D O 1
ATOM 10412 N N . SER D 1 205 ? 29.427 38.340 102.527 1.00 23.72 205 SER D N 1
ATOM 10413 C CA . SER D 1 205 ? 29.590 39.670 101.937 1.00 24.57 205 SER D CA 1
ATOM 10414 C C . SER D 1 205 ? 28.275 40.441 102.048 1.00 25.30 205 SER D C 1
ATOM 10415 O O . SER D 1 205 ? 28.353 41.647 102.320 1.00 25.09 205 SER D O 1
ATOM 10418 N N . LEU D 1 206 ? 27.136 39.755 101.848 1.00 24.98 206 LEU D N 1
ATOM 10419 C CA . LEU D 1 206 ? 25.870 40.471 102.005 1.00 26.88 206 LEU D CA 1
ATOM 10420 C C . LEU D 1 206 ? 25.726 40.879 103.474 1.00 26.49 206 LEU D C 1
ATOM 10421 O O . LEU D 1 206 ? 25.409 42.042 103.751 1.00 26.59 206 LEU D O 1
ATOM 10426 N N . THR D 1 207 ? 26.052 39.989 104.406 1.00 25.13 207 THR D N 1
ATOM 10427 C CA . THR D 1 207 ? 26.006 40.352 105.828 1.00 25.20 207 THR D CA 1
ATOM 10428 C C . THR D 1 207 ? 26.794 41.608 106.140 1.00 23.48 207 THR D C 1
ATOM 10429 O O . THR D 1 207 ? 26.349 42.463 106.887 1.00 22.99 207 THR D O 1
ATOM 10433 N N . ALA D 1 208 ? 27.962 41.813 105.575 1.00 23.70 208 ALA D N 1
ATOM 10434 C CA . ALA D 1 208 ? 28.779 42.996 105.750 1.00 23.81 208 ALA D CA 1
ATOM 10435 C C . ALA D 1 208 ? 28.109 44.213 105.133 1.00 22.87 208 ALA D C 1
ATOM 10436 O O . ALA D 1 208 ? 28.212 45.318 105.637 1.00 23.29 208 ALA D O 1
ATOM 10438 N N . ALA D 1 209 ? 27.562 44.057 103.940 1.00 23.83 209 ALA D N 1
ATOM 10439 C CA . ALA D 1 209 ? 26.849 45.110 103.215 1.00 23.10 209 ALA D CA 1
ATOM 10440 C C . ALA D 1 209 ? 25.714 45.622 104.097 1.00 22.69 209 ALA D C 1
ATOM 10441 O O . ALA D 1 209 ? 25.594 46.804 104.391 1.00 23.20 209 ALA D O 1
ATOM 10443 N N . LEU D 1 210 ? 24.915 44.679 104.579 1.00 22.06 210 LEU D N 1
ATOM 10444 C CA . LEU D 1 210 ? 23.800 44.892 105.466 1.00 22.10 210 LEU D CA 1
ATOM 10445 C C . LEU D 1 210 ? 24.258 45.535 106.766 1.00 22.64 210 LEU D C 1
ATOM 10446 O O . LEU D 1 210 ? 23.645 46.501 107.242 1.00 23.21 210 LEU D O 1
ATOM 10451 N N . ALA D 1 211 ? 25.403 45.157 107.325 1.00 23.05 211 ALA D N 1
ATOM 10452 C CA . ALA D 1 211 ? 25.967 45.751 108.536 1.00 22.29 211 ALA D CA 1
ATOM 10453 C C . ALA D 1 211 ? 26.264 47.240 108.333 1.00 21.99 211 ALA D C 1
ATOM 10454 O O . ALA D 1 211 ? 25.942 48.060 109.208 1.00 20.47 211 ALA D O 1
ATOM 10456 N N . ALA D 1 212 ? 26.816 47.567 107.151 1.00 21.40 212 ALA D N 1
ATOM 10457 C CA . ALA D 1 212 ? 27.073 48.995 106.923 1.00 22.64 212 ALA D CA 1
ATOM 10458 C C . ALA D 1 212 ? 25.741 49.693 106.676 1.00 23.62 212 ALA D C 1
ATOM 10459 O O . ALA D 1 212 ? 25.598 50.820 107.146 1.00 22.69 212 ALA D O 1
ATOM 10461 N N . LEU D 1 213 ? 24.805 49.001 106.004 1.00 24.07 213 LEU D N 1
ATOM 10462 C CA . LEU D 1 213 ? 23.511 49.596 105.691 1.00 24.21 213 LEU D CA 1
ATOM 10463 C C . LEU D 1 213 ? 22.708 50.058 106.896 1.00 24.03 213 LEU D C 1
ATOM 10464 O O . LEU D 1 213 ? 22.089 51.124 106.908 1.00 24.64 213 LEU D O 1
ATOM 10469 N N . LYS D 1 214 ? 22.757 49.318 107.979 1.00 22.67 214 LYS D N 1
ATOM 10470 C CA . LYS D 1 214 ? 22.137 49.567 109.247 1.00 22.16 214 LYS D CA 1
ATOM 10471 C C . LYS D 1 214 ? 22.499 50.895 109.880 1.00 22.50 214 LYS D C 1
ATOM 10472 O O . LYS D 1 214 ? 21.709 51.382 110.714 1.00 25.94 214 LYS D O 1
ATOM 10478 N N . GLY D 1 215 ? 23.652 51.464 109.625 1.00 21.44 215 GLY D N 1
ATOM 10479 C CA . GLY D 1 215 ? 24.015 52.735 110.233 1.00 22.84 215 GLY D CA 1
ATOM 10480 C C . GLY D 1 215 ? 23.205 53.851 109.605 1.00 24.06 215 GLY D C 1
ATOM 10481 O O . GLY D 1 215 ? 23.123 54.016 108.386 1.00 24.30 215 GLY D O 1
ATOM 10482 N N . PRO D 1 216 ? 22.699 54.764 110.428 1.00 25.43 216 PRO D N 1
ATOM 10483 C CA . PRO D 1 216 ? 21.893 55.885 109.990 1.00 25.14 216 PRO D CA 1
ATOM 10484 C C . PRO D 1 216 ? 22.543 56.870 109.075 1.00 25.66 216 PRO D C 1
ATOM 10485 O O . PRO D 1 216 ? 21.892 57.901 108.874 1.00 28.70 216 PRO D O 1
ATOM 10489 N N . LEU D 1 217 ? 23.704 56.725 108.485 1.00 26.68 217 LEU D N 1
ATOM 10490 C CA . LEU D 1 217 ? 24.299 57.694 107.565 1.00 26.93 217 LEU D CA 1
ATOM 10491 C C . LEU D 1 217 ? 24.319 56.987 106.194 1.00 26.97 217 LEU D C 1
ATOM 10492 O O . LEU D 1 217 ? 24.792 57.473 105.168 1.00 27.12 217 LEU D O 1
ATOM 10497 N N . HIS D 1 218 ? 23.871 55.731 106.261 1.00 26.18 218 HIS D N 1
ATOM 10498 C CA . HIS D 1 218 ? 23.750 54.934 105.056 1.00 26.46 218 HIS D CA 1
ATOM 10499 C C . HIS D 1 218 ? 22.240 54.736 104.836 1.00 25.61 218 HIS D C 1
ATOM 10500 O O . HIS D 1 218 ? 21.684 55.345 103.942 1.00 25.72 218 HIS D O 1
ATOM 10507 N N . GLY D 1 219 ? 21.592 53.936 105.665 1.00 24.88 219 GLY D N 1
ATOM 10508 C CA . GLY D 1 219 ? 20.212 53.572 105.614 1.00 23.83 219 GLY D CA 1
ATOM 10509 C C . GLY D 1 219 ? 19.287 54.640 106.185 1.00 24.25 219 GLY D C 1
ATOM 10510 O O . GLY D 1 219 ? 19.730 55.702 106.642 1.00 23.83 219 GLY D O 1
ATOM 10511 N N . GLY D 1 220 ? 17.987 54.397 106.095 1.00 22.93 220 GLY D N 1
ATOM 10512 C CA . GLY D 1 220 ? 17.011 55.349 106.551 1.00 23.59 220 GLY D CA 1
ATOM 10513 C C . GLY D 1 220 ? 16.828 56.572 105.675 1.00 24.32 220 GLY D C 1
ATOM 10514 O O . GLY D 1 220 ? 16.195 57.504 106.193 1.00 25.85 220 GLY D O 1
ATOM 10515 N N . ALA D 1 221 ? 17.260 56.686 104.435 1.00 24.30 221 ALA D N 1
ATOM 10516 C CA . ALA D 1 221 ? 17.000 57.924 103.694 1.00 26.28 221 ALA D CA 1
ATOM 10517 C C . ALA D 1 221 ? 15.518 58.118 103.360 1.00 28.45 221 ALA D C 1
ATOM 10518 O O . ALA D 1 221 ? 14.945 59.199 103.430 1.00 28.86 221 ALA D O 1
ATOM 10520 N N . ALA D 1 222 ? 14.854 57.043 102.936 1.00 30.12 222 ALA D N 1
ATOM 10521 C CA . ALA D 1 222 ? 13.474 57.014 102.531 1.00 30.66 222 ALA D CA 1
ATOM 10522 C C . ALA D 1 222 ? 12.582 57.346 103.721 1.00 32.47 222 ALA D C 1
ATOM 10523 O O . ALA D 1 222 ? 11.610 58.075 103.545 1.00 33.00 222 ALA D O 1
ATOM 10525 N N . GLU D 1 223 ? 12.916 56.803 104.883 1.00 33.76 223 GLU D N 1
ATOM 10526 C CA . GLU D 1 223 ? 12.159 57.040 106.103 1.00 35.38 223 GLU D CA 1
ATOM 10527 C C . GLU D 1 223 ? 12.191 58.524 106.451 1.00 37.64 223 GLU D C 1
ATOM 10528 O O . GLU D 1 223 ? 11.152 59.170 106.625 1.00 38.24 223 GLU D O 1
ATOM 10534 N N . GLU D 1 224 ? 13.414 59.065 106.487 1.00 38.62 224 GLU D N 1
ATOM 10535 C CA . GLU D 1 224 ? 13.615 60.478 106.753 1.00 39.38 224 GLU D CA 1
ATOM 10536 C C . GLU D 1 224 ? 12.819 61.362 105.804 1.00 38.38 224 GLU D C 1
ATOM 10537 O O . GLU D 1 224 ? 12.189 62.317 106.290 1.00 39.55 224 GLU D O 1
ATOM 10543 N N . ALA D 1 225 ? 12.772 61.054 104.520 1.00 35.78 225 ALA D N 1
ATOM 10544 C CA . ALA D 1 225 ? 11.992 61.881 103.615 1.00 35.13 225 ALA D CA 1
ATOM 10545 C C . ALA D 1 225 ? 10.500 61.750 103.906 1.00 35.38 225 ALA D C 1
ATOM 10546 O O . ALA D 1 225 ? 9.771 62.739 104.003 1.00 34.63 225 ALA D O 1
ATOM 10548 N N . PHE D 1 226 ? 10.030 60.526 104.134 1.00 34.69 226 PHE D N 1
ATOM 10549 C CA . PHE D 1 226 ? 8.637 60.243 104.381 1.00 34.85 226 PHE D CA 1
ATOM 10550 C C . PHE D 1 226 ? 8.108 60.923 105.630 1.00 36.34 226 PHE D C 1
ATOM 10551 O O . PHE D 1 226 ? 6.955 61.353 105.701 1.00 35.71 226 PHE D O 1
ATOM 10559 N N . LYS D 1 227 ? 8.984 61.029 106.629 1.00 38.49 227 LYS D N 1
ATOM 10560 C CA . LYS D 1 227 ? 8.655 61.637 107.908 1.00 39.68 227 LYS D CA 1
ATOM 10561 C C . LYS D 1 227 ? 8.360 63.116 107.802 1.00 40.22 227 LYS D C 1
ATOM 10562 O O . LYS D 1 227 ? 7.564 63.572 108.632 1.00 40.91 227 LYS D O 1
ATOM 10568 N N . GLN D 1 228 ? 8.892 63.889 106.862 1.00 40.31 228 GLN D N 1
ATOM 10569 C CA . GLN D 1 228 ? 8.512 65.297 106.806 1.00 41.19 228 GLN D CA 1
ATOM 10570 C C . GLN D 1 228 ? 7.014 65.355 106.479 1.00 43.26 228 GLN D C 1
ATOM 10571 O O . GLN D 1 228 ? 6.208 66.033 107.118 1.00 44.67 228 GLN D O 1
ATOM 10577 N N . PHE D 1 229 ? 6.622 64.604 105.441 1.00 43.59 229 PHE D N 1
ATOM 10578 C CA . PHE D 1 229 ? 5.224 64.561 105.030 1.00 43.10 229 PHE D CA 1
ATOM 10579 C C . PHE D 1 229 ? 4.325 64.341 106.242 1.00 44.32 229 PHE D C 1
ATOM 10580 O O . PHE D 1 229 ? 3.452 65.129 106.581 1.00 44.24 229 PHE D O 1
ATOM 10588 N N . ILE D 1 230 ? 4.571 63.238 106.938 1.00 46.03 230 ILE D N 1
ATOM 10589 C CA . ILE D 1 230 ? 3.817 62.879 108.122 1.00 47.55 230 ILE D CA 1
ATOM 10590 C C . ILE D 1 230 ? 3.748 64.088 109.050 1.00 48.93 230 ILE D C 1
ATOM 10591 O O . ILE D 1 230 ? 2.673 64.446 109.526 1.00 50.43 230 ILE D O 1
ATOM 10596 N N . GLU D 1 231 ? 4.889 64.693 109.327 1.00 49.68 231 GLU D N 1
ATOM 10597 C CA . GLU D 1 231 ? 4.982 65.846 110.201 1.00 50.41 231 GLU D CA 1
ATOM 10598 C C . GLU D 1 231 ? 4.041 66.923 109.700 1.00 50.59 231 GLU D C 1
ATOM 10599 O O . GLU D 1 231 ? 3.148 67.330 110.444 1.00 51.55 231 GLU D O 1
ATOM 10605 N N . ILE D 1 232 ? 4.149 67.320 108.439 1.00 50.28 232 ILE D N 1
ATOM 10606 C CA . ILE D 1 232 ? 3.298 68.336 107.845 1.00 50.40 232 ILE D CA 1
ATOM 10607 C C . ILE D 1 232 ? 1.833 67.956 107.927 1.00 51.31 232 ILE D C 1
ATOM 10608 O O . ILE D 1 232 ? 0.937 68.806 107.982 1.00 52.05 232 ILE D O 1
ATOM 10613 N N . GLY D 1 233 ? 1.523 66.678 107.859 1.00 51.25 233 GLY D N 1
ATOM 10614 C CA . GLY D 1 233 ? 0.270 66.026 107.988 1.00 51.38 233 GLY D CA 1
ATOM 10615 C C . GLY D 1 233 ? -0.921 66.394 107.152 1.00 51.78 233 GLY D C 1
ATOM 10616 O O . GLY D 1 233 ? -1.768 65.519 106.924 1.00 51.42 233 GLY D O 1
ATOM 10617 N N . ASP D 1 234 ? -1.032 67.610 106.643 1.00 51.60 234 ASP D N 1
ATOM 10618 C CA . ASP D 1 234 ? -2.171 68.026 105.858 1.00 52.24 234 ASP D CA 1
ATOM 10619 C C . ASP D 1 234 ? -1.670 68.826 104.678 1.00 52.51 234 ASP D C 1
ATOM 10620 O O . ASP D 1 234 ? -1.003 69.847 104.851 1.00 52.64 234 ASP D O 1
ATOM 10625 N N . PRO D 1 235 ? -2.185 68.536 103.489 1.00 52.69 235 PRO D N 1
ATOM 10626 C CA . PRO D 1 235 ? -1.786 69.254 102.292 1.00 53.17 235 PRO D CA 1
ATOM 10627 C C . PRO D 1 235 ? -1.802 70.748 102.525 1.00 54.80 235 PRO D C 1
ATOM 10628 O O . PRO D 1 235 ? -0.921 71.468 102.056 1.00 54.90 235 PRO D O 1
ATOM 10632 N N . ASN D 1 236 ? -2.787 71.239 103.266 1.00 56.95 236 ASN D N 1
ATOM 10633 C CA . ASN D 1 236 ? -2.978 72.631 103.595 1.00 58.99 236 ASN D CA 1
ATOM 10634 C C . ASN D 1 236 ? -1.939 73.270 104.497 1.00 59.50 236 ASN D C 1
ATOM 10635 O O . ASN D 1 236 ? -1.802 74.508 104.425 1.00 59.89 236 ASN D O 1
ATOM 10640 N N . ARG D 1 237 ? -1.143 72.507 105.242 1.00 59.27 237 ARG D N 1
ATOM 10641 C CA . ARG D 1 237 ? -0.095 73.118 106.064 1.00 59.11 237 ARG D CA 1
ATOM 10642 C C . ARG D 1 237 ? 1.184 73.388 105.295 1.00 57.90 237 ARG D C 1
ATOM 10643 O O . ARG D 1 237 ? 1.889 74.362 105.567 1.00 58.17 237 ARG D O 1
ATOM 10651 N N . VAL D 1 238 ? 1.507 72.628 104.272 1.00 56.39 238 VAL D N 1
ATOM 10652 C CA . VAL D 1 238 ? 2.677 72.730 103.419 1.00 54.54 238 VAL D CA 1
ATOM 10653 C C . VAL D 1 238 ? 3.301 74.094 103.246 1.00 54.40 238 VAL D C 1
ATOM 10654 O O . VAL D 1 238 ? 4.473 74.271 103.605 1.00 54.37 238 VAL D O 1
ATOM 10658 N N . GLN D 1 239 ? 2.634 75.102 102.698 1.00 54.93 239 GLN D N 1
ATOM 10659 C CA . GLN D 1 239 ? 3.230 76.422 102.490 1.00 54.29 239 GLN D CA 1
ATOM 10660 C C . GLN D 1 239 ? 3.552 77.105 103.817 1.00 53.74 239 GLN D C 1
ATOM 10661 O O . GLN D 1 239 ? 4.521 77.864 103.880 1.00 52.56 239 GLN D O 1
ATOM 10667 N N . ASN D 1 240 ? 2.790 76.845 104.879 1.00 53.71 240 ASN D N 1
ATOM 10668 C CA . ASN D 1 240 ? 3.159 77.427 106.168 1.00 54.57 240 ASN D CA 1
ATOM 10669 C C . ASN D 1 240 ? 4.536 76.839 106.507 1.00 54.47 240 ASN D C 1
ATOM 10670 O O . ASN D 1 240 ? 5.581 77.492 106.474 1.00 55.01 240 ASN D O 1
ATOM 10675 N N . TRP D 1 241 ? 4.502 75.531 106.738 1.00 52.88 241 TRP D N 1
ATOM 10676 C CA . TRP D 1 241 ? 5.683 74.745 107.055 1.00 52.16 241 TRP D CA 1
ATOM 10677 C C . TRP D 1 241 ? 6.882 75.126 106.199 1.00 51.34 241 TRP D C 1
ATOM 10678 O O . TRP D 1 241 ? 7.927 75.512 106.729 1.00 51.30 241 TRP D O 1
ATOM 10689 N N . PHE D 1 242 ? 6.732 75.047 104.878 1.00 49.56 242 PHE D N 1
ATOM 10690 C CA . PHE D 1 242 ? 7.823 75.354 103.968 1.00 47.83 242 PHE D CA 1
ATOM 10691 C C . PHE D 1 242 ? 8.452 76.693 104.309 1.00 49.06 242 PHE D C 1
ATOM 10692 O O . PHE D 1 242 ? 9.655 76.737 104.558 1.00 48.93 242 PHE D O 1
ATOM 10700 N N . ASN D 1 243 ? 7.671 77.763 104.337 1.00 51.49 243 ASN D N 1
ATOM 10701 C CA . ASN D 1 243 ? 8.170 79.096 104.659 1.00 53.68 243 ASN D CA 1
ATOM 10702 C C . ASN D 1 243 ? 8.868 79.125 106.022 1.00 54.64 243 ASN D C 1
ATOM 10703 O O . ASN D 1 243 ? 9.974 79.651 106.146 1.00 53.97 243 ASN D O 1
ATOM 10708 N N . ASP D 1 244 ? 8.268 78.531 107.040 1.00 56.13 244 ASP D N 1
ATOM 10709 C CA . ASP D 1 244 ? 8.885 78.462 108.357 1.00 58.04 244 ASP D CA 1
ATOM 10710 C C . ASP D 1 244 ? 10.163 77.632 108.293 1.00 58.39 244 ASP D C 1
ATOM 10711 O O . ASP D 1 244 ? 11.280 78.134 108.258 1.00 58.47 244 ASP D O 1
ATOM 10716 N N . LYS D 1 245 ? 9.982 76.320 108.284 1.00 58.88 245 LYS D N 1
ATOM 10717 C CA . LYS D 1 245 ? 11.078 75.376 108.254 1.00 59.30 245 LYS D CA 1
ATOM 10718 C C . LYS D 1 245 ? 12.015 75.547 107.073 1.00 59.46 245 LYS D C 1
ATOM 10719 O O . LYS D 1 245 ? 13.219 75.679 107.342 1.00 59.79 245 LYS D O 1
ATOM 10725 N N . VAL D 1 246 ? 11.551 75.533 105.831 1.00 59.99 246 VAL D N 1
ATOM 10726 C CA . VAL D 1 246 ? 12.574 75.656 104.780 1.00 61.32 246 VAL D CA 1
ATOM 10727 C C . VAL D 1 246 ? 13.066 77.083 104.654 1.00 62.59 246 VAL D C 1
ATOM 10728 O O . VAL D 1 246 ? 14.107 77.421 105.205 1.00 62.51 246 VAL D O 1
ATOM 10732 N N . VAL D 1 247 ? 12.311 77.945 104.002 1.00 64.61 247 VAL D N 1
ATOM 10733 C CA . VAL D 1 247 ? 12.676 79.310 103.690 1.00 66.00 247 VAL D CA 1
ATOM 10734 C C . VAL D 1 247 ? 13.142 80.239 104.793 1.00 66.61 247 VAL D C 1
ATOM 10735 O O . VAL D 1 247 ? 13.860 81.191 104.417 1.00 67.40 247 VAL D O 1
ATOM 10739 N N . ASN D 1 248 ? 12.754 80.105 106.061 1.00 66.75 248 ASN D N 1
ATOM 10740 C CA . ASN D 1 248 ? 13.281 81.094 107.014 1.00 67.45 248 ASN D CA 1
ATOM 10741 C C . ASN D 1 248 ? 14.311 80.449 107.924 1.00 67.52 248 ASN D C 1
ATOM 10742 O O . ASN D 1 248 ? 15.391 81.047 108.079 1.00 68.16 248 ASN D O 1
ATOM 10747 N N . GLN D 1 249 ? 14.153 79.187 108.310 1.00 66.95 249 GLN D N 1
ATOM 10748 C CA . GLN D 1 249 ? 15.144 78.491 109.122 1.00 66.15 249 GLN D CA 1
ATOM 10749 C C . GLN D 1 249 ? 16.297 77.926 108.308 1.00 66.10 249 GLN D C 1
ATOM 10750 O O . GLN D 1 249 ? 17.224 77.269 108.784 1.00 65.75 249 GLN D O 1
ATOM 10756 N N . LYS D 1 250 ? 16.197 78.079 106.994 1.00 65.73 250 LYS D N 1
ATOM 10757 C CA . LYS D 1 250 ? 17.150 77.631 106.004 1.00 64.59 250 LYS D CA 1
ATOM 10758 C C . LYS D 1 250 ? 17.609 76.202 106.210 1.00 63.68 250 LYS D C 1
ATOM 10759 O O . LYS D 1 250 ? 18.780 75.915 105.965 1.00 63.90 250 LYS D O 1
ATOM 10765 N N . ASN D 1 251 ? 16.702 75.314 106.631 1.00 62.68 251 ASN D N 1
ATOM 10766 C CA . ASN D 1 251 ? 17.058 73.915 106.818 1.00 61.21 251 ASN D CA 1
ATOM 10767 C C . ASN D 1 251 ? 17.040 73.373 105.369 1.00 59.69 251 ASN D C 1
ATOM 10768 O O . ASN D 1 251 ? 16.529 74.059 104.470 1.00 58.83 251 ASN D O 1
ATOM 10773 N N . ARG D 1 252 ? 17.642 72.205 105.183 1.00 57.73 252 ARG D N 1
ATOM 10774 C CA . ARG D 1 252 ? 17.612 71.597 103.850 1.00 55.04 252 ARG D CA 1
ATOM 10775 C C . ARG D 1 252 ? 16.406 70.657 103.818 1.00 52.68 252 ARG D C 1
ATOM 10776 O O . ARG D 1 252 ? 15.824 70.320 104.833 1.00 50.94 252 ARG D O 1
ATOM 10784 N N . LEU D 1 253 ? 15.963 70.308 102.625 1.00 52.06 253 LEU D N 1
ATOM 10785 C CA . LEU D 1 253 ? 14.810 69.462 102.394 1.00 51.05 253 LEU D CA 1
ATOM 10786 C C . LEU D 1 253 ? 15.154 67.989 102.191 1.00 49.63 253 LEU D C 1
ATOM 10787 O O . LEU D 1 253 ? 15.837 67.658 101.230 1.00 49.25 253 LEU D O 1
ATOM 10792 N N . MET D 1 254 ? 14.682 67.121 103.076 1.00 48.63 254 MET D N 1
ATOM 10793 C CA . MET D 1 254 ? 14.890 65.689 102.960 1.00 47.91 254 MET D CA 1
ATOM 10794 C C . MET D 1 254 ? 14.139 65.209 101.711 1.00 45.61 254 MET D C 1
ATOM 10795 O O . MET D 1 254 ? 13.009 65.604 101.458 1.00 45.82 254 MET D O 1
ATOM 10800 N N . GLY D 1 255 ? 14.797 64.428 100.885 1.00 43.15 255 GLY D N 1
ATOM 10801 C CA . GLY D 1 255 ? 14.293 63.964 99.614 1.00 40.00 255 GLY D CA 1
ATOM 10802 C C . GLY D 1 255 ? 14.873 64.845 98.508 1.00 38.85 255 GLY D C 1
ATOM 10803 O O . GLY D 1 255 ? 14.748 64.451 97.346 1.00 38.94 255 GLY D O 1
ATOM 10804 N N . PHE D 1 256 ? 15.528 65.956 98.815 1.00 37.46 256 PHE D N 1
ATOM 10805 C CA . PHE D 1 256 ? 16.107 66.820 97.790 1.00 37.40 256 PHE D CA 1
ATOM 10806 C C . PHE D 1 256 ? 17.625 66.818 97.786 1.00 37.37 256 PHE D C 1
ATOM 10807 O O . PHE D 1 256 ? 18.322 66.370 98.699 1.00 37.10 256 PHE D O 1
ATOM 10815 N N . GLY D 1 257 ? 18.238 67.244 96.682 1.00 38.25 257 GLY D N 1
ATOM 10816 C CA . GLY D 1 257 ? 19.690 67.311 96.544 1.00 37.71 257 GLY D CA 1
ATOM 10817 C C . GLY D 1 257 ? 20.331 65.965 96.299 1.00 37.75 257 GLY D C 1
ATOM 10818 O O . GLY D 1 257 ? 19.769 64.922 96.615 1.00 39.14 257 GLY D O 1
ATOM 10819 N N . HIS D 1 258 ? 21.518 65.941 95.716 1.00 37.31 258 HIS D N 1
ATOM 10820 C CA . HIS D 1 258 ? 22.261 64.740 95.403 1.00 36.86 258 HIS D CA 1
ATOM 10821 C C . HIS D 1 258 ? 23.727 65.129 95.200 1.00 38.71 258 HIS D C 1
ATOM 10822 O O . HIS D 1 258 ? 23.980 66.234 94.722 1.00 39.30 258 HIS D O 1
ATOM 10829 N N . ARG D 1 259 ? 24.642 64.244 95.545 1.00 40.29 259 ARG D N 1
ATOM 10830 C CA . ARG D 1 259 ? 26.075 64.377 95.457 1.00 42.63 259 ARG D CA 1
ATOM 10831 C C . ARG D 1 259 ? 26.591 64.513 94.026 1.00 42.82 259 ARG D C 1
ATOM 10832 O O . ARG D 1 259 ? 27.599 65.165 93.750 1.00 43.45 259 ARG D O 1
ATOM 10840 N N . VAL D 1 260 ? 25.940 63.807 93.111 1.00 41.23 260 VAL D N 1
ATOM 10841 C CA . VAL D 1 260 ? 26.237 63.706 91.706 1.00 39.00 260 VAL D CA 1
ATOM 10842 C C . VAL D 1 260 ? 25.206 64.379 90.792 1.00 38.46 260 VAL D C 1
ATOM 10843 O O . VAL D 1 260 ? 25.579 65.142 89.889 1.00 37.68 260 VAL D O 1
ATOM 10847 N N . TYR D 1 261 ? 23.913 64.058 90.943 1.00 37.30 261 TYR D N 1
ATOM 10848 C CA . TYR D 1 261 ? 22.892 64.628 90.075 1.00 36.10 261 TYR D CA 1
ATOM 10849 C C . TYR D 1 261 ? 22.732 66.132 90.254 1.00 35.64 261 TYR D C 1
ATOM 10850 O O . TYR D 1 261 ? 22.518 66.612 91.353 1.00 34.70 261 TYR D O 1
ATOM 10859 N N . LYS D 1 262 ? 22.721 66.815 89.125 1.00 36.55 262 LYS D N 1
ATOM 10860 C CA . LYS D 1 262 ? 22.617 68.275 89.122 1.00 38.80 262 LYS D CA 1
ATOM 10861 C C . LYS D 1 262 ? 21.279 68.708 88.524 1.00 39.21 262 LYS D C 1
ATOM 10862 O O . LYS D 1 262 ? 20.991 69.846 88.140 1.00 39.52 262 LYS D O 1
ATOM 10868 N N . THR D 1 263 ? 20.420 67.694 88.442 1.00 38.34 263 THR D N 1
ATOM 10869 C CA . THR D 1 263 ? 19.119 67.857 87.822 1.00 37.50 263 THR D CA 1
ATOM 10870 C C . THR D 1 263 ? 18.182 66.839 88.427 1.00 36.89 263 THR D C 1
ATOM 10871 O O . THR D 1 263 ? 18.579 66.162 89.373 1.00 37.56 263 THR D O 1
ATOM 10875 N N . TYR D 1 264 ? 16.972 66.739 87.918 1.00 36.08 264 TYR D N 1
ATOM 10876 C CA . TYR D 1 264 ? 16.039 65.744 88.460 1.00 34.60 264 TYR D CA 1
ATOM 10877 C C . TYR D 1 264 ? 16.701 64.378 88.396 1.00 33.45 264 TYR D C 1
ATOM 10878 O O . TYR D 1 264 ? 17.494 64.115 87.480 1.00 34.61 264 TYR D O 1
ATOM 10887 N N . ASP D 1 265 ? 16.494 63.501 89.358 1.00 31.69 265 ASP D N 1
ATOM 10888 C CA . ASP D 1 265 ? 17.029 62.136 89.384 1.00 29.50 265 ASP D CA 1
ATOM 10889 C C . ASP D 1 265 ? 16.098 61.278 88.508 1.00 29.09 265 ASP D C 1
ATOM 10890 O O . ASP D 1 265 ? 14.878 61.175 88.615 1.00 26.41 265 ASP D O 1
ATOM 10895 N N . PRO D 1 266 ? 16.707 60.591 87.557 1.00 29.38 266 PRO D N 1
ATOM 10896 C CA . PRO D 1 266 ? 16.002 59.794 86.582 1.00 30.37 266 PRO D CA 1
ATOM 10897 C C . PRO D 1 266 ? 15.008 58.851 87.230 1.00 30.89 266 PRO D C 1
ATOM 10898 O O . PRO D 1 266 ? 13.865 58.695 86.789 1.00 32.75 266 PRO D O 1
ATOM 10902 N N . ARG D 1 267 ? 15.423 58.214 88.313 1.00 30.05 267 ARG D N 1
ATOM 10903 C CA . ARG D 1 267 ? 14.597 57.247 89.006 1.00 29.09 267 ARG D CA 1
ATOM 10904 C C . ARG D 1 267 ? 13.583 57.894 89.921 1.00 29.63 267 ARG D C 1
ATOM 10905 O O . ARG D 1 267 ? 12.681 57.210 90.427 1.00 29.95 267 ARG D O 1
ATOM 10913 N N . ALA D 1 268 ? 13.655 59.208 90.123 1.00 29.96 268 ALA D N 1
ATOM 10914 C CA . ALA D 1 268 ? 12.691 59.932 90.956 1.00 30.69 268 ALA D CA 1
ATOM 10915 C C . ALA D 1 268 ? 11.412 60.121 90.119 1.00 31.25 268 ALA D C 1
ATOM 10916 O O . ALA D 1 268 ? 10.290 59.861 90.514 1.00 30.87 268 ALA D O 1
ATOM 10918 N N . LYS D 1 269 ? 11.598 60.519 88.868 1.00 32.17 269 LYS D N 1
ATOM 10919 C CA . LYS D 1 269 ? 10.542 60.700 87.911 1.00 33.47 269 LYS D CA 1
ATOM 10920 C C . LYS D 1 269 ? 9.691 59.434 87.846 1.00 32.75 269 LYS D C 1
ATOM 10921 O O . LYS D 1 269 ? 8.468 59.519 87.920 1.00 34.57 269 LYS D O 1
ATOM 10927 N N . ILE D 1 270 ? 10.317 58.273 87.733 1.00 29.98 270 ILE D N 1
ATOM 10928 C CA . ILE D 1 270 ? 9.615 57.001 87.672 1.00 26.18 270 ILE D CA 1
ATOM 10929 C C . ILE D 1 270 ? 8.963 56.633 88.984 1.00 26.97 270 ILE D C 1
ATOM 10930 O O . ILE D 1 270 ? 7.842 56.112 88.983 1.00 27.65 270 ILE D O 1
ATOM 10935 N N . PHE D 1 271 ? 9.528 56.911 90.157 1.00 26.97 271 PHE D N 1
ATOM 10936 C CA . PHE D 1 271 ? 8.888 56.575 91.419 1.00 26.83 271 PHE D CA 1
ATOM 10937 C C . PHE D 1 271 ? 7.613 57.415 91.511 1.00 27.46 271 PHE D C 1
ATOM 10938 O O . PHE D 1 271 ? 6.608 56.918 92.015 1.00 27.95 271 PHE D O 1
ATOM 10946 N N . LYS D 1 272 ? 7.682 58.660 91.024 1.00 27.08 272 LYS D N 1
ATOM 10947 C CA . LYS D 1 272 ? 6.516 59.511 91.044 1.00 27.61 272 LYS D CA 1
ATOM 10948 C C . LYS D 1 272 ? 5.364 58.929 90.213 1.00 28.29 272 LYS D C 1
ATOM 10949 O O . LYS D 1 272 ? 4.214 58.850 90.659 1.00 28.53 272 LYS D O 1
ATOM 10955 N N . LYS D 1 273 ? 5.642 58.481 88.999 1.00 28.62 273 LYS D N 1
ATOM 10956 C CA . LYS D 1 273 ? 4.582 57.941 88.154 1.00 29.92 273 LYS D CA 1
ATOM 10957 C C . LYS D 1 273 ? 3.994 56.709 88.799 1.00 29.38 273 LYS D C 1
ATOM 10958 O O . LYS D 1 273 ? 2.765 56.651 88.937 1.00 29.99 273 LYS D O 1
ATOM 10964 N N . LEU D 1 274 ? 4.763 55.760 89.299 1.00 28.72 274 LEU D N 1
ATOM 10965 C CA . LEU D 1 274 ? 4.234 54.590 89.979 1.00 27.76 274 LEU D CA 1
ATOM 10966 C C . LEU D 1 274 ? 3.373 54.930 91.186 1.00 28.25 274 LEU D C 1
ATOM 10967 O O . LEU D 1 274 ? 2.401 54.250 91.499 1.00 28.19 274 LEU D O 1
ATOM 10972 N N . ALA D 1 275 ? 3.701 55.946 91.964 1.00 29.86 275 ALA D N 1
ATOM 10973 C CA . ALA D 1 275 ? 2.961 56.345 93.155 1.00 32.31 275 ALA D CA 1
ATOM 10974 C C . ALA D 1 275 ? 1.561 56.834 92.767 1.00 33.65 275 ALA D C 1
ATOM 10975 O O . ALA D 1 275 ? 0.547 56.499 93.377 1.00 33.04 275 ALA D O 1
ATOM 10977 N N . LEU D 1 276 ? 1.516 57.567 91.653 1.00 34.05 276 LEU D N 1
ATOM 10978 C CA . LEU D 1 276 ? 0.300 58.082 91.055 1.00 33.95 276 LEU D CA 1
ATOM 10979 C C . LEU D 1 276 ? -0.653 56.954 90.674 1.00 33.80 276 LEU D C 1
ATOM 10980 O O . LEU D 1 276 ? -1.857 57.154 90.633 1.00 35.09 276 LEU D O 1
ATOM 10985 N N . THR D 1 277 ? -0.166 55.775 90.378 1.00 32.98 277 THR D N 1
ATOM 10986 C CA . THR D 1 277 ? -0.869 54.564 90.042 1.00 33.15 277 THR D CA 1
ATOM 10987 C C . THR D 1 277 ? -1.474 53.863 91.245 1.00 34.35 277 THR D C 1
ATOM 10988 O O . THR D 1 277 ? -2.396 53.052 91.116 1.00 35.33 277 THR D O 1
ATOM 10992 N N . LEU D 1 278 ? -0.897 54.030 92.436 1.00 35.91 278 LEU D N 1
ATOM 10993 C CA . LEU D 1 278 ? -1.362 53.269 93.587 1.00 36.98 278 LEU D CA 1
ATOM 10994 C C . LEU D 1 278 ? -2.071 54.060 94.661 1.00 39.11 278 LEU D C 1
ATOM 10995 O O . LEU D 1 278 ? -2.648 53.440 95.554 1.00 39.11 278 LEU D O 1
ATOM 11000 N N . ILE D 1 279 ? -2.006 55.382 94.616 1.00 43.04 279 ILE D N 1
ATOM 11001 C CA . ILE D 1 279 ? -2.646 56.201 95.630 1.00 46.71 279 ILE D CA 1
ATOM 11002 C C . ILE D 1 279 ? -4.159 56.279 95.457 1.00 51.15 279 ILE D C 1
ATOM 11003 O O . ILE D 1 279 ? -4.817 56.718 96.404 1.00 52.20 279 ILE D O 1
ATOM 11008 N N . GLU D 1 280 ? -4.738 55.767 94.382 1.00 55.09 280 GLU D N 1
ATOM 11009 C CA . GLU D 1 280 ? -6.158 55.638 94.175 1.00 58.63 280 GLU D CA 1
ATOM 11010 C C . GLU D 1 280 ? -6.810 54.713 95.202 1.00 59.56 280 GLU D C 1
ATOM 11011 O O . GLU D 1 280 ? -8.013 54.855 95.443 1.00 61.13 280 GLU D O 1
ATOM 11017 N N . ARG D 1 281 ? -6.102 53.766 95.797 1.00 59.67 281 ARG D N 1
ATOM 11018 C CA . ARG D 1 281 ? -6.658 52.853 96.771 1.00 60.11 281 ARG D CA 1
ATOM 11019 C C . ARG D 1 281 ? -6.133 53.008 98.192 1.00 60.50 281 ARG D C 1
ATOM 11020 O O . ARG D 1 281 ? -6.754 52.453 99.109 1.00 60.92 281 ARG D O 1
ATOM 11028 N N . ASN D 1 282 ? -4.993 53.654 98.390 1.00 60.66 282 ASN D N 1
ATOM 11029 C CA . ASN D 1 282 ? -4.499 53.847 99.766 1.00 60.01 282 ASN D CA 1
ATOM 11030 C C . ASN D 1 282 ? -4.782 55.322 100.048 1.00 59.02 282 ASN D C 1
ATOM 11031 O O . ASN D 1 282 ? -4.195 56.228 99.461 1.00 58.54 282 ASN D O 1
ATOM 11036 N N . ALA D 1 283 ? -5.781 55.538 100.903 1.00 57.58 283 ALA D N 1
ATOM 11037 C CA . ALA D 1 283 ? -6.239 56.879 101.253 1.00 55.98 283 ALA D CA 1
ATOM 11038 C C . ALA D 1 283 ? -5.220 57.703 102.023 1.00 54.10 283 ALA D C 1
ATOM 11039 O O . ALA D 1 283 ? -5.114 58.906 101.829 1.00 51.81 283 ALA D O 1
ATOM 11041 N N . ASP D 1 284 ? -4.459 57.024 102.875 1.00 53.25 284 ASP D N 1
ATOM 11042 C CA . ASP D 1 284 ? -3.385 57.662 103.622 1.00 53.20 284 ASP D CA 1
ATOM 11043 C C . ASP D 1 284 ? -2.251 58.074 102.683 1.00 52.07 284 ASP D C 1
ATOM 11044 O O . ASP D 1 284 ? -1.678 59.160 102.746 1.00 51.11 284 ASP D O 1
ATOM 11049 N N . ALA D 1 285 ? -1.946 57.159 101.758 1.00 50.53 285 ALA D N 1
ATOM 11050 C CA . ALA D 1 285 ? -0.908 57.376 100.772 1.00 49.10 285 ALA D CA 1
ATOM 11051 C C . ALA D 1 285 ? -1.257 58.588 99.928 1.00 48.96 285 ALA D C 1
ATOM 11052 O O . ALA D 1 285 ? -0.346 59.345 99.575 1.00 50.08 285 ALA D O 1
ATOM 11054 N N . ARG D 1 286 ? -2.530 58.777 99.608 1.00 48.38 286 ARG D N 1
ATOM 11055 C CA . ARG D 1 286 ? -2.971 59.891 98.764 1.00 48.23 286 ARG D CA 1
ATOM 11056 C C . ARG D 1 286 ? -2.764 61.233 99.448 1.00 46.00 286 ARG D C 1
ATOM 11057 O O . ARG D 1 286 ? -2.380 62.224 98.834 1.00 44.07 286 ARG D O 1
ATOM 11065 N N . ARG D 1 287 ? -2.992 61.258 100.757 1.00 44.56 287 ARG D N 1
ATOM 11066 C CA . ARG D 1 287 ? -2.785 62.430 101.586 1.00 43.28 287 ARG D CA 1
ATOM 11067 C C . ARG D 1 287 ? -1.310 62.818 101.589 1.00 41.65 287 ARG D C 1
ATOM 11068 O O . ARG D 1 287 ? -0.961 63.965 101.300 1.00 42.25 287 ARG D O 1
ATOM 11076 N N . TYR D 1 288 ? -0.449 61.832 101.818 1.00 39.07 288 TYR D N 1
ATOM 11077 C CA . TYR D 1 288 ? 0.991 62.017 101.812 1.00 37.12 288 TYR D CA 1
ATOM 11078 C C . TYR D 1 288 ? 1.504 62.365 100.412 1.00 35.94 288 TYR D C 1
ATOM 11079 O O . TYR D 1 288 ? 2.443 63.163 100.261 1.00 33.76 288 TYR D O 1
ATOM 11088 N N . PHE D 1 289 ? 0.863 61.781 99.391 1.00 34.77 289 PHE D N 1
ATOM 11089 C CA . PHE D 1 289 ? 1.222 62.102 98.028 1.00 34.98 289 PHE D CA 1
ATOM 11090 C C . PHE D 1 289 ? 0.906 63.559 97.702 1.00 36.82 289 PHE D C 1
ATOM 11091 O O . PHE D 1 289 ? 1.704 64.280 97.072 1.00 36.00 289 PHE D O 1
ATOM 11099 N N . GLU D 1 290 ? -0.271 64.038 98.131 1.00 39.19 290 GLU D N 1
ATOM 11100 C CA . GLU D 1 290 ? -0.644 65.428 97.871 1.00 40.79 290 GLU D CA 1
ATOM 11101 C C . GLU D 1 290 ? 0.292 66.394 98.579 1.00 40.76 290 GLU D C 1
ATOM 11102 O O . GLU D 1 290 ? 0.691 67.391 97.981 1.00 41.22 290 GLU D O 1
ATOM 11108 N N . ILE D 1 291 ? 0.693 66.105 99.812 1.00 40.78 291 ILE D N 1
ATOM 11109 C CA . ILE D 1 291 ? 1.675 66.914 100.532 1.00 39.96 291 ILE D CA 1
ATOM 11110 C C . ILE D 1 291 ? 3.057 66.857 99.884 1.00 40.65 291 ILE D C 1
ATOM 11111 O O . ILE D 1 291 ? 3.766 67.856 99.826 1.00 41.22 291 ILE D O 1
ATOM 11116 N N . ALA D 1 292 ? 3.476 65.691 99.411 1.00 40.92 292 ALA D N 1
ATOM 11117 C CA . ALA D 1 292 ? 4.770 65.556 98.760 1.00 41.77 292 ALA D CA 1
ATOM 11118 C C . ALA D 1 292 ? 4.772 66.297 97.430 1.00 42.52 292 ALA D C 1
ATOM 11119 O O . ALA D 1 292 ? 5.769 66.890 97.022 1.00 42.21 292 ALA D O 1
ATOM 11121 N N . GLN D 1 293 ? 3.651 66.306 96.715 1.00 44.51 293 GLN D N 1
ATOM 11122 C CA . GLN D 1 293 ? 3.596 67.027 95.439 1.00 45.81 293 GLN D CA 1
ATOM 11123 C C . GLN D 1 293 ? 3.585 68.536 95.653 1.00 44.92 293 GLN D C 1
ATOM 11124 O O . GLN D 1 293 ? 4.196 69.224 94.824 1.00 44.63 293 GLN D O 1
ATOM 11130 N N . LYS D 1 294 ? 2.949 69.065 96.697 1.00 44.08 294 LYS D N 1
ATOM 11131 C CA . LYS D 1 294 ? 2.960 70.503 96.928 1.00 44.73 294 LYS D CA 1
ATOM 11132 C C . LYS D 1 294 ? 4.400 70.939 97.239 1.00 43.76 294 LYS D C 1
ATOM 11133 O O . LYS D 1 294 ? 5.045 71.809 96.682 1.00 42.18 294 LYS D O 1
ATOM 11139 N N . LEU D 1 295 ? 4.935 70.228 98.219 1.00 44.19 295 LEU D N 1
ATOM 11140 C CA . LEU D 1 295 ? 6.304 70.365 98.690 1.00 45.36 295 LEU D CA 1
ATOM 11141 C C . LEU D 1 295 ? 7.309 70.370 97.537 1.00 45.58 295 LEU D C 1
ATOM 11142 O O . LEU D 1 295 ? 8.174 71.252 97.425 1.00 44.30 295 LEU D O 1
ATOM 11147 N N . GLU D 1 296 ? 7.157 69.359 96.669 1.00 45.44 296 GLU D N 1
ATOM 11148 C CA . GLU D 1 296 ? 8.021 69.231 95.517 1.00 46.55 296 GLU D CA 1
ATOM 11149 C C . GLU D 1 296 ? 8.113 70.532 94.727 1.00 47.26 296 GLU D C 1
ATOM 11150 O O . GLU D 1 296 ? 9.220 70.983 94.433 1.00 46.96 296 GLU D O 1
ATOM 11156 N N . GLU D 1 297 ? 6.969 71.095 94.355 1.00 48.87 297 GLU D N 1
ATOM 11157 C CA . GLU D 1 297 ? 6.923 72.322 93.578 1.00 49.90 297 GLU D CA 1
ATOM 11158 C C . GLU D 1 297 ? 7.470 73.554 94.304 1.00 48.85 297 GLU D C 1
ATOM 11159 O O . GLU D 1 297 ? 8.120 74.393 93.670 1.00 47.92 297 GLU D O 1
ATOM 11165 N N . LEU D 1 298 ? 7.163 73.645 95.598 1.00 47.56 298 LEU D N 1
ATOM 11166 C CA . LEU D 1 298 ? 7.747 74.711 96.402 1.00 47.56 298 LEU D CA 1
ATOM 11167 C C . LEU D 1 298 ? 9.266 74.574 96.283 1.00 47.81 298 LEU D C 1
ATOM 11168 O O . LEU D 1 298 ? 9.943 75.457 95.769 1.00 47.23 298 LEU D O 1
ATOM 11173 N N . GLY D 1 299 ? 9.786 73.408 96.667 1.00 48.51 299 GLY D N 1
ATOM 11174 C CA . GLY D 1 299 ? 11.195 73.103 96.604 1.00 49.65 299 GLY D CA 1
ATOM 11175 C C . GLY D 1 299 ? 11.858 73.423 95.278 1.00 51.43 299 GLY D C 1
ATOM 11176 O O . GLY D 1 299 ? 12.920 74.065 95.180 1.00 51.34 299 GLY D O 1
ATOM 11177 N N . ILE D 1 300 ? 11.218 72.986 94.189 1.00 52.87 300 ILE D N 1
ATOM 11178 C CA . ILE D 1 300 ? 11.781 73.200 92.861 1.00 54.04 300 ILE D CA 1
ATOM 11179 C C . ILE D 1 300 ? 11.945 74.673 92.580 1.00 55.49 300 ILE D C 1
ATOM 11180 O O . ILE D 1 300 ? 12.963 75.079 92.041 1.00 55.64 300 ILE D O 1
ATOM 11185 N N . LYS D 1 301 ? 10.959 75.470 92.963 1.00 58.31 301 LYS D N 1
ATOM 11186 C CA . LYS D 1 301 ? 10.978 76.919 92.766 1.00 60.01 301 LYS D CA 1
ATOM 11187 C C . LYS D 1 301 ? 12.251 77.502 93.354 1.00 60.01 301 LYS D C 1
ATOM 11188 O O . LYS D 1 301 ? 13.135 77.983 92.650 1.00 60.56 301 LYS D O 1
ATOM 11194 N N . GLN D 1 302 ? 12.390 77.349 94.656 1.00 59.73 302 GLN D N 1
ATOM 11195 C CA . GLN D 1 302 ? 13.534 77.753 95.432 1.00 59.68 302 GLN D CA 1
ATOM 11196 C C . GLN D 1 302 ? 14.905 77.180 95.089 1.00 58.55 302 GLN D C 1
ATOM 11197 O O . GLN D 1 302 ? 15.884 77.942 95.001 1.00 59.04 302 GLN D O 1
ATOM 11203 N N . PHE D 1 303 ? 15.047 75.864 94.923 1.00 56.37 303 PHE D N 1
ATOM 11204 C CA . PHE D 1 303 ? 16.355 75.267 94.700 1.00 54.78 303 PHE D CA 1
ATOM 11205 C C . PHE D 1 303 ? 16.735 74.855 93.297 1.00 54.89 303 PHE D C 1
ATOM 11206 O O . PHE D 1 303 ? 17.845 74.321 93.144 1.00 54.73 303 PHE D O 1
ATOM 11214 N N . SER D 1 304 ? 15.922 75.019 92.260 1.00 56.04 304 SER D N 1
ATOM 11215 C CA . SER D 1 304 ? 16.306 74.558 90.923 1.00 56.67 304 SER D CA 1
ATOM 11216 C C . SER D 1 304 ? 17.528 75.325 90.435 1.00 57.07 304 SER D C 1
ATOM 11217 O O . SER D 1 304 ? 18.497 74.759 89.923 1.00 56.61 304 SER D O 1
ATOM 11220 N N . SER D 1 305 ? 17.515 76.644 90.636 1.00 57.78 305 SER D N 1
ATOM 11221 C CA . SER D 1 305 ? 18.629 77.507 90.279 1.00 57.77 305 SER D CA 1
ATOM 11222 C C . SER D 1 305 ? 19.947 76.890 90.733 1.00 57.16 305 SER D C 1
ATOM 11223 O O . SER D 1 305 ? 20.799 76.680 89.876 1.00 58.01 305 SER D O 1
ATOM 11226 N N . LYS D 1 306 ? 20.067 76.555 92.007 1.00 56.15 306 LYS D N 1
ATOM 11227 C CA . LYS D 1 306 ? 21.224 75.973 92.636 1.00 55.63 306 LYS D CA 1
ATOM 11228 C C . LYS D 1 306 ? 21.593 74.526 92.362 1.00 54.51 306 LYS D C 1
ATOM 11229 O O . LYS D 1 306 ? 22.447 73.947 93.047 1.00 54.00 306 LYS D O 1
ATOM 11235 N N . GLY D 1 307 ? 20.984 73.858 91.397 1.00 53.32 307 GLY D N 1
ATOM 11236 C CA . GLY D 1 307 ? 21.302 72.488 91.040 1.00 51.27 307 GLY D CA 1
ATOM 11237 C C . GLY D 1 307 ? 20.748 71.489 92.051 1.00 50.18 307 GLY D C 1
ATOM 11238 O O . GLY D 1 307 ? 21.252 70.364 92.094 1.00 50.33 307 GLY D O 1
ATOM 11239 N N . ILE D 1 308 ? 19.738 71.884 92.836 1.00 47.86 308 ILE D N 1
ATOM 11240 C CA . ILE D 1 308 ? 19.161 71.015 93.839 1.00 45.63 308 ILE D CA 1
ATOM 11241 C C . ILE D 1 308 ? 17.745 70.564 93.512 1.00 43.86 308 ILE D C 1
ATOM 11242 O O . ILE D 1 308 ? 16.791 71.277 93.807 1.00 43.67 308 ILE D O 1
ATOM 11247 N N . TYR D 1 309 ? 17.634 69.345 92.979 1.00 41.35 309 TYR D N 1
ATOM 11248 C CA . TYR D 1 309 ? 16.349 68.770 92.611 1.00 38.78 309 TYR D CA 1
ATOM 11249 C C . TYR D 1 309 ? 15.956 67.570 93.455 1.00 36.48 309 TYR D C 1
ATOM 11250 O O . TYR D 1 309 ? 16.649 67.161 94.379 1.00 36.55 309 TYR D O 1
ATOM 11259 N N . PRO D 1 310 ? 14.780 67.012 93.156 1.00 34.97 310 PRO D N 1
ATOM 11260 C CA . PRO D 1 310 ? 14.221 65.884 93.894 1.00 32.63 310 PRO D CA 1
ATOM 11261 C C . PRO D 1 310 ? 15.025 64.640 93.549 1.00 30.96 310 PRO D C 1
ATOM 11262 O O . PRO D 1 310 ? 15.409 64.483 92.387 1.00 31.17 310 PRO D O 1
ATOM 11266 N N . ASN D 1 311 ? 15.305 63.830 94.560 1.00 27.94 311 ASN D N 1
ATOM 11267 C CA . ASN D 1 311 ? 16.091 62.636 94.301 1.00 26.11 311 ASN D CA 1
ATOM 11268 C C . ASN D 1 311 ? 15.139 61.498 94.558 1.00 26.80 311 ASN D C 1
ATOM 11269 O O . ASN D 1 311 ? 14.063 61.687 95.096 1.00 26.17 311 ASN D O 1
ATOM 11274 N N . THR D 1 312 ? 15.599 60.305 94.259 1.00 29.39 312 THR D N 1
ATOM 11275 C CA . THR D 1 312 ? 14.892 59.049 94.401 1.00 30.05 312 THR D CA 1
ATOM 11276 C C . THR D 1 312 ? 14.288 58.780 95.760 1.00 30.57 312 THR D C 1
ATOM 11277 O O . THR D 1 312 ? 13.298 58.037 95.830 1.00 31.65 312 THR D O 1
ATOM 11281 N N . ASP D 1 313 ? 14.805 59.335 96.850 1.00 30.28 313 ASP D N 1
ATOM 11282 C CA . ASP D 1 313 ? 14.264 59.115 98.183 1.00 29.24 313 ASP D CA 1
ATOM 11283 C C . ASP D 1 313 ? 13.040 59.949 98.495 1.00 28.14 313 ASP D C 1
ATOM 11284 O O . ASP D 1 313 ? 12.344 59.731 99.488 1.00 27.62 313 ASP D O 1
ATOM 11289 N N . PHE D 1 314 ? 12.690 60.913 97.654 1.00 28.33 314 PHE D N 1
ATOM 11290 C CA . PHE D 1 314 ? 11.522 61.751 97.873 1.00 28.23 314 PHE D CA 1
ATOM 11291 C C . PHE D 1 314 ? 10.208 61.002 97.714 1.00 26.25 314 PHE D C 1
ATOM 11292 O O . PHE D 1 314 ? 9.325 61.111 98.546 1.00 23.91 314 PHE D O 1
ATOM 11300 N N . TYR D 1 315 ? 10.096 60.217 96.644 1.00 26.53 315 TYR D N 1
ATOM 11301 C CA . TYR D 1 315 ? 8.869 59.499 96.356 1.00 27.40 315 TYR D CA 1
ATOM 11302 C C . TYR D 1 315 ? 8.833 57.996 96.559 1.00 27.77 315 TYR D C 1
ATOM 11303 O O . TYR D 1 315 ? 7.721 57.444 96.489 1.00 26.83 315 TYR D O 1
ATOM 11312 N N . SER D 1 316 ? 9.991 57.381 96.821 1.00 27.58 316 SER D N 1
ATOM 11313 C CA . SER D 1 316 ? 9.973 55.917 96.942 1.00 27.77 316 SER D CA 1
ATOM 11314 C C . SER D 1 316 ? 9.261 55.427 98.186 1.00 26.09 316 SER D C 1
ATOM 11315 O O . SER D 1 316 ? 8.674 54.348 98.200 1.00 26.08 316 SER D O 1
ATOM 11318 N N . GLY D 1 317 ? 9.282 56.200 99.250 1.00 25.10 317 GLY D N 1
ATOM 11319 C CA . GLY D 1 317 ? 8.579 55.815 100.465 1.00 25.88 317 GLY D CA 1
ATOM 11320 C C . GLY D 1 317 ? 7.075 55.769 100.224 1.00 25.85 317 GLY D C 1
ATOM 11321 O O . GLY D 1 317 ? 6.424 54.822 100.654 1.00 25.74 317 GLY D O 1
ATOM 11322 N N . ILE D 1 318 ? 6.520 56.754 99.517 1.00 26.48 318 ILE D N 1
ATOM 11323 C CA . ILE D 1 318 ? 5.093 56.784 99.214 1.00 26.09 318 ILE D CA 1
ATOM 11324 C C . ILE D 1 318 ? 4.709 55.484 98.512 1.00 26.13 318 ILE D C 1
ATOM 11325 O O . ILE D 1 318 ? 3.771 54.829 98.972 1.00 25.75 318 ILE D O 1
ATOM 11330 N N . VAL D 1 319 ? 5.456 55.164 97.465 1.00 25.41 319 VAL D N 1
ATOM 11331 C CA . VAL D 1 319 ? 5.265 53.933 96.718 1.00 25.79 319 VAL D CA 1
ATOM 11332 C C . VAL D 1 319 ? 5.237 52.737 97.647 1.00 27.63 319 VAL D C 1
ATOM 11333 O O . VAL D 1 319 ? 4.287 51.943 97.651 1.00 28.80 319 VAL D O 1
ATOM 11337 N N . PHE D 1 320 ? 6.282 52.581 98.473 1.00 28.24 320 PHE D N 1
ATOM 11338 C CA . PHE D 1 320 ? 6.349 51.449 99.391 1.00 27.42 320 PHE D CA 1
ATOM 11339 C C . PHE D 1 320 ? 5.211 51.497 100.392 1.00 28.99 320 PHE D C 1
ATOM 11340 O O . PHE D 1 320 ? 4.735 50.424 100.796 1.00 30.75 320 PHE D O 1
ATOM 11348 N N . TYR D 1 321 ? 4.796 52.675 100.818 1.00 30.78 321 TYR D N 1
ATOM 11349 C CA . TYR D 1 321 ? 3.705 52.804 101.792 1.00 33.04 321 TYR D CA 1
ATOM 11350 C C . TYR D 1 321 ? 2.392 52.481 101.090 1.00 32.84 321 TYR D C 1
ATOM 11351 O O . TYR D 1 321 ? 1.640 51.607 101.501 1.00 33.97 321 TYR D O 1
ATOM 11360 N N . ALA D 1 322 ? 2.224 53.022 99.892 1.00 32.49 322 ALA D N 1
ATOM 11361 C CA . ALA D 1 322 ? 1.070 52.742 99.046 1.00 31.71 322 ALA D CA 1
ATOM 11362 C C . ALA D 1 322 ? 0.964 51.250 98.802 1.00 29.92 322 ALA D C 1
ATOM 11363 O O . ALA D 1 322 ? -0.168 50.756 98.847 1.00 30.99 322 ALA D O 1
ATOM 11365 N N . LEU D 1 323 ? 2.038 50.475 98.676 1.00 28.59 323 LEU D N 1
ATOM 11366 C CA . LEU D 1 323 ? 1.872 49.031 98.559 1.00 28.00 323 LEU D CA 1
ATOM 11367 C C . LEU D 1 323 ? 1.430 48.453 99.898 1.00 27.41 323 LEU D C 1
ATOM 11368 O O . LEU D 1 323 ? 0.934 47.326 99.887 1.00 29.40 323 LEU D O 1
ATOM 11373 N N . GLY D 1 324 ? 1.583 49.112 101.028 1.00 26.34 324 GLY D N 1
ATOM 11374 C CA . GLY D 1 324 ? 1.176 48.547 102.292 1.00 27.03 324 GLY D CA 1
ATOM 11375 C C . GLY D 1 324 ? 2.347 48.220 103.215 1.00 27.83 324 GLY D C 1
ATOM 11376 O O . GLY D 1 324 ? 2.133 47.512 104.208 1.00 28.69 324 GLY D O 1
ATOM 11377 N N . PHE D 1 325 ? 3.567 48.671 102.923 1.00 26.67 325 PHE D N 1
ATOM 11378 C CA . PHE D 1 325 ? 4.654 48.369 103.867 1.00 25.03 325 PHE D CA 1
ATOM 11379 C C . PHE D 1 325 ? 4.737 49.556 104.820 1.00 25.00 325 PHE D C 1
ATOM 11380 O O . PHE D 1 325 ? 4.625 50.708 104.386 1.00 26.76 325 PHE D O 1
ATOM 11388 N N . PRO D 1 326 ? 4.928 49.272 106.086 1.00 23.96 326 PRO D N 1
ATOM 11389 C CA . PRO D 1 326 ? 5.114 50.339 107.056 1.00 23.67 326 PRO D CA 1
ATOM 11390 C C . PRO D 1 326 ? 6.478 51.008 106.873 1.00 25.18 326 PRO D C 1
ATOM 11391 O O . PRO D 1 326 ? 7.457 50.451 106.340 1.00 25.44 326 PRO D O 1
ATOM 11395 N N . VAL D 1 327 ? 6.584 52.245 107.344 1.00 24.72 327 VAL D N 1
ATOM 11396 C CA . VAL D 1 327 ? 7.749 53.087 107.328 1.00 25.18 327 VAL D CA 1
ATOM 11397 C C . VAL D 1 327 ? 8.990 52.319 107.771 1.00 25.62 327 VAL D C 1
ATOM 11398 O O . VAL D 1 327 ? 10.031 52.431 107.109 1.00 26.95 327 VAL D O 1
ATOM 11402 N N . TYR D 1 328 ? 8.905 51.466 108.770 1.00 24.40 328 TYR D N 1
ATOM 11403 C CA . TYR D 1 328 ? 9.995 50.653 109.269 1.00 24.34 328 TYR D CA 1
ATOM 11404 C C . TYR D 1 328 ? 10.584 49.675 108.254 1.00 25.20 328 TYR D C 1
ATOM 11405 O O . TYR D 1 328 ? 11.666 49.097 108.553 1.00 24.95 328 TYR D O 1
ATOM 11414 N N . MET D 1 329 ? 9.957 49.394 107.108 1.00 24.18 329 MET D N 1
ATOM 11415 C CA . MET D 1 329 ? 10.489 48.393 106.196 1.00 22.97 329 MET D CA 1
ATOM 11416 C C . MET D 1 329 ? 11.236 48.982 105.002 1.00 22.43 329 MET D C 1
ATOM 11417 O O . MET D 1 329 ? 11.859 48.232 104.230 1.00 21.18 329 MET D O 1
ATOM 11422 N N . PHE D 1 330 ? 11.204 50.306 104.865 1.00 21.32 330 PHE D N 1
ATOM 11423 C CA . PHE D 1 330 ? 11.813 51.003 103.747 1.00 22.09 330 PHE D CA 1
ATOM 11424 C C . PHE D 1 330 ? 13.253 50.649 103.439 1.00 22.10 330 PHE D C 1
ATOM 11425 O O . PHE D 1 330 ? 13.580 50.282 102.296 1.00 23.18 330 PHE D O 1
ATOM 11433 N N . THR D 1 331 ? 14.158 50.599 104.408 1.00 21.89 331 THR D N 1
ATOM 11434 C CA . THR D 1 331 ? 15.536 50.229 104.093 1.00 20.20 331 THR D CA 1
ATOM 11435 C C . THR D 1 331 ? 15.624 48.788 103.677 1.00 19.98 331 THR D C 1
ATOM 11436 O O . THR D 1 331 ? 16.355 48.488 102.727 1.00 20.91 331 THR D O 1
ATOM 11440 N N . ALA D 1 332 ? 14.881 47.903 104.310 1.00 21.13 332 ALA D N 1
ATOM 11441 C CA . ALA D 1 332 ? 14.847 46.485 103.945 1.00 21.61 332 ALA D CA 1
ATOM 11442 C C . ALA D 1 332 ? 14.354 46.322 102.512 1.00 19.96 332 ALA D C 1
ATOM 11443 O O . ALA D 1 332 ? 14.862 45.510 101.778 1.00 17.97 332 ALA D O 1
ATOM 11445 N N . LEU D 1 333 ? 13.370 47.130 102.102 1.00 20.87 333 LEU D N 1
ATOM 11446 C CA . LEU D 1 333 ? 12.880 47.120 100.722 1.00 20.56 333 LEU D CA 1
ATOM 11447 C C . LEU D 1 333 ? 13.994 47.523 99.780 1.00 19.98 333 LEU D C 1
ATOM 11448 O O . LEU D 1 333 ? 14.198 46.856 98.770 1.00 20.13 333 LEU D O 1
ATOM 11453 N N . PHE D 1 334 ? 14.767 48.534 100.125 1.00 21.45 334 PHE D N 1
ATOM 11454 C CA . PHE D 1 334 ? 15.942 48.972 99.373 1.00 22.02 334 PHE D CA 1
ATOM 11455 C C . PHE D 1 334 ? 17.003 47.875 99.364 1.00 20.32 334 PHE D C 1
ATOM 11456 O O . PHE D 1 334 ? 17.587 47.648 98.309 1.00 18.47 334 PHE D O 1
ATOM 11464 N N . ALA D 1 335 ? 17.238 47.178 100.474 1.00 20.67 335 ALA D N 1
ATOM 11465 C CA . ALA D 1 335 ? 18.212 46.095 100.528 1.00 21.28 335 ALA D CA 1
ATOM 11466 C C . ALA D 1 335 ? 17.836 44.943 99.601 1.00 22.14 335 ALA D C 1
ATOM 11467 O O . ALA D 1 335 ? 18.715 44.379 98.937 1.00 22.65 335 ALA D O 1
ATOM 11469 N N . LEU D 1 336 ? 16.543 44.634 99.539 1.00 22.72 336 LEU D N 1
ATOM 11470 C CA . LEU D 1 336 ? 16.059 43.550 98.688 1.00 22.53 336 LEU D CA 1
ATOM 11471 C C . LEU D 1 336 ? 16.453 43.762 97.234 1.00 22.94 336 LEU D C 1
ATOM 11472 O O . LEU D 1 336 ? 16.898 42.905 96.478 1.00 24.00 336 LEU D O 1
ATOM 11477 N N . SER D 1 337 ? 16.278 44.998 96.805 1.00 23.04 337 SER D N 1
ATOM 11478 C CA . SER D 1 337 ? 16.563 45.486 95.477 1.00 22.14 337 SER D CA 1
ATOM 11479 C C . SER D 1 337 ? 18.040 45.707 95.201 1.00 23.29 337 SER D C 1
ATOM 11480 O O . SER D 1 337 ? 18.547 45.368 94.126 1.00 24.28 337 SER D O 1
ATOM 11483 N N . ARG D 1 338 ? 18.772 46.238 96.196 1.00 23.18 338 ARG D N 1
ATOM 11484 C CA . ARG D 1 338 ? 20.202 46.517 96.036 1.00 20.58 338 ARG D CA 1
ATOM 11485 C C . ARG D 1 338 ? 20.984 45.226 96.109 1.00 17.83 338 ARG D C 1
ATOM 11486 O O . ARG D 1 338 ? 22.053 45.097 95.550 1.00 16.34 338 ARG D O 1
ATOM 11494 N N . THR D 1 339 ? 20.455 44.160 96.669 1.00 16.46 339 THR D N 1
ATOM 11495 C CA . THR D 1 339 ? 21.086 42.853 96.705 1.00 14.88 339 THR D CA 1
ATOM 11496 C C . THR D 1 339 ? 21.603 42.439 95.349 1.00 15.96 339 THR D C 1
ATOM 11497 O O . THR D 1 339 ? 22.663 41.800 95.264 1.00 18.58 339 THR D O 1
ATOM 11501 N N . LEU D 1 340 ? 20.924 42.748 94.256 1.00 16.65 340 LEU D N 1
ATOM 11502 C CA . LEU D 1 340 ? 21.353 42.414 92.917 1.00 17.31 340 LEU D CA 1
ATOM 11503 C C . LEU D 1 340 ? 22.613 43.192 92.507 1.00 19.82 340 LEU D C 1
ATOM 11504 O O . LEU D 1 340 ? 23.463 42.662 91.792 1.00 19.05 340 LEU D O 1
ATOM 11509 N N . GLY D 1 341 ? 22.705 44.462 92.915 1.00 21.25 341 GLY D N 1
ATOM 11510 C CA . GLY D 1 341 ? 23.849 45.312 92.642 1.00 21.79 341 GLY D CA 1
ATOM 11511 C C . GLY D 1 341 ? 25.048 44.789 93.454 1.00 22.71 341 GLY D C 1
ATOM 11512 O O . GLY D 1 341 ? 26.161 44.590 92.957 1.00 23.84 341 GLY D O 1
ATOM 11513 N N . TRP D 1 342 ? 24.791 44.488 94.720 1.00 22.08 342 TRP D N 1
ATOM 11514 C CA . TRP D 1 342 ? 25.785 43.979 95.656 1.00 21.02 342 TRP D CA 1
ATOM 11515 C C . TRP D 1 342 ? 26.381 42.698 95.067 1.00 21.20 342 TRP D C 1
ATOM 11516 O O . TRP D 1 342 ? 27.591 42.611 94.882 1.00 19.79 342 TRP D O 1
ATOM 11527 N N . LEU D 1 343 ? 25.531 41.741 94.697 1.00 21.02 343 LEU D N 1
ATOM 11528 C CA . LEU D 1 343 ? 26.038 40.503 94.120 1.00 20.98 343 LEU D CA 1
ATOM 11529 C C . LEU D 1 343 ? 26.722 40.766 92.790 1.00 21.59 343 LEU D C 1
ATOM 11530 O O . LEU D 1 343 ? 27.681 40.085 92.427 1.00 23.16 343 LEU D O 1
ATOM 11535 N N . ALA D 1 344 ? 26.263 41.710 91.986 1.00 22.47 344 ALA D N 1
ATOM 11536 C CA . ALA D 1 344 ? 26.890 41.947 90.685 1.00 22.83 344 ALA D CA 1
ATOM 11537 C C . ALA D 1 344 ? 28.257 42.587 90.889 1.00 22.63 344 ALA D C 1
ATOM 11538 O O . ALA D 1 344 ? 29.197 42.193 90.212 1.00 22.82 344 ALA D O 1
ATOM 11540 N N . HIS D 1 345 ? 28.405 43.522 91.815 1.00 21.86 345 HIS D N 1
ATOM 11541 C CA . HIS D 1 345 ? 29.722 44.051 92.122 1.00 20.70 345 HIS D CA 1
ATOM 11542 C C . HIS D 1 345 ? 30.667 42.951 92.613 1.00 20.64 345 HIS D C 1
ATOM 11543 O O . HIS D 1 345 ? 31.722 42.775 91.986 1.00 22.12 345 HIS D O 1
ATOM 11550 N N . ILE D 1 346 ? 30.413 42.153 93.628 1.00 19.46 346 ILE D N 1
ATOM 11551 C CA . ILE D 1 346 ? 31.376 41.160 94.085 1.00 20.05 346 ILE D CA 1
ATOM 11552 C C . ILE D 1 346 ? 31.685 40.162 92.978 1.00 21.59 346 ILE D C 1
ATOM 11553 O O . ILE D 1 346 ? 32.870 39.872 92.744 1.00 22.65 346 ILE D O 1
ATOM 11558 N N . ILE D 1 347 ? 30.689 39.706 92.208 1.00 21.14 347 ILE D N 1
ATOM 11559 C CA . ILE D 1 347 ? 30.985 38.815 91.089 1.00 19.53 347 ILE D CA 1
ATOM 11560 C C . ILE D 1 347 ? 31.978 39.552 90.196 1.00 20.37 347 ILE D C 1
ATOM 11561 O O . ILE D 1 347 ? 33.114 39.105 89.979 1.00 22.69 347 ILE D O 1
ATOM 11566 N N . GLU D 1 348 ? 31.639 40.730 89.700 1.00 18.81 348 GLU D N 1
ATOM 11567 C CA . GLU D 1 348 ? 32.514 41.517 88.851 1.00 17.44 348 GLU D CA 1
ATOM 11568 C C . GLU D 1 348 ? 33.887 41.739 89.481 1.00 19.61 348 GLU D C 1
ATOM 11569 O O . GLU D 1 348 ? 34.901 41.750 88.778 1.00 20.31 348 GLU D O 1
ATOM 11575 N N . TYR D 1 349 ? 33.992 41.966 90.791 1.00 21.08 349 TYR D N 1
ATOM 11576 C CA . TYR D 1 349 ? 35.282 42.165 91.425 1.00 22.01 349 TYR D CA 1
ATOM 11577 C C . TYR D 1 349 ? 36.064 40.849 91.438 1.00 22.98 349 TYR D C 1
ATOM 11578 O O . TYR D 1 349 ? 37.163 40.812 90.934 1.00 20.09 349 TYR D O 1
ATOM 11587 N N . VAL D 1 350 ? 35.469 39.776 91.960 1.00 25.09 350 VAL D N 1
ATOM 11588 C CA . VAL D 1 350 ? 36.103 38.479 92.073 1.00 26.73 350 VAL D CA 1
ATOM 11589 C C . VAL D 1 350 ? 36.403 37.777 90.764 1.00 30.50 350 VAL D C 1
ATOM 11590 O O . VAL D 1 350 ? 37.437 37.072 90.711 1.00 32.62 350 VAL D O 1
ATOM 11594 N N . GLU D 1 351 ? 35.571 37.907 89.742 1.00 34.15 351 GLU D N 1
ATOM 11595 C CA . GLU D 1 351 ? 35.851 37.166 88.520 1.00 37.02 351 GLU D CA 1
ATOM 11596 C C . GLU D 1 351 ? 36.830 37.846 87.592 1.00 38.95 351 GLU D C 1
ATOM 11597 O O . GLU D 1 351 ? 37.466 37.124 86.805 1.00 40.73 351 GLU D O 1
ATOM 11603 N N . GLU D 1 352 ? 36.989 39.166 87.644 1.00 40.00 352 GLU D N 1
ATOM 11604 C CA . GLU D 1 352 ? 37.901 39.807 86.711 1.00 41.05 352 GLU D CA 1
ATOM 11605 C C . GLU D 1 352 ? 39.044 40.616 87.297 1.00 39.15 352 GLU D C 1
ATOM 11606 O O . GLU D 1 352 ? 40.023 40.824 86.565 1.00 39.90 352 GLU D O 1
ATOM 11612 N N . GLN D 1 353 ? 38.939 41.161 88.494 1.00 36.16 353 GLN D N 1
ATOM 11613 C CA . GLN D 1 353 ? 39.963 42.045 89.031 1.00 34.12 353 GLN D CA 1
ATOM 11614 C C . GLN D 1 353 ? 40.330 41.758 90.473 1.00 33.67 353 GLN D C 1
ATOM 11615 O O . GLN D 1 353 ? 40.527 42.697 91.264 1.00 34.24 353 GLN D O 1
ATOM 11621 N N . HIS D 1 354 ? 40.402 40.477 90.848 1.00 32.24 354 HIS D N 1
ATOM 11622 C CA . HIS D 1 354 ? 40.626 40.129 92.227 1.00 32.57 354 HIS D CA 1
ATOM 11623 C C . HIS D 1 354 ? 41.851 40.780 92.850 1.00 33.29 354 HIS D C 1
ATOM 11624 O O . HIS D 1 354 ? 42.951 40.785 92.328 1.00 35.31 354 HIS D O 1
ATOM 11631 N N . ARG D 1 355 ? 41.708 41.285 94.056 1.00 32.88 355 ARG D N 1
ATOM 11632 C CA . ARG D 1 355 ? 42.828 41.865 94.759 1.00 33.84 355 ARG D CA 1
ATOM 11633 C C . ARG D 1 355 ? 42.389 41.871 96.219 1.00 33.52 355 ARG D C 1
ATOM 11634 O O . ARG D 1 355 ? 41.274 42.372 96.396 1.00 33.67 355 ARG D O 1
ATOM 11642 N N . LEU D 1 356 ? 43.189 41.257 97.091 1.00 30.90 356 LEU D N 1
ATOM 11643 C CA . LEU D 1 356 ? 42.746 41.290 98.493 1.00 29.24 356 LEU D CA 1
ATOM 11644 C C . LEU D 1 356 ? 42.809 42.740 98.940 1.00 27.58 356 LEU D C 1
ATOM 11645 O O . LEU D 1 356 ? 43.800 43.354 98.550 1.00 27.89 356 LEU D O 1
ATOM 11650 N N . ILE D 1 357 ? 41.871 43.278 99.683 1.00 27.03 357 ILE D N 1
ATOM 11651 C CA . ILE D 1 357 ? 41.986 44.676 100.087 1.00 27.95 357 ILE D CA 1
ATOM 11652 C C . ILE D 1 357 ? 42.718 44.850 101.404 1.00 30.22 357 ILE D C 1
ATOM 11653 O O . ILE D 1 357 ? 42.265 44.393 102.443 1.00 30.18 357 ILE D O 1
ATOM 11658 N N . ARG D 1 358 ? 43.813 45.602 101.428 1.00 33.32 358 ARG D N 1
ATOM 11659 C CA . ARG D 1 358 ? 44.618 45.939 102.565 1.00 35.13 358 ARG D CA 1
ATOM 11660 C C . ARG D 1 358 ? 45.086 47.399 102.573 1.00 36.07 358 ARG D C 1
ATOM 11661 O O . ARG D 1 358 ? 46.147 47.747 102.044 1.00 36.03 358 ARG D O 1
ATOM 11669 N N . PRO D 1 359 ? 44.344 48.295 103.200 1.00 36.55 359 PRO D N 1
ATOM 11670 C CA . PRO D 1 359 ? 44.708 49.699 103.307 1.00 36.76 359 PRO D CA 1
ATOM 11671 C C . PRO D 1 359 ? 45.769 49.911 104.390 1.00 38.29 359 PRO D C 1
ATOM 11672 O O . PRO D 1 359 ? 46.162 48.992 105.111 1.00 37.80 359 PRO D O 1
ATOM 11676 N N . ARG D 1 360 ? 46.232 51.156 104.512 1.00 39.49 360 ARG D N 1
ATOM 11677 C CA . ARG D 1 360 ? 47.264 51.556 105.437 1.00 39.69 360 ARG D CA 1
ATOM 11678 C C . ARG D 1 360 ? 46.745 52.523 106.485 1.00 38.05 360 ARG D C 1
ATOM 11679 O O . ARG D 1 360 ? 45.881 53.344 106.246 1.00 37.34 360 ARG D O 1
ATOM 11687 N N . ALA D 1 361 ? 47.299 52.440 107.678 1.00 38.06 361 ALA D N 1
ATOM 11688 C CA . ALA D 1 361 ? 46.973 53.355 108.770 1.00 36.90 361 ALA D CA 1
ATOM 11689 C C . ALA D 1 361 ? 48.249 54.161 108.958 1.00 36.67 361 ALA D C 1
ATOM 11690 O O . ALA D 1 361 ? 49.316 53.608 108.678 1.00 38.40 361 ALA D O 1
ATOM 11692 N N . LEU D 1 362 ? 48.209 55.398 109.352 1.00 36.94 362 LEU D N 1
ATOM 11693 C CA . LEU D 1 362 ? 49.457 56.136 109.545 1.00 37.19 362 LEU D CA 1
ATOM 11694 C C . LEU D 1 362 ? 49.646 56.423 111.030 1.00 37.15 362 LEU D C 1
ATOM 11695 O O . LEU D 1 362 ? 48.814 57.125 111.624 1.00 36.04 362 LEU D O 1
ATOM 11700 N N . TYR D 1 363 ? 50.691 55.800 111.571 1.00 37.44 363 TYR D N 1
ATOM 11701 C CA . TYR D 1 363 ? 50.915 55.939 113.002 1.00 39.12 363 TYR D CA 1
ATOM 11702 C C . TYR D 1 363 ? 51.409 57.324 113.402 1.00 40.04 363 TYR D C 1
ATOM 11703 O O . TYR D 1 363 ? 52.552 57.655 113.167 1.00 40.31 363 TYR D O 1
ATOM 11712 N N . VAL D 1 364 ? 50.508 58.078 114.002 1.00 41.43 364 VAL D N 1
ATOM 11713 C CA . VAL D 1 364 ? 50.844 59.392 114.551 1.00 43.13 364 VAL D CA 1
ATOM 11714 C C . VAL D 1 364 ? 51.027 59.026 116.015 1.00 45.60 364 VAL D C 1
ATOM 11715 O O . VAL D 1 364 ? 51.087 57.783 116.201 1.00 46.80 364 VAL D O 1
ATOM 11719 N N . GLY D 1 365 ? 51.180 59.832 117.040 1.00 48.17 365 GLY D N 1
ATOM 11720 C CA . GLY D 1 365 ? 51.378 59.183 118.350 1.00 50.67 365 GLY D CA 1
ATOM 11721 C C . GLY D 1 365 ? 52.842 59.076 118.760 1.00 52.50 365 GLY D C 1
ATOM 11722 O O . GLY D 1 365 ? 53.778 59.383 118.023 1.00 51.76 365 GLY D O 1
ATOM 11723 N N . PRO D 1 366 ? 53.040 58.625 119.998 1.00 54.68 366 PRO D N 1
ATOM 11724 C CA . PRO D 1 366 ? 54.334 58.533 120.624 1.00 56.68 366 PRO D CA 1
ATOM 11725 C C . PRO D 1 366 ? 55.308 57.559 120.003 1.00 59.22 366 PRO D C 1
ATOM 11726 O O . PRO D 1 366 ? 55.023 56.384 119.787 1.00 60.21 366 PRO D O 1
ATOM 11730 N N . GLU D 1 367 ? 56.505 58.064 119.731 1.00 61.98 367 GLU D N 1
ATOM 11731 C CA . GLU D 1 367 ? 57.570 57.263 119.141 1.00 64.26 367 GLU D CA 1
ATOM 11732 C C . GLU D 1 367 ? 58.889 57.932 119.531 1.00 64.82 367 GLU D C 1
ATOM 11733 O O . GLU D 1 367 ? 59.889 57.235 119.704 1.00 65.84 367 GLU D O 1
#

InterPro domains:
  IPR002020 Citrate synthase [PF00285] (7-360)
  IPR002020 Citrate synthase [PR00143] (123-136)
  IPR002020 Citrate synthase [PR00143] (172-187)
  IPR002020 Citrate synthase [PR00143] (194-222)
  IPR002020 Citrate synthase [PR00143] (248-268)
  IPR002020 Citrate synthase [PR00143] (309-325)
  IPR002020 Citrate synthase [PR00143] (329-343)
  IPR002020 Citrate synthase [PTHR11739] (3-376)
  IPR011278 2-methylcitrate synthase/citrate synthase type I [TIGR01800] (6-377)
  IPR016142 Citrate synthase-like, large alpha subdomain [G3DSA:1.10.580.10] (20-348)
  IPR016143 Citrate synthase-like, small alpha subdomain [G3DSA:1.10.230.10] (220-323)
  IPR019810 Citrate synthase active site [PS00480] (255-267)
  IPR024176 Citrate synthase, bacterial-type [PIRSF001369] (3-377)
  IPR036969 Citrate synthase superfamily [SSF48256] (3-377)
  IPR054926 Citrate synthase family [NF041157] (2-377)

Organism: Saccharolobus solfataricus (strain ATCC 35092 / DSM 1617 / JCM 11322 / P2) (NCBI:txid273057)

Secondary structure (DSSP, 8-state):
-B-GGGTT-EEEEESSEEEETTTTEEEETTEEHHHHHHH--HHHHHHHHHHSSPPPHHHHHHHHHHHHT-----HHHHHHHHHS-TTS-HHHHHHHHHHHHHHH-----SSSSHHHHHHHHHHHHHHHHHHHHHHHTTPPP-PPPP-S-HHHHHHHHHHSS---HHHHHHHHHHHHHHS--S--HHHHHHHHHHHTT--HHHHHHHHHHHHTSTTTTTHHHHHHHHHHHH-SGGGHHHHIIIIIIIT----TTB--SS-SS--HHHHHHHHHHHHHHTT-HHHHHHHHHHHHHHHHHHHHHTTTT--B-TTTTHHHHHHHHT--GGGHHHHHHHHHHHHHHHHHHHHHHHS------EEEE-S-S--/---GGGTT-EEEEESSEEEETTTTEEEETTEEHHHHHHH--HHHHHHHHHHSS---HHHHHHHHHHHHHH----HHHHHHHHHS-TTS-HHHHHHHHHHHHHHH--S--TTSSHHHHHHHHHHHHHHHHHHHHHHHTTPPP------S-HHHHHHHHHH-S---HHHHHHHHHHHHHTS--S--HHHHHHHHHHHTT--HHHHHHHHHHHHTSTTTS-HHHHHHHHHHHH-SGGGHHHHIIIIIIIT----TTB--SS-SS--HHHHHHHHHHHHHGGG-HHHHHHHHHHHHHHHHHHHHHGGGT--B-TTTTHHHHHHHTT--GGGHHHHHHHHHHHHHHHHHHHHHHHS------EEEE-S---/---GGGTT-EEEEESSEEEETTTTEEEETTEEHHHHHHH--HHHHHHHHHHSS---HHHHHHHHHHHHHS----HHHHHHHHHS-TTS-HHHHHHHHHHHHHHH--S--TTSSHHHHHHHHHHHHHHHHHHHHHHHHT---------S-HHHHHHHHHH-SPPPHHHHHHHHHHHHHHS--S--HHHHHHHHHHHTT--HHHHHHHHHHHHTSTTTS-HHHHHHHHHHHH-SGGGHHHHIIIIIIIT-PPPTTB--SS-SS--HHHHHHHHHHHTTTTT-HHHHHHHHHHHHHHHHHHHHHGGGT--B-TTTTHHHHHHHTT--GGGHHHHHHHHHHHHHHHHHHHHHHHS------EEEE-S-S-----/---GGGTT-EEEEESSEEEETTTTEEEETTEEHHHHHHH--HHHHHHHHHHSS---HHHHHHHHHHHHT-----HHHHHHHHHS-TTS-HHHHHHHHHHHHHHH-----TTSSHHHHHHHHHHHHHHHHHHHHHHHHTPPP------S-HHHHHHHHHHSSPPPHHHHHHHHHHHHHTS--S--HHHHHHHHHHHTT--HHHHHHHHHHHHTSTTTS-HHHHHHHHHHHH-STTTHHHHIIIIIIITTPPPTTB--SS-SS--HHHHHHHHHHHHHTTT-HHHHHHHHHHHHHHHHHHHHHTTTT--B-TTTTHHHHHHHTT--GGGHHHHHHHHHHHHHHHHHHHHHHHS------EEEE-S--

Foldseek 3Di:
DDCVVCVVPDPDDDQAWDAAQAVQFIAGNPHTLCVPLVDHWLLQVLCCLQVVDGDDVVSSVVLLVLLQVAQDDPVVLLVQLLVDDLPDFLLVSLLSSLVVVLVVCPDDDFPPCLSSVLSNVLNNLLQSLLSNQCSNVPHDFFTFHRDPDSLQRSLCRNPVDRDDPLLSSLLGSLLSLLADDDCDQLLVQLQQCCLVPRDLSVSNSSSSVRCPPPVRDCQLLVLLVVLVVQVAQVCLVVVCCPCPVPVPHDRGQKDDPRHLAANPLLVVLLVSLVSQCVPPVVLVRSNSSLVVNQVVVCVVCNVVSIHGYNSNRNNSNCVSSPDDSSSVSSSSSSSHSSVSSSSSSCAVPPPRHHDDDDDDDDDDPDD/DDPPPCPVPDPDDDLAWDAAQVVQFIDGNPHTLCVCLVPHWLLQVLCCLLPPDRDDPVRSVVLLVLLQVQQDDDVVLLVQLLVDDLPDFLLVSLLSSLVVVLVVPPPDAFPPCLSSVLSSVLSNLLQSLLSSQCSNVPHDFFTFHRDPDPLQSSLCRNPVDRDDPLSSSLLGSLLSLLQDDDCPQLLVQLQQCLLVVRDNSVSNSSSSVVCPDPVRDCLLLVLLVVLVVQVALVSLVVVCCPQPVPVNDDNRQKFDPRHLAANPLLVVLLVSLVVQCVPDVVLVRSNSNLVVNQVVCCVVPNVVSMHGHNSNRNQSSCVSSPGDSSSSRSSSSSSNSSVSSSSSSCAVVPPRDNDDDDDDDDDDPD/DDCPPCVVPDPDDDQAWDAFQAVQFIDGNPHTLCVCLVPHWLLQSLCCLLVVDGDDVVRSVVLLVLLQVQQDDPVVLLVVLLVDDLPDFLLVNLLSSLVVVLVVPPPDAPPPCLSSVLSSVLSNLLQSLLSSLCSNVVHRFFTFHRDDDSLQSSLCRNPVDRDDPLLSSLLTSVLSLLLDDDCPQLLVQLQQCLLVVRDLSVSLSSSSVVCPDPVNHCQLLVLLVLLVVQVALVSLVVCCCVVPVVVPHDRRQKADPRHLAANPSLVVLLVSLVSQCVVPVVLVRSNSSLVVNQVVVCVVCNVVSIHGHNSNRNNSSQVSSPDDSSSSRSSSSSSNSSVSSSVSSCQVPPPRDNDDDDDDDDDDPDDDDD/DDDVVCVPPDPDDDQAWDAAQEVQFIAGSPHTLVVCLVPHWLLQVLCCLAPVDGDDVVRSVVLLVLLQVQQDDDVVLLVQLLPDDLPDQLLRSLLSSLVVSLVVPPDDDQPPDLSSVLSSVLNNLLQSLQSSQCSNVPHDRFTFHRDPGPLQSSLCRRPVDGDDPLLSSLLGSLLSLLQDDDCDQLLVQLQLCCLVVRDNSVSNSSSSVVQPDPVRHDLLLVLLVVLVVCPALVSQVVCCCVVPVPVVDDHRQKFDPRHLAENPLLVVLLVSLVSQCVPVVSLVRSNSNLVVNQVVVCVPCNVVSMHGYNSNRNSSSVVSSPRDSSSVSSSSSSSNSSVSSSVSSVCVPPPRDNDDDDDDDDDDD

Solvent-accessible surface area: 55463 Å² total; per-residue (Å²): 153,30,36,111,3,1,52,140,13,22,6,0,39,6,44,2,14,37,34,26,13,141,149,15,37,3,36,0,47,6,82,27,1,70,51,7,17,103,188,15,27,0,2,32,1,0,14,0,1,16,81,36,99,65,18,72,182,132,39,35,90,91,9,59,54,55,4,38,134,35,5,136,6,50,102,59,0,4,49,0,0,57,63,2,35,103,91,0,68,5,6,0,0,0,0,0,0,1,0,0,7,4,2,49,30,130,138,43,133,22,144,126,83,4,73,67,43,0,5,12,1,2,0,27,3,0,0,1,1,0,0,0,19,19,36,29,86,53,58,172,50,80,54,5,90,90,30,93,23,1,0,42,0,0,4,30,1,1,33,51,86,116,13,72,112,68,6,35,56,0,0,9,26,1,0,0,0,4,0,2,5,66,3,25,2,0,0,1,0,1,0,0,0,0,0,0,48,2,10,2,8,0,0,1,0,0,0,0,0,0,2,44,0,98,82,39,9,25,46,9,24,76,0,2,107,15,1,74,105,15,20,53,41,129,143,5,105,93,28,7,76,82,68,4,58,110,114,186,46,176,6,52,8,4,16,55,158,50,3,108,37,51,1,7,7,0,117,11,0,43,128,11,0,95,52,8,21,127,152,46,76,52,0,138,86,17,4,56,0,0,71,94,0,13,80,20,0,51,139,84,38,36,108,155,15,51,63,0,18,6,32,1,0,0,1,0,0,2,52,7,2,36,2,33,30,65,0,1,15,0,0,31,0,1,2,7,1,0,0,0,0,4,2,1,12,15,6,4,82,116,39,63,119,35,1,86,8,121,32,72,49,61,33,47,147,132,83,152,29,38,136,4,1,45,130,11,26,5,0,40,4,39,0,12,60,33,39,9,156,157,12,41,2,36,0,42,0,41,21,0,71,55,8,19,99,180,13,29,0,2,42,3,0,14,0,1,12,70,21,92,70,21,75,177,138,45,36,85,60,5,54,47,68,2,45,136,53,5,127,10,46,104,65,0,3,56,0,0,55,64,1,38,105,113,0,53,6,6,0,0,0,0,0,0,1,0,0,8,4,3,46,34,118,142,46,138,28,130,131,84,4,64,56,51,0,2,16,1,1,0,25,4,0,0,0,1,0,0,0,26,28,35,30,84,53,65,168,59,70,52,4,98,93,30,128,20,2,0,49,0,0,4,34,2,2,28,58,118,122,16,65,112,69,25,41,60,0,1,9,18,2,0,0,0,6,0,1,11,54,4,24,2,0,0,1,0,0,0,0,0,0,0,0,50,1,13,3,9,0,0,2,0,0,0,0,0,0,3,43,0,95,87,32,10,22,48,9,22,91,0,2,104,12,1,79,104,0,23,55,31,135,125,3,99,118,18,7,57,72,62,4,62,107,108,168,63,171,4,54,9,12,13,50,125,48,4,112,36,36,1,3,8,0,126,20,0,44,134,6,0,79,53,1,13,125,164,47,84,52,0,133,85,18,5,57,0,0,80,110,0,10,102,23,0,53,137,68,28,31,107,141,19,59,56,1,19,8,27,1,0,0,2,0,0,2,50,8,3,33,1,32,24,78,0,1,16,1,1,33,0,0,2,8,1,0,0,1,0,4,3,0,12,7,5,5,62,118,43,71,104,36,0,81,8,119,27,59,42,56,41,103,108,178,170,34,29,92,3,1,51,133,12,28,6,0,38,4,47,2,13,38,38,38,5,146,141,12,33,2,44,1,43,29,84,51,0,74,62,6,12,101,181,12,29,0,3,34,0,0,16,0,2,14,74,35,105,67,19,80,165,138,42,32,71,63,4,59,54,62,3,40,143,53,4,123,9,51,100,65,0,4,55,0,0,58,55,0,30,94,123,0,72,6,6,0,0,0,0,0,0,1,0,0,6,3,2,41,36,83,147,40,143,28,112,134,72,5,72,78,51,0,1,15,2,0,0,27,3,0,0,1,1,0,0,0,24,22,43,34,74,46,69,169,48,82,56,7,106,89,28,100,23,3,0,38,0,0,4,26,2,3,33,53,118,120,15,59,112,76,33,31,56,0,2,10,22,3,2,0,0,8,0,2,12,41,3,25,1,0,0,0,0,0,0,0,0,0,0,0,49,1,10,1,10,0,0,0,0,0,0,0,0,0,2,42,0,100,82,34,9,23,48,9,20,88,0,2,90,14,0,77,97,4,28,58,20,133,108,2,102,105,19,2,50,78,65,8,69,106,109,179,50,169,6,81,8,22,19,50,81,53,3,104,38,34,1,3,9,0,114,10,0,38,135,13,0,98,55,14,9,138,219,40,62,67,0,86,73,22,14,69,0,0,68,84,0,8,95,30,0,52,138,99,35,29,104,184,15,35,48,2,19,7,24,0,0,0,1,0,0,2,63,14,1,35,1,34,29,77,0,1,16,0,2,31,0,0,2,7,0,0,0,0,0,3,3,0,14,19,3,2,72,131,45,63,118,56,0,84,5,112,27,83,39,62,48,82,100,121,72,120,44,141,170,63,22,115,4,0,40,97,19,15,3,2,40,5,39,0,15,28,40,26,8,133,149,13,50,2,34,0,34,0,18,29,0,71,33,1,14,101,160,14,23,0,3,21,1,0,16,0,1,11,72,37,91,34,21,82,174,139,44,30,83,66,6,56,53,53,3,40,132,32,5,129,11,46,99,57,0,8,52,0,1,54,60,1,30,98,100,0,65,7,9,0,0,0,0,0,0,0,0,0,8,2,4,41,32,100,124,47,135,18,127,125,66,3,60,84,41,0,5,11,2,0,0,27,1,0,0,4,1,0,1,0,23,21,36,30,79,49,68,174,58,77,57,7,93,97,28,109,25,1,0,49,0,1,4,25,0,2,34,53,109,128,15,45,111,68,14,34,55,0,1,9,19,1,0,0,0,5,0,1,10,56,6,26,3,0,0,0,0,0,0,0,0,0,0,0,47,1,11,2,8,0,0,0,0,0,0,0,0,0,2,40,0,94,82,34,12,19,42,10,22,90,0,2,105,14,0,68,90,1,15,56,24,132,118,4,104,114,24,5,66,75,70,5,46,100,109,166,68,163,2,71,5,3,10,50,124,48,4,104,38,36,0,6,9,0,128,18,0,41,119,2,0,94,49,11,18,151,173,47,61,66,0,127,88,16,6,80,0,0,79,95,0,15,94,22,0,44,138,63,27,35,97,140,13,60,58,1,17,5,32,2,0,0,2,0,0,2,49,9,2,34,2,34,25,76,0,0,14,0,1,32,0,0,2,7,0,0,0,0,0,3,3,0,12,22,3,2,76,147,25,62,101,34,0,88,2,127,33,79,37,61,38,79,163

Radius of gyration: 47.68 Å; Cα contacts (8 Å, |Δi|>4): 2783; chains: 4; bounding box: 112×114×122 Å

CATH classification: 1.10.580.10 (+1 more: 1.10.230.10)